Protein 7SZV (pdb70)

Secondary structure (DSSP, 8-state):
---HHHHHHHHHHHHHIIIIIHHHHHHHHHHT---HHHHHHHHHHTGGGTTS-GGGT--S--HHHHHHHHHHHHTT-HHHHHHHHHIIIIIIHHHHHH--HHHHHHHHHHHHTTSSEEEEE---TT--SSSTT---EEEEETTEEEEEEEEEEEETSSSTTEEEEEEEEE---EEEEEEETT-TTEEEPPPP-BSS-TTS-EEEEEEEEEEEEGGGEESSTTBHHHHHHHTHHHHHHHHHHHHHHHHHHHHHHHHHHHHH-EETTEEGGGSHHHHHHHHHHHHHHHHHHHHHHHHHHHHHTT---HHHHHHHHHHHHHHHHHHHHHHHHHHGGGGGBTTSHHHHHHHHGGGGGTSSS-HHHHHHHHHHHHT-/---HHHHHHHHHHHHHIIIIIHHHHHHHHHHT---HHHHHHHHHHTGGGTTS-GGGT--S--HHHHHHHHHHHHTT-HHHHHHHHHIIIIIIHHHHHH--HHHHHHHHHHHHTTS-EEEEE---TT--SSTTT---EEEEETTEEEEEEEEEEEETSSSTTEEEEEEEEB--EEEEEETT-TTEEEPPPP-BSS-TTS-EEEEEEEEEEEEGGGEESSTT-HHHHHHTTHHHHHHHHHHHHHHHHHHHHHHHHHHHHH-EETTEEGGGSHHHHHHHHHHHHHHHHHHHHHHHHHHHHHTTS--HHHHHHHHHHHHHHHHHHHHHHHHHTGGGGGBTTSHHHHHHHHGGGGGTSSS-HHHHHHHH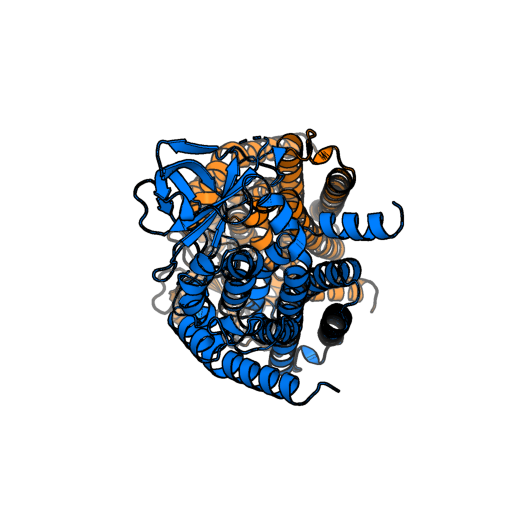HHHHT-

Foldseek 3Di:
DDDPVLVVLLVVLLCCQVPPVQVCQLVCFVVLAAPLVSLLVCLQVQLLQACDDPVLPHDVHRLVSNLSSLLSNLLHHNLSSVQSLQQNLFFLVLCRPFNDPVSSNVPRNCSSSSQAGEKEFQAAPPAPSDLVRAPWAWEDDPFKIWIFGKGFFIWRCDDPRHFWYWYWHVCCQTWTFTGTPPFVQKDWADADPALASSNTGTTMIGGDGGIDGNSRTTHDGRCHVVSSVVRLLSSLLSLLSSLLSLLVSLLVLLVVQQCPPDDPHHRVCVDCVSVVLSVVSVVLSVVLVVLSVVLVVCVVVVHDRNLSSLVSLQSSLVSLQSSLVSSLVSVPPCCCPSVDRSVSSNRHSPCSCPPSAHNVRSVVVNVVVVVD/DDDPVLVVLLVVLLVCQVPPVQVCQLVCFVVLAAPLVSLLVCLQVQLLQACDDCPLQHDPHRLVSNLSNLLSNLLHHLLSSVQSLQQNQAFLVLCVVFNDPVSSNVPVNCSSRSQAGEKEFQAAVPAPSDPVGAPWAWDDDDFKIWTFGKGFFIWRCDDPRHFWYWYAHPCGATFTGGPPFVQKDWADADPALASSNTGTTMIGGDGTIDGNSRTGHDVPCHVVSSVVSLLSSLLNLLSSLLSLLVSLLVLLVVQQCPDDDPHHRNCVDCVSVVLSVVSVVLSVVLVVLSVVLVVCVVVVHDRNLSSLVSLQSSLVSQLSSLVSSLVSVPPCCCPSSDRSVSSNSHSVCSCPPSAHNVRSVVVNVVVVPD

Structure (mmCIF, N/CA/C/O backbone):
data_7SZV
#
_entry.id   7SZV
#
_cell.length_a   120.140
_cell.length_b   120.140
_cell.length_c   93.960
_cell.angle_alpha   90.000
_cell.angle_beta   90.000
_cell.angle_gamma   120.000
#
_symmetry.space_group_name_H-M   'P 64'
#
loop_
_entity.id
_entity.type
_entity.pdbx_description
1 polymer 'Acyl-CoA dehydrogenase'
2 non-polymer 'DIHYDROFLAVINE-ADENINE DINUCLEOTIDE'
3 water water
#
loop_
_atom_site.group_PDB
_atom_site.id
_atom_site.type_symbol
_atom_site.label_atom_id
_atom_site.label_alt_id
_atom_site.label_comp_id
_atom_site.label_asym_id
_atom_site.label_entity_id
_atom_site.label_seq_id
_atom_site.pdbx_PDB_ins_code
_atom_site.Cartn_x
_atom_site.Cartn_y
_atom_site.Cartn_z
_atom_site.occupancy
_atom_site.B_iso_or_equiv
_atom_site.auth_seq_id
_atom_site.auth_comp_id
_atom_site.auth_asym_id
_atom_site.auth_atom_id
_atom_site.pdbx_PDB_model_num
ATOM 1 N N . THR A 1 9 ? -24.115 -55.974 -20.116 1.00 86.42 9 THR A N 1
ATOM 2 C CA . THR A 1 9 ? -22.845 -55.483 -20.649 1.00 92.23 9 THR A CA 1
ATOM 3 C C . THR A 1 9 ? -22.894 -53.993 -21.011 1.00 89.93 9 THR A C 1
ATOM 4 O O . THR A 1 9 ? -23.894 -53.493 -21.535 1.00 88.15 9 THR A O 1
ATOM 6 N N . LEU A 1 10 ? -21.788 -53.292 -20.749 1.00 87.18 10 LEU A N 1
ATOM 7 C CA . LEU A 1 10 ? -21.511 -51.871 -20.938 1.00 83.51 10 LEU A CA 1
ATOM 8 C C . LEU A 1 10 ? -20.985 -51.624 -22.356 1.00 86.63 10 LEU A C 1
ATOM 9 O O . LEU A 1 10 ? -20.132 -52.381 -22.838 1.00 90.23 10 LEU A O 1
ATOM 14 N N . PRO A 1 11 ? -21.467 -50.601 -23.080 1.00 84.23 11 PRO A N 1
ATOM 15 C CA . PRO A 1 11 ? -20.949 -50.353 -24.436 1.00 85.02 11 PRO A CA 1
ATOM 16 C C . PRO A 1 11 ? -19.455 -50.040 -24.419 1.00 85.15 11 PRO A C 1
ATOM 17 O O . PRO A 1 11 ? -18.889 -49.666 -23.390 1.00 82.49 11 PRO A O 1
ATOM 21 N N . LYS A 1 12 ? -18.820 -50.192 -25.591 1.00 89.72 12 LYS A N 1
ATOM 22 C CA . LYS A 1 12 ? -17.360 -50.096 -25.691 1.00 90.71 12 LYS A CA 1
ATOM 23 C C . LYS A 1 12 ? -16.831 -48.753 -25.189 1.00 86.21 12 LYS A C 1
ATOM 24 O O . LYS A 1 12 ? -15.881 -48.711 -24.393 1.00 80.78 12 LYS A O 1
ATOM 26 N N . GLU A 1 13 ? -17.413 -47.643 -25.666 1.00 91.39 13 GLU A N 1
ATOM 27 C CA . GLU A 1 13 ? -16.920 -46.317 -25.283 1.00 90.12 13 GLU A CA 1
ATOM 28 C C . GLU A 1 13 ? -16.898 -46.152 -23.771 1.00 87.97 13 GLU A C 1
ATOM 29 O O . GLU A 1 13 ? -15.915 -45.657 -23.207 1.00 88.51 13 GLU A O 1
ATOM 35 N N . TYR A 1 14 ? -17.962 -46.582 -23.097 1.00 81.54 14 TYR A N 1
ATOM 36 C CA . TYR A 1 14 ? -18.014 -46.428 -21.650 1.00 78.19 14 TYR A CA 1
ATOM 37 C C . TYR A 1 14 ? -17.060 -47.388 -20.948 1.00 74.17 14 TYR A C 1
ATOM 38 O O . TYR A 1 14 ? -16.393 -46.998 -19.986 1.00 71.73 14 TYR A O 1
ATOM 47 N N . GLN A 1 15 ? -16.993 -48.649 -21.386 1.00 73.42 15 GLN A N 1
ATOM 48 C CA . GLN A 1 15 ? -16.058 -49.575 -20.746 1.00 75.69 15 GLN A CA 1
ATOM 49 C C . GLN A 1 15 ? -14.618 -49.108 -20.937 1.00 75.91 15 GLN A C 1
ATOM 50 O O . GLN A 1 15 ? -13.792 -49.238 -20.027 1.00 74.67 15 GLN A O 1
ATOM 52 N N . ASP A 1 16 ? -14.309 -48.525 -22.103 1.00 75.85 16 ASP A N 1
ATOM 53 C CA . ASP A 1 16 ? -12.972 -47.978 -22.337 1.00 75.48 16 ASP A CA 1
ATOM 54 C C . ASP A 1 16 ? -12.644 -46.869 -21.343 1.00 73.44 16 ASP A C 1
ATOM 55 O O . ASP A 1 16 ? -11.551 -46.843 -20.766 1.00 71.95 16 ASP A O 1
ATOM 60 N N . LEU A 1 17 ? -13.565 -45.920 -21.157 1.00 69.50 17 LEU A N 1
ATOM 61 C CA . LEU A 1 17 ? -13.314 -44.839 -20.211 1.00 70.87 17 LEU A CA 1
ATOM 62 C C . LEU A 1 17 ? -13.155 -45.374 -18.797 1.00 69.14 17 LEU A C 1
ATOM 63 O O . LEU A 1 17 ? -12.222 -44.990 -18.080 1.00 68.87 17 LEU A O 1
ATOM 68 N N . ARG A 1 18 ? -14.043 -46.282 -18.390 1.00 67.61 18 ARG A N 1
ATOM 69 C CA . ARG A 1 18 ? -13.957 -46.865 -17.054 1.00 69.85 18 ARG A CA 1
ATOM 70 C C . ARG A 1 18 ? -12.610 -47.529 -16.837 1.00 70.44 18 ARG A C 1
ATOM 71 O O . ARG A 1 18 ? -11.988 -47.354 -15.783 1.00 69.29 18 ARG A O 1
ATOM 79 N N . ASP A 1 19 ? -12.128 -48.275 -17.831 1.00 69.65 19 ASP A N 1
ATOM 80 C CA . ASP A 1 19 ? -10.842 -48.946 -17.666 1.00 72.94 19 ASP A CA 1
ATOM 81 C C . ASP A 1 19 ? -9.708 -47.934 -17.560 1.00 72.66 19 ASP A C 1
ATOM 82 O O . ASP A 1 19 ? -8.799 -48.100 -16.737 1.00 72.37 19 ASP A O 1
ATOM 87 N N . THR A 1 20 ? -9.761 -46.866 -18.358 1.00 71.67 20 THR A N 1
ATOM 88 C CA . THR A 1 20 ? -8.701 -45.864 -18.329 1.00 70.02 20 THR A CA 1
ATOM 89 C C . THR A 1 20 ? -8.675 -45.128 -16.997 1.00 69.88 20 THR A C 1
ATOM 90 O O . THR A 1 20 ? -7.612 -44.960 -16.383 1.00 68.57 20 THR A O 1
ATOM 94 N N . VAL A 1 21 ? -9.842 -44.713 -16.508 1.00 68.22 21 VAL A N 1
ATOM 95 C CA . VAL A 1 21 ? -9.833 -44.001 -15.240 1.00 68.69 21 VAL A CA 1
ATOM 96 C C . VAL A 1 21 ? -9.406 -44.935 -14.117 1.00 67.40 21 VAL A C 1
ATOM 97 O O . VAL A 1 21 ? -8.747 -44.504 -13.164 1.00 70.23 21 VAL A O 1
ATOM 101 N N . ALA A 1 22 ? -9.752 -46.221 -14.211 1.00 66.78 22 ALA A N 1
ATOM 102 C CA . ALA A 1 22 ? -9.329 -47.178 -13.187 1.00 72.65 22 ALA A CA 1
ATOM 103 C C . ALA A 1 22 ? -7.804 -47.315 -13.133 1.00 75.57 22 ALA A C 1
ATOM 104 O O . ALA A 1 22 ? -7.209 -47.296 -12.047 1.00 73.91 22 ALA A O 1
ATOM 106 N N . ASP A 1 23 ? -7.153 -47.451 -14.299 1.00 73.84 23 ASP A N 1
ATOM 107 C CA . ASP A 1 23 ? -5.692 -47.444 -14.343 1.00 73.25 23 ASP A CA 1
ATOM 108 C C . ASP A 1 23 ? -5.138 -46.159 -13.759 1.00 70.78 23 ASP A C 1
ATOM 109 O O . ASP A 1 23 ? -4.182 -46.179 -12.974 1.00 70.88 23 ASP A O 1
ATOM 114 N N . PHE A 1 24 ? -5.710 -45.025 -14.164 1.00 69.53 24 PHE A N 1
ATOM 115 C CA . PHE A 1 24 ? -5.316 -43.745 -13.594 1.00 72.29 24 PHE A CA 1
ATOM 116 C C . PHE A 1 24 ? -5.406 -43.782 -12.079 1.00 71.18 24 PHE A C 1
ATOM 117 O O . PHE A 1 24 ? -4.464 -43.406 -11.374 1.00 71.87 24 PHE A O 1
ATOM 125 N N . ALA A 1 25 ? -6.536 -44.262 -11.564 1.00 71.29 25 ALA A N 1
ATOM 126 C CA . ALA A 1 25 ? -6.757 -44.244 -10.126 1.00 71.66 25 ALA A CA 1
ATOM 127 C C . ALA A 1 25 ? -5.724 -45.103 -9.406 1.00 71.91 25 ALA A C 1
ATOM 128 O O . ALA A 1 25 ? -5.173 -44.689 -8.380 1.00 72.02 25 ALA A O 1
ATOM 130 N N . ARG A 1 26 ? -5.410 -46.278 -9.956 1.00 69.12 26 ARG A N 1
ATOM 131 C CA . ARG A 1 26 ? -4.466 -47.169 -9.293 1.00 72.11 26 ARG A CA 1
ATOM 132 C C . ARG A 1 26 ? -3.021 -46.710 -9.486 1.00 74.80 26 ARG A C 1
ATOM 133 O O . ARG A 1 26 ? -2.200 -46.857 -8.575 1.00 75.11 26 ARG A O 1
ATOM 141 N N . SER A 1 27 ? -2.684 -46.161 -10.656 1.00 71.29 27 SER A N 1
ATOM 142 C CA . SER A 1 27 ? -1.297 -45.832 -10.965 1.00 77.06 27 SER A CA 1
ATOM 143 C C . SER A 1 27 ? -0.902 -44.431 -10.519 1.00 74.74 27 SER A C 1
ATOM 144 O O . SER A 1 27 ? 0.242 -44.215 -10.113 1.00 76.26 27 SER A O 1
ATOM 147 N N . VAL A 1 28 ? -1.809 -43.477 -10.574 1.00 73.74 28 VAL A N 1
ATOM 148 C CA . VAL A 1 28 ? -1.503 -42.085 -10.291 1.00 73.02 28 VAL A CA 1
ATOM 149 C C . VAL A 1 28 ? -2.120 -41.633 -8.970 1.00 73.75 28 VAL A C 1
ATOM 150 O O . VAL A 1 28 ? -1.416 -41.142 -8.086 1.00 73.76 28 VAL A O 1
ATOM 154 N N . VAL A 1 29 ? -3.426 -41.852 -8.789 1.00 71.17 29 VAL A N 1
ATOM 155 C CA . VAL A 1 29 ? -4.108 -41.255 -7.639 1.00 69.92 29 VAL A CA 1
ATOM 156 C C . VAL A 1 29 ? -3.727 -41.964 -6.338 1.00 68.03 29 VAL A C 1
ATOM 157 O O . VAL A 1 29 ? -3.344 -41.316 -5.361 1.00 65.93 29 VAL A O 1
ATOM 161 N N . ALA A 1 30 ? -3.816 -43.296 -6.305 1.00 69.23 30 ALA A N 1
ATOM 162 C CA . ALA A 1 30 ? -3.578 -44.028 -5.058 1.00 66.06 30 ALA A CA 1
ATOM 163 C C . ALA A 1 30 ? -2.206 -43.803 -4.439 1.00 67.92 30 ALA A C 1
ATOM 164 O O . ALA A 1 30 ? -2.147 -43.609 -3.213 1.00 66.84 30 ALA A O 1
ATOM 166 N N . PRO A 1 31 ? -1.081 -43.822 -5.183 1.00 67.06 31 PRO A N 1
ATOM 167 C CA . PRO A 1 31 ? 0.225 -43.687 -4.515 1.00 67.58 31 PRO A CA 1
ATOM 168 C C . PRO A 1 31 ? 0.392 -42.395 -3.738 1.00 69.63 31 PRO A C 1
ATOM 169 O O . PRO A 1 31 ? 1.121 -42.372 -2.733 1.00 68.71 31 PRO A O 1
ATOM 173 N N . VAL A 1 32 ? -0.302 -41.328 -4.126 1.00 69.12 32 VAL A N 1
ATOM 174 C CA . VAL A 1 32 ? -0.153 -40.039 -3.463 1.00 67.84 32 VAL A CA 1
ATOM 175 C C . VAL A 1 32 ? -1.325 -39.724 -2.571 1.00 66.24 32 VAL A C 1
ATOM 176 O O . VAL A 1 32 ? -1.342 -38.650 -1.954 1.00 69.64 32 VAL A O 1
ATOM 180 N N . SER A 1 33 ? -2.303 -40.625 -2.468 1.00 66.05 33 SER A N 1
ATOM 181 C CA . SER A 1 33 ? -3.502 -40.342 -1.686 1.00 63.34 33 SER A CA 1
ATOM 182 C C . SER A 1 33 ? -3.166 -40.141 -0.209 1.00 62.88 33 SER A C 1
ATOM 183 O O . SER A 1 33 ? -3.707 -39.237 0.440 1.00 62.47 33 SER A O 1
ATOM 186 N N . ALA A 1 34 ? -2.248 -40.944 0.336 1.00 62.97 34 ALA A N 1
ATOM 187 C CA . ALA A 1 34 ? -1.959 -40.831 1.764 1.00 63.78 34 ALA A CA 1
ATOM 188 C C . ALA A 1 34 ? -1.261 -39.518 2.082 1.00 62.91 34 ALA A C 1
ATOM 189 O O . ALA A 1 34 ? -1.613 -38.849 3.062 1.00 61.17 34 ALA A O 1
ATOM 191 N N . LYS A 1 35 ? -0.301 -39.112 1.243 1.00 64.45 35 LYS A N 1
ATOM 192 C CA . LYS A 1 35 ? 0.433 -37.871 1.495 1.00 71.86 35 LYS A CA 1
ATOM 193 C C . LYS A 1 35 ? -0.515 -36.670 1.524 1.00 69.61 35 LYS A C 1
ATOM 194 O O . LYS A 1 35 ? -0.452 -35.841 2.439 1.00 71.07 35 LYS A O 1
ATOM 196 N N . HIS A 1 36 ? -1.398 -36.555 0.525 1.00 65.55 36 HIS A N 1
ATOM 197 C CA . HIS A 1 36 ? -2.298 -35.402 0.474 1.00 68.16 36 HIS A CA 1
ATOM 198 C C . HIS A 1 36 ? -3.269 -35.373 1.649 1.00 68.76 36 HIS A C 1
ATOM 199 O O . HIS A 1 36 ? -3.555 -34.297 2.189 1.00 67.48 36 HIS A O 1
ATOM 206 N N . ASP A 1 37 ? -3.769 -36.536 2.078 1.00 66.93 37 ASP A N 1
ATOM 207 C CA . ASP A 1 37 ? -4.661 -36.556 3.234 1.00 63.38 37 ASP A CA 1
ATOM 208 C C . ASP A 1 37 ? -3.942 -36.087 4.495 1.00 64.57 37 ASP A C 1
ATOM 209 O O . ASP A 1 37 ? -4.446 -35.235 5.235 1.00 63.66 37 ASP A O 1
ATOM 214 N N . GLU A 1 38 ? -2.755 -36.631 4.756 1.00 66.46 38 GLU A N 1
ATOM 215 C CA . GLU A 1 38 ? -2.000 -36.203 5.930 1.00 67.53 38 GLU A CA 1
ATOM 216 C C . GLU A 1 38 ? -1.663 -34.724 5.870 1.00 66.43 38 GLU A C 1
ATOM 217 O O . GLU A 1 38 ? -1.764 -34.015 6.877 1.00 67.63 38 GLU A O 1
ATOM 223 N N . GLU A 1 39 ? -1.269 -34.243 4.692 1.00 67.93 39 GLU A N 1
ATOM 224 C CA . GLU A 1 39 ? -0.820 -32.869 4.517 1.00 68.92 39 GLU A CA 1
ATOM 225 C C . GLU A 1 39 ? -1.953 -31.868 4.353 1.00 68.19 39 GLU A C 1
ATOM 226 O O . GLU A 1 39 ? -1.703 -30.663 4.438 1.00 72.84 39 GLU A O 1
ATOM 232 N N . HIS A 1 40 ? -3.170 -32.317 4.067 1.00 67.39 40 HIS A N 1
ATOM 233 C CA . HIS A 1 40 ? -4.246 -31.410 3.662 1.00 67.06 40 HIS A CA 1
ATOM 234 C C . HIS A 1 40 ? -3.835 -30.618 2.417 1.00 66.69 40 HIS A C 1
ATOM 235 O O . HIS A 1 40 ? -4.150 -29.436 2.290 1.00 70.00 40 HIS A O 1
ATOM 242 N N . SER A 1 41 ? -3.103 -31.244 1.501 1.00 65.23 41 SER A N 1
ATOM 243 C CA . SER A 1 41 ? -2.542 -30.526 0.360 1.00 67.57 41 SER A CA 1
ATOM 244 C C . SER A 1 41 ? -3.368 -30.824 -0.877 1.00 68.05 41 SER A C 1
ATOM 245 O O . SER A 1 41 ? -3.686 -31.988 -1.148 1.00 68.49 41 SER A O 1
ATOM 248 N N . PHE A 1 42 ? -3.744 -29.772 -1.596 1.00 68.85 42 PHE A N 1
ATOM 249 C CA . PHE A 1 42 ? -4.538 -29.944 -2.809 1.00 69.28 42 PHE A CA 1
ATOM 250 C C . PHE A 1 42 ? -3.697 -30.674 -3.847 1.00 67.69 42 PHE A C 1
ATOM 251 O O . PHE A 1 42 ? -2.528 -30.322 -4.044 1.00 69.18 42 PHE A O 1
ATOM 259 N N . PRO A 1 43 ? -4.235 -31.701 -4.504 1.00 70.02 43 PRO A N 1
ATOM 260 C CA . PRO A 1 43 ? -3.452 -32.479 -5.498 1.00 70.63 43 PRO A CA 1
ATOM 261 C C . PRO A 1 43 ? -3.440 -31.854 -6.889 1.00 70.58 43 PRO A C 1
ATOM 262 O O . PRO A 1 43 ? -4.051 -32.362 -7.836 1.00 71.22 43 PRO A O 1
ATOM 266 N N . TYR A 1 44 ? -2.694 -30.746 -7.036 1.00 70.06 44 TYR A N 1
ATOM 267 C CA . TYR A 1 44 ? -2.658 -30.042 -8.318 1.00 70.58 44 TYR A CA 1
ATOM 268 C C . TYR A 1 44 ? -2.183 -30.948 -9.442 1.00 70.46 44 TYR A C 1
ATOM 269 O O . TYR A 1 44 ? -2.703 -30.889 -10.563 1.00 72.65 44 TYR A O 1
ATOM 278 N N . GLU A 1 45 ? -1.184 -31.784 -9.166 1.00 73.74 45 GLU A N 1
ATOM 279 C CA . GLU A 1 45 ? -0.637 -32.646 -10.207 1.00 75.25 45 GLU A CA 1
ATOM 280 C C . GLU A 1 45 ? -1.651 -33.707 -10.628 1.00 72.78 45 GLU A C 1
ATOM 281 O O . GLU A 1 45 ? -1.636 -34.149 -11.785 1.00 72.75 45 GLU A O 1
ATOM 287 N N . VAL A 1 46 ? -2.543 -34.119 -9.719 1.00 71.75 46 VAL A N 1
ATOM 288 C CA . VAL A 1 46 ? -3.612 -35.032 -10.112 1.00 73.37 46 VAL A CA 1
ATOM 289 C C . VAL A 1 46 ? -4.683 -34.293 -10.896 1.00 72.89 46 VAL A C 1
ATOM 290 O O . VAL A 1 46 ? -5.193 -34.799 -11.902 1.00 68.78 46 VAL A O 1
ATOM 294 N N . VAL A 1 47 ? -5.040 -33.088 -10.448 1.00 70.66 47 VAL A N 1
ATOM 295 C CA . VAL A 1 47 ? -6.051 -32.317 -11.157 1.00 68.76 47 VAL A CA 1
ATOM 296 C C . VAL A 1 47 ? -5.566 -31.967 -12.560 1.00 69.75 47 VAL A C 1
ATOM 297 O O . VAL A 1 47 ? -6.341 -32.005 -13.523 1.00 67.42 47 VAL A O 1
ATOM 301 N N . ALA A 1 48 ? -4.270 -31.665 -12.714 1.00 71.70 48 ALA A N 1
ATOM 302 C CA . ALA A 1 48 ? -3.743 -31.396 -14.057 1.00 69.96 48 ALA A CA 1
ATOM 303 C C . ALA A 1 48 ? -3.794 -32.646 -14.941 1.00 70.60 48 ALA A C 1
ATOM 304 O O . ALA A 1 48 ? -4.071 -32.551 -16.144 1.00 72.55 48 ALA A O 1
ATOM 306 N N . LYS A 1 49 ? -3.525 -33.828 -14.374 1.00 70.16 49 LYS A N 1
ATOM 307 C CA . LYS A 1 49 ? -3.600 -35.049 -15.177 1.00 68.54 49 LYS A CA 1
ATOM 308 C C . LYS A 1 49 ? -5.041 -35.384 -15.563 1.00 71.53 49 LYS A C 1
ATOM 309 O O . LYS A 1 49 ? -5.294 -35.864 -16.678 1.00 71.18 49 LYS A O 1
ATOM 315 N N . MET A 1 50 ? -6.001 -35.150 -14.655 1.00 69.85 50 MET A N 1
ATOM 316 C CA . MET A 1 50 ? -7.409 -35.365 -14.984 1.00 67.04 50 MET A CA 1
ATOM 317 C C . MET A 1 50 ? -7.868 -34.395 -16.074 1.00 68.31 50 MET A C 1
ATOM 318 O O . MET A 1 50 ? -8.645 -34.764 -16.965 1.00 62.38 50 MET A O 1
ATOM 323 N N . GLY A 1 51 ? -7.400 -33.145 -16.007 1.00 68.77 51 GLY A N 1
ATOM 324 C CA . GLY A 1 51 ? -7.763 -32.171 -17.018 1.00 69.74 51 GLY A CA 1
ATOM 325 C C . GLY A 1 51 ? -7.285 -32.559 -18.404 1.00 70.80 51 GLY A C 1
ATOM 326 O O . GLY A 1 51 ? -8.029 -32.444 -19.377 1.00 70.98 51 GLY A O 1
ATOM 327 N N . GLU A 1 52 ? -6.043 -33.038 -18.516 1.00 68.19 52 GLU A N 1
ATOM 328 C CA . GLU A 1 52 ? -5.563 -33.473 -19.824 1.00 70.77 52 GLU A CA 1
ATOM 329 C C . GLU A 1 52 ? -6.256 -34.747 -20.285 1.00 68.55 52 GLU A C 1
ATOM 330 O O . GLU A 1 52 ? -6.357 -34.984 -21.493 1.00 74.20 52 GLU A O 1
ATOM 332 N N . MET A 1 53 ? -6.721 -35.584 -19.354 1.00 65.45 53 MET A N 1
ATOM 333 C CA . MET A 1 53 ? -7.514 -36.744 -19.738 1.00 67.69 53 MET A CA 1
ATOM 334 C C . MET A 1 53 ? -8.871 -36.358 -20.301 1.00 68.73 53 MET A C 1
ATOM 335 O O . MET A 1 53 ? -9.505 -37.191 -20.960 1.00 65.33 53 MET A O 1
ATOM 340 N N . GLY A 1 54 ? -9.320 -35.125 -20.048 1.00 70.56 54 GLY A N 1
ATOM 341 C CA . GLY A 1 54 ? -10.606 -34.621 -20.492 1.00 65.47 54 GLY A CA 1
ATOM 342 C C . GLY A 1 54 ? -11.728 -34.789 -19.498 1.00 66.93 54 GLY A C 1
ATOM 343 O O . GLY A 1 54 ? -12.877 -34.475 -19.830 1.00 71.47 54 GLY A O 1
ATOM 344 N N . LEU A 1 55 ? -11.436 -35.280 -18.289 1.00 67.01 55 LEU A N 1
ATOM 345 C CA . LEU A 1 55 ? -12.499 -35.631 -17.350 1.00 65.67 55 LEU A CA 1
ATOM 346 C C . LEU A 1 55 ? -13.340 -34.419 -16.951 1.00 67.88 55 LEU A C 1
ATOM 347 O O . LEU A 1 55 ? -14.549 -34.559 -16.705 1.00 68.09 55 LEU A O 1
ATOM 352 N N . PHE A 1 56 ? -12.734 -33.229 -16.856 1.00 66.36 56 PHE A N 1
ATOM 353 C CA . PHE A 1 56 ? -13.531 -32.060 -16.510 1.00 62.15 56 PHE A CA 1
ATOM 354 C C . PHE A 1 56 ? -14.382 -31.588 -17.672 1.00 70.28 56 PHE A C 1
ATOM 355 O O . PHE A 1 56 ? -15.316 -30.807 -17.454 1.00 67.43 56 PHE A O 1
ATOM 363 N N . GLY A 1 57 ? -14.107 -32.074 -18.885 1.00 66.35 57 GLY A N 1
ATOM 364 C CA . GLY A 1 57 ? -14.896 -31.730 -20.044 1.00 70.04 57 GLY A CA 1
ATOM 365 C C . GLY A 1 57 ? -15.771 -32.854 -20.553 1.00 71.84 57 GLY A C 1
ATOM 366 O O . GLY A 1 57 ? -16.427 -32.683 -21.590 1.00 72.20 57 GLY A O 1
ATOM 367 N N . LEU A 1 58 ? -15.836 -33.986 -19.843 1.00 68.03 58 LEU A N 1
ATOM 368 C CA . LEU A 1 58 ? -16.604 -35.150 -20.286 1.00 67.12 58 LEU A CA 1
ATOM 369 C C . LEU A 1 58 ? -18.057 -34.848 -20.645 1.00 69.13 58 LEU A C 1
ATOM 370 O O . LEU A 1 58 ? -18.511 -35.325 -21.696 1.00 70.15 58 LEU A O 1
ATOM 375 N N . PRO A 1 59 ? -18.855 -34.127 -19.827 1.00 66.34 59 PRO A N 1
ATOM 376 C CA . PRO A 1 59 ? -20.265 -33.916 -20.206 1.00 67.53 59 PRO A CA 1
ATOM 377 C C . PRO A 1 59 ? -20.543 -32.618 -20.958 1.00 69.38 59 PRO A C 1
ATOM 378 O O . PRO A 1 59 ? -21.676 -32.122 -20.917 1.00 68.03 59 PRO A O 1
ATOM 382 N N . PHE A 1 60 ? -19.563 -32.077 -21.683 1.00 69.90 60 PHE A N 1
ATOM 383 C CA . PHE A 1 60 ? -19.749 -30.790 -22.338 1.00 72.65 60 PHE A CA 1
ATOM 384 C C . PHE A 1 60 ? -19.408 -30.904 -23.817 1.00 75.59 60 PHE A C 1
ATOM 385 O O . PHE A 1 60 ? -18.467 -31.611 -24.185 1.00 74.62 60 PHE A O 1
ATOM 393 N N . PRO A 1 61 ? -20.127 -30.192 -24.684 1.00 76.86 61 PRO A N 1
ATOM 394 C CA . PRO A 1 61 ? -19.863 -30.300 -26.123 1.00 82.27 61 PRO A CA 1
ATOM 395 C C . PRO A 1 61 ? -18.475 -29.789 -26.491 1.00 85.26 61 PRO A C 1
ATOM 396 O O . PRO A 1 61 ? -17.885 -28.962 -25.785 1.00 82.43 61 PRO A O 1
ATOM 400 N N . GLU A 1 62 ? -17.960 -30.306 -27.620 1.00 86.51 62 GLU A N 1
ATOM 401 C CA . GLU A 1 62 ? -16.635 -29.917 -28.107 1.00 86.76 62 GLU A CA 1
ATOM 402 C C . GLU A 1 62 ? -16.514 -28.421 -28.300 1.00 86.57 62 GLU A C 1
ATOM 403 O O . GLU A 1 62 ? -15.416 -27.875 -28.159 1.00 86.92 62 GLU A O 1
ATOM 409 N N . GLU A 1 63 ? -17.625 -27.751 -28.623 1.00 91.10 63 GLU A N 1
ATOM 410 C CA A GLU A 1 63 ? -17.569 -26.334 -28.980 0.55 95.36 63 GLU A CA 1
ATOM 411 C CA B GLU A 1 63 ? -17.573 -26.337 -28.981 0.45 93.32 63 GLU A CA 1
ATOM 412 C C . GLU A 1 63 ? -16.870 -25.510 -27.907 1.00 92.06 63 GLU A C 1
ATOM 413 O O . GLU A 1 63 ? -16.100 -24.593 -28.220 1.00 87.93 63 GLU A O 1
ATOM 424 N N . TYR A 1 64 ? -17.115 -25.827 -26.638 1.00 88.15 64 TYR A N 1
ATOM 425 C CA . TYR A 1 64 ? -16.591 -25.041 -25.533 1.00 86.43 64 TYR A CA 1
ATOM 426 C C . TYR A 1 64 ? -15.325 -25.642 -24.945 1.00 84.59 64 TYR A C 1
ATOM 427 O O . TYR A 1 64 ? -14.812 -25.127 -23.946 1.00 80.85 64 TYR A O 1
ATOM 436 N N . GLY A 1 65 ? -14.787 -26.692 -25.571 1.00 85.17 65 GLY A N 1
ATOM 437 C CA . GLY A 1 65 ? -13.611 -27.377 -25.079 1.00 82.30 65 GLY A CA 1
ATOM 438 C C . GLY A 1 65 ? -13.881 -28.751 -24.494 1.00 81.60 65 GLY A C 1
ATOM 439 O O . GLY A 1 65 ? -12.938 -29.402 -24.031 1.00 82.71 65 GLY A O 1
ATOM 440 N N . GLY A 1 66 ? -15.134 -29.199 -24.452 1.00 80.90 66 GLY A N 1
ATOM 441 C CA . GLY A 1 66 ? -15.462 -30.470 -23.836 1.00 81.53 66 GLY A CA 1
ATOM 442 C C . GLY A 1 66 ? -15.210 -31.681 -24.719 1.00 79.51 66 GLY A C 1
ATOM 443 O O . GLY A 1 66 ? -14.800 -31.585 -25.871 1.00 82.03 66 GLY A O 1
ATOM 444 N N . MET A 1 67 ? -15.520 -32.852 -24.164 1.00 77.11 67 MET A N 1
ATOM 445 C CA . MET A 1 67 ? -15.259 -34.142 -24.794 1.00 76.48 67 MET A CA 1
ATOM 446 C C . MET A 1 67 ? -16.456 -34.707 -25.550 1.00 78.67 67 MET A C 1
ATOM 447 O O . MET A 1 67 ? -16.363 -35.811 -26.086 1.00 78.43 67 MET A O 1
ATOM 452 N N . GLY A 1 68 ? -17.587 -34.006 -25.566 1.00 81.37 68 GLY A N 1
ATOM 453 C CA . GLY A 1 68 ? -18.788 -34.496 -26.219 1.00 76.34 68 GLY A CA 1
ATOM 454 C C . GLY A 1 68 ? -19.393 -35.745 -25.601 1.00 73.92 68 GLY A C 1
ATOM 455 O O . GLY A 1 68 ? -20.104 -36.483 -26.290 1.00 74.97 68 GLY A O 1
ATOM 456 N N . GLY A 1 69 ? -19.206 -35.956 -24.303 1.00 70.91 69 GLY A N 1
ATOM 457 C CA . GLY A 1 69 ? -19.768 -37.111 -23.616 1.00 70.04 69 GLY A CA 1
ATOM 458 C C . GLY A 1 69 ? -21.025 -36.755 -22.848 1.00 67.21 69 GLY A C 1
ATOM 459 O O . GLY A 1 69 ? -21.825 -35.919 -23.280 1.00 67.02 69 GLY A O 1
ATOM 460 N N . ASP A 1 70 ? -21.217 -37.400 -21.701 1.00 65.46 70 ASP A N 1
ATOM 461 C CA . ASP A 1 70 ? -22.427 -37.197 -20.919 1.00 58.91 70 ASP A CA 1
ATOM 462 C C . ASP A 1 70 ? -22.089 -37.354 -19.445 1.00 66.10 70 ASP A C 1
ATOM 463 O O . ASP A 1 70 ? -20.944 -37.638 -19.078 1.00 67.48 70 ASP A O 1
ATOM 468 N N . TYR A 1 71 ? -23.106 -37.191 -18.593 1.00 60.60 71 TYR A N 1
ATOM 469 C CA . TYR A 1 71 ? -22.893 -37.336 -17.167 1.00 61.61 71 TYR A CA 1
ATOM 470 C C . TYR A 1 71 ? -22.674 -38.777 -16.764 1.00 63.11 71 TYR A C 1
ATOM 471 O O . TYR A 1 71 ? -22.094 -39.025 -15.702 1.00 60.71 71 TYR A O 1
ATOM 480 N N . PHE A 1 72 ? -23.152 -39.734 -17.556 1.00 60.71 72 PHE A N 1
ATOM 481 C CA . PHE A 1 72 ? -22.914 -41.120 -17.184 1.00 61.63 72 PHE A CA 1
ATOM 482 C C . PHE A 1 72 ? -21.439 -41.467 -17.301 1.00 63.09 72 PHE A C 1
ATOM 483 O O . PHE A 1 72 ? -20.871 -42.086 -16.390 1.00 60.27 72 PHE A O 1
ATOM 491 N N . ALA A 1 73 ? -20.792 -41.024 -18.388 1.00 60.52 73 ALA A N 1
ATOM 492 C CA . ALA A 1 73 ? -19.354 -41.222 -18.517 1.00 61.15 73 ALA A CA 1
ATOM 493 C C . ALA A 1 73 ? -18.616 -40.604 -17.341 1.00 60.08 73 ALA A C 1
ATOM 494 O O . ALA A 1 73 ? -17.725 -41.232 -16.763 1.00 60.77 73 ALA A O 1
ATOM 496 N N . LEU A 1 74 ? -19.008 -39.381 -16.949 1.00 59.58 74 LEU A N 1
ATOM 497 C CA . LEU A 1 74 ? -18.432 -38.758 -15.763 1.00 60.15 74 LEU A CA 1
ATOM 498 C C . LEU A 1 74 ? -18.716 -39.586 -14.512 1.00 57.95 74 LEU A C 1
ATOM 499 O O . LEU A 1 74 ? -17.832 -39.768 -13.667 1.00 57.43 74 LEU A O 1
ATOM 504 N N . ALA A 1 75 ? -19.938 -40.108 -14.383 1.00 55.94 75 ALA A N 1
ATOM 505 C CA . ALA A 1 75 ? -20.257 -40.947 -13.232 1.00 57.83 75 ALA A CA 1
ATOM 506 C C . ALA A 1 75 ? -19.356 -42.177 -13.201 1.00 59.07 75 ALA A C 1
ATOM 507 O O . ALA A 1 75 ? -18.813 -42.539 -12.153 1.00 56.13 75 ALA A O 1
ATOM 509 N N . LEU A 1 76 ? -19.166 -42.824 -14.356 1.00 58.23 76 LEU A N 1
ATOM 510 C CA . LEU A 1 76 ? -18.257 -43.960 -14.395 1.00 60.06 76 LEU A CA 1
ATOM 511 C C . LEU A 1 76 ? -16.884 -43.572 -13.881 1.00 60.24 76 LEU A C 1
ATOM 512 O O . LEU A 1 76 ? -16.285 -44.304 -13.082 1.00 59.82 76 LEU A O 1
ATOM 517 N N . ALA A 1 77 ? -16.384 -42.408 -14.301 1.00 57.34 77 ALA A N 1
ATOM 518 C CA . ALA A 1 77 ? -15.064 -41.978 -13.856 1.00 58.43 77 ALA A CA 1
ATOM 519 C C . ALA A 1 77 ? -15.059 -41.702 -12.363 1.00 55.72 77 ALA A C 1
ATOM 520 O O . ALA A 1 77 ? -14.115 -42.079 -11.662 1.00 56.73 77 ALA A O 1
ATOM 522 N N . LEU A 1 78 ? -16.116 -41.077 -11.847 1.00 53.08 78 LEU A N 1
ATOM 523 C CA . LEU A 1 78 ? -16.147 -40.777 -10.419 1.00 54.96 78 LEU A CA 1
ATOM 524 C C . LEU A 1 78 ? -16.195 -42.051 -9.578 1.00 54.82 78 LEU A C 1
ATOM 525 O O . LEU A 1 78 ? -15.573 -42.112 -8.510 1.00 54.46 78 LEU A O 1
ATOM 530 N N . GLU A 1 79 ? -16.905 -43.090 -10.038 1.00 52.94 79 GLU A N 1
ATOM 531 C CA . GLU A 1 79 ? -16.873 -44.345 -9.286 1.00 57.08 79 GLU A CA 1
ATOM 532 C C . GLU A 1 79 ? -15.440 -44.866 -9.155 1.00 54.99 79 GLU A C 1
ATOM 533 O O . GLU A 1 79 ? -15.030 -45.286 -8.068 1.00 55.17 79 GLU A O 1
ATOM 539 N N . GLU A 1 80 ? -14.658 -44.821 -10.246 1.00 55.08 80 GLU A N 1
ATOM 540 C CA . GLU A 1 80 ? -13.282 -45.304 -10.188 1.00 56.25 80 GLU A CA 1
ATOM 541 C C . GLU A 1 80 ? -12.399 -44.427 -9.306 1.00 57.00 80 GLU A C 1
ATOM 542 O O . GLU A 1 80 ? -11.509 -44.940 -8.616 1.00 58.28 80 GLU A O 1
ATOM 548 N N . LEU A 1 81 ? -12.608 -43.109 -9.315 1.00 57.15 81 LEU A N 1
ATOM 549 C CA . LEU A 1 81 ? -11.822 -42.253 -8.427 1.00 55.00 81 LEU A CA 1
ATOM 550 C C . LEU A 1 81 ? -12.252 -42.424 -6.972 1.00 57.27 81 LEU A C 1
ATOM 551 O O . LEU A 1 81 ? -11.405 -42.416 -6.060 1.00 55.11 81 LEU A O 1
ATOM 556 N N . GLY A 1 82 ? -13.566 -42.595 -6.732 1.00 53.44 82 GLY A N 1
ATOM 557 C CA . GLY A 1 82 ? -14.052 -42.747 -5.370 1.00 50.19 82 GLY A CA 1
ATOM 558 C C . GLY A 1 82 ? -13.483 -43.954 -4.648 1.00 51.65 82 GLY A C 1
ATOM 559 O O . GLY A 1 82 ? -13.290 -43.907 -3.431 1.00 47.88 82 GLY A O 1
ATOM 560 N N . LYS A 1 83 ? -13.188 -45.040 -5.388 1.00 54.94 83 LYS A N 1
ATOM 561 C CA . LYS A 1 83 ? -12.607 -46.253 -4.799 1.00 55.58 83 LYS A CA 1
ATOM 562 C C . LYS A 1 83 ? -11.349 -45.953 -4.009 1.00 55.42 83 LYS A C 1
ATOM 563 O O . LYS A 1 83 ? -11.052 -46.644 -3.024 1.00 52.75 83 LYS A O 1
ATOM 569 N N . VAL A 1 84 ? -10.623 -44.925 -4.424 1.00 53.42 84 VAL A N 1
ATOM 570 C CA . VAL A 1 84 ? -9.231 -44.706 -4.061 1.00 51.07 84 VAL A CA 1
ATOM 571 C C . VAL A 1 84 ? -9.053 -43.433 -3.238 1.00 55.25 84 VAL A C 1
ATOM 572 O O . VAL A 1 84 ? -8.321 -43.424 -2.249 1.00 63.10 84 VAL A O 1
ATOM 576 N N . ASP A 1 85 ? -9.656 -42.321 -3.675 1.00 56.72 85 ASP A N 1
ATOM 577 C CA . ASP A 1 85 ? -9.456 -41.043 -2.984 1.00 55.68 85 ASP A CA 1
ATOM 578 C C . ASP A 1 85 ? -10.679 -40.154 -3.191 1.00 55.96 85 ASP A C 1
ATOM 579 O O . ASP A 1 85 ? -10.897 -39.630 -4.293 1.00 55.07 85 ASP A O 1
ATOM 584 N N . GLN A 1 86 ? -11.459 -39.944 -2.128 1.00 53.01 86 GLN A N 1
ATOM 585 C CA . GLN A 1 86 ? -12.691 -39.168 -2.273 1.00 52.07 86 GLN A CA 1
ATOM 586 C C . GLN A 1 86 ? -12.414 -37.688 -2.549 1.00 55.13 86 GLN A C 1
ATOM 587 O O . GLN A 1 86 ? -13.191 -37.039 -3.264 1.00 53.71 86 GLN A O 1
ATOM 593 N N . SER A 1 87 ? -11.347 -37.127 -1.966 1.00 49.22 87 SER A N 1
ATOM 594 C CA . SER A 1 87 ? -11.030 -35.725 -2.210 1.00 55.73 87 SER A CA 1
ATOM 595 C C . SER A 1 87 ? -10.780 -35.469 -3.694 1.00 57.90 87 SER A C 1
ATOM 596 O O . SER A 1 87 ? -11.213 -34.445 -4.232 1.00 59.48 87 SER A O 1
ATOM 599 N N . VAL A 1 88 ? -10.082 -36.383 -4.370 1.00 56.34 88 VAL A N 1
ATOM 600 C CA . VAL A 1 88 ? -9.840 -36.213 -5.799 1.00 56.46 88 VAL A CA 1
ATOM 601 C C . VAL A 1 88 ? -11.141 -36.362 -6.573 1.00 58.56 88 VAL A C 1
ATOM 602 O O . VAL A 1 88 ? -11.393 -35.630 -7.538 1.00 62.52 88 VAL A O 1
ATOM 606 N N . ALA A 1 89 ? -11.974 -37.330 -6.183 1.00 56.20 89 ALA A N 1
ATOM 607 C CA . ALA A 1 89 ? -13.241 -37.528 -6.873 1.00 54.63 89 ALA A CA 1
ATOM 608 C C . ALA A 1 89 ? -14.153 -36.328 -6.698 1.00 56.33 89 ALA A C 1
ATOM 609 O O . ALA A 1 89 ? -14.740 -35.850 -7.667 1.00 58.21 89 ALA A O 1
ATOM 611 N N . ILE A 1 90 ? -14.265 -35.801 -5.478 1.00 57.01 90 ILE A N 1
ATOM 612 C CA . ILE A 1 90 ? -15.172 -34.683 -5.278 1.00 55.97 90 ILE A CA 1
ATOM 613 C C . ILE A 1 90 ? -14.621 -33.414 -5.909 1.00 59.22 90 ILE A C 1
ATOM 614 O O . ILE A 1 90 ? -15.391 -32.501 -6.228 1.00 57.54 90 ILE A O 1
ATOM 619 N N . THR A 1 91 ? -13.304 -33.317 -6.098 1.00 58.16 91 THR A N 1
ATOM 620 C CA . THR A 1 91 ? -12.778 -32.149 -6.801 1.00 58.79 91 THR A CA 1
ATOM 621 C C . THR A 1 91 ? -13.276 -32.133 -8.239 1.00 60.79 91 THR A C 1
ATOM 622 O O . THR A 1 91 ? -13.701 -31.087 -8.755 1.00 57.64 91 THR A O 1
ATOM 626 N N . LEU A 1 92 ? -13.248 -33.297 -8.892 1.00 58.79 92 LEU A N 1
ATOM 627 C CA . LEU A 1 92 ? -13.803 -33.431 -10.229 1.00 58.14 92 LEU A CA 1
ATOM 628 C C . LEU A 1 92 ? -15.316 -33.198 -10.230 1.00 61.42 92 LEU A C 1
ATOM 629 O O . LEU A 1 92 ? -15.851 -32.428 -11.042 1.00 59.14 92 LEU A O 1
ATOM 634 N N . GLU A 1 93 ? -16.024 -33.878 -9.335 1.00 54.32 93 GLU A N 1
ATOM 635 C CA . GLU A 1 93 ? -17.476 -33.781 -9.314 1.00 57.91 93 GLU A CA 1
ATOM 636 C C . GLU A 1 93 ? -17.937 -32.345 -9.080 1.00 59.32 93 GLU A C 1
ATOM 637 O O . GLU A 1 93 ? -18.883 -31.874 -9.726 1.00 58.46 93 GLU A O 1
ATOM 643 N N . ALA A 1 94 ? -17.316 -31.649 -8.127 1.00 57.52 94 ALA A N 1
ATOM 644 C CA . ALA A 1 94 ? -17.744 -30.290 -7.816 1.00 56.52 94 ALA A CA 1
ATOM 645 C C . ALA A 1 94 ? -17.293 -29.324 -8.895 1.00 60.96 94 ALA A C 1
ATOM 646 O O . ALA A 1 94 ? -18.015 -28.382 -9.235 1.00 63.73 94 ALA A O 1
ATOM 648 N N . GLY A 1 95 ? -16.096 -29.545 -9.440 1.00 61.13 95 GLY A N 1
ATOM 649 C CA . GLY A 1 95 ? -15.623 -28.715 -10.527 1.00 55.58 95 GLY A CA 1
ATOM 650 C C . GLY A 1 95 ? -16.585 -28.703 -11.693 1.00 62.07 95 GLY A C 1
ATOM 651 O O . GLY A 1 95 ? -16.895 -27.644 -12.243 1.00 64.01 95 GLY A O 1
ATOM 652 N N . VAL A 1 96 ? -17.046 -29.887 -12.107 1.00 63.83 96 VAL A N 1
ATOM 653 C CA . VAL A 1 96 ? -17.972 -29.978 -13.237 1.00 60.70 96 VAL A CA 1
ATOM 654 C C . VAL A 1 96 ? -19.351 -29.466 -12.838 1.00 63.47 96 VAL A C 1
ATOM 655 O O . VAL A 1 96 ? -19.916 -28.578 -13.490 1.00 66.25 96 VAL A O 1
ATOM 659 N N . GLY A 1 97 ? -19.907 -30.007 -11.753 1.00 61.84 97 GLY A N 1
ATOM 660 C CA . GLY A 1 97 ? -21.306 -29.801 -11.438 1.00 61.58 97 GLY A CA 1
ATOM 661 C C . GLY A 1 97 ? -21.605 -28.434 -10.892 1.00 64.71 97 GLY A C 1
ATOM 662 O O . GLY A 1 97 ? -22.642 -27.832 -11.209 1.00 63.49 97 GLY A O 1
ATOM 663 N N . LEU A 1 98 ? -20.677 -27.908 -10.095 1.00 64.47 98 LEU A N 1
ATOM 664 C CA . LEU A 1 98 ? -20.858 -26.608 -9.474 1.00 62.95 98 LEU A CA 1
ATOM 665 C C . LEU A 1 98 ? -20.008 -25.513 -10.101 1.00 65.30 98 LEU A C 1
ATOM 666 O O . LEU A 1 98 ? -20.319 -24.330 -9.908 1.00 64.61 98 LEU A O 1
ATOM 671 N N . GLY A 1 99 ? -18.970 -25.862 -10.855 1.00 60.76 99 GLY A N 1
ATOM 672 C CA . GLY A 1 99 ? -18.181 -24.817 -11.467 1.00 65.61 99 GLY A CA 1
ATOM 673 C C . GLY A 1 99 ? -18.580 -24.550 -12.903 1.00 66.29 99 GLY A C 1
ATOM 674 O O . GLY A 1 99 ? -19.097 -23.467 -13.219 1.00 69.63 99 GLY A O 1
ATOM 675 N N . ALA A 1 100 ? -18.418 -25.554 -13.767 1.00 64.80 100 ALA A N 1
ATOM 676 C CA . ALA A 1 100 ? -18.657 -25.344 -15.189 1.00 66.45 100 ALA A CA 1
ATOM 677 C C . ALA A 1 100 ? -20.140 -25.411 -15.533 1.00 67.89 100 ALA A C 1
ATOM 678 O O . ALA A 1 100 ? -20.627 -24.587 -16.310 1.00 72.91 100 ALA A O 1
ATOM 680 N N . MET A 1 101 ? -20.880 -26.361 -14.953 1.00 67.59 101 MET A N 1
ATOM 681 C CA . MET A 1 101 ? -22.271 -26.561 -15.354 1.00 66.66 101 MET A CA 1
ATOM 682 C C . MET A 1 101 ? -23.146 -25.328 -15.236 1.00 70.25 101 MET A C 1
ATOM 683 O O . MET A 1 101 ? -23.925 -25.078 -16.173 1.00 70.42 101 MET A O 1
ATOM 688 N N . PRO A 1 102 ? -23.083 -24.529 -14.166 1.00 71.40 102 PRO A N 1
ATOM 689 C CA . PRO A 1 102 ? -23.964 -23.351 -14.106 1.00 72.01 102 PRO A CA 1
ATOM 690 C C . PRO A 1 102 ? -23.656 -22.310 -15.174 1.00 72.77 102 PRO A C 1
ATOM 691 O O . PRO A 1 102 ? -24.556 -21.570 -15.595 1.00 69.05 102 PRO A O 1
ATOM 695 N N . ILE A 1 103 ? -22.413 -22.247 -15.641 1.00 72.19 103 ILE A N 1
ATOM 696 C CA . ILE A 1 103 ? -22.063 -21.321 -16.709 1.00 73.70 103 ILE A CA 1
ATOM 697 C C . ILE A 1 103 ? -22.434 -21.899 -18.066 1.00 72.72 103 ILE A C 1
ATOM 698 O O . ILE A 1 103 ? -22.905 -21.179 -18.954 1.00 75.90 103 ILE A O 1
ATOM 703 N N . TYR A 1 104 ? -22.251 -23.207 -18.245 1.00 72.84 104 TYR A N 1
ATOM 704 C CA . TYR A 1 104 ? -22.642 -23.827 -19.505 1.00 73.93 104 TYR A CA 1
ATOM 705 C C . TYR A 1 104 ? -24.159 -23.813 -19.682 1.00 76.20 104 TYR A C 1
ATOM 706 O O . TYR A 1 104 ? -24.655 -23.632 -20.802 1.00 81.25 104 TYR A O 1
ATOM 715 N N . ARG A 1 105 ? -24.916 -24.017 -18.598 1.00 73.00 105 ARG A N 1
ATOM 716 C CA . ARG A 1 105 ? -26.357 -24.174 -18.741 1.00 76.00 105 ARG A CA 1
ATOM 717 C C . ARG A 1 105 ? -27.139 -22.871 -18.683 1.00 80.32 105 ARG A C 1
ATOM 718 O O . ARG A 1 105 ? -28.261 -22.829 -19.204 1.00 77.45 105 ARG A O 1
ATOM 726 N N . PHE A 1 106 ? -26.571 -21.800 -18.109 1.00 77.45 106 PHE A N 1
ATOM 727 C CA . PHE A 1 106 ? -27.339 -20.570 -17.944 1.00 81.01 106 PHE A CA 1
ATOM 728 C C . PHE A 1 106 ? -26.591 -19.299 -18.339 1.00 83.09 106 PHE A C 1
ATOM 729 O O . PHE A 1 106 ? -27.131 -18.203 -18.153 1.00 83.71 106 PHE A O 1
ATOM 737 N N . GLY A 1 107 ? -25.432 -19.402 -18.980 1.00 83.50 107 GLY A N 1
ATOM 738 C CA . GLY A 1 107 ? -24.618 -18.246 -19.301 1.00 83.06 107 GLY A CA 1
ATOM 739 C C . GLY A 1 107 ? -24.701 -17.996 -20.792 1.00 84.10 107 GLY A C 1
ATOM 740 O O . GLY A 1 107 ? -24.978 -18.914 -21.565 1.00 84.17 107 GLY A O 1
ATOM 741 N N . ASN A 1 108 ? -24.545 -16.732 -21.188 1.00 86.18 108 ASN A N 1
ATOM 742 C CA . ASN A 1 108 ? -24.601 -16.376 -22.602 1.00 89.12 108 ASN A CA 1
ATOM 743 C C . ASN A 1 108 ? -23.328 -16.835 -23.329 1.00 88.25 108 ASN A C 1
ATOM 744 O O . ASN A 1 108 ? -22.415 -17.434 -22.744 1.00 86.78 108 ASN A O 1
ATOM 749 N N . GLU A 1 109 ? -23.287 -16.550 -24.636 1.00 89.12 109 GLU A N 1
ATOM 750 C CA . GLU A 1 109 ? -22.146 -16.935 -25.464 1.00 91.01 109 GLU A CA 1
ATOM 751 C C . GLU A 1 109 ? -20.835 -16.364 -24.930 1.00 87.19 109 GLU A C 1
ATOM 752 O O . GLU A 1 109 ? -19.821 -17.068 -24.889 1.00 90.80 109 GLU A O 1
ATOM 754 N N . GLU A 1 110 ? -20.845 -15.116 -24.461 1.00 84.44 110 GLU A N 1
ATOM 755 C CA . GLU A 1 110 ? -19.608 -14.508 -23.986 1.00 85.06 110 GLU A CA 1
ATOM 756 C C . GLU A 1 110 ? -19.126 -15.184 -22.713 1.00 89.29 110 GLU A C 1
ATOM 757 O O . GLU A 1 110 ? -17.949 -15.540 -22.590 1.00 91.87 110 GLU A O 1
ATOM 759 N N . GLN A 1 111 ? -20.026 -15.365 -21.750 1.00 90.76 111 GLN A N 1
ATOM 760 C CA . GLN A 1 111 ? -19.669 -16.010 -20.492 1.00 83.89 111 GLN A CA 1
ATOM 761 C C . GLN A 1 111 ? -19.086 -17.394 -20.740 1.00 81.87 111 GLN A C 1
ATOM 762 O O . GLN A 1 111 ? -18.076 -17.769 -20.139 1.00 86.08 111 GLN A O 1
ATOM 768 N N . LYS A 1 112 ? -19.720 -18.171 -21.619 1.00 81.62 112 LYS A N 1
ATOM 769 C CA . LYS A 1 112 ? -19.240 -19.516 -21.918 1.00 80.48 112 LYS A CA 1
ATOM 770 C C . LYS A 1 112 ? -17.868 -19.501 -22.581 1.00 83.37 112 LYS A C 1
ATOM 771 O O . LYS A 1 112 ? -16.993 -20.298 -22.225 1.00 80.03 112 LYS A O 1
ATOM 777 N N . SER A 1 113 ? -17.667 -18.620 -23.575 1.00 85.95 113 SER A N 1
ATOM 778 C CA . SER A 1 113 ? -16.381 -18.563 -24.272 1.00 84.51 113 SER A CA 1
ATOM 779 C C . SER A 1 113 ? -15.268 -17.998 -23.405 1.00 83.19 113 SER A C 1
ATOM 780 O O . SER A 1 113 ? -14.093 -18.305 -23.647 1.00 86.63 113 SER A O 1
ATOM 783 N N . LYS A 1 114 ? -15.597 -17.179 -22.411 1.00 80.91 114 LYS A N 1
ATOM 784 C CA . LYS A 1 114 ? -14.541 -16.622 -21.579 1.00 85.55 114 LYS A CA 1
ATOM 785 C C . LYS A 1 114 ? -14.110 -17.574 -20.461 1.00 82.65 114 LYS A C 1
ATOM 786 O O . LYS A 1 114 ? -12.926 -17.605 -20.103 1.00 86.45 114 LYS A O 1
ATOM 792 N N . TRP A 1 115 ? -15.022 -18.380 -19.919 1.00 82.25 115 TRP A N 1
ATOM 793 C CA A TRP A 1 115 ? -14.760 -19.159 -18.713 0.80 82.00 115 TRP A CA 1
ATOM 794 C CA B TRP A 1 115 ? -14.683 -19.156 -18.739 0.20 81.39 115 TRP A CA 1
ATOM 795 C C . TRP A 1 115 ? -14.695 -20.665 -18.929 1.00 77.32 115 TRP A C 1
ATOM 796 O O . TRP A 1 115 ? -13.961 -21.349 -18.212 1.00 82.23 115 TRP A O 1
ATOM 817 N N . LEU A 1 116 ? -15.458 -21.209 -19.878 1.00 76.94 116 LEU A N 1
ATOM 818 C CA . LEU A 1 116 ? -15.529 -22.668 -19.989 1.00 75.33 116 LEU A CA 1
ATOM 819 C C . LEU A 1 116 ? -14.248 -23.363 -20.467 1.00 79.27 116 LEU A C 1
ATOM 820 O O . LEU A 1 116 ? -13.966 -24.470 -19.990 1.00 77.22 116 LEU A O 1
ATOM 825 N N . PRO A 1 117 ? -13.477 -22.819 -21.424 1.00 77.43 117 PRO A N 1
ATOM 826 C CA . PRO A 1 117 ? -12.303 -23.581 -21.902 1.00 79.35 117 PRO A CA 1
ATOM 827 C C . PRO A 1 117 ? -11.301 -23.964 -20.815 1.00 81.65 117 PRO A C 1
ATOM 828 O O . PRO A 1 117 ? -10.871 -25.124 -20.759 1.00 81.28 117 PRO A O 1
ATOM 832 N N . ASP A 1 118 ? -10.966 -23.054 -19.904 1.00 79.12 118 ASP A N 1
ATOM 833 C CA . ASP A 1 118 ? -10.049 -23.406 -18.821 1.00 78.12 118 ASP A CA 1
ATOM 834 C C . ASP A 1 118 ? -10.680 -24.410 -17.860 1.00 80.20 118 ASP A C 1
ATOM 835 O O . ASP A 1 118 ? -10.009 -25.348 -17.409 1.00 81.41 118 ASP A O 1
ATOM 840 N N . LEU A 1 119 ? -11.949 -24.208 -17.490 1.00 79.59 119 LEU A N 1
ATOM 841 C CA . LEU A 1 119 ? -12.613 -25.166 -16.608 1.00 78.18 119 LEU A CA 1
ATOM 842 C C . LEU A 1 119 ? -12.702 -26.543 -17.259 1.00 76.92 119 LEU A C 1
ATOM 843 O O . LEU A 1 119 ? -12.293 -27.550 -16.670 1.00 73.26 119 LEU A O 1
ATOM 848 N N . LEU A 1 120 ? -13.215 -26.600 -18.492 1.00 76.17 120 LEU A N 1
ATOM 849 C CA . LEU A 1 120 ? -13.420 -27.882 -19.157 1.00 74.55 120 LEU A CA 1
ATOM 850 C C . LEU A 1 120 ? -12.112 -28.619 -19.413 1.00 80.12 120 LEU A C 1
ATOM 851 O O . LEU A 1 120 ? -12.116 -29.853 -19.495 1.00 79.36 120 LEU A O 1
ATOM 856 N N . ALA A 1 121 ? -10.989 -27.907 -19.489 1.00 79.41 121 ALA A N 1
ATOM 857 C CA . ALA A 1 121 ? -9.699 -28.541 -19.703 1.00 79.36 121 ALA A CA 1
ATOM 858 C C . ALA A 1 121 ? -8.912 -28.716 -18.403 1.00 78.97 121 ALA A C 1
ATOM 859 O O . ALA A 1 121 ? -7.777 -29.189 -18.438 1.00 79.06 121 ALA A O 1
ATOM 861 N N . GLY A 1 122 ? -9.497 -28.391 -17.256 1.00 77.20 122 GLY A N 1
ATOM 862 C CA . GLY A 1 122 ? -8.788 -28.588 -16.003 1.00 77.51 122 GLY A CA 1
ATOM 863 C C . GLY A 1 122 ? -7.677 -27.604 -15.690 1.00 78.27 122 GLY A C 1
ATOM 864 O O . GLY A 1 122 ? -7.006 -27.777 -14.665 1.00 76.73 122 GLY A O 1
ATOM 865 N N . ARG A 1 123 ? -7.472 -26.569 -16.516 1.00 77.75 123 ARG A N 1
ATOM 866 C CA . ARG A 1 123 ? -6.484 -25.526 -16.226 1.00 82.53 123 ARG A CA 1
ATOM 867 C C . ARG A 1 123 ? -6.939 -24.576 -15.126 1.00 79.86 123 ARG A C 1
ATOM 868 O O . ARG A 1 123 ? -6.115 -23.827 -14.589 1.00 83.36 123 ARG A O 1
ATOM 876 N N . ALA A 1 124 ? -8.228 -24.572 -14.803 1.00 77.77 124 ALA A N 1
ATOM 877 C CA . ALA A 1 124 ? -8.763 -23.737 -13.744 1.00 75.94 124 ALA A CA 1
ATOM 878 C C . ALA A 1 124 ? -9.926 -24.475 -13.092 1.00 75.54 124 ALA A C 1
ATOM 879 O O . ALA A 1 124 ? -10.481 -25.423 -13.654 1.00 74.93 124 ALA A O 1
ATOM 881 N N . LEU A 1 125 ? -10.289 -24.033 -11.893 1.00 72.36 125 LEU A N 1
ATOM 882 C CA . LEU A 1 125 ? -11.403 -24.599 -11.150 1.00 70.37 125 LEU A CA 1
ATOM 883 C C . LEU A 1 125 ? -12.368 -23.484 -10.803 1.00 69.81 125 LEU A C 1
ATOM 884 O O . LEU A 1 125 ? -11.971 -22.326 -10.633 1.00 71.56 125 LEU A O 1
ATOM 889 N N . ALA A 1 126 ? -13.642 -23.835 -10.722 1.00 65.33 126 ALA A N 1
ATOM 890 C CA . ALA A 1 126 ? -14.662 -22.866 -10.383 1.00 68.50 126 ALA A CA 1
ATOM 891 C C . ALA A 1 126 ? -15.498 -23.400 -9.241 1.00 68.46 126 ALA A C 1
ATOM 892 O O . ALA A 1 126 ? -15.643 -24.610 -9.080 1.00 69.79 126 ALA A O 1
ATOM 894 N N . GLY A 1 127 ? -16.064 -22.492 -8.454 1.00 70.61 127 GLY A N 1
ATOM 895 C CA . GLY A 1 127 ? -16.897 -22.885 -7.343 1.00 66.80 127 GLY A CA 1
ATOM 896 C C . GLY A 1 127 ? -18.249 -22.208 -7.426 1.00 66.55 127 GLY A C 1
ATOM 897 O O . GLY A 1 127 ? -18.450 -21.236 -8.159 1.00 72.96 127 GLY A O 1
ATOM 898 N N . PHE A 1 128 ? -19.183 -22.763 -6.670 1.00 64.94 128 PHE A N 1
ATOM 899 C CA . PHE A 1 128 ? -20.534 -22.250 -6.538 1.00 64.53 128 PHE A CA 1
ATOM 900 C C . PHE A 1 128 ? -20.737 -21.899 -5.073 1.00 67.25 128 PHE A C 1
ATOM 901 O O . PHE A 1 128 ? -20.580 -22.761 -4.203 1.00 68.13 128 PHE A O 1
ATOM 909 N N . GLY A 1 129 ? -21.039 -20.632 -4.800 1.00 69.09 129 GLY A N 1
ATOM 910 C CA . GLY A 1 129 ? -21.248 -20.166 -3.445 1.00 70.28 129 GLY A CA 1
ATOM 911 C C . GLY A 1 129 ? -22.698 -19.870 -3.126 1.00 74.46 129 GLY A C 1
ATOM 912 O O . GLY A 1 129 ? -23.196 -18.772 -3.387 1.00 78.67 129 GLY A O 1
ATOM 913 N N . LEU A 1 130 ? -23.386 -20.831 -2.524 1.00 72.43 130 LEU A N 1
ATOM 914 C CA . LEU A 1 130 ? -24.782 -20.675 -2.147 1.00 74.82 130 LEU A CA 1
ATOM 915 C C . LEU A 1 130 ? -24.958 -20.633 -0.637 1.00 72.60 130 LEU A C 1
ATOM 916 O O . LEU A 1 130 ? -25.502 -19.663 -0.100 1.00 74.32 130 LEU A O 1
ATOM 921 N N . THR A 1 131 ? -24.484 -21.666 0.049 1.00 70.47 131 THR A N 1
ATOM 922 C CA . THR A 1 131 ? -24.653 -21.775 1.484 1.00 72.07 131 THR A CA 1
ATOM 923 C C . THR A 1 131 ? -23.993 -20.598 2.192 1.00 72.58 131 THR A C 1
ATOM 924 O O . THR A 1 131 ? -22.905 -20.153 1.819 1.00 75.70 131 THR A O 1
ATOM 928 N N . GLU A 1 132 ? -24.660 -20.103 3.219 1.00 67.75 132 GLU A N 1
ATOM 929 C CA . GLU A 1 132 ? -24.207 -18.997 4.040 1.00 81.79 132 GLU A CA 1
ATOM 930 C C . GLU A 1 132 ? -24.285 -19.410 5.499 1.00 87.67 132 GLU A C 1
ATOM 931 O O . GLU A 1 132 ? -25.004 -20.355 5.844 1.00 91.96 132 GLU A O 1
ATOM 937 N N . PRO A 1 133 ? -23.516 -18.757 6.375 1.00 87.98 133 PRO A N 1
ATOM 938 C CA . PRO A 1 133 ? -23.630 -19.021 7.825 1.00 93.61 133 PRO A CA 1
ATOM 939 C C . PRO A 1 133 ? -25.003 -18.640 8.372 1.00 100.48 133 PRO A C 1
ATOM 940 O O . PRO A 1 133 ? -25.514 -17.549 8.106 1.00 98.69 133 PRO A O 1
ATOM 944 N N . GLY A 1 134 ? -25.610 -19.558 9.130 1.00 107.48 134 GLY A N 1
ATOM 945 C CA . GLY A 1 134 ? -26.888 -19.302 9.774 1.00 115.43 134 GLY A CA 1
ATOM 946 C C . GLY A 1 134 ? -28.116 -19.505 8.912 1.00 122.04 134 GLY A C 1
ATOM 947 O O . GLY A 1 134 ? -29.237 -19.379 9.423 1.00 120.88 134 GLY A O 1
ATOM 948 N N . ALA A 1 135 ? -27.942 -19.824 7.632 1.00 140.41 135 ALA A N 1
ATOM 949 C CA . ALA A 1 135 ? -29.019 -19.919 6.658 1.00 139.71 135 ALA A CA 1
ATOM 950 C C . ALA A 1 135 ? -29.364 -21.373 6.366 1.00 138.82 135 ALA A C 1
ATOM 951 O O . ALA A 1 135 ? -28.525 -22.269 6.489 1.00 138.99 135 ALA A O 1
ATOM 953 N N . GLY A 1 136 ? -30.611 -21.596 5.959 1.00 137.86 136 GLY A N 1
ATOM 954 C CA . GLY A 1 136 ? -31.082 -22.937 5.675 1.00 137.77 136 GLY A CA 1
ATOM 955 C C . GLY A 1 136 ? -31.005 -23.252 4.196 1.00 139.51 136 GLY A C 1
ATOM 956 O O . GLY A 1 136 ? -31.782 -24.066 3.682 1.00 139.71 136 GLY A O 1
ATOM 957 N N . SER A 1 137 ? -30.069 -22.599 3.504 1.00 139.88 137 SER A N 1
ATOM 958 C CA . SER A 1 137 ? -29.816 -22.792 2.077 1.00 137.71 137 SER A CA 1
ATOM 959 C C . SER A 1 137 ? -31.070 -22.605 1.225 1.00 132.43 137 SER A C 1
ATOM 960 O O . SER A 1 137 ? -31.079 -22.968 0.045 1.00 122.96 137 SER A O 1
ATOM 963 N N . ASP A 1 138 ? -32.125 -22.034 1.803 1.00 137.89 138 ASP A N 1
ATOM 964 C CA . ASP A 1 138 ? -33.296 -21.668 1.026 1.00 133.04 138 ASP A CA 1
ATOM 965 C C . ASP A 1 138 ? -33.061 -20.311 0.373 1.00 130.54 138 ASP A C 1
ATOM 966 O O . ASP A 1 138 ? -32.109 -19.597 0.697 1.00 133.29 138 ASP A O 1
ATOM 968 N N . ALA A 1 139 ? -33.932 -19.963 -0.576 1.00 120.99 139 ALA A N 1
ATOM 969 C CA . ALA A 1 139 ? -33.877 -18.621 -1.145 1.00 121.36 139 ALA A CA 1
ATOM 970 C C . ALA A 1 139 ? -34.225 -17.571 -0.097 1.00 124.71 139 ALA A C 1
ATOM 971 O O . ALA A 1 139 ? -33.625 -16.492 -0.070 1.00 121.62 139 ALA A O 1
ATOM 973 N N . GLY A 1 140 ? -35.187 -17.874 0.782 1.00 128.96 140 GLY A N 1
ATOM 974 C CA . GLY A 1 140 ? -35.574 -16.946 1.833 1.00 128.07 140 GLY A CA 1
ATOM 975 C C . GLY A 1 140 ? -34.467 -16.652 2.820 1.00 128.73 140 GLY A C 1
ATOM 976 O O . GLY A 1 140 ? -34.528 -15.639 3.524 1.00 128.49 140 GLY A O 1
ATOM 977 N N . SER A 1 141 ? -33.462 -17.524 2.893 1.00 129.72 141 SER A N 1
ATOM 978 C CA . SER A 1 141 ? -32.365 -17.429 3.844 1.00 130.53 141 SER A CA 1
ATOM 979 C C . SER A 1 141 ? -31.173 -16.631 3.316 1.00 128.05 141 SER A C 1
ATOM 980 O O . SER A 1 141 ? -30.267 -16.315 4.097 1.00 130.70 141 SER A O 1
ATOM 983 N N . THR A 1 142 ? -31.141 -16.309 2.018 1.00 120.57 142 THR A N 1
ATOM 984 C CA . THR A 1 142 ? -29.968 -15.707 1.376 1.00 108.35 142 THR A CA 1
ATOM 985 C C . THR A 1 142 ? -29.819 -14.259 1.840 1.00 103.23 142 THR A C 1
ATOM 986 O O . THR A 1 142 ? -30.593 -13.387 1.436 1.00 106.81 142 THR A O 1
ATOM 990 N N . ARG A 1 143 ? -28.837 -13.989 2.706 1.00 98.95 143 ARG A N 1
ATOM 991 C CA . ARG A 1 143 ? -28.615 -12.639 3.212 1.00 96.79 143 ARG A CA 1
ATOM 992 C C . ARG A 1 143 ? -27.509 -11.891 2.471 1.00 93.70 143 ARG A C 1
ATOM 993 O O . ARG A 1 143 ? -27.259 -10.724 2.783 1.00 101.44 143 ARG A O 1
ATOM 995 N N . THR A 1 144 ? -26.858 -12.514 1.493 1.00 90.14 144 THR A N 1
ATOM 996 C CA . THR A 1 144 ? -25.802 -11.861 0.724 1.00 92.93 144 THR A CA 1
ATOM 997 C C . THR A 1 144 ? -26.439 -10.943 -0.312 1.00 96.91 144 THR A C 1
ATOM 998 O O . THR A 1 144 ? -27.133 -11.402 -1.225 1.00 96.56 144 THR A O 1
ATOM 1002 N N . THR A 1 145 ? -26.224 -9.648 -0.171 1.00 99.15 145 THR A N 1
ATOM 1003 C CA . THR A 1 145 ? -26.826 -8.682 -1.073 1.00 101.08 145 THR A CA 1
ATOM 1004 C C . THR A 1 145 ? -25.823 -8.294 -2.156 1.00 101.30 145 THR A C 1
ATOM 1005 O O . THR A 1 145 ? -24.615 -8.230 -1.906 1.00 101.59 145 THR A O 1
ATOM 1009 N N . ALA A 1 146 ? -26.330 -8.060 -3.366 1.00 101.30 146 ALA A N 1
ATOM 1010 C CA . ALA A 1 146 ? -25.525 -7.565 -4.476 1.00 107.63 146 ALA A CA 1
ATOM 1011 C C . ALA A 1 146 ? -26.267 -6.381 -5.068 1.00 111.48 146 ALA A C 1
ATOM 1012 O O . ALA A 1 146 ? -27.439 -6.504 -5.440 1.00 109.44 146 ALA A O 1
ATOM 1014 N N . ARG A 1 147 ? -25.575 -5.256 -5.209 1.00 115.32 147 ARG A N 1
ATOM 1015 C CA . ARG A 1 147 ? -26.215 -3.993 -5.541 1.00 118.03 147 ARG A CA 1
ATOM 1016 C C . ARG A 1 147 ? -25.598 -3.419 -6.803 1.00 120.41 147 ARG A C 1
ATOM 1017 O O . ARG A 1 147 ? -24.370 -3.404 -6.949 1.00 120.25 147 ARG A O 1
ATOM 1025 N N . LEU A 1 148 ? -26.450 -2.948 -7.706 1.00 120.36 148 LEU A N 1
ATOM 1026 C CA . LEU A 1 148 ? -25.988 -2.368 -8.953 1.00 124.15 148 LEU A CA 1
ATOM 1027 C C . LEU A 1 148 ? -25.764 -0.880 -8.714 1.00 129.32 148 LEU A C 1
ATOM 1028 O O . LEU A 1 148 ? -26.692 -0.157 -8.336 1.00 129.33 148 LEU A O 1
ATOM 1033 N N . ASP A 1 149 ? -24.528 -0.438 -8.939 1.00 130.62 149 ASP A N 1
ATOM 1034 C CA . ASP A 1 149 ? -24.092 0.948 -8.790 1.00 132.44 149 ASP A CA 1
ATOM 1035 C C . ASP A 1 149 ? -23.350 1.308 -10.065 1.00 134.21 149 ASP A C 1
ATOM 1036 O O . ASP A 1 149 ? -22.227 0.844 -10.283 1.00 133.90 149 ASP A O 1
ATOM 1041 N N . GLY A 1 150 ? -23.985 2.108 -10.915 1.00 133.81 150 GLY A N 1
ATOM 1042 C CA . GLY A 1 150 ? -23.415 2.399 -12.210 1.00 132.52 150 GLY A CA 1
ATOM 1043 C C . GLY A 1 150 ? -23.445 1.153 -13.069 1.00 130.14 150 GLY A C 1
ATOM 1044 O O . GLY A 1 150 ? -24.511 0.570 -13.287 1.00 130.89 150 GLY A O 1
ATOM 1045 N N . GLY A 1 151 ? -22.283 0.715 -13.546 1.00 129.88 151 GLY A N 1
ATOM 1046 C CA . GLY A 1 151 ? -22.183 -0.511 -14.308 1.00 128.51 151 GLY A CA 1
ATOM 1047 C C . GLY A 1 151 ? -21.593 -1.695 -13.580 1.00 125.73 151 GLY A C 1
ATOM 1048 O O . GLY A 1 151 ? -21.264 -2.696 -14.231 1.00 125.27 151 GLY A O 1
ATOM 1049 N N . GLU A 1 152 ? -21.464 -1.642 -12.257 1.00 124.54 152 GLU A N 1
ATOM 1050 C CA . GLU A 1 152 ? -20.795 -2.685 -11.493 1.00 121.15 152 GLU A CA 1
ATOM 1051 C C . GLU A 1 152 ? -21.703 -3.213 -10.386 1.00 121.56 152 GLU A C 1
ATOM 1052 O O . GLU A 1 152 ? -22.518 -2.478 -9.821 1.00 124.33 152 GLU A O 1
ATOM 1058 N N . TRP A 1 153 ? -21.560 -4.506 -10.084 1.00 117.00 153 TRP A N 1
ATOM 1059 C CA . TRP A 1 153 ? -22.291 -5.108 -8.981 1.00 113.89 153 TRP A CA 1
ATOM 1060 C C . TRP A 1 153 ? -21.450 -4.972 -7.720 1.00 115.79 153 TRP A C 1
ATOM 1061 O O . TRP A 1 153 ? -20.255 -5.286 -7.726 1.00 111.80 153 TRP A O 1
ATOM 1072 N N . VAL A 1 154 ? -22.089 -4.574 -6.628 1.00 116.10 154 VAL A N 1
ATOM 1073 C CA . VAL A 1 154 ? -21.412 -4.375 -5.356 1.00 114.37 154 VAL A CA 1
ATOM 1074 C C . VAL A 1 154 ? -21.978 -5.408 -4.406 1.00 110.32 154 VAL A C 1
ATOM 1075 O O . VAL A 1 154 ? -23.166 -5.369 -4.063 1.00 109.05 154 VAL A O 1
ATOM 1077 N N . VAL A 1 155 ? -21.132 -6.328 -3.969 1.00 111.25 155 VAL A N 1
ATOM 1078 C CA . VAL A 1 155 ? -21.587 -7.506 -3.254 1.00 106.91 155 VAL A CA 1
ATOM 1079 C C . VAL A 1 155 ? -21.080 -7.418 -1.828 1.00 105.47 155 VAL A C 1
ATOM 1080 O O . VAL A 1 155 ? -19.906 -7.110 -1.593 1.00 109.68 155 VAL A O 1
ATOM 1084 N N . ASN A 1 156 ? -21.974 -7.685 -0.881 1.00 100.70 156 ASN A N 1
ATOM 1085 C CA . ASN A 1 156 ? -21.655 -7.711 0.539 1.00 105.24 156 ASN A CA 1
ATOM 1086 C C . ASN A 1 156 ? -22.332 -8.935 1.129 1.00 99.92 156 ASN A C 1
ATOM 1087 O O . ASN A 1 156 ? -23.554 -9.082 1.025 1.00 98.06 156 ASN A O 1
ATOM 1092 N N . GLY A 1 157 ? -21.538 -9.822 1.706 1.00 98.69 157 GLY A N 1
ATOM 1093 C CA . GLY A 1 157 ? -22.070 -11.032 2.292 1.00 95.61 157 GLY A CA 1
ATOM 1094 C C . GLY A 1 157 ? -20.961 -12.033 2.544 1.00 95.30 157 GLY A C 1
ATOM 1095 O O . GLY A 1 157 ? -19.775 -11.710 2.476 1.00 96.80 157 GLY A O 1
ATOM 1096 N N . SER A 1 158 ? -21.383 -13.266 2.814 1.00 88.26 158 SER A N 1
ATOM 1097 C CA . SER A 1 158 ? -20.462 -14.334 3.173 1.00 84.73 158 SER A CA 1
ATOM 1098 C C . SER A 1 158 ? -21.031 -15.684 2.760 1.00 84.21 158 SER A C 1
ATOM 1099 O O . SER A 1 158 ? -22.239 -15.914 2.853 1.00 83.65 158 SER A O 1
ATOM 1102 N N . LYS A 1 159 ? -20.154 -16.566 2.287 1.00 81.76 159 LYS A N 1
ATOM 1103 C CA . LYS A 1 159 ? -20.530 -17.915 1.902 1.00 77.30 159 LYS A CA 1
ATOM 1104 C C . LYS A 1 159 ? -19.763 -18.904 2.766 1.00 79.07 159 LYS A C 1
ATOM 1105 O O . LYS A 1 159 ? -18.689 -18.594 3.298 1.00 79.87 159 LYS A O 1
ATOM 1111 N N . GLN A 1 160 ? -20.324 -20.099 2.912 1.00 73.03 160 GLN A N 1
ATOM 1112 C CA . GLN A 1 160 ? -19.761 -21.096 3.809 1.00 69.76 160 GLN A CA 1
ATOM 1113 C C . GLN A 1 160 ? -19.604 -22.444 3.119 1.00 65.55 160 GLN A C 1
ATOM 1114 O O . GLN A 1 160 ? -20.470 -22.856 2.344 1.00 67.55 160 GLN A O 1
ATOM 1120 N N . PHE A 1 161 ? -18.504 -23.130 3.423 1.00 64.85 161 PHE A N 1
ATOM 1121 C CA . PHE A 1 161 ? -18.227 -24.480 2.909 1.00 65.47 161 PHE A CA 1
ATOM 1122 C C . PHE A 1 161 ? -18.189 -24.531 1.380 1.00 64.12 161 PHE A C 1
ATOM 1123 O O . PHE A 1 161 ? -18.851 -25.364 0.764 1.00 61.11 161 PHE A O 1
ATOM 1131 N N . ILE A 1 162 ? -17.422 -23.642 0.753 1.00 64.92 162 ILE A N 1
ATOM 1132 C CA . ILE A 1 162 ? -17.401 -23.543 -0.710 1.00 63.52 162 ILE A CA 1
ATOM 1133 C C . ILE A 1 162 ? -16.221 -24.324 -1.266 1.00 61.36 162 ILE A C 1
ATOM 1134 O O . ILE A 1 162 ? -15.060 -23.933 -1.092 1.00 63.93 162 ILE A O 1
ATOM 1139 N N . THR A 1 163 ? -16.520 -25.379 -2.009 1.00 62.74 163 THR A N 1
ATOM 1140 C CA . THR A 1 163 ? -15.494 -26.246 -2.575 1.00 63.33 163 THR A CA 1
ATOM 1141 C C . THR A 1 163 ? -14.795 -25.560 -3.751 1.00 64.22 163 THR A C 1
ATOM 1142 O O . THR A 1 163 ? -15.423 -24.822 -4.518 1.00 67.79 163 THR A O 1
ATOM 1146 N N . ASN A 1 164 ? -13.491 -25.811 -3.901 1.00 63.06 164 ASN A N 1
ATOM 1147 C CA . ASN A 1 164 ? -12.712 -25.347 -5.053 1.00 63.27 164 ASN A CA 1
ATOM 1148 C C . ASN A 1 164 ? -12.661 -23.829 -5.151 1.00 66.53 164 ASN A C 1
ATOM 1149 O O . ASN A 1 164 ? -12.410 -23.279 -6.222 1.00 70.86 164 ASN A O 1
ATOM 1154 N N . SER A 1 165 ? -12.886 -23.126 -4.056 1.00 64.53 165 SER A N 1
ATOM 1155 C CA . SER A 1 165 ? -12.993 -21.685 -4.124 1.00 68.21 165 SER A CA 1
ATOM 1156 C C . SER A 1 165 ? -11.680 -20.971 -3.822 1.00 76.65 165 SER A C 1
ATOM 1157 O O . SER A 1 165 ? -11.605 -19.753 -4.023 1.00 74.63 165 SER A O 1
ATOM 1160 N N . GLY A 1 166 ? -10.637 -21.687 -3.385 1.00 73.18 166 GLY A N 1
ATOM 1161 C CA . GLY A 1 166 ? -9.399 -21.020 -3.015 1.00 72.15 166 GLY A CA 1
ATOM 1162 C C . GLY A 1 166 ? -8.111 -21.696 -3.448 1.00 74.25 166 GLY A C 1
ATOM 1163 O O . GLY A 1 166 ? -7.070 -21.512 -2.806 1.00 76.36 166 GLY A O 1
ATOM 1164 N N . THR A 1 167 ? -8.148 -22.450 -4.547 1.00 77.68 167 THR A N 1
ATOM 1165 C CA . THR A 1 167 ? -6.940 -23.055 -5.091 1.00 79.02 167 THR A CA 1
ATOM 1166 C C . THR A 1 167 ? -6.136 -22.040 -5.892 1.00 79.99 167 THR A C 1
ATOM 1167 O O . THR A 1 167 ? -6.615 -20.954 -6.236 1.00 79.51 167 THR A O 1
ATOM 1171 N N . ASP A 1 168 ? -4.901 -22.429 -6.228 1.00 80.09 168 ASP A N 1
ATOM 1172 C CA . ASP A 1 168 ? -4.062 -21.575 -7.065 1.00 82.02 168 ASP A CA 1
ATOM 1173 C C . ASP A 1 168 ? -4.565 -21.491 -8.488 1.00 77.03 168 ASP A C 1
ATOM 1174 O O . ASP A 1 168 ? -4.011 -20.720 -9.271 1.00 80.28 168 ASP A O 1
ATOM 1179 N N . ILE A 1 169 ? -5.556 -22.300 -8.852 1.00 80.85 169 ILE A N 1
ATOM 1180 C CA . ILE A 1 169 ? -6.136 -22.290 -10.185 1.00 79.27 169 ILE A CA 1
ATOM 1181 C C . ILE A 1 169 ? -7.632 -22.006 -10.151 1.00 78.56 169 ILE A C 1
ATOM 1182 O O . ILE A 1 169 ? -8.311 -22.171 -11.160 1.00 78.62 169 ILE A O 1
ATOM 1187 N N . THR A 1 170 ? -8.160 -21.533 -9.024 1.00 76.66 170 THR A N 1
ATOM 1188 C CA . THR A 1 170 ? -9.556 -21.118 -9.002 1.00 76.67 170 THR A CA 1
ATOM 1189 C C . THR A 1 170 ? -9.696 -19.797 -9.751 1.00 81.87 170 THR A C 1
ATOM 1190 O O . THR A 1 170 ? -9.032 -18.810 -9.412 1.00 82.50 170 THR A O 1
ATOM 1194 N N . SER A 1 171 ? -10.554 -19.777 -10.775 1.00 82.47 171 SER A N 1
ATOM 1195 C CA . SER A 1 171 ? -10.754 -18.585 -11.597 1.00 80.00 171 SER A CA 1
ATOM 1196 C C . SER A 1 171 ? -11.926 -17.740 -11.133 1.00 81.94 171 SER A C 1
ATOM 1197 O O . SER A 1 171 ? -11.861 -16.509 -11.212 1.00 86.82 171 SER A O 1
ATOM 1200 N N . LEU A 1 172 ? -12.994 -18.364 -10.648 1.00 81.19 172 LEU A N 1
ATOM 1201 C CA . LEU A 1 172 ? -14.188 -17.620 -10.278 1.00 83.82 172 LEU A CA 1
ATOM 1202 C C . LEU A 1 172 ? -15.000 -18.440 -9.293 1.00 78.43 172 LEU A C 1
ATOM 1203 O O . LEU A 1 172 ? -14.803 -19.647 -9.145 1.00 75.02 172 LEU A O 1
ATOM 1208 N N . VAL A 1 173 ? -15.942 -17.760 -8.643 1.00 80.04 173 VAL A N 1
ATOM 1209 C CA . VAL A 1 173 ? -16.948 -18.396 -7.800 1.00 78.60 173 VAL A CA 1
ATOM 1210 C C . VAL A 1 173 ? -18.283 -17.726 -8.109 1.00 82.39 173 VAL A C 1
ATOM 1211 O O . VAL A 1 173 ? -18.442 -16.518 -7.887 1.00 81.66 173 VAL A O 1
ATOM 1215 N N . THR A 1 174 ? -19.221 -18.485 -8.665 1.00 80.64 174 THR A N 1
ATOM 1216 C CA . THR A 1 174 ? -20.589 -18.012 -8.822 1.00 79.17 174 THR A CA 1
ATOM 1217 C C . THR A 1 174 ? -21.304 -18.098 -7.483 1.00 78.58 174 THR A C 1
ATOM 1218 O O . THR A 1 174 ? -21.242 -19.131 -6.817 1.00 75.43 174 THR A O 1
ATOM 1222 N N . ILE A 1 175 ? -21.975 -17.012 -7.083 1.00 83.04 175 ILE A N 1
ATOM 1223 C CA . ILE A 1 175 ? -22.653 -16.917 -5.794 1.00 78.88 175 ILE A CA 1
ATOM 1224 C C . ILE A 1 175 ? -24.126 -16.604 -6.025 1.00 80.31 175 ILE A C 1
ATOM 1225 O O . ILE A 1 175 ? -24.515 -16.080 -7.070 1.00 83.22 175 ILE A O 1
ATOM 1230 N N . THR A 1 176 ? -24.945 -16.902 -5.020 1.00 78.95 176 THR A N 1
ATOM 1231 C CA . THR A 1 176 ? -26.342 -16.485 -5.017 1.00 81.35 176 THR A CA 1
ATOM 1232 C C . THR A 1 176 ? -26.453 -15.189 -4.231 1.00 83.90 176 THR A C 1
ATOM 1233 O O . THR A 1 176 ? -25.789 -15.023 -3.206 1.00 83.79 176 THR A O 1
ATOM 1237 N N . ALA A 1 177 ? -27.273 -14.258 -4.719 1.00 83.18 177 ALA A N 1
ATOM 1238 C CA . ALA A 1 177 ? -27.315 -12.956 -4.071 1.00 85.12 177 ALA A CA 1
ATOM 1239 C C . ALA A 1 177 ? -28.685 -12.314 -4.194 1.00 92.97 177 ALA A C 1
ATOM 1240 O O . ALA A 1 177 ? -29.324 -12.370 -5.252 1.00 93.35 177 ALA A O 1
ATOM 1242 N N . VAL A 1 178 ? -29.108 -11.673 -3.105 1.00 91.68 178 VAL A N 1
ATOM 1243 C CA . VAL A 1 178 ? -30.376 -10.960 -3.089 1.00 92.79 178 VAL A CA 1
ATOM 1244 C C . VAL A 1 178 ? -30.229 -9.690 -3.917 1.00 96.19 178 VAL A C 1
ATOM 1245 O O . VAL A 1 178 ? -29.293 -8.902 -3.714 1.00 96.34 178 VAL A O 1
ATOM 1247 N N . THR A 1 179 ? -31.142 -9.497 -4.871 1.00 96.50 179 THR A N 1
ATOM 1248 C CA . THR A 1 179 ? -31.107 -8.347 -5.780 1.00 99.25 179 THR A CA 1
ATOM 1249 C C . THR A 1 179 ? -32.491 -7.731 -6.047 1.00 97.33 179 THR A C 1
ATOM 1250 O O . THR A 1 179 ? -32.774 -6.592 -5.650 1.00 98.37 179 THR A O 1
ATOM 1254 N N . LYS A 1 187 ? -37.820 -10.943 -2.302 1.00 101.41 186 LYS A N 1
ATOM 1255 C CA . LYS A 1 187 ? -36.553 -11.672 -2.250 1.00 99.26 186 LYS A CA 1
ATOM 1256 C C . LYS A 1 187 ? -36.070 -12.094 -3.645 1.00 95.98 186 LYS A C 1
ATOM 1257 O O . LYS A 1 187 ? -36.222 -13.256 -4.025 1.00 97.85 186 LYS A O 1
ATOM 1259 N N . GLU A 1 188 ? -35.480 -11.158 -4.398 1.00 96.35 187 GLU A N 1
ATOM 1260 C CA . GLU A 1 188 ? -34.959 -11.444 -5.734 1.00 94.63 187 GLU A CA 1
ATOM 1261 C C . GLU A 1 188 ? -33.550 -12.019 -5.621 1.00 93.12 187 GLU A C 1
ATOM 1262 O O . GLU A 1 188 ? -32.641 -11.339 -5.137 1.00 94.13 187 GLU A O 1
ATOM 1264 N N . ILE A 1 189 ? -33.364 -13.256 -6.084 1.00 89.79 188 ILE A N 1
ATOM 1265 C CA . ILE A 1 189 ? -32.098 -13.982 -5.944 1.00 90.55 188 ILE A CA 1
ATOM 1266 C C . ILE A 1 189 ? -31.480 -14.206 -7.316 1.00 87.56 188 ILE A C 1
ATOM 1267 O O . ILE A 1 189 ? -32.016 -14.977 -8.122 1.00 89.17 188 ILE A O 1
ATOM 1272 N N . SER A 1 190 ? -30.320 -13.609 -7.563 1.00 85.10 189 SER A N 1
ATOM 1273 C CA . SER A 1 190 ? -29.638 -13.880 -8.816 1.00 87.29 189 SER A CA 1
ATOM 1274 C C . SER A 1 190 ? -28.281 -14.528 -8.555 1.00 86.98 189 SER A C 1
ATOM 1275 O O . SER A 1 190 ? -27.854 -14.709 -7.412 1.00 87.67 189 SER A O 1
ATOM 1278 N N . THR A 1 191 ? -27.616 -14.917 -9.636 1.00 87.99 190 THR A N 1
ATOM 1279 C CA . THR A 1 191 ? -26.295 -15.527 -9.571 1.00 84.55 190 THR A CA 1
ATOM 1280 C C . THR A 1 191 ? -25.299 -14.583 -10.223 1.00 85.10 190 THR A C 1
ATOM 1281 O O . THR A 1 191 ? -25.514 -14.130 -11.354 1.00 87.66 190 THR A O 1
ATOM 1285 N N . ILE A 1 192 ? -24.224 -14.281 -9.507 1.00 83.80 191 ILE A N 1
ATOM 1286 C CA . ILE A 1 192 ? -23.220 -13.329 -9.958 1.00 89.69 191 ILE A CA 1
ATOM 1287 C C . ILE A 1 192 ? -21.889 -14.049 -10.060 1.00 90.97 191 ILE A C 1
ATOM 1288 O O . ILE A 1 192 ? -21.485 -14.746 -9.123 1.00 88.53 191 ILE A O 1
ATOM 1293 N N . ILE A 1 193 ? -21.199 -13.876 -11.183 1.00 90.53 192 ILE A N 1
ATOM 1294 C CA . ILE A 1 193 ? -19.881 -14.478 -11.349 1.00 91.94 192 ILE A CA 1
ATOM 1295 C C . ILE A 1 193 ? -18.863 -13.531 -10.736 1.00 93.35 192 ILE A C 1
ATOM 1296 O O . ILE A 1 193 ? -18.661 -12.418 -11.227 1.00 91.70 192 ILE A O 1
ATOM 1301 N N . VAL A 1 194 ? -18.223 -13.971 -9.658 1.00 88.27 193 VAL A N 1
ATOM 1302 C CA . VAL A 1 194 ? -17.178 -13.191 -9.004 1.00 91.32 193 VAL A CA 1
ATOM 1303 C C . VAL A 1 194 ? -15.831 -13.792 -9.400 1.00 90.16 193 VAL A C 1
ATOM 1304 O O . VAL A 1 194 ? -15.482 -14.878 -8.906 1.00 91.74 193 VAL A O 1
ATOM 1308 N N . PRO A 1 195 ? -15.057 -13.145 -10.267 1.00 93.80 194 PRO A N 1
ATOM 1309 C CA . PRO A 1 195 ? -13.716 -13.649 -10.550 1.00 93.33 194 PRO A CA 1
ATOM 1310 C C . PRO A 1 195 ? -12.855 -13.537 -9.311 1.00 96.06 194 PRO A C 1
ATOM 1311 O O . PRO A 1 195 ? -13.040 -12.651 -8.472 1.00 96.39 194 PRO A O 1
ATOM 1315 N N . SER A 1 196 ? -11.932 -14.481 -9.186 1.00 98.35 195 SER A N 1
ATOM 1316 C CA . SER A 1 196 ? -10.983 -14.451 -8.086 1.00 101.65 195 SER A CA 1
ATOM 1317 C C . SER A 1 196 ? -9.941 -13.371 -8.338 1.00 101.74 195 SER A C 1
ATOM 1318 O O . SER A 1 196 ? -9.480 -13.174 -9.466 1.00 97.92 195 SER A O 1
ATOM 1321 N N . GLY A 1 197 ? -9.597 -12.651 -7.280 1.00 101.54 196 GLY A N 1
ATOM 1322 C CA . GLY A 1 197 ? -8.797 -11.454 -7.378 1.00 101.33 196 GLY A CA 1
ATOM 1323 C C . GLY A 1 197 ? -9.593 -10.172 -7.293 1.00 100.58 196 GLY A C 1
ATOM 1324 O O . GLY A 1 197 ? -8.995 -9.102 -7.163 1.00 107.21 196 GLY A O 1
ATOM 1325 N N . THR A 1 198 ? -10.919 -10.258 -7.316 1.00 101.80 197 THR A N 1
ATOM 1326 C CA . THR A 1 198 ? -11.768 -9.088 -7.149 1.00 103.45 197 THR A CA 1
ATOM 1327 C C . THR A 1 198 ? -11.512 -8.454 -5.781 1.00 106.88 197 THR A C 1
ATOM 1328 O O . THR A 1 198 ? -11.438 -9.179 -4.775 1.00 108.19 197 THR A O 1
ATOM 1332 N N . PRO A 1 199 ? -11.370 -7.121 -5.702 1.00 104.48 198 PRO A N 1
ATOM 1333 C CA . PRO A 1 199 ? -10.849 -6.495 -4.470 1.00 105.98 198 PRO A CA 1
ATOM 1334 C C . PRO A 1 199 ? -11.616 -6.818 -3.196 1.00 113.24 198 PRO A C 1
ATOM 1335 O O . PRO A 1 199 ? -10.986 -7.120 -2.172 1.00 117.48 198 PRO A O 1
ATOM 1339 N N . GLY A 1 200 ? -12.947 -6.770 -3.210 1.00 118.25 199 GLY A N 1
ATOM 1340 C CA . GLY A 1 200 ? -13.682 -7.116 -1.995 1.00 117.92 199 GLY A CA 1
ATOM 1341 C C . GLY A 1 200 ? -13.716 -8.600 -1.645 1.00 109.24 199 GLY A C 1
ATOM 1342 O O . GLY A 1 200 ? -14.139 -8.936 -0.534 1.00 107.09 199 GLY A O 1
ATOM 1343 N N . PHE A 1 201 ? -13.256 -9.477 -2.539 1.00 104.86 200 PHE A N 1
ATOM 1344 C CA . PHE A 1 201 ? -13.418 -10.928 -2.406 1.00 101.78 200 PHE A CA 1
ATOM 1345 C C . PHE A 1 201 ? -12.256 -11.523 -1.609 1.00 99.45 200 PHE A C 1
ATOM 1346 O O . PHE A 1 201 ? -11.133 -11.620 -2.112 1.00 103.32 200 PHE A O 1
ATOM 1354 N N . ILE A 1 202 ? -12.543 -11.986 -0.391 1.00 98.79 201 ILE A N 1
ATOM 1355 C CA . ILE A 1 202 ? -11.549 -12.590 0.497 1.00 97.23 201 ILE A CA 1
ATOM 1356 C C . ILE A 1 202 ? -11.841 -14.085 0.624 1.00 93.18 201 ILE A C 1
ATOM 1357 O O . ILE A 1 202 ? -12.958 -14.487 0.980 1.00 87.29 201 ILE A O 1
ATOM 1362 N N . VAL A 1 203 ? -10.831 -14.901 0.328 1.00 89.51 202 VAL A N 1
ATOM 1363 C CA . VAL A 1 203 ? -10.881 -16.342 0.543 1.00 85.92 202 VAL A CA 1
ATOM 1364 C C . VAL A 1 203 ? -10.269 -16.613 1.914 1.00 85.32 202 VAL A C 1
ATOM 1365 O O . VAL A 1 203 ? -9.057 -16.473 2.094 1.00 86.46 202 VAL A O 1
ATOM 1369 N N . GLU A 1 204 ? -11.104 -17.009 2.877 1.00 82.48 203 GLU A N 1
ATOM 1370 C CA . GLU A 1 204 ? -10.670 -17.232 4.257 1.00 80.95 203 GLU A CA 1
ATOM 1371 C C . GLU A 1 204 ? -9.944 -18.568 4.370 1.00 78.03 203 GLU A C 1
ATOM 1372 O O . GLU A 1 204 ? -9.979 -19.387 3.447 1.00 75.30 203 GLU A O 1
ATOM 1378 N N . PRO A 1 205 ? -9.231 -18.805 5.480 1.00 78.73 204 PRO A N 1
ATOM 1379 C CA . PRO A 1 205 ? -8.466 -20.052 5.603 1.00 73.66 204 PRO A CA 1
ATOM 1380 C C . PRO A 1 205 ? -9.347 -21.292 5.616 1.00 72.10 204 PRO A C 1
ATOM 1381 O O . PRO A 1 205 ? -10.507 -21.267 6.044 1.00 68.50 204 PRO A O 1
ATOM 1385 N N . VAL A 1 206 ? -8.744 -22.393 5.164 1.00 70.06 205 VAL A N 1
ATOM 1386 C CA . VAL A 1 206 ? -9.392 -23.691 5.017 1.00 72.38 205 VAL A CA 1
ATOM 1387 C C . VAL A 1 206 ? -10.027 -24.116 6.331 1.00 70.04 205 VAL A C 1
ATOM 1388 O O . VAL A 1 206 ? -9.637 -23.647 7.407 1.00 67.92 205 VAL A O 1
ATOM 1392 N N . TYR A 1 207 ? -11.006 -25.010 6.246 1.00 69.15 206 TYR A N 1
ATOM 1393 C CA . TYR A 1 207 ? -11.640 -25.565 7.431 1.00 69.00 206 TYR A CA 1
ATOM 1394 C C . TYR A 1 207 ? -10.827 -26.743 7.943 1.00 63.99 206 TYR A C 1
ATOM 1395 O O . TYR A 1 207 ? -10.086 -27.388 7.195 1.00 66.81 206 TYR A O 1
ATOM 1404 N N . ASN A 1 208 ? -10.992 -27.040 9.227 1.00 64.87 207 ASN A N 1
ATOM 1405 C CA . ASN A 1 208 ? -10.491 -28.293 9.790 1.00 60.35 207 ASN A CA 1
ATOM 1406 C C . ASN A 1 208 ? -11.651 -29.286 9.733 1.00 59.28 207 ASN A C 1
ATOM 1407 O O . ASN A 1 208 ? -12.492 -29.324 10.637 1.00 57.44 207 ASN A O 1
ATOM 1412 N N . LYS A 1 209 ? -11.682 -30.114 8.680 1.00 56.50 208 LYS A N 1
ATOM 1413 C CA . LYS A 1 209 ? -12.832 -30.963 8.390 1.00 54.18 208 LYS A CA 1
ATOM 1414 C C . LYS A 1 209 ? -12.582 -32.398 8.822 1.00 55.13 208 LYS A C 1
ATOM 1415 O O . LYS A 1 209 ? -11.444 -32.871 8.871 1.00 52.00 208 LYS A O 1
ATOM 1421 N N . VAL A 1 210 ? -13.684 -33.095 9.109 1.00 51.92 209 VAL A N 1
ATOM 1422 C CA . VAL A 1 210 ? -13.621 -34.511 9.444 1.00 52.57 209 VAL A CA 1
ATOM 1423 C C . VAL A 1 210 ? -12.856 -35.293 8.386 1.00 52.66 209 VAL A C 1
ATOM 1424 O O . VAL A 1 210 ? -11.998 -36.124 8.710 1.00 53.69 209 VAL A O 1
ATOM 1428 N N . GLY A 1 211 ? -13.141 -35.029 7.112 1.00 46.63 210 GLY A N 1
ATOM 1429 C CA . GLY A 1 211 ? -12.543 -35.743 6.001 1.00 46.17 210 GLY A CA 1
ATOM 1430 C C . GLY A 1 211 ? -12.471 -34.856 4.766 1.00 54.43 210 GLY A C 1
ATOM 1431 O O . GLY A 1 211 ? -12.603 -33.625 4.868 1.00 53.45 210 GLY A O 1
ATOM 1432 N N . TRP A 1 212 ? -12.291 -35.461 3.592 1.00 51.33 211 TRP A N 1
ATOM 1433 C CA . TRP A 1 212 ? -11.996 -34.702 2.388 1.00 52.97 211 TRP A CA 1
ATOM 1434 C C . TRP A 1 212 ? -10.858 -33.711 2.674 1.00 57.69 211 TRP A C 1
ATOM 1435 O O . TRP A 1 212 ? -10.932 -32.520 2.356 1.00 54.97 211 TRP A O 1
ATOM 1446 N N . ASN A 1 213 ? -9.809 -34.208 3.343 1.00 54.93 212 ASN A N 1
ATOM 1447 C CA . ASN A 1 213 ? -8.762 -33.314 3.825 1.00 56.17 212 ASN A CA 1
ATOM 1448 C C . ASN A 1 213 ? -8.059 -32.613 2.678 1.00 59.79 212 ASN A C 1
ATOM 1449 O O . ASN A 1 213 ? -7.627 -31.460 2.825 1.00 60.93 212 ASN A O 1
ATOM 1454 N N . ALA A 1 214 ? -7.876 -33.307 1.548 1.00 59.29 213 ALA A N 1
ATOM 1455 C CA . ALA A 1 214 ? -7.160 -32.705 0.422 1.00 62.03 213 ALA A CA 1
ATOM 1456 C C . ALA A 1 214 ? -8.032 -31.807 -0.455 1.00 61.39 213 ALA A C 1
ATOM 1457 O O . ALA A 1 214 ? -7.490 -31.051 -1.273 1.00 63.15 213 ALA A O 1
ATOM 1459 N N . SER A 1 215 ? -9.351 -31.908 -0.350 1.00 54.95 214 SER A N 1
ATOM 1460 C CA . SER A 1 215 ? -10.228 -31.106 -1.189 1.00 58.35 214 SER A CA 1
ATOM 1461 C C . SER A 1 215 ? -10.273 -29.682 -0.660 1.00 61.12 214 SER A C 1
ATOM 1462 O O . SER A 1 215 ? -10.361 -29.462 0.553 1.00 62.76 214 SER A O 1
ATOM 1465 N N . ASP A 1 216 ? -10.234 -28.714 -1.573 1.00 59.22 215 ASP A N 1
ATOM 1466 C CA . ASP A 1 216 ? -10.166 -27.302 -1.199 1.00 58.23 215 ASP A CA 1
ATOM 1467 C C . ASP A 1 216 ? -11.537 -26.809 -0.727 1.00 60.73 215 ASP A C 1
ATOM 1468 O O . ASP A 1 216 ? -12.530 -26.919 -1.459 1.00 60.49 215 ASP A O 1
ATOM 1473 N N . THR A 1 217 ? -11.603 -26.265 0.493 1.00 59.80 216 THR A N 1
ATOM 1474 C CA . THR A 1 217 ? -12.863 -25.775 1.051 1.00 61.20 216 THR A CA 1
ATOM 1475 C C . THR A 1 217 ? -12.597 -24.518 1.863 1.00 66.34 216 THR A C 1
ATOM 1476 O O . THR A 1 217 ? -11.668 -24.492 2.676 1.00 63.37 216 THR A O 1
ATOM 1480 N N . HIS A 1 218 ? -13.422 -23.487 1.669 1.00 67.86 217 HIS A N 1
ATOM 1481 C CA . HIS A 1 218 ? -13.143 -22.188 2.268 1.00 69.64 217 HIS A CA 1
ATOM 1482 C C . HIS A 1 218 ? -14.430 -21.467 2.636 1.00 70.01 217 HIS A C 1
ATOM 1483 O O . HIS A 1 218 ? -15.450 -21.640 1.960 1.00 69.73 217 HIS A O 1
ATOM 1490 N N . PRO A 1 219 ? -14.4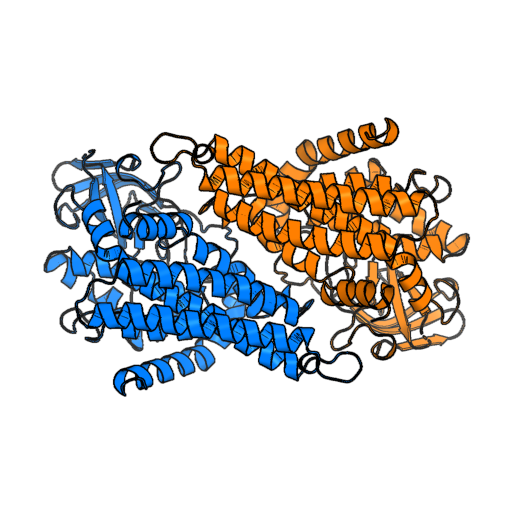12 -20.639 3.679 1.00 71.40 218 PRO A N 1
ATOM 1491 C CA . PRO A 1 219 ? -15.444 -19.607 3.811 1.00 75.39 218 PRO A CA 1
ATOM 1492 C C . PRO A 1 219 ? -15.078 -18.418 2.944 1.00 76.70 218 PRO A C 1
ATOM 1493 O O . PRO A 1 219 ? -13.902 -18.104 2.758 1.00 80.63 218 PRO A O 1
ATOM 1497 N N . LEU A 1 220 ? -16.092 -17.764 2.392 1.00 79.74 219 LEU A N 1
ATOM 1498 C CA . LEU A 1 220 ? -15.875 -16.604 1.534 1.00 84.58 219 LEU A CA 1
ATOM 1499 C C . LEU A 1 220 ? -16.532 -15.378 2.150 1.00 86.19 219 LEU A C 1
ATOM 1500 O O . LEU A 1 220 ? -17.628 -15.466 2.708 1.00 86.96 219 LEU A O 1
ATOM 1505 N N . SER A 1 221 ? -15.883 -14.229 2.031 1.00 90.94 220 SER A N 1
ATOM 1506 C CA . SER A 1 221 ? -16.449 -12.983 2.532 1.00 94.15 220 SER A CA 1
ATOM 1507 C C . SER A 1 221 ? -16.307 -11.896 1.482 1.00 96.70 220 SER A C 1
ATOM 1508 O O . SER A 1 221 ? -15.316 -11.845 0.749 1.00 98.11 220 SER A O 1
ATOM 1511 N N . PHE A 1 222 ? -17.316 -11.042 1.393 1.00 99.80 221 PHE A N 1
ATOM 1512 C CA . PHE A 1 222 ? -17.322 -9.955 0.421 1.00 106.25 221 PHE A CA 1
ATOM 1513 C C . PHE A 1 222 ? -17.593 -8.651 1.158 1.00 106.95 221 PHE A C 1
ATOM 1514 O O . PHE A 1 222 ? -18.683 -8.460 1.702 1.00 108.11 221 PHE A O 1
ATOM 1522 N N . ASP A 1 223 ? -16.613 -7.751 1.163 1.00 114.22 222 ASP A N 1
ATOM 1523 C CA . ASP A 1 223 ? -16.767 -6.417 1.743 1.00 116.60 222 ASP A CA 1
ATOM 1524 C C . ASP A 1 223 ? -16.630 -5.429 0.591 1.00 116.23 222 ASP A C 1
ATOM 1525 O O . ASP A 1 223 ? -15.520 -5.020 0.242 1.00 115.97 222 ASP A O 1
ATOM 1527 N N . ASP A 1 224 ? -17.775 -5.061 0.008 1.00 118.78 223 ASP A N 1
ATOM 1528 C CA . ASP A 1 224 ? -17.864 -4.093 -1.093 1.00 121.30 223 ASP A CA 1
ATOM 1529 C C . ASP A 1 224 ? -17.058 -4.537 -2.319 1.00 120.68 223 ASP A C 1
ATOM 1530 O O . ASP A 1 224 ? -16.293 -3.764 -2.901 1.00 121.41 223 ASP A O 1
ATOM 1535 N N . ALA A 1 225 ? -17.253 -5.789 -2.735 1.00 119.15 224 ALA A N 1
ATOM 1536 C CA . ALA A 1 225 ? -16.607 -6.274 -3.947 1.00 115.61 224 ALA A CA 1
ATOM 1537 C C . ALA A 1 225 ? -17.388 -5.816 -5.169 1.00 117.68 224 ALA A C 1
ATOM 1538 O O . ALA A 1 225 ? -18.606 -6.011 -5.245 1.00 114.37 224 ALA A O 1
ATOM 1540 N N . ARG A 1 226 ? -16.676 -5.264 -6.149 1.00 116.01 225 ARG A N 1
ATOM 1541 C CA . ARG A 1 226 ? -17.283 -4.728 -7.360 1.00 117.33 225 ARG A CA 1
ATOM 1542 C C . ARG A 1 226 ? -16.865 -5.584 -8.547 1.00 112.12 225 ARG A C 1
ATOM 1543 O O . ARG A 1 226 ? -15.677 -5.882 -8.713 1.00 111.50 225 ARG A O 1
ATOM 1545 N N . VAL A 1 227 ? -17.838 -5.964 -9.371 1.00 112.50 226 VAL A N 1
ATOM 1546 C CA . VAL A 1 227 ? -17.599 -6.763 -10.574 1.00 109.97 226 VAL A CA 1
ATOM 1547 C C . VAL A 1 227 ? -18.476 -6.236 -11.697 1.00 112.20 226 VAL A C 1
ATOM 1548 O O . VAL A 1 227 ? -19.537 -5.645 -11.451 1.00 113.56 226 VAL A O 1
ATOM 1552 N N . PRO A 1 228 ? -18.064 -6.450 -12.952 1.00 110.95 227 PRO A N 1
ATOM 1553 C CA . PRO A 1 228 ? -18.820 -5.887 -14.078 1.00 110.52 227 PRO A CA 1
ATOM 1554 C C . PRO A 1 228 ? -20.250 -6.410 -14.117 1.00 110.61 227 PRO A C 1
ATOM 1555 O O . PRO A 1 228 ? -20.557 -7.502 -13.629 1.00 108.56 227 PRO A O 1
ATOM 1559 N N . GLU A 1 229 ? -21.127 -5.613 -14.735 1.00 112.73 228 GLU A N 1
ATOM 1560 C CA . GLU A 1 229 ? -22.524 -6.012 -14.881 1.00 112.61 228 GLU A CA 1
ATOM 1561 C C . GLU A 1 229 ? -22.665 -7.268 -15.738 1.00 112.07 228 GLU A C 1
ATOM 1562 O O . GLU A 1 229 ? -23.569 -8.081 -15.509 1.00 108.68 228 GLU A O 1
ATOM 1564 N N . GLU A 1 230 ? -21.779 -7.452 -16.721 1.00 116.80 229 GLU A N 1
ATOM 1565 C CA . GLU A 1 230 ? -21.846 -8.621 -17.588 1.00 114.39 229 GLU A CA 1
ATOM 1566 C C . GLU A 1 230 ? -21.638 -9.935 -16.839 1.00 111.87 229 GLU A C 1
ATOM 1567 O O . GLU A 1 230 ? -21.806 -10.999 -17.444 1.00 113.14 229 GLU A O 1
ATOM 1569 N N . ASN A 1 231 ? -21.287 -9.897 -15.548 1.00 105.67 230 ASN A N 1
ATOM 1570 C CA . ASN A 1 231 ? -21.063 -11.108 -14.757 1.00 102.32 230 ASN A CA 1
ATOM 1571 C C . ASN A 1 231 ? -22.346 -11.702 -14.185 1.00 97.18 230 ASN A C 1
ATOM 1572 O O . ASN A 1 231 ? -22.279 -12.731 -13.506 1.00 95.30 230 ASN A O 1
ATOM 1577 N N . LEU A 1 232 ? -23.494 -11.060 -14.390 1.00 95.90 231 LEU A N 1
ATOM 1578 C CA . LEU A 1 232 ? -24.763 -11.636 -13.964 1.00 93.08 231 LEU A CA 1
ATOM 1579 C C . LEU A 1 232 ? -25.012 -12.927 -14.717 1.00 93.43 231 LEU A C 1
ATOM 1580 O O . LEU A 1 232 ? -25.096 -12.924 -15.951 1.00 97.56 231 LEU A O 1
ATOM 1585 N N . LEU A 1 233 ? -25.155 -14.018 -13.975 1.00 84.68 232 LEU A N 1
ATOM 1586 C CA . LEU A 1 233 ? -25.408 -15.329 -14.557 1.00 86.83 232 LEU A CA 1
ATOM 1587 C C . LEU A 1 233 ? -26.910 -15.588 -14.619 1.00 88.06 232 LEU A C 1
ATOM 1588 O O . LEU A 1 233 ? -27.576 -15.641 -13.579 1.00 85.95 232 LEU A O 1
ATOM 1593 N N . GLY A 1 234 ? -27.439 -15.750 -15.840 1.00 87.72 233 GLY A N 1
ATOM 1594 C CA . GLY A 1 234 ? -28.853 -16.018 -16.039 1.00 83.23 233 GLY A CA 1
ATOM 1595 C C . GLY A 1 234 ? -29.684 -14.758 -15.909 1.00 85.31 233 GLY A C 1
ATOM 1596 O O . GLY A 1 234 ? -29.167 -13.636 -15.951 1.00 90.80 233 GLY A O 1
ATOM 1597 N N . ILE A 1 235 ? -30.987 -14.939 -15.730 1.00 88.38 234 ILE A N 1
ATOM 1598 C CA . ILE A 1 235 ? -31.859 -13.771 -15.649 1.00 92.11 234 ILE A CA 1
ATOM 1599 C C . ILE A 1 235 ? -31.782 -13.215 -14.234 1.00 91.84 234 ILE A C 1
ATOM 1600 O O . ILE A 1 235 ? -31.698 -1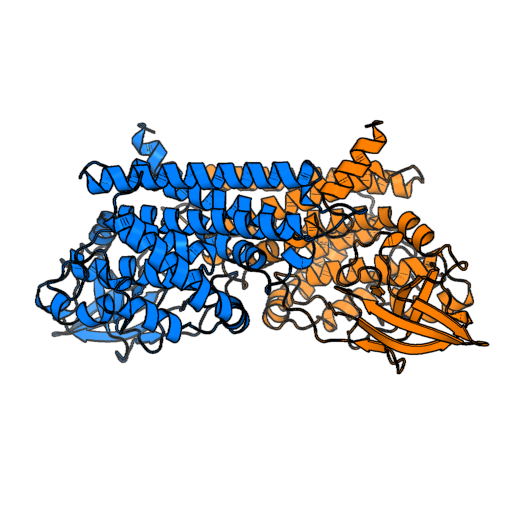3.975 -13.265 1.00 93.02 234 ILE A O 1
ATOM 1605 N N . ARG A 1 236 ? -31.825 -11.889 -14.101 1.00 92.88 235 ARG A N 1
ATOM 1606 C CA . ARG A 1 236 ? -31.888 -11.293 -12.772 1.00 92.36 235 ARG A CA 1
ATOM 1607 C C . ARG A 1 236 ? -33.034 -11.916 -11.987 1.00 91.06 235 ARG A C 1
ATOM 1608 O O . ARG A 1 236 ? -34.187 -11.875 -12.425 1.00 98.32 235 ARG A O 1
ATOM 1610 N N . GLY A 1 237 ? -32.716 -12.533 -10.851 1.00 89.81 236 GLY A N 1
ATOM 1611 C CA . GLY A 1 237 ? -33.727 -13.092 -9.979 1.00 89.04 236 GLY A CA 1
ATOM 1612 C C . GLY A 1 237 ? -33.999 -14.577 -10.139 1.00 86.94 236 GLY A C 1
ATOM 1613 O O . GLY A 1 237 ? -34.801 -15.120 -9.372 1.00 85.80 236 GLY A O 1
ATOM 1614 N N . LYS A 1 238 ? -33.380 -15.251 -11.108 1.00 84.51 237 LYS A N 1
ATOM 1615 C CA . LYS A 1 238 ? -33.711 -16.639 -11.410 1.00 82.53 237 LYS A CA 1
ATOM 1616 C C . LYS A 1 238 ? -32.574 -17.609 -11.100 1.00 78.00 237 LYS A C 1
ATOM 1617 O O . LYS A 1 238 ? -32.668 -18.787 -11.450 1.00 77.17 237 LYS A O 1
ATOM 1619 N N . GLY A 1 239 ? -31.518 -17.147 -10.429 1.00 80.25 238 GLY A N 1
ATOM 1620 C CA . GLY A 1 239 ? -30.324 -17.963 -10.266 1.00 76.72 238 GLY A CA 1
ATOM 1621 C C . GLY A 1 239 ? -30.505 -19.134 -9.317 1.00 80.30 238 GLY A C 1
ATOM 1622 O O . GLY A 1 239 ? -29.951 -20.219 -9.535 1.00 74.36 238 GLY A O 1
ATOM 1623 N N . TYR A 1 240 ? -31.224 -18.922 -8.218 1.00 78.69 239 TYR A N 1
ATOM 1624 C CA . TYR A 1 240 ? -31.517 -20.056 -7.350 1.00 77.64 239 TYR A CA 1
ATOM 1625 C C . TYR A 1 240 ? -32.437 -21.038 -8.054 1.00 74.98 239 TYR A C 1
ATOM 1626 O O . TYR A 1 240 ? -32.220 -22.252 -8.001 1.00 76.82 239 TYR A O 1
ATOM 1635 N N . ALA A 1 241 ? -33.443 -20.528 -8.756 1.00 72.29 240 ALA A N 1
ATOM 1636 C CA . ALA A 1 241 ? -34.322 -21.406 -9.510 1.00 74.33 240 ALA A CA 1
ATOM 1637 C C . ALA A 1 241 ? -33.543 -22.208 -10.542 1.00 74.87 240 ALA A C 1
ATOM 1638 O O . ALA A 1 241 ? -33.786 -23.408 -10.709 1.00 75.04 240 ALA A O 1
ATOM 1640 N N . ASN A 1 242 ? -32.586 -21.574 -11.231 1.00 71.47 241 ASN A N 1
ATOM 1641 C CA . ASN A 1 242 ? -31.773 -22.317 -12.192 1.00 73.39 241 ASN A CA 1
ATOM 1642 C C . ASN A 1 242 ? -30.978 -23.431 -11.517 1.00 74.81 241 ASN A C 1
ATOM 1643 O O . ASN A 1 242 ? -30.879 -24.546 -12.051 1.00 71.76 241 ASN A O 1
ATOM 1648 N N . PHE A 1 243 ? -30.413 -23.148 -10.336 1.00 71.39 242 PHE A N 1
ATOM 1649 C CA . PHE A 1 243 ? -29.645 -24.148 -9.599 1.00 68.63 242 PHE A CA 1
ATOM 1650 C C . PHE A 1 243 ? -30.511 -25.349 -9.256 1.00 71.13 242 PHE A C 1
ATOM 1651 O O . PHE A 1 243 ? -30.087 -26.498 -9.425 1.00 68.64 242 PHE A O 1
ATOM 1659 N N . LEU A 1 244 ? -31.738 -25.098 -8.788 1.00 70.88 243 LEU A N 1
ATOM 1660 C CA . LEU A 1 244 ? -32.648 -26.177 -8.426 1.00 70.84 243 LEU A CA 1
ATOM 1661 C C . LEU A 1 244 ? -32.946 -27.090 -9.603 1.00 71.33 243 LEU A C 1
ATOM 1662 O O . LEU A 1 244 ? -33.163 -28.294 -9.420 1.00 70.75 243 LEU A O 1
ATOM 1667 N N . SER A 1 245 ? -32.926 -26.547 -10.814 1.00 68.36 244 SER A N 1
ATOM 1668 C CA . SER A 1 245 ? -33.320 -27.276 -12.010 1.00 70.33 244 SER A CA 1
ATOM 1669 C C . SER A 1 245 ? -32.282 -28.262 -12.536 1.00 70.31 244 SER A C 1
ATOM 1670 O O . SER A 1 245 ? -32.656 -29.133 -13.329 1.00 73.19 244 SER A O 1
ATOM 1673 N N . ILE A 1 246 ? -31.012 -28.170 -12.124 1.00 66.08 245 ILE A N 1
ATOM 1674 C CA . ILE A 1 246 ? -29.957 -29.047 -12.632 1.00 70.91 245 ILE A CA 1
ATOM 1675 C C . ILE A 1 246 ? -29.366 -29.915 -11.533 1.00 71.89 245 ILE A C 1
ATOM 1676 O O . ILE A 1 246 ? -28.264 -30.438 -11.677 1.00 76.47 245 ILE A O 1
ATOM 1681 N N . LEU A 1 247 ? -30.101 -30.111 -10.449 1.00 69.15 246 LEU A N 1
ATOM 1682 C CA . LEU A 1 247 ? -29.515 -30.813 -9.321 1.00 68.12 246 LEU A CA 1
ATOM 1683 C C . LEU A 1 247 ? -29.396 -32.314 -9.553 1.00 67.56 246 LEU A C 1
ATOM 1684 O O . LEU A 1 247 ? -28.498 -32.955 -8.986 1.00 69.50 246 LEU A O 1
ATOM 1689 N N . ASP A 1 248 ? -30.272 -32.894 -10.371 1.00 63.70 247 ASP A N 1
ATOM 1690 C CA . ASP A 1 248 ? -30.374 -34.352 -10.410 1.00 69.17 247 ASP A CA 1
ATOM 1691 C C . ASP A 1 248 ? -29.120 -35.020 -10.964 1.00 65.33 247 ASP A C 1
ATOM 1692 O O . ASP A 1 248 ? -28.770 -36.103 -10.494 1.00 66.60 247 ASP A O 1
ATOM 1697 N N . GLU A 1 249 ? -28.422 -34.396 -11.927 1.00 69.28 248 GLU A N 1
ATOM 1698 C CA . GLU A 1 249 ? -27.212 -35.011 -12.479 1.00 65.40 248 GLU A CA 1
ATOM 1699 C C . GLU A 1 249 ? -26.145 -35.174 -11.411 1.00 64.65 248 GLU A C 1
ATOM 1700 O O . GLU A 1 249 ? -25.381 -36.142 -11.439 1.00 63.64 248 GLU A O 1
ATOM 1706 N N . GLY A 1 250 ? -26.061 -34.223 -10.482 1.00 65.03 249 GLY A N 1
ATOM 1707 C CA . GLY A 1 250 ? -25.080 -34.307 -9.421 1.00 60.63 249 GLY A CA 1
ATOM 1708 C C . GLY A 1 250 ? -25.405 -35.388 -8.418 1.00 62.83 249 GLY A C 1
ATOM 1709 O O . GLY A 1 250 ? -24.497 -35.946 -7.792 1.00 61.72 249 GLY A O 1
ATOM 1710 N N . ARG A 1 251 ? -26.703 -35.664 -8.213 1.00 62.15 250 ARG A N 1
ATOM 1711 C CA . ARG A 1 251 ? -27.111 -36.792 -7.374 1.00 57.54 250 ARG A CA 1
ATOM 1712 C C . ARG A 1 251 ? -26.618 -38.093 -7.972 1.00 58.32 250 ARG A C 1
ATOM 1713 O O . ARG A 1 251 ? -26.083 -38.952 -7.262 1.00 50.85 250 ARG A O 1
ATOM 1721 N N . ILE A 1 252 ? -26.770 -38.242 -9.293 1.00 58.52 251 ILE A N 1
ATOM 1722 C CA . ILE A 1 252 ? -26.242 -39.421 -9.974 1.00 59.73 251 ILE A CA 1
ATOM 1723 C C . ILE A 1 252 ? -24.720 -39.472 -9.850 1.00 57.64 251 ILE A C 1
ATOM 1724 O O . ILE A 1 252 ? -24.137 -40.515 -9.535 1.00 56.14 251 ILE A O 1
ATOM 1729 N N . ALA A 1 253 ? -24.062 -38.336 -10.076 1.00 55.26 252 ALA A N 1
ATOM 1730 C CA . ALA A 1 253 ? -22.607 -38.295 -10.045 1.00 54.65 252 ALA A CA 1
ATOM 1731 C C . ALA A 1 253 ? -22.071 -38.710 -8.689 1.00 55.30 252 ALA A C 1
ATOM 1732 O O . ALA A 1 253 ? -21.108 -39.481 -8.609 1.00 55.62 252 ALA A O 1
ATOM 1734 N N . ILE A 1 254 ? -22.681 -38.213 -7.608 1.00 52.71 253 ILE A N 1
ATOM 1735 C CA . ILE A 1 254 ? -22.181 -38.548 -6.286 1.00 53.49 253 ILE A CA 1
ATOM 1736 C C . ILE A 1 254 ? -22.649 -39.920 -5.825 1.00 53.82 253 ILE A C 1
ATOM 1737 O O . ILE A 1 254 ? -21.984 -40.531 -4.975 1.00 51.13 253 ILE A O 1
ATOM 1742 N N . ALA A 1 255 ? -23.769 -40.430 -6.351 1.00 51.20 254 ALA A N 1
ATOM 1743 C CA . ALA A 1 255 ? -24.097 -41.824 -6.082 1.00 49.92 254 ALA A CA 1
ATOM 1744 C C . ALA A 1 255 ? -23.017 -42.719 -6.653 1.00 51.72 254 ALA A C 1
ATOM 1745 O O . ALA A 1 255 ? -22.658 -43.744 -6.054 1.00 45.60 254 ALA A O 1
ATOM 1747 N N . ALA A 1 256 ? -22.484 -42.339 -7.819 1.00 53.80 255 ALA A N 1
ATOM 1748 C CA . ALA A 1 256 ? -21.421 -43.123 -8.430 1.00 53.53 255 ALA A CA 1
ATOM 1749 C C . ALA A 1 256 ? -20.157 -43.048 -7.589 1.00 49.07 255 ALA A C 1
ATOM 1750 O O . ALA A 1 256 ? -19.508 -44.068 -7.344 1.00 49.88 255 ALA A O 1
ATOM 1752 N N . LEU A 1 257 ? -19.829 -41.853 -7.093 1.00 51.14 256 LEU A N 1
ATOM 1753 C CA . LEU A 1 257 ? -18.679 -41.699 -6.215 1.00 48.27 256 LEU A CA 1
ATOM 1754 C C . LEU A 1 257 ? -18.837 -42.560 -4.970 1.00 49.20 256 LEU A C 1
ATOM 1755 O O . LEU A 1 257 ? -17.929 -43.324 -4.616 1.00 50.00 256 LEU A O 1
ATOM 1760 N N . ALA A 1 258 ? -19.999 -42.465 -4.303 1.00 48.31 257 ALA A N 1
ATOM 1761 C CA . ALA A 1 258 ? -20.230 -43.246 -3.088 1.00 47.54 257 ALA A CA 1
ATOM 1762 C C . ALA A 1 258 ? -20.228 -44.734 -3.382 1.00 50.08 257 ALA A C 1
ATOM 1763 O O . ALA A 1 258 ? -19.817 -45.541 -2.535 1.00 47.06 257 ALA A O 1
ATOM 1765 N N . THR A 1 259 ? -20.713 -45.114 -4.566 1.00 48.37 258 THR A N 1
ATOM 1766 C CA . THR A 1 259 ? -20.636 -46.499 -5.003 1.00 47.04 258 THR A CA 1
ATOM 1767 C C . THR A 1 259 ? -19.190 -46.961 -5.083 1.00 49.46 258 THR A C 1
ATOM 1768 O O . THR A 1 259 ? -18.867 -48.073 -4.652 1.00 47.09 258 THR A O 1
ATOM 1772 N N . GLY A 1 260 ? -18.307 -46.120 -5.637 1.00 47.29 259 GLY A N 1
ATOM 1773 C CA . GLY A 1 260 ? -16.891 -46.458 -5.676 1.00 49.27 259 GLY A CA 1
ATOM 1774 C C . GLY A 1 260 ? -16.286 -46.589 -4.291 1.00 50.77 259 GLY A C 1
ATOM 1775 O O . GLY A 1 260 ? -15.513 -47.513 -4.014 1.00 49.03 259 GLY A O 1
ATOM 1776 N N . VAL A 1 261 ? -16.615 -45.656 -3.404 1.00 47.53 260 VAL A N 1
ATOM 1777 C CA . VAL A 1 261 ? -16.186 -45.793 -2.025 1.00 49.91 260 VAL A CA 1
ATOM 1778 C C . VAL A 1 261 ? -16.609 -47.156 -1.484 1.00 51.36 260 VAL A C 1
ATOM 1779 O O . VAL A 1 261 ? -15.790 -47.904 -0.925 1.00 48.80 260 VAL A O 1
ATOM 1783 N N . ALA A 1 262 ? -17.882 -47.524 -1.697 1.00 46.98 2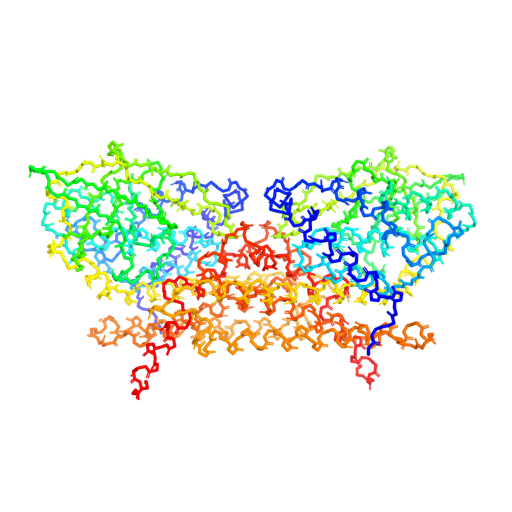61 ALA A N 1
ATOM 1784 C CA . ALA A 1 262 ? -18.368 -48.810 -1.194 1.00 47.20 261 ALA A CA 1
ATOM 1785 C C . ALA A 1 262 ? -17.565 -49.953 -1.773 1.00 46.99 261 ALA A C 1
ATOM 1786 O O . ALA A 1 262 ? -17.205 -50.894 -1.057 1.00 50.19 261 ALA A O 1
ATOM 1788 N N . GLN A 1 263 ? -17.245 -49.867 -3.066 1.00 50.37 262 GLN A N 1
ATOM 1789 C CA . GLN A 1 263 ? -16.487 -50.924 -3.711 1.00 48.94 262 GLN A CA 1
ATOM 1790 C C . GLN A 1 263 ? -15.038 -50.931 -3.237 1.00 50.12 262 GLN A C 1
ATOM 1791 O O . GLN A 1 263 ? -14.432 -52.005 -3.095 1.00 50.20 262 GLN A O 1
ATOM 1797 N N . GLY A 1 264 ? -14.449 -49.742 -3.056 1.00 50.61 263 GLY A N 1
ATOM 1798 C CA . GLY A 1 264 ? -13.077 -49.664 -2.574 1.00 48.52 263 GLY A CA 1
ATOM 1799 C C . GLY A 1 264 ? -12.914 -50.337 -1.229 1.00 52.13 263 GLY A C 1
ATOM 1800 O O . GLY A 1 264 ? -11.942 -51.064 -1.002 1.00 54.49 263 GLY A O 1
ATOM 1801 N N . CYS A 1 265 ? -13.897 -50.147 -0.340 1.00 48.92 264 CYS A N 1
ATOM 1802 C CA . CYS A 1 265 ? -13.883 -50.770 0.979 1.00 46.69 264 CYS A CA 1
ATOM 1803 C C . CYS A 1 265 ? -13.927 -52.291 0.880 1.00 50.45 264 CYS A C 1
ATOM 1804 O O . CYS A 1 265 ? -13.231 -52.997 1.626 1.00 52.29 264 CYS A O 1
ATOM 1807 N N . VAL A 1 266 ? -14.734 -52.815 -0.044 1.00 46.40 265 VAL A N 1
ATOM 1808 C CA . VAL A 1 266 ? -14.716 -54.250 -0.324 1.00 48.91 265 VAL A CA 1
ATOM 1809 C C . VAL A 1 266 ? -13.327 -54.674 -0.787 1.00 54.22 265 VAL A C 1
ATOM 1810 O O . VAL A 1 266 ? -12.689 -55.548 -0.184 1.00 52.10 265 VAL A O 1
ATOM 1814 N N . ASP A 1 267 ? -12.827 -54.035 -1.855 1.00 50.60 266 ASP A N 1
ATOM 1815 C CA . ASP A 1 267 ? -11.549 -54.443 -2.445 1.00 55.04 266 ASP A CA 1
ATOM 1816 C C . ASP A 1 267 ? -10.462 -54.531 -1.383 1.00 52.92 266 ASP A C 1
ATOM 1817 O O . ASP A 1 267 ? -9.766 -55.546 -1.264 1.00 59.16 266 ASP A O 1
ATOM 1822 N N . GLU A 1 268 ? -10.336 -53.482 -0.570 1.00 55.35 267 GLU A N 1
ATOM 1823 C CA . GLU A 1 268 ? -9.306 -53.446 0.463 1.00 53.34 267 GLU A CA 1
ATOM 1824 C C . GLU A 1 268 ? -9.530 -54.541 1.499 1.00 55.26 267 GLU A C 1
ATOM 1825 O O . GLU A 1 268 ? -8.588 -55.241 1.885 1.00 58.88 267 GLU A O 1
ATOM 1831 N N . SE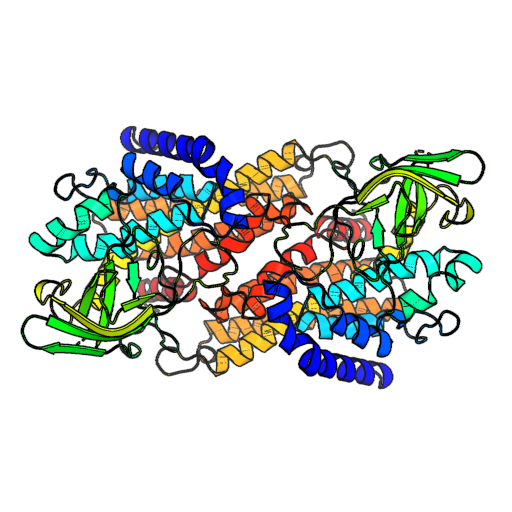R A 1 269 ? -10.783 -54.735 1.926 1.00 53.24 268 SER A N 1
ATOM 1832 C CA . SER A 1 269 ? -11.060 -55.740 2.947 1.00 55.50 268 SER A CA 1
ATOM 1833 C C . SER A 1 269 ? -10.774 -57.134 2.418 1.00 53.95 268 SER A C 1
ATOM 1834 O O . SER A 1 269 ? -10.295 -57.997 3.155 1.00 53.81 268 SER A O 1
ATOM 1837 N N . VAL A 1 270 ? -11.045 -57.370 1.138 1.00 57.69 269 VAL A N 1
ATOM 1838 C CA . VAL A 1 270 ? -10.733 -58.672 0.557 1.00 60.10 269 VAL A CA 1
ATOM 1839 C C . VAL A 1 270 ? -9.226 -58.920 0.559 1.00 60.36 269 VAL A C 1
ATOM 1840 O O . VAL A 1 270 ? -8.763 -59.987 0.976 1.00 65.73 269 VAL A O 1
ATOM 1844 N N . LYS A 1 271 ? -8.430 -57.948 0.086 1.00 60.68 270 LYS A N 1
ATOM 1845 C CA . LYS A 1 271 ? -6.974 -58.136 0.119 1.00 65.36 270 LYS A CA 1
ATOM 1846 C C . LYS A 1 271 ? -6.477 -58.289 1.551 1.00 61.79 270 LYS A C 1
ATOM 1847 O O . LYS A 1 271 ? -5.669 -59.168 1.837 1.00 64.87 270 LYS A O 1
ATOM 1849 N N . TYR A 1 272 ? -6.968 -57.461 2.470 1.00 63.30 271 TYR A N 1
ATOM 1850 C CA . TYR A 1 272 ? -6.494 -57.560 3.847 1.00 64.41 271 TYR A CA 1
ATOM 1851 C C . TYR A 1 272 ? -6.924 -58.880 4.476 1.00 68.15 271 TYR A C 1
ATOM 1852 O O . TYR A 1 272 ? -6.166 -59.482 5.245 1.00 65.30 271 TYR A O 1
ATOM 1861 N N . ALA A 1 273 ? -8.146 -59.339 4.167 1.00 66.72 272 ALA A N 1
ATOM 1862 C CA . ALA A 1 273 ? -8.650 -60.577 4.748 1.00 66.47 272 ALA A CA 1
ATOM 1863 C C . ALA A 1 273 ? -7.908 -61.808 4.254 1.00 73.08 272 ALA A C 1
ATOM 1864 O O . ALA A 1 273 ? -7.909 -62.826 4.955 1.00 77.73 272 ALA A O 1
ATOM 1866 N N . LYS A 1 274 ? -7.279 -61.757 3.075 1.00 71.12 273 LYS A N 1
ATOM 1867 C CA . LYS A 1 274 ? -6.547 -62.937 2.610 1.00 73.42 273 LYS A CA 1
ATOM 1868 C C . LYS A 1 274 ? -5.147 -63.026 3.219 1.00 78.22 273 LYS A C 1
ATOM 1869 O O . LYS A 1 274 ? -4.602 -64.134 3.351 1.00 81.78 273 LYS A O 1
ATOM 1875 N N . GLU A 1 275 ? -4.556 -61.885 3.603 1.00 77.18 274 GLU A N 1
ATOM 1876 C CA . GLU A 1 275 ? -3.212 -61.868 4.184 1.00 83.64 274 GLU A CA 1
ATOM 1877 C C . GLU A 1 275 ? -3.216 -61.970 5.706 1.00 83.63 274 GLU A C 1
ATOM 1878 O O . GLU A 1 275 ? -2.513 -62.817 6.261 1.00 86.51 274 GLU A O 1
ATOM 1880 N N . ARG A 1 276 ? -4.013 -61.144 6.395 1.00 82.26 275 ARG A N 1
ATOM 1881 C CA . ARG A 1 276 ? -3.924 -61.061 7.853 1.00 85.44 275 ARG A CA 1
ATOM 1882 C C . ARG A 1 276 ? -4.370 -62.364 8.499 1.00 89.27 275 ARG A C 1
ATOM 1883 O O . ARG A 1 276 ? -5.421 -62.909 8.147 1.00 85.04 275 ARG A O 1
ATOM 1891 N N . GLN A 1 277 ? -3.576 -62.839 9.469 1.00 95.22 276 GLN A N 1
ATOM 1892 C CA . GLN A 1 277 ? -3.744 -64.132 10.124 1.00 93.78 276 GLN A CA 1
ATOM 1893 C C . GLN A 1 277 ? -4.345 -63.995 11.520 1.00 96.52 276 GLN A C 1
ATOM 1894 O O . GLN A 1 277 ? -4.180 -62.979 12.200 1.00 99.19 276 GLN A O 1
ATOM 1900 N N . SER A 1 278 ? -5.063 -65.039 11.932 1.00 99.40 277 SER A N 1
ATOM 1901 C CA . SER A 1 278 ? -5.603 -65.150 13.284 1.00 100.45 277 SER A CA 1
ATOM 1902 C C . SER A 1 278 ? -5.703 -66.630 13.618 1.00 102.50 277 SER A C 1
ATOM 1903 O O . SER A 1 278 ? -6.422 -67.367 12.937 1.00 102.79 277 SER A O 1
ATOM 1906 N N . PHE A 1 279 ? -4.943 -67.076 14.619 1.00 110.05 278 PHE A N 1
ATOM 1907 C CA . PHE A 1 279 ? -4.951 -68.480 15.052 1.00 110.48 278 PHE A CA 1
ATOM 1908 C C . PHE A 1 279 ? -4.610 -69.429 13.905 1.00 109.12 278 PHE A C 1
ATOM 1909 O O . PHE A 1 279 ? -5.187 -70.512 13.789 1.00 109.13 278 PHE A O 1
ATOM 1917 N N . GLY A 1 280 ? -3.709 -68.996 13.020 1.00 109.24 279 GLY A N 1
ATOM 1918 C CA . GLY A 1 280 ? -3.139 -69.854 11.997 1.00 104.93 279 GLY A CA 1
ATOM 1919 C C . GLY A 1 280 ? -3.799 -69.808 10.631 1.00 106.63 279 GLY A C 1
ATOM 1920 O O . GLY A 1 280 ? -3.233 -70.368 9.680 1.00 104.62 279 GLY A O 1
ATOM 1921 N N . GLN A 1 281 ? -4.979 -69.186 10.502 1.00 99.18 280 GLN A N 1
ATOM 1922 C CA . GLN A 1 281 ? -5.657 -69.051 9.221 1.00 98.65 280 GLN A CA 1
ATOM 1923 C C . GLN A 1 281 ? -5.942 -67.576 8.936 1.00 95.49 280 GLN A C 1
ATOM 1924 O O . GLN A 1 281 ? -6.148 -66.793 9.871 1.00 93.40 280 GLN A O 1
ATOM 1926 N N . PRO A 1 282 ? -5.958 -67.160 7.666 1.00 89.18 281 PRO A N 1
ATOM 1927 C CA . PRO A 1 282 ? -6.310 -65.766 7.366 1.00 90.25 281 PRO A CA 1
ATOM 1928 C C . PRO A 1 282 ? -7.702 -65.435 7.903 1.00 90.10 281 PRO A C 1
ATOM 1929 O O . PRO A 1 282 ? -8.585 -66.298 7.973 1.00 88.03 281 PRO A O 1
ATOM 1933 N N . ILE A 1 283 ? -7.881 -64.179 8.339 1.00 87.43 282 ILE A N 1
ATOM 1934 C CA . ILE A 1 283 ? -9.125 -63.807 9.009 1.00 84.38 282 ILE A CA 1
ATOM 1935 C C . ILE A 1 283 ? -10.315 -63.989 8.075 1.00 83.58 282 ILE A C 1
ATOM 1936 O O . ILE A 1 283 ? -11.442 -64.174 8.543 1.00 81.53 282 ILE A O 1
ATOM 1941 N N . GLY A 1 284 ? -10.081 -64.005 6.759 1.00 90.88 283 GLY A N 1
ATOM 1942 C CA . GLY A 1 284 ? -11.113 -64.256 5.762 1.00 88.90 283 GLY A CA 1
ATOM 1943 C C . GLY A 1 284 ? -11.652 -65.677 5.731 1.00 92.54 283 GLY A C 1
ATOM 1944 O O . GLY A 1 284 ? -12.646 -65.923 5.035 1.00 93.99 283 GLY A O 1
ATOM 1945 N N . SER A 1 285 ? -11.007 -66.614 6.441 1.00 84.91 284 SER A N 1
ATOM 1946 C CA . SER A 1 285 ? -11.504 -67.980 6.592 1.00 85.82 284 SER A CA 1
ATOM 1947 C C . SER A 1 285 ? -12.653 -68.088 7.586 1.00 82.82 284 SER A C 1
ATOM 1948 O O . SER A 1 285 ? -13.374 -69.093 7.583 1.00 84.43 284 SER A O 1
ATOM 1951 N N . TYR A 1 286 ? -12.822 -67.096 8.450 1.00 81.33 285 TYR A N 1
ATOM 1952 C CA . TYR A 1 286 ? -13.893 -67.096 9.430 1.00 77.21 285 TYR A CA 1
ATOM 1953 C C . TYR A 1 286 ? -15.137 -66.434 8.857 1.00 73.00 285 TYR A C 1
ATOM 1954 O O . TYR A 1 286 ? -15.059 -65.358 8.249 1.00 73.56 285 TYR A O 1
ATOM 1963 N N . GLN A 1 287 ? -16.281 -67.100 9.039 1.00 71.27 286 GLN A N 1
ATOM 1964 C CA . GLN A 1 287 ? -17.541 -66.599 8.499 1.00 68.34 286 GLN A CA 1
ATOM 1965 C C . GLN A 1 287 ? -17.824 -65.185 8.958 1.00 62.92 286 GLN A C 1
ATOM 1966 O O . GLN A 1 287 ? -18.388 -64.394 8.201 1.00 66.74 286 GLN A O 1
ATOM 1972 N N . ALA A 1 288 ? -17.474 -64.845 10.203 1.00 68.12 287 ALA A N 1
ATOM 1973 C CA . ALA A 1 288 ? -17.769 -63.489 10.670 1.00 64.66 287 ALA A CA 1
ATOM 1974 C C . ALA A 1 288 ? -17.120 -62.442 9.779 1.00 61.34 287 ALA A C 1
ATOM 1975 O O . ALA A 1 288 ? -17.696 -61.372 9.558 1.00 61.11 287 ALA A O 1
ATOM 1977 N N . ILE A 1 289 ? -15.938 -62.732 9.248 1.00 59.45 288 ILE A N 1
ATOM 1978 C CA . ILE A 1 289 ? -15.278 -61.788 8.357 1.00 62.27 288 ILE A CA 1
ATOM 1979 C C . ILE A 1 289 ? -15.729 -61.975 6.912 1.00 61.65 288 ILE A C 1
ATOM 1980 O O . ILE A 1 289 ? -16.028 -60.993 6.208 1.00 54.26 288 ILE A O 1
ATOM 1985 N N . SER A 1 290 ? -15.809 -63.226 6.451 1.00 60.53 289 SER A N 1
ATOM 1986 C CA . SER A 1 290 ? -16.141 -63.444 5.045 1.00 61.50 289 SER A CA 1
ATOM 1987 C C . SER A 1 290 ? -17.600 -63.079 4.749 1.00 54.82 289 SER A C 1
ATOM 1988 O O . SER A 1 290 ? -17.892 -62.518 3.687 1.00 52.71 289 SER A O 1
ATOM 1991 N N . PHE A 1 291 ? -18.524 -63.342 5.682 1.00 55.01 290 PHE A N 1
ATOM 1992 C CA . PHE A 1 291 ? -19.919 -62.955 5.445 1.00 57.77 290 PHE A CA 1
ATOM 1993 C C . PHE A 1 291 ? -20.065 -61.444 5.488 1.00 51.01 290 PHE A C 1
ATOM 1994 O O . PHE A 1 291 ? -20.771 -60.862 4.662 1.00 50.85 290 PHE A O 1
ATOM 2002 N N . LYS A 1 292 ? -19.377 -60.786 6.420 1.00 51.45 291 LYS A N 1
ATOM 2003 C CA . LYS A 1 292 ? -19.421 -59.331 6.473 1.00 50.61 291 LYS A CA 1
ATOM 2004 C C . LYS A 1 292 ? -18.908 -58.727 5.162 1.00 50.35 291 LYS A C 1
ATOM 2005 O O . LYS A 1 292 ? -19.517 -57.805 4.603 1.00 41.07 291 LYS A O 1
ATOM 2011 N N . ILE A 1 293 ? -17.827 -59.290 4.614 1.00 50.60 292 ILE A N 1
ATOM 2012 C CA . ILE A 1 293 ? -17.317 -58.773 3.351 1.00 50.36 292 ILE A CA 1
ATOM 2013 C C . ILE A 1 293 ? -18.266 -59.125 2.203 1.00 49.92 292 ILE A C 1
ATOM 2014 O O . ILE A 1 293 ? -18.461 -58.326 1.279 1.00 46.10 292 ILE A O 1
ATOM 2019 N N . ALA A 1 294 ? -18.904 -60.295 2.252 1.00 48.81 293 ALA A N 1
ATOM 2020 C CA . ALA A 1 294 ? -19.857 -60.633 1.199 1.00 50.90 293 ALA A CA 1
ATOM 2021 C C . ALA A 1 294 ? -21.039 -59.678 1.214 1.00 46.17 293 ALA A C 1
ATOM 2022 O O . ALA A 1 294 ? -21.479 -59.201 0.161 1.00 46.56 293 ALA A O 1
ATOM 2024 N N . ARG A 1 295 ? -21.560 -59.370 2.398 1.00 43.93 294 ARG A N 1
ATOM 2025 C CA . ARG A 1 295 ? -22.624 -58.383 2.473 1.00 41.79 294 ARG A CA 1
ATOM 2026 C C . ARG A 1 295 ? -22.154 -57.040 1.946 1.00 43.43 294 ARG A C 1
ATOM 2027 O O . ARG A 1 295 ? -22.920 -56.333 1.269 1.00 44.77 294 ARG A O 1
ATOM 2035 N N . MET A 1 296 ? -20.911 -56.651 2.271 1.00 44.49 295 MET A N 1
ATOM 2036 C CA . MET A 1 296 ? -20.385 -55.390 1.752 1.00 45.74 295 MET A CA 1
ATOM 2037 C C . MET A 1 296 ? -20.447 -55.391 0.232 1.00 48.13 295 MET A C 1
ATOM 2038 O O . MET A 1 296 ? -20.812 -54.381 -0.395 1.00 45.48 295 MET A O 1
ATOM 2043 N N . GLU A 1 297 ? -20.098 -56.533 -0.374 1.00 46.25 296 GLU A N 1
ATOM 2044 C CA . GLU A 1 297 ? -20.088 -56.631 -1.826 1.00 47.11 296 GLU A CA 1
ATOM 2045 C C . GLU A 1 297 ? -21.500 -56.558 -2.380 1.00 47.82 296 GLU A C 1
ATOM 2046 O O . GLU A 1 297 ? -21.726 -55.979 -3.446 1.00 49.07 296 GLU A O 1
ATOM 2052 N N . ALA A 1 298 ? -22.469 -57.128 -1.666 1.00 46.04 297 ALA A N 1
ATOM 2053 C CA . ALA A 1 298 ? -23.848 -56.996 -2.097 1.00 43.84 297 ALA A CA 1
ATOM 2054 C C . ALA A 1 298 ? -24.281 -55.531 -2.071 1.00 49.25 297 ALA A C 1
ATOM 2055 O O . ALA A 1 298 ? -24.896 -55.048 -3.029 1.00 47.90 297 ALA A O 1
ATOM 2057 N N . ARG A 1 299 ? -23.936 -54.793 -1.003 1.00 48.01 298 ARG A N 1
ATOM 2058 C CA . ARG A 1 299 ? -24.337 -53.384 -0.926 1.00 45.66 298 ARG A CA 1
ATOM 2059 C C . ARG A 1 299 ? -23.782 -52.577 -2.094 1.00 46.92 298 ARG A C 1
ATOM 2060 O O . ARG A 1 299 ? -24.483 -51.753 -2.682 1.00 42.62 298 ARG A O 1
ATOM 2068 N N . ALA A 1 300 ? -22.503 -52.777 -2.426 1.00 48.71 299 ALA A N 1
ATOM 2069 C CA . ALA A 1 300 ? -21.917 -51.996 -3.509 1.00 45.79 299 ALA A CA 1
ATOM 2070 C C . ALA A 1 300 ? -22.560 -52.336 -4.849 1.00 47.58 299 ALA A C 1
ATOM 2071 O O . ALA A 1 300 ? -22.803 -51.441 -5.663 1.00 50.42 299 ALA A O 1
ATOM 2073 N N . HIS A 1 301 ? -22.876 -53.612 -5.078 1.00 47.31 300 HIS A N 1
ATOM 2074 C CA . HIS A 1 301 ? -23.465 -54.040 -6.344 1.00 49.72 300 HIS A CA 1
ATOM 2075 C C . HIS A 1 301 ? -24.841 -53.397 -6.580 1.00 50.86 300 HIS A C 1
ATOM 2076 O O . HIS A 1 301 ? -25.103 -52.849 -7.659 1.00 51.17 300 HIS A O 1
ATOM 2083 N N . VAL A 1 302 ? -25.738 -53.460 -5.584 1.00 47.00 301 VAL A N 1
ATOM 2084 C CA . VAL A 1 302 ? -27.068 -52.886 -5.759 1.00 48.61 301 VAL A CA 1
ATOM 2085 C C . VAL A 1 302 ? -26.995 -51.368 -5.785 1.00 52.00 301 VAL A C 1
ATOM 2086 O O . VAL A 1 302 ? -27.802 -50.716 -6.462 1.00 52.69 301 VAL A O 1
ATOM 2090 N N . ALA A 1 303 ? -26.055 -50.768 -5.049 1.00 46.35 302 ALA A N 1
ATOM 2091 C CA . ALA A 1 303 ? -25.818 -49.352 -5.263 1.00 50.32 302 ALA A CA 1
ATOM 2092 C C . ALA A 1 303 ? -25.467 -49.086 -6.724 1.00 53.52 302 ALA A C 1
ATOM 2093 O O . ALA A 1 303 ? -25.983 -48.137 -7.332 1.00 52.07 302 ALA A O 1
ATOM 2095 N N . ARG A 1 304 ? -24.640 -49.951 -7.327 1.00 48.56 303 ARG A N 1
ATOM 2096 C CA . ARG A 1 304 ? -24.224 -49.719 -8.705 1.00 51.16 303 ARG A CA 1
ATOM 2097 C C . ARG A 1 304 ? -25.389 -49.929 -9.671 1.00 54.00 303 ARG A C 1
ATOM 2098 O O . ARG A 1 304 ? -25.539 -49.175 -10.637 1.00 52.94 303 ARG A O 1
ATOM 2106 N N . THR A 1 305 ? -26.211 -50.957 -9.450 1.00 51.69 304 THR A N 1
ATOM 2107 C CA . THR A 1 305 ? -27.365 -51.133 -10.322 1.00 53.79 304 THR A CA 1
ATOM 2108 C C . THR A 1 305 ? -28.325 -49.955 -10.173 1.00 56.54 304 THR A C 1
ATOM 2109 O O . THR A 1 305 ? -28.922 -49.507 -11.159 1.00 57.83 304 THR A O 1
ATOM 2113 N N . ALA A 1 306 ? -28.448 -49.408 -8.958 1.00 51.08 305 ALA A N 1
ATOM 2114 C CA . ALA A 1 306 ? -29.337 -48.268 -8.735 1.00 52.65 305 ALA A CA 1
ATOM 2115 C C . ALA A 1 306 ? -28.921 -47.061 -9.567 1.00 52.20 305 ALA A C 1
ATOM 2116 O O . ALA A 1 306 ? -29.747 -46.449 -10.247 1.00 49.19 305 ALA A O 1
ATOM 2118 N N . TYR A 1 307 ? -27.643 -46.684 -9.516 1.00 52.82 306 TYR A N 1
ATOM 2119 C CA . TYR A 1 307 ? -27.261 -45.467 -10.215 1.00 51.84 306 TYR A CA 1
ATOM 2120 C C . TYR A 1 307 ? -27.092 -45.693 -11.710 1.00 55.93 306 TYR A C 1
ATOM 2121 O O . TYR A 1 307 ? -27.269 -44.736 -12.481 1.00 57.01 306 TYR A O 1
ATOM 2130 N N . TYR A 1 308 ? -26.786 -46.929 -12.138 1.00 53.45 307 TYR A N 1
ATOM 2131 C CA . TYR A 1 308 ? -26.842 -47.252 -13.565 1.00 54.66 307 TYR A CA 1
ATOM 2132 C C . TYR A 1 308 ? -28.244 -47.036 -14.107 1.00 55.65 307 TYR A C 1
ATOM 2133 O O . TYR A 1 308 ? -28.423 -46.482 -15.197 1.00 61.56 307 TYR A O 1
ATOM 2142 N N . GLU A 1 309 ? -29.255 -47.486 -13.371 1.00 53.61 308 GLU A N 1
ATOM 2143 C CA . GLU A 1 309 ? -30.611 -47.292 -13.847 1.00 56.85 308 GLU A CA 1
ATOM 2144 C C . GLU A 1 309 ? -30.959 -45.808 -13.903 1.00 57.74 308 GLU A C 1
ATOM 2145 O O . GLU A 1 309 ? -31.531 -45.338 -14.891 1.00 59.49 308 GLU A O 1
ATOM 2151 N N . ALA A 1 310 ? -30.569 -45.041 -12.884 1.00 54.62 309 ALA A N 1
ATOM 2152 C CA . ALA A 1 310 ? -30.835 -43.606 -12.905 1.00 57.58 309 ALA A CA 1
ATOM 2153 C C . ALA A 1 310 ? -30.200 -42.957 -14.133 1.00 61.00 309 ALA A C 1
ATOM 2154 O O . ALA A 1 310 ? -30.869 -42.236 -14.890 1.00 62.14 309 ALA A O 1
ATOM 2156 N N . ALA A 1 311 ? -28.913 -43.234 -14.367 1.00 57.37 310 ALA A N 1
ATOM 2157 C CA . ALA A 1 311 ? -28.255 -42.690 -15.546 1.00 62.60 310 ALA A CA 1
ATOM 2158 C C . ALA A 1 311 ? -28.894 -43.194 -16.834 1.00 62.72 310 ALA A C 1
ATOM 2159 O O . ALA A 1 311 ? -28.997 -42.443 -17.807 1.00 67.16 310 ALA A O 1
ATOM 2161 N N . ALA A 1 312 ? -29.307 -44.464 -16.877 1.00 60.50 311 ALA A N 1
ATOM 2162 C CA . ALA A 1 312 ? -29.914 -44.967 -18.109 1.00 61.24 311 ALA A CA 1
ATOM 2163 C C . ALA A 1 312 ? -31.145 -44.154 -18.462 1.00 67.03 311 ALA A C 1
ATOM 2164 O O . ALA A 1 312 ? -31.351 -43.793 -19.629 1.00 66.47 311 ALA A O 1
ATOM 2166 N N . LYS A 1 313 ? -31.979 -43.862 -17.463 1.00 62.88 312 LYS A N 1
ATOM 2167 C CA . LYS A 1 313 ? -33.178 -43.077 -17.712 1.00 65.17 312 LYS A CA 1
ATOM 2168 C C . LYS A 1 313 ? -32.815 -41.666 -18.146 1.00 69.07 312 LYS A C 1
ATOM 2169 O O . LYS A 1 313 ? -33.393 -41.127 -19.103 1.00 64.93 312 LYS A O 1
ATOM 2175 N N . MET A 1 314 ? -31.824 -41.078 -17.474 1.00 68.22 313 MET A N 1
ATOM 2176 C CA . MET A 1 314 ? -31.343 -39.758 -17.854 1.00 66.33 313 MET A CA 1
ATOM 2177 C C . MET A 1 314 ? -30.919 -39.748 -19.313 1.00 68.50 313 MET A C 1
ATOM 2178 O O . MET A 1 314 ? -31.305 -38.855 -20.078 1.00 71.97 313 MET A O 1
ATOM 2183 N N . LEU A 1 315 ? -30.144 -40.759 -19.719 1.00 68.68 314 LEU A N 1
ATOM 2184 C CA . LEU A 1 315 ? -29.651 -40.818 -21.090 1.00 71.45 314 LEU A CA 1
ATOM 2185 C C . LEU A 1 315 ? -30.770 -41.055 -22.090 1.00 71.97 314 LEU A C 1
ATOM 2186 O O . LEU A 1 315 ? -30.682 -40.594 -23.230 1.00 77.27 314 LEU A O 1
ATOM 2191 N N . ALA A 1 316 ? -31.823 -41.759 -21.698 1.00 71.69 315 ALA A N 1
ATOM 2192 C CA . ALA A 1 316 ? -32.942 -41.940 -22.604 1.00 70.27 315 ALA A CA 1
ATOM 2193 C C . ALA A 1 316 ? -33.838 -40.713 -22.683 1.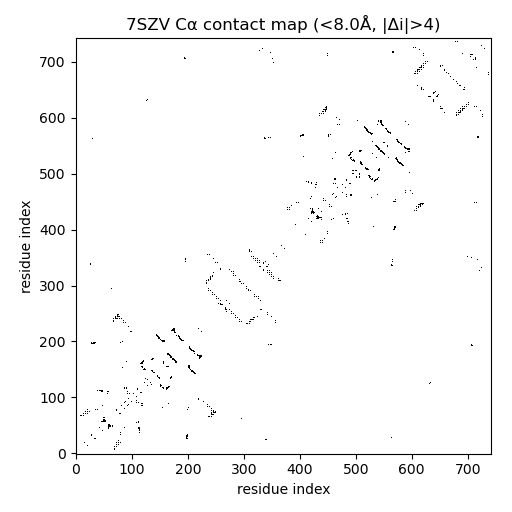00 74.69 315 ALA A C 1
ATOM 2194 O O . ALA A 1 316 ? -34.823 -40.744 -23.422 1.00 80.57 315 ALA A O 1
ATOM 2196 N N . GLY A 1 317 ? -33.528 -39.648 -21.944 1.00 72.96 316 GLY A N 1
ATOM 2197 C CA . GLY A 1 317 ? -34.359 -38.462 -21.908 1.00 74.15 316 GLY A CA 1
ATOM 2198 C C . GLY A 1 317 ? -35.579 -38.570 -21.023 1.00 77.37 316 GLY A C 1
ATOM 2199 O O . GLY A 1 317 ? -36.446 -37.687 -21.074 1.00 79.15 316 GLY A O 1
ATOM 2200 N N . LYS A 1 318 ? -35.678 -39.617 -20.238 1.00 68.70 317 LYS A N 1
ATOM 2201 C CA . LYS A 1 318 ? -36.778 -39.916 -19.343 1.00 74.63 317 LYS A CA 1
ATOM 2202 C C . LYS A 1 318 ? -36.597 -39.218 -18.001 1.00 70.03 317 LYS A C 1
ATOM 2203 O O . LYS A 1 318 ? -35.493 -38.783 -17.659 1.00 71.43 317 LYS A O 1
ATOM 2209 N N . PRO A 1 319 ? -37.664 -39.101 -17.209 1.00 67.74 318 PRO A N 1
ATOM 2210 C CA . PRO A 1 319 ? -37.509 -38.564 -15.855 1.00 64.66 318 PRO A CA 1
ATOM 2211 C C . PRO A 1 319 ? -36.564 -39.439 -15.054 1.00 66.10 318 PRO A C 1
ATOM 2212 O O . PRO A 1 319 ? -36.604 -40.667 -15.137 1.00 63.41 318 PRO A O 1
ATOM 2216 N N . PHE A 1 320 ? -35.702 -38.792 -14.279 1.00 64.30 319 PHE A N 1
ATOM 2217 C CA . PHE A 1 320 ? -34.744 -39.534 -13.486 1.00 60.78 319 PHE A CA 1
ATOM 2218 C C . PHE A 1 320 ? -34.526 -38.898 -12.113 1.00 60.17 319 PHE A C 1
ATOM 2219 O O . PHE A 1 320 ? -33.641 -39.349 -11.369 1.00 56.04 319 PHE A O 1
ATOM 2227 N N . LYS A 1 321 ? -35.356 -37.927 -11.722 1.00 60.17 320 LYS A N 1
ATOM 2228 C CA . LYS A 1 321 ? -35.231 -37.286 -10.409 1.00 57.02 320 LYS A CA 1
ATOM 2229 C C . LYS A 1 321 ? -35.417 -38.288 -9.276 1.00 57.01 320 LYS A C 1
ATOM 2230 O O . LYS A 1 321 ? -34.611 -38.341 -8.338 1.00 54.56 320 LYS A O 1
ATOM 2236 N N . LYS A 1 322 ? -36.503 -39.067 -9.321 1.00 55.50 321 LYS A N 1
ATOM 2237 C CA . LYS A 1 322 ? -36.740 -40.046 -8.263 1.00 58.15 321 LYS A CA 1
ATOM 2238 C C . LYS A 1 322 ? -35.653 -41.113 -8.235 1.00 53.67 321 LYS A C 1
ATOM 2239 O O . LYS A 1 322 ? -35.135 -41.447 -7.164 1.00 47.66 321 LYS A O 1
ATOM 2245 N N . GLU A 1 323 ? -35.272 -41.633 -9.410 1.00 50.30 322 GLU A N 1
ATOM 2246 C CA . GLU A 1 323 ? -34.253 -42.677 -9.461 1.00 52.50 322 GLU A CA 1
ATOM 2247 C C . GLU A 1 323 ? -32.902 -42.162 -8.969 1.00 54.36 322 GLU A C 1
ATOM 2248 O O . GLU A 1 323 ? -32.170 -42.878 -8.273 1.00 48.11 322 GLU A O 1
ATOM 2254 N N . ALA A 1 324 ? -32.556 -40.921 -9.313 1.00 55.11 323 ALA A N 1
ATOM 2255 C CA . ALA A 1 324 ? -31.303 -40.374 -8.820 1.00 55.24 323 ALA A CA 1
ATOM 2256 C C . ALA A 1 324 ? -31.354 -40.229 -7.310 1.00 53.66 323 ALA A C 1
ATOM 2257 O O . ALA A 1 324 ? -30.411 -40.606 -6.613 1.00 50.04 323 ALA A O 1
ATOM 2259 N N . ALA A 1 325 ? -32.477 -39.743 -6.780 1.00 52.19 324 ALA A N 1
ATOM 2260 C CA . ALA A 1 325 ? -32.562 -39.536 -5.337 1.00 51.39 324 ALA A CA 1
ATOM 2261 C C . ALA A 1 325 ? -32.376 -40.850 -4.598 1.00 48.70 324 ALA A C 1
ATOM 2262 O O . ALA A 1 325 ? -31.663 -40.915 -3.594 1.00 45.86 324 ALA A O 1
ATOM 2264 N N . ILE A 1 326 ? -33.008 -41.914 -5.085 1.00 52.19 325 ILE A N 1
ATOM 2265 C CA . ILE A 1 326 ? -32.798 -43.235 -4.495 1.00 50.38 325 ILE A CA 1
ATOM 2266 C C . ILE A 1 326 ? -31.341 -43.663 -4.654 1.00 48.09 325 ILE A C 1
ATOM 2267 O O . ILE A 1 326 ? -30.693 -44.067 -3.682 1.00 45.10 325 ILE A O 1
ATOM 2272 N N . ALA A 1 327 ? -30.786 -43.534 -5.867 1.00 44.32 326 ALA A N 1
ATOM 2273 C CA . ALA A 1 327 ? -29.391 -43.931 -6.071 1.00 49.38 326 ALA A CA 1
ATOM 2274 C C . ALA A 1 327 ? -28.456 -43.235 -5.077 1.00 46.89 326 ALA A C 1
ATOM 2275 O O . ALA A 1 327 ? -27.606 -43.879 -4.460 1.00 42.42 326 ALA A O 1
ATOM 2277 N N . LYS A 1 328 ? -28.630 -41.927 -4.885 1.00 46.47 327 LYS A N 1
ATOM 2278 C CA . LYS A 1 328 ? -27.757 -41.157 -4.009 1.00 47.26 327 LYS A CA 1
ATOM 2279 C C . LYS A 1 328 ? -27.904 -41.592 -2.551 1.00 48.04 327 LYS A C 1
ATOM 2280 O O . LYS A 1 328 ? -26.906 -41.796 -1.847 1.00 46.17 327 LYS A O 1
ATOM 2286 N N . MET A 1 329 ? -29.142 -41.709 -2.068 1.00 44.05 328 MET A N 1
ATOM 2287 C CA . MET A 1 329 ? -29.345 -42.143 -0.691 1.00 45.94 328 MET A CA 1
ATOM 2288 C C . MET A 1 329 ? -28.730 -43.517 -0.443 1.00 47.99 328 MET A C 1
ATOM 2289 O O . MET A 1 329 ? -27.925 -43.696 0.490 1.00 49.20 328 MET A O 1
ATOM 2294 N N . ILE A 1 330 ? -29.102 -44.501 -1.270 1.00 43.47 329 ILE A N 1
ATOM 2295 C CA . ILE A 1 330 ? -28.660 -45.880 -1.066 1.00 45.75 329 ILE A CA 1
ATOM 2296 C C . ILE A 1 330 ? -27.136 -45.984 -1.197 1.00 46.16 329 ILE A C 1
ATOM 2297 O O . ILE A 1 330 ? -26.473 -46.714 -0.442 1.00 41.97 329 ILE A O 1
ATOM 2302 N N . SER A 1 331 ? -26.569 -45.266 -2.168 1.00 43.45 330 SER A N 1
ATOM 2303 C CA . SER A 1 331 ? -25.123 -45.235 -2.374 1.00 46.84 330 SER A CA 1
ATOM 2304 C C . SER A 1 331 ? -24.399 -44.698 -1.151 1.00 45.92 330 SER A C 1
ATOM 2305 O O . SER A 1 331 ? -23.418 -45.277 -0.688 1.00 43.61 330 SER A O 1
ATOM 2308 N N . SER A 1 332 ? -24.833 -43.531 -0.669 1.00 41.15 331 SER A N 1
ATOM 2309 C CA . SER A 1 332 ? -24.188 -42.907 0.472 1.00 46.02 331 SER A CA 1
ATOM 2310 C C . SER A 1 332 ? -24.223 -43.825 1.685 1.00 43.27 331 SER A C 1
ATOM 2311 O O . SER A 1 332 ? -23.298 -43.811 2.495 1.00 41.63 331 SER A O 1
ATOM 2314 N N . GLU A 1 333 ? -25.311 -44.590 1.849 1.00 42.49 332 GLU A N 1
ATOM 2315 C CA . GLU A 1 333 ? -25.409 -45.526 2.962 1.00 42.53 332 GLU A CA 1
ATOM 2316 C C . GLU A 1 333 ? -24.567 -46.767 2.707 1.00 46.48 332 GLU A C 1
ATOM 2317 O O . GLU A 1 333 ? -24.072 -47.389 3.662 1.00 44.38 332 GLU A O 1
ATOM 2323 N N . ALA A 1 334 ? -24.381 -47.147 1.437 1.00 43.16 333 ALA A N 1
ATOM 2324 C CA . ALA A 1 334 ? -23.466 -48.250 1.169 1.00 44.10 333 ALA A CA 1
ATOM 2325 C C . ALA A 1 334 ? -22.033 -47.831 1.464 1.00 46.83 333 ALA A C 1
ATOM 2326 O O . ALA A 1 334 ? -21.242 -48.617 2.014 1.00 45.12 333 ALA A O 1
ATOM 2328 N N . ALA A 1 335 ? -21.683 -46.581 1.162 1.00 41.55 334 ALA A N 1
ATOM 2329 C CA . ALA A 1 335 ? -20.339 -46.135 1.516 1.00 46.40 334 ALA A CA 1
ATOM 2330 C C . ALA A 1 335 ? -20.151 -46.134 3.034 1.00 44.68 334 ALA A C 1
ATOM 2331 O O . ALA A 1 335 ? -19.199 -46.739 3.547 1.00 42.21 334 ALA A O 1
ATOM 2333 N N . MET A 1 336 ? -21.079 -45.502 3.775 1.00 41.84 335 MET A N 1
ATOM 2334 C CA . MET A 1 336 ? -20.946 -45.434 5.238 1.00 42.27 335 MET A CA 1
ATOM 2335 C C . MET A 1 336 ? -20.902 -46.824 5.869 1.00 44.17 335 MET A C 1
ATOM 2336 O O . MET A 1 336 ? -19.994 -47.139 6.660 1.00 42.20 335 MET A O 1
ATOM 2341 N N . ASP A 1 337 ? -21.835 -47.700 5.481 1.00 40.48 336 ASP A N 1
ATOM 2342 C CA . ASP A 1 337 ? -21.836 -49.037 6.054 1.00 41.65 336 ASP A CA 1
ATOM 2343 C C . ASP A 1 337 ? -20.553 -49.800 5.676 1.00 43.71 336 ASP A C 1
ATOM 2344 O O . ASP A 1 337 ? -19.907 -50.395 6.542 1.00 43.34 336 ASP A O 1
ATOM 2349 N N . ASN A 1 338 ? -20.111 -49.719 4.410 1.00 45.45 337 ASN A N 1
ATOM 2350 C CA . ASN A 1 338 ? -18.924 -50.487 4.019 1.00 42.35 337 ASN A CA 1
ATOM 2351 C C . ASN A 1 338 ? -17.652 -49.944 4.657 1.00 45.89 337 ASN A C 1
ATOM 2352 O O . ASN A 1 338 ? -16.724 -50.722 4.938 1.00 44.75 337 ASN A O 1
ATOM 2357 N N . ALA A 1 339 ? -17.598 -48.635 4.931 1.00 44.21 338 ALA A N 1
ATOM 2358 C CA . ALA A 1 339 ? -16.442 -48.078 5.626 1.00 44.66 338 ALA A CA 1
ATOM 2359 C C . ALA A 1 339 ? -16.389 -48.542 7.080 1.00 46.19 338 ALA A C 1
ATOM 2360 O O . ALA A 1 339 ? -15.308 -48.765 7.638 1.00 45.97 338 ALA A O 1
ATOM 2362 N N . ARG A 1 340 ? -17.531 -48.607 7.740 1.00 44.81 339 ARG A N 1
ATOM 2363 C CA . ARG A 1 340 ? -17.527 -49.113 9.097 1.00 45.49 339 ARG A CA 1
ATOM 2364 C C . ARG A 1 340 ? -17.183 -50.594 9.121 1.00 44.28 339 ARG A C 1
ATOM 2365 O O . ARG A 1 340 ? -16.480 -51.048 10.024 1.00 41.56 339 ARG A O 1
ATOM 2373 N N . ASP A 1 341 ? -17.595 -51.347 8.112 1.00 46.66 340 ASP A N 1
ATOM 2374 C CA . ASP A 1 341 ? -17.246 -52.768 8.109 1.00 47.23 340 ASP A CA 1
ATOM 2375 C C . ASP A 1 341 ? -15.792 -52.983 7.714 1.00 48.57 340 ASP A C 1
ATOM 2376 O O . ASP A 1 341 ? -15.097 -53.800 8.336 1.00 49.54 340 ASP A O 1
ATOM 2381 N N . ALA A 1 342 ? -15.308 -52.216 6.719 1.00 42.70 341 ALA A N 1
ATOM 2382 C CA . ALA A 1 342 ? -13.936 -52.373 6.248 1.00 48.85 341 ALA A CA 1
ATOM 2383 C C . ALA A 1 342 ? -12.938 -51.999 7.333 1.00 49.20 341 ALA A C 1
ATOM 2384 O O . ALA A 1 342 ? -11.899 -52.658 7.475 1.00 47.31 341 ALA A O 1
ATOM 2386 N N . THR A 1 343 ? -13.217 -50.936 8.100 1.00 45.65 342 THR A N 1
ATOM 2387 C CA . THR A 1 343 ? -12.308 -50.633 9.197 1.00 48.64 342 THR A CA 1
ATOM 2388 C C . THR A 1 343 ? -12.372 -51.718 10.258 1.00 50.39 342 THR A C 1
ATOM 2389 O O . THR A 1 343 ? -11.344 -52.035 10.869 1.00 50.59 342 THR A O 1
ATOM 2393 N N . GLN A 1 344 ? -13.547 -52.330 10.458 1.00 45.84 343 GLN A N 1
ATOM 2394 C CA . GLN A 1 344 ? -13.635 -53.448 11.395 1.00 51.46 343 GLN A CA 1
ATOM 2395 C C . GLN A 1 344 ? -12.764 -54.606 10.921 1.00 51.28 343 GLN A C 1
ATOM 2396 O O . GLN A 1 344 ? -11.956 -55.140 11.685 1.00 50.36 343 GLN A O 1
ATOM 2402 N N . VAL A 1 345 ? -12.849 -54.941 9.630 1.00 51.24 344 VAL A N 1
ATOM 2403 C CA . VAL A 1 345 ? -12.051 -56.033 9.083 1.00 51.93 344 VAL A CA 1
ATOM 2404 C C . VAL A 1 345 ? -10.568 -55.755 9.280 1.00 55.99 344 VAL A C 1
ATOM 2405 O O . VAL A 1 345 ? -9.791 -56.657 9.617 1.00 56.15 344 VAL A O 1
ATOM 2409 N N . HIS A 1 346 ? -10.159 -54.495 9.133 1.00 54.12 345 HIS A N 1
ATOM 2410 C CA . HIS A 1 346 ? -8.752 -54.154 9.291 1.00 55.82 345 HIS A CA 1
ATOM 2411 C C . HIS A 1 346 ? -8.326 -54.045 10.747 1.00 55.93 345 HIS A C 1
ATOM 2412 O O . HIS A 1 346 ? -7.124 -53.913 11.007 1.00 56.84 345 HIS A O 1
ATOM 2419 N N . GLY A 1 347 ? -9.263 -54.134 11.693 1.00 54.47 346 GLY A N 1
ATOM 2420 C CA . GLY A 1 347 ? -8.874 -54.124 13.095 1.00 57.76 346 GLY A CA 1
ATOM 2421 C C . GLY A 1 347 ? -8.227 -52.810 13.476 1.00 58.51 346 GLY A C 1
ATOM 2422 O O . GLY A 1 347 ? -8.672 -51.724 13.067 1.00 53.78 346 GLY A O 1
ATOM 2423 N N . GLY A 1 348 ? -7.159 -52.900 14.267 1.00 54.74 347 GLY A N 1
ATOM 2424 C CA . GLY A 1 348 ? -6.449 -51.694 14.660 1.00 58.36 347 GLY A CA 1
ATOM 2425 C C . GLY A 1 348 ? -6.010 -50.845 13.477 1.00 61.49 347 GLY A C 1
ATOM 2426 O O . GLY A 1 348 ? -6.061 -49.610 13.542 1.00 59.43 347 GLY A O 1
ATOM 2427 N N . TYR A 1 349 ? -5.649 -51.483 12.354 1.00 58.11 348 TYR A N 1
ATOM 2428 C CA . TYR A 1 349 ? -5.229 -50.707 11.188 1.00 55.54 348 TYR A CA 1
ATOM 2429 C C . TYR A 1 349 ? -6.364 -49.848 10.637 1.00 58.25 348 TYR A C 1
ATOM 2430 O O . TYR A 1 349 ? -6.106 -48.776 10.071 1.00 53.63 348 TYR A O 1
ATOM 2439 N N . GLY A 1 350 ? -7.621 -50.261 10.843 1.00 56.82 349 GLY A N 1
ATOM 2440 C CA . GLY A 1 350 ? -8.772 -49.457 10.441 1.00 50.66 349 GLY A CA 1
ATOM 2441 C C . GLY A 1 350 ? -8.864 -48.102 11.120 1.00 50.27 349 GLY A C 1
ATOM 2442 O O . GLY A 1 350 ? -9.693 -47.273 10.719 1.00 48.68 349 GLY A O 1
ATOM 2443 N N . PHE A 1 351 ? -8.072 -47.876 12.162 1.00 47.98 350 PHE A N 1
ATOM 2444 C CA . PHE A 1 351 ? -8.026 -46.613 12.875 1.00 48.34 350 PHE A CA 1
ATOM 2445 C C . PHE A 1 351 ? -6.789 -45.792 12.515 1.00 53.92 350 PHE A C 1
ATOM 2446 O O . PHE A 1 351 ? -6.400 -44.912 13.288 1.00 56.91 350 PHE A O 1
ATOM 2454 N N . MET A 1 352 ? -6.131 -46.104 11.393 1.00 53.51 351 MET A N 1
ATOM 2455 C CA . MET A 1 352 ? -4.863 -45.492 10.995 1.00 52.59 351 MET A CA 1
ATOM 2456 C C . MET A 1 352 ? -5.030 -44.854 9.619 1.00 55.84 351 MET A C 1
ATOM 2457 O O . MET A 1 352 ? -5.332 -45.550 8.643 1.00 54.22 351 MET A O 1
ATOM 2462 N N . ASN A 1 353 ? -4.829 -43.537 9.539 1.00 53.30 352 ASN A N 1
ATOM 2463 C CA . ASN A 1 353 ? -5.060 -42.822 8.284 1.00 57.72 352 ASN A CA 1
ATOM 2464 C C . ASN A 1 353 ? -4.179 -43.292 7.131 1.00 54.49 352 ASN A C 1
ATOM 2465 O O . ASN A 1 353 ? -4.487 -42.963 5.979 1.00 56.08 352 ASN A O 1
ATOM 2470 N N . GLU A 1 354 ? -3.138 -44.085 7.390 1.00 55.21 353 GLU A N 1
ATOM 2471 C CA . GLU A 1 354 ? -2.346 -44.624 6.289 1.00 55.77 353 GLU A CA 1
ATOM 2472 C C . GLU A 1 354 ? -3.173 -45.590 5.446 1.00 57.98 353 GLU A C 1
ATOM 2473 O O . GLU A 1 354 ? -2.887 -45.769 4.256 1.00 57.40 353 GLU A O 1
ATOM 2475 N N . TYR A 1 355 ? -4.219 -46.210 6.040 1.00 53.36 354 TYR A N 1
ATOM 2476 C CA . TYR A 1 355 ? -4.960 -47.222 5.293 1.00 56.24 354 TYR A CA 1
ATOM 2477 C C . TYR A 1 355 ? -6.133 -46.583 4.554 1.00 57.02 354 TYR A C 1
ATOM 2478 O O . TYR A 1 355 ? -6.855 -45.762 5.139 1.00 53.73 354 TYR A O 1
ATOM 2487 N N . PRO A 1 356 ? -6.350 -46.938 3.279 1.00 58.48 355 PRO A N 1
ATOM 2488 C CA . PRO A 1 356 ? -7.478 -46.340 2.539 1.00 51.61 355 PRO A CA 1
ATOM 2489 C C . PRO A 1 356 ? -8.816 -46.425 3.271 1.00 53.26 355 PRO A C 1
ATOM 2490 O O . PRO A 1 356 ? -9.537 -45.416 3.330 1.00 51.80 355 PRO A O 1
ATOM 2494 N N . VAL A 1 357 ? -9.162 -47.575 3.862 1.00 50.18 356 VAL A N 1
ATOM 2495 C CA . VAL A 1 357 ? -10.509 -47.701 4.425 1.00 48.91 356 VAL A CA 1
ATOM 2496 C C . VAL A 1 357 ? -10.691 -46.766 5.611 1.00 47.78 356 VAL A C 1
ATOM 2497 O O . VAL A 1 357 ? -11.811 -46.314 5.879 1.00 43.60 356 VAL A O 1
ATOM 2501 N N . ALA A 1 358 ? -9.604 -46.444 6.325 1.00 50.12 357 ALA A N 1
ATOM 2502 C CA . ALA A 1 358 ? -9.696 -45.501 7.441 1.00 48.39 357 ALA A CA 1
ATOM 2503 C C . ALA A 1 358 ? -10.059 -44.117 6.942 1.00 48.22 357 ALA A C 1
ATOM 2504 O O . ALA A 1 358 ? -10.887 -43.422 7.552 1.00 49.43 357 ALA A O 1
ATOM 2506 N N . ARG A 1 359 ? -9.428 -43.695 5.843 1.00 45.86 358 ARG A N 1
ATOM 2507 C CA . ARG A 1 359 ? -9.795 -42.437 5.212 1.00 50.38 358 ARG A CA 1
ATOM 2508 C C . ARG A 1 359 ? -11.219 -42.500 4.658 1.00 49.86 358 ARG A C 1
ATOM 2509 O O . ARG A 1 359 ? -11.973 -41.524 4.767 1.00 45.94 358 ARG A O 1
ATOM 2517 N N . HIS A 1 360 ? -11.636 -43.659 4.131 1.00 46.34 359 HIS A N 1
ATOM 2518 C CA . HIS A 1 360 ? -13.016 -43.755 3.662 1.00 50.44 359 HIS A CA 1
ATOM 2519 C C . HIS A 1 360 ? -14.009 -43.618 4.825 1.00 47.84 359 HIS A C 1
ATOM 2520 O O . HIS A 1 360 ? -15.078 -43.009 4.666 1.00 41.80 359 HIS A O 1
ATOM 2527 N N . TYR A 1 361 ? -13.660 -44.127 6.006 1.00 45.82 360 TYR A N 1
ATOM 2528 C CA . TYR A 1 361 ? -14.550 -43.965 7.151 1.00 42.77 360 TYR A CA 1
ATOM 2529 C C . TYR A 1 361 ? -14.720 -42.494 7.525 1.00 43.47 360 TYR A C 1
ATOM 2530 O O . TYR A 1 361 ? -15.826 -42.069 7.860 1.00 44.45 360 TYR A O 1
ATOM 2539 N N . ARG A 1 362 ? -13.638 -41.701 7.491 1.00 44.77 361 ARG A N 1
ATOM 2540 C CA . ARG A 1 362 ? -13.765 -40.272 7.797 1.00 46.11 361 ARG A CA 1
ATOM 2541 C C . ARG A 1 362 ? -14.480 -39.521 6.673 1.00 48.58 361 ARG A C 1
ATOM 2542 O O . ARG A 1 362 ? -15.412 -38.749 6.932 1.00 45.16 361 ARG A O 1
ATOM 2550 N N . ASP A 1 363 ? -14.072 -39.765 5.415 1.00 45.38 362 ASP A N 1
ATOM 2551 C CA . ASP A 1 363 ? -14.564 -38.990 4.285 1.00 48.01 362 ASP A CA 1
ATOM 2552 C C . ASP A 1 363 ? -16.061 -39.186 4.061 1.00 49.71 362 ASP A C 1
ATOM 2553 O O . ASP A 1 363 ? -16.772 -38.231 3.709 1.00 47.72 362 ASP A O 1
ATOM 2558 N N . SER A 1 364 ? -16.573 -40.392 4.306 1.00 47.70 363 SER A N 1
ATOM 2559 C CA . SER A 1 364 ? -17.880 -40.750 3.779 1.00 44.47 363 SER A CA 1
ATOM 2560 C C . SER A 1 364 ? -19.037 -40.059 4.490 1.00 46.88 363 SER A C 1
ATOM 2561 O O . SER A 1 364 ? -20.139 -40.005 3.913 1.00 46.20 363 SER A O 1
ATOM 2564 N N . LYS A 1 365 ? -18.826 -39.504 5.693 1.00 43.00 364 LYS A N 1
ATOM 2565 C CA . LYS A 1 365 ? -19.961 -38.949 6.440 1.00 45.75 364 LYS A CA 1
ATOM 2566 C C . LYS A 1 365 ? -20.660 -37.833 5.657 1.00 47.89 364 LYS A C 1
ATOM 2567 O O . LYS A 1 365 ? -21.892 -37.707 5.704 1.00 43.75 364 LYS A O 1
ATOM 2573 N N . ILE A 1 366 ? -19.891 -37.013 4.932 1.00 45.08 365 ILE A N 1
ATOM 2574 C CA . ILE A 1 366 ? -20.483 -35.928 4.172 1.00 47.84 365 ILE A CA 1
ATOM 2575 C C . ILE A 1 366 ? -21.295 -36.455 2.974 1.00 49.18 365 ILE A C 1
ATOM 2576 O O . ILE A 1 366 ? -22.123 -35.717 2.425 1.00 49.28 365 ILE A O 1
ATOM 2581 N N . LEU A 1 367 ? -21.114 -37.724 2.573 1.00 45.07 366 LEU A N 1
ATOM 2582 C CA . LEU A 1 367 ? -21.921 -38.281 1.488 1.00 44.74 366 LEU A CA 1
ATOM 2583 C C . LEU A 1 367 ? -23.396 -38.398 1.869 1.00 45.58 366 LEU A C 1
ATOM 2584 O O . LEU A 1 367 ? -24.249 -38.422 0.971 1.00 46.67 366 LEU A O 1
ATOM 2589 N N . GLU A 1 368 ? -23.722 -38.473 3.165 1.00 42.27 367 GLU A N 1
ATOM 2590 C CA . GLU A 1 368 ? -25.107 -38.503 3.641 1.00 44.21 367 GLU A CA 1
ATOM 2591 C C . GLU A 1 368 ? -25.697 -37.113 3.805 1.00 47.64 367 GLU A C 1
ATOM 2592 O O . GLU A 1 368 ? -26.893 -36.980 4.108 1.00 45.33 367 GLU A O 1
ATOM 2598 N N . ILE A 1 369 ? -24.885 -36.077 3.611 1.00 47.96 368 ILE A N 1
ATOM 2599 C CA . ILE A 1 369 ? -25.256 -34.711 3.933 1.00 52.58 368 ILE A CA 1
ATOM 2600 C C . ILE A 1 369 ? -25.283 -33.817 2.695 1.00 51.91 368 ILE A C 1
ATOM 2601 O O . ILE A 1 369 ? -26.229 -33.045 2.506 1.00 53.62 368 ILE A O 1
ATOM 2606 N N . GLY A 1 370 ? -24.267 -33.918 1.826 1.00 49.64 369 GLY A N 1
ATOM 2607 C CA . GLY A 1 370 ? -24.201 -33.094 0.640 1.00 51.61 369 GLY A CA 1
ATOM 2608 C C . GLY A 1 370 ? -25.045 -33.659 -0.487 1.00 52.95 369 GLY A C 1
ATOM 2609 O O . GLY A 1 370 ? -25.604 -34.756 -0.392 1.00 50.42 369 GLY A O 1
ATOM 2610 N N . GLU A 1 371 ? -25.157 -32.875 -1.562 1.00 55.06 370 GLU A N 1
ATOM 2611 C CA . GLU A 1 371 ? -25.987 -33.261 -2.698 1.00 53.24 370 GLU A CA 1
ATOM 2612 C C . GLU A 1 371 ? -27.385 -33.657 -2.224 1.00 51.31 370 GLU A C 1
ATOM 2613 O O . GLU A 1 371 ? -27.970 -34.643 -2.679 1.00 50.92 370 GLU A O 1
ATOM 2619 N N . GLY A 1 372 ? -27.889 -32.923 -1.241 1.00 48.74 371 GLY A N 1
ATOM 2620 C CA . GLY A 1 372 ? -29.188 -33.203 -0.672 1.00 51.56 371 GLY A CA 1
ATOM 2621 C C . GLY A 1 372 ? -29.094 -34.261 0.404 1.00 49.61 371 GLY A C 1
ATOM 2622 O O . GLY A 1 372 ? -28.731 -35.409 0.105 1.00 49.48 371 GLY A O 1
ATOM 2623 N N . THR A 1 373 ? -29.415 -33.889 1.646 1.00 46.98 372 THR A N 1
ATOM 2624 C CA . THR A 1 373 ? -29.309 -34.804 2.773 1.00 52.25 372 THR A CA 1
ATOM 2625 C C . THR A 1 373 ? -30.231 -36.002 2.572 1.00 51.22 372 THR A C 1
ATOM 2626 O O . THR A 1 373 ? -31.182 -35.960 1.792 1.00 52.01 372 THR A O 1
ATOM 2630 N N . THR A 1 374 ? -29.941 -37.081 3.307 1.00 48.63 373 THR A N 1
ATOM 2631 C CA . THR A 1 374 ? -30.830 -38.232 3.297 1.00 48.22 373 THR A CA 1
ATOM 2632 C C . THR A 1 374 ? -32.273 -37.807 3.551 1.00 46.88 373 THR A C 1
ATOM 2633 O O . THR A 1 374 ? -33.198 -38.248 2.860 1.00 45.98 373 THR A O 1
ATOM 2637 N N . GLU A 1 375 ? -32.479 -36.909 4.502 1.00 46.21 374 GLU A N 1
ATOM 2638 C CA . GLU A 1 375 ? -33.835 -36.494 4.798 1.00 49.43 374 GLU A CA 1
ATOM 2639 C C . GLU A 1 375 ? -34.464 -35.792 3.592 1.00 56.06 374 GLU A C 1
ATOM 2640 O O . GLU A 1 375 ? -35.654 -35.988 3.306 1.00 57.64 374 GLU A O 1
ATOM 2646 N N . VAL A 1 376 ? -33.665 -35.030 2.825 1.00 51.24 375 VAL A N 1
ATOM 2647 C CA . VAL A 1 376 ? -34.183 -34.351 1.630 1.00 55.03 375 VAL A CA 1
ATOM 2648 C C . VAL A 1 376 ? -34.526 -35.364 0.538 1.00 54.49 375 VAL A C 1
ATOM 2649 O O . VAL A 1 376 ? -35.539 -35.218 -0.167 1.00 52.84 375 VAL A O 1
ATOM 2653 N N . GLN A 1 377 ? -33.696 -36.404 0.374 1.00 53.22 376 GLN A N 1
ATOM 2654 C CA . GLN A 1 377 ? -34.003 -37.429 -0.618 1.00 48.58 376 GLN A CA 1
ATOM 2655 C C . GLN A 1 377 ? -35.284 -38.156 -0.251 1.00 51.35 376 GLN A C 1
ATOM 2656 O O . GLN A 1 377 ? -36.123 -38.433 -1.122 1.00 50.60 376 GLN A O 1
ATOM 2662 N N . LEU A 1 378 ? -35.470 -38.439 1.043 1.00 51.46 377 LEU A N 1
ATOM 2663 C CA . LEU A 1 378 ? -36.682 -39.122 1.478 1.00 50.50 377 LEU A CA 1
ATOM 2664 C C . LEU A 1 378 ? -37.898 -38.241 1.241 1.00 56.39 377 LEU A C 1
ATOM 2665 O O . LEU A 1 378 ? -38.968 -38.742 0.865 1.00 54.18 377 LEU A O 1
ATOM 2670 N N . MET A 1 379 ? -37.745 -36.925 1.438 1.00 54.09 378 MET A N 1
ATOM 2671 C CA . MET A 1 379 ? -38.834 -36.003 1.155 1.00 55.90 378 MET A CA 1
ATOM 2672 C C . MET A 1 379 ? -39.232 -36.073 -0.308 1.00 54.21 378 MET A C 1
ATOM 2673 O O . MET A 1 379 ? -40.416 -36.212 -0.630 1.00 52.72 378 MET A O 1
ATOM 2678 N N . LEU A 1 380 ? -38.241 -36.025 -1.207 1.00 53.00 379 LEU A N 1
ATOM 2679 C CA . LEU A 1 380 ? -38.515 -36.097 -2.643 1.00 52.11 379 LEU A CA 1
ATOM 2680 C C . LEU A 1 380 ? -39.213 -37.406 -3.003 1.00 56.84 379 LEU A C 1
ATOM 2681 O O . LEU A 1 380 ? -40.234 -37.407 -3.707 1.00 60.54 379 LEU A O 1
ATOM 2686 N N . ILE A 1 381 ? -38.661 -38.540 -2.542 1.00 55.68 380 ILE A N 1
ATOM 2687 C CA . ILE A 1 381 ? -39.285 -39.833 -2.815 1.00 57.17 380 ILE A CA 1
ATOM 2688 C C . ILE A 1 381 ? -40.708 -39.846 -2.285 1.00 53.84 380 ILE A C 1
ATOM 2689 O O . ILE A 1 381 ? -41.637 -40.278 -2.972 1.00 56.86 380 ILE A O 1
ATOM 2694 N N . ALA A 1 382 ? -40.906 -39.330 -1.076 1.00 48.67 381 ALA A N 1
ATOM 2695 C CA . ALA A 1 382 ? -42.246 -39.282 -0.513 1.00 59.25 381 ALA A CA 1
ATOM 2696 C C . ALA A 1 382 ? -43.170 -38.459 -1.392 1.00 63.20 381 ALA A C 1
ATOM 2697 O O . ALA A 1 382 ? -44.289 -38.890 -1.700 1.00 61.03 381 ALA A O 1
ATOM 2699 N N . ARG A 1 383 ? -42.731 -37.260 -1.798 1.00 60.32 382 ARG A N 1
ATOM 2700 C CA . ARG A 1 383 ? -43.608 -36.446 -2.627 1.00 66.52 382 ARG A CA 1
ATOM 2701 C C . ARG A 1 383 ? -43.956 -37.191 -3.909 1.00 64.56 382 ARG A C 1
ATOM 2702 O O . ARG A 1 383 ? -45.118 -37.221 -4.304 1.00 55.82 382 ARG A O 1
ATOM 2704 N N . SER A 1 384 ? -43.001 -37.938 -4.477 1.00 63.21 383 SER A N 1
ATOM 2705 C CA . SER A 1 384 ? -43.302 -38.667 -5.712 1.00 63.43 383 SER A CA 1
ATOM 2706 C C . SER A 1 384 ? -44.408 -39.707 -5.539 1.00 64.75 383 SER A C 1
ATOM 2707 O O . SER A 1 384 ? -44.980 -40.152 -6.537 1.00 65.36 383 SER A O 1
ATOM 2710 N N . LEU A 1 385 ? -44.701 -40.129 -4.306 1.00 65.39 384 LEU A N 1
ATOM 2711 C CA . LEU A 1 385 ? -45.770 -41.080 -4.033 1.00 62.80 384 LEU A CA 1
ATOM 2712 C C . LEU A 1 385 ? -47.091 -40.420 -3.698 1.00 64.90 384 LEU A C 1
ATOM 2713 O O . LEU A 1 385 ? -48.106 -41.116 -3.629 1.00 69.89 384 LEU A O 1
ATOM 2718 N N . GLY A 1 386 ? -47.108 -39.109 -3.487 1.00 68.01 385 GLY A N 1
ATOM 2719 C CA . GLY A 1 386 ? -48.300 -38.402 -3.075 1.00 67.04 385 GLY A CA 1
ATOM 2720 C C . GLY A 1 386 ? -48.361 -38.133 -1.593 1.00 69.52 385 GLY A C 1
ATOM 2721 O O . GLY A 1 386 ? -49.457 -37.981 -1.054 1.00 72.48 385 GLY A O 1
ATOM 2722 N N . LEU A 1 387 ? -47.221 -38.090 -0.924 1.00 67.96 386 LEU A N 1
ATOM 2723 C CA . LEU A 1 387 ? -47.110 -37.859 0.511 1.00 71.15 386 LEU A CA 1
ATOM 2724 C C . LEU A 1 387 ? -46.430 -36.516 0.800 1.00 67.82 386 LEU A C 1
ATOM 2725 O O . LEU A 1 387 ? -47.043 -35.603 1.330 1.00 77.51 386 LEU A O 1
ATOM 2730 N N . THR B 1 9 ? -31.878 -45.868 41.473 1.00 112.05 9 THR B N 1
ATOM 2731 C CA . THR B 1 9 ? -31.313 -44.595 41.911 1.00 114.10 9 THR B CA 1
ATOM 2732 C C . THR B 1 9 ? -29.894 -44.766 42.465 1.00 115.58 9 THR B C 1
ATOM 2733 O O . THR B 1 9 ? -29.584 -45.760 43.125 1.00 120.05 9 THR B O 1
ATOM 2735 N N . LEU B 1 10 ? -29.040 -43.773 42.207 1.00 107.53 10 LEU B N 1
ATOM 2736 C CA . LEU B 1 10 ? -27.623 -43.795 42.561 1.00 100.63 10 LEU B CA 1
ATOM 2737 C C . LEU B 1 10 ? -27.397 -43.277 43.980 1.00 102.28 10 LEU B C 1
ATOM 2738 O O . LEU B 1 10 ? -27.932 -42.221 44.335 1.00 104.09 10 LEU B O 1
ATOM 2743 N N . PRO B 1 11 ? -26.600 -43.980 44.794 1.00 100.05 11 PRO B N 1
ATOM 2744 C CA . PRO B 1 11 ? -26.299 -43.511 46.155 1.00 96.68 11 PRO B CA 1
ATOM 2745 C C . PRO B 1 11 ? -25.561 -42.179 46.165 1.00 96.01 11 PRO B C 1
ATOM 2746 O O . PRO B 1 11 ? -24.991 -41.748 45.162 1.00 100.12 11 PRO B O 1
ATOM 2750 N N . LYS B 1 12 ? -25.568 -41.530 47.334 1.00 97.41 12 LYS B N 1
ATOM 2751 C CA . LYS B 1 12 ? -25.005 -40.187 47.446 1.00 96.46 12 LYS B CA 1
ATOM 2752 C C . LYS B 1 12 ? -23.551 -40.163 47.003 1.00 98.27 12 LYS B C 1
ATOM 2753 O O . LYS B 1 12 ? -23.164 -39.346 46.159 1.00 96.63 12 LYS B O 1
ATOM 2755 N N . GLU B 1 13 ? -22.735 -41.074 47.547 1.00 99.05 13 GLU B N 1
ATOM 2756 C CA . GLU B 1 13 ? -21.304 -41.058 47.251 1.00 96.13 13 GLU B CA 1
ATOM 2757 C C . GLU B 1 13 ? -21.059 -41.094 45.747 1.00 97.54 13 GLU B C 1
ATOM 2758 O O . GLU B 1 13 ? -20.237 -40.334 45.222 1.00 96.05 13 GLU B O 1
ATOM 2760 N N . TYR B 1 14 ? -21.790 -41.951 45.030 1.00 97.27 14 TYR B N 1
ATOM 2761 C CA . TYR B 1 14 ? -21.618 -42.036 43.583 1.00 91.81 14 TYR B CA 1
ATOM 2762 C C . TYR B 1 14 ? -22.216 -40.823 42.874 1.00 93.99 14 TYR B C 1
ATOM 2763 O O . TYR B 1 14 ? -21.584 -40.252 41.973 1.00 90.80 14 TYR B O 1
ATOM 2772 N N . GLN B 1 15 ? -23.423 -40.401 43.279 1.00 93.90 15 GLN B N 1
ATOM 2773 C CA . GLN B 1 15 ? -24.058 -39.252 42.638 1.00 93.56 15 GLN B CA 1
ATOM 2774 C C . GLN B 1 15 ? -23.230 -37.982 42.827 1.00 94.82 15 GLN B C 1
ATOM 2775 O O . GLN B 1 15 ? -23.145 -37.148 41.915 1.00 93.59 15 GLN B O 1
ATOM 2777 N N . ASP B 1 16 ? -22.604 -37.824 44.001 1.00 93.96 16 ASP B N 1
ATOM 2778 C CA . ASP B 1 16 ? -21.724 -36.681 44.224 1.00 94.15 16 ASP B CA 1
ATOM 2779 C C . ASP B 1 16 ? -20.539 -36.710 43.265 1.00 91.38 16 ASP B C 1
ATOM 2780 O O . ASP B 1 16 ? -20.202 -35.695 42.641 1.00 88.44 16 ASP B O 1
ATOM 2785 N N . LEU B 1 17 ? -19.885 -37.870 43.141 1.00 92.50 17 LEU B N 1
ATOM 2786 C CA . LEU B 1 17 ? -18.763 -37.980 42.213 1.00 90.31 17 LEU B CA 1
ATOM 2787 C C . LEU B 1 17 ? -19.202 -37.716 40.783 1.00 83.23 17 LEU B C 1
ATOM 2788 O O . LEU B 1 17 ? -18.507 -37.014 40.045 1.00 85.81 17 LEU B O 1
ATOM 2793 N N . ARG B 1 18 ? -20.346 -38.268 40.371 1.00 85.70 18 ARG B N 1
ATOM 2794 C CA . ARG B 1 18 ? -20.818 -38.020 39.010 1.00 87.95 18 ARG B CA 1
ATOM 2795 C C . ARG B 1 18 ? -20.970 -36.529 38.760 1.00 84.93 18 ARG B C 1
ATOM 2796 O O . ARG B 1 18 ? -20.581 -36.025 37.704 1.00 84.33 18 ARG B O 1
ATOM 2798 N N . ASP B 1 19 ? -21.513 -35.805 39.733 1.00 84.24 19 ASP B N 1
ATOM 2799 C CA . ASP B 1 19 ? -21.716 -34.371 39.561 1.00 85.62 19 ASP B CA 1
ATOM 2800 C C . ASP B 1 19 ? -20.393 -33.619 39.467 1.00 83.38 19 ASP B C 1
ATOM 2801 O O . ASP B 1 19 ? -20.262 -32.691 38.658 1.00 83.93 19 ASP B O 1
ATOM 2806 N N . THR B 1 20 ? -19.399 -34.011 40.271 1.00 80.52 20 THR B N 1
ATOM 2807 C CA . THR B 1 20 ? -18.117 -33.317 40.255 1.00 79.50 20 THR B CA 1
ATOM 2808 C C . THR B 1 20 ? -17.373 -33.524 38.939 1.00 81.18 20 THR B C 1
ATOM 2809 O O . THR B 1 20 ? -16.846 -32.564 38.366 1.00 78.62 20 THR B O 1
ATOM 2813 N N . VAL B 1 21 ? -17.314 -34.764 38.438 1.00 82.20 21 VAL B N 1
ATOM 2814 C CA . VAL B 1 21 ? -16.597 -34.987 37.189 1.00 77.29 21 VAL B CA 1
ATOM 2815 C C . VAL B 1 21 ? -17.342 -34.335 36.038 1.00 74.89 21 VAL B C 1
ATOM 2816 O O . VAL B 1 21 ? -16.731 -33.702 35.170 1.00 75.37 21 VAL B O 1
ATOM 2820 N N . ALA B 1 22 ? -18.675 -34.407 36.054 1.00 77.12 22 ALA B N 1
ATOM 2821 C CA . ALA B 1 22 ? -19.455 -33.771 34.997 1.00 76.38 22 ALA B CA 1
ATOM 2822 C C . ALA B 1 22 ? -19.202 -32.273 34.986 1.00 80.06 22 ALA B C 1
ATOM 2823 O O . ALA B 1 22 ? -18.996 -31.672 33.924 1.00 76.26 22 ALA B O 1
ATOM 2825 N N . ASP B 1 23 ? -19.185 -31.661 36.174 1.00 80.14 23 ASP B N 1
ATOM 2826 C CA . ASP B 1 23 ? -18.798 -30.260 36.299 1.00 79.21 23 ASP B CA 1
ATOM 2827 C C . ASP B 1 23 ? -17.393 -30.023 35.750 1.00 78.87 23 ASP B C 1
ATOM 2828 O O . ASP B 1 23 ? -17.159 -29.069 35.000 1.00 78.84 23 ASP B O 1
ATOM 2833 N N . PHE B 1 24 ? -16.445 -30.884 36.123 1.00 77.49 24 PHE B N 1
ATOM 2834 C CA . PHE B 1 24 ? -15.103 -30.841 35.552 1.00 75.63 24 PHE B CA 1
ATOM 2835 C C . PHE B 1 24 ? -15.149 -30.899 34.031 1.00 78.06 24 PHE B C 1
ATOM 2836 O O . PHE B 1 24 ? -14.479 -30.121 33.339 1.00 73.73 24 PHE B O 1
ATOM 2844 N N . ALA B 1 25 ? -15.959 -31.819 33.496 1.00 75.59 25 ALA B N 1
ATOM 2845 C CA . ALA B 1 25 ? -15.991 -32.058 32.058 1.00 70.47 25 ALA B CA 1
ATOM 2846 C C . ALA B 1 25 ? -16.457 -30.826 31.290 1.00 74.40 25 ALA B C 1
ATOM 2847 O O . ALA B 1 25 ? -15.927 -30.518 30.213 1.00 71.35 25 ALA B O 1
ATOM 2849 N N . ARG B 1 26 ? -17.463 -30.118 31.811 1.00 75.55 26 ARG B N 1
ATOM 2850 C CA . ARG B 1 26 ? -17.994 -28.955 31.103 1.00 74.85 26 ARG B CA 1
ATOM 2851 C C . ARG B 1 26 ? -17.103 -27.719 31.260 1.00 77.22 26 ARG B C 1
ATOM 2852 O O . ARG B 1 26 ? -16.908 -26.979 30.286 1.00 74.09 26 ARG B O 1
ATOM 2860 N N . SER B 1 27 ? -16.517 -27.508 32.453 1.00 71.10 27 SER B N 1
ATOM 2861 C CA . SER B 1 27 ? -15.785 -26.283 32.770 1.00 78.93 27 SER B CA 1
ATOM 2862 C C . SER B 1 27 ? -14.308 -26.329 32.415 1.00 82.10 27 SER B C 1
ATOM 2863 O O . SER B 1 27 ? -13.739 -25.297 32.034 1.00 86.29 27 SER B O 1
ATOM 2866 N N . VAL B 1 28 ? -13.666 -27.482 32.544 1.00 77.53 28 VAL B N 1
ATOM 2867 C CA . VAL B 1 28 ? -12.231 -27.614 32.337 1.00 75.03 28 VAL B CA 1
ATOM 2868 C C . VAL B 1 28 ? -11.921 -28.342 31.034 1.00 75.46 28 VAL B C 1
ATOM 2869 O O . VAL B 1 28 ? -11.121 -27.869 30.228 1.00 74.72 28 VAL B O 1
ATOM 2873 N N . VAL B 1 29 ? -12.540 -29.505 30.816 1.00 72.89 29 VAL B N 1
ATOM 2874 C CA . VAL B 1 29 ? -12.140 -30.340 29.687 1.00 69.81 29 VAL B CA 1
ATOM 2875 C C . VAL B 1 29 ? -12.682 -29.790 28.370 1.00 71.56 29 VAL B C 1
ATOM 2876 O O . VAL B 1 29 ? -11.941 -29.665 27.389 1.00 69.43 29 VAL B O 1
ATOM 2880 N N . ALA B 1 30 ? -13.984 -29.490 28.313 1.00 70.93 30 ALA B N 1
ATOM 2881 C CA . ALA B 1 30 ? -14.592 -29.047 27.056 1.00 69.00 30 ALA B CA 1
ATOM 2882 C C . ALA B 1 30 ? -13.960 -27.789 26.461 1.00 68.02 30 ALA B C 1
ATOM 2883 O O . ALA B 1 30 ? -13.850 -27.723 25.225 1.00 68.82 30 ALA B O 1
ATOM 2885 N N . PRO B 1 31 ? -13.599 -26.753 27.224 1.00 65.52 31 PRO B N 1
ATOM 2886 C CA . PRO B 1 31 ? -13.033 -25.560 26.580 1.00 69.18 31 PRO B CA 1
ATOM 2887 C C . PRO B 1 31 ? -11.755 -25.817 25.791 1.00 71.91 31 PRO B C 1
ATOM 2888 O O . PRO B 1 31 ? -11.515 -25.116 24.797 1.00 72.19 31 PRO B O 1
ATOM 2892 N N . VAL B 1 32 ? -10.962 -26.830 26.148 1.00 67.08 32 VAL B N 1
ATOM 2893 C CA . VAL B 1 32 ? -9.693 -27.095 25.470 1.00 66.16 32 VAL B CA 1
ATOM 2894 C C . VAL B 1 32 ? -9.755 -28.309 24.545 1.00 66.32 32 VAL B C 1
ATOM 2895 O O . VAL B 1 32 ? -8.756 -28.598 23.861 1.00 66.11 32 VAL B O 1
ATOM 2899 N N . SER B 1 33 ? -10.904 -28.988 24.446 1.00 66.46 33 SER B N 1
ATOM 2900 C CA . SER B 1 33 ? -10.976 -30.218 23.654 1.00 62.95 33 SER B CA 1
ATOM 2901 C C . SER B 1 33 ? -10.692 -29.963 22.176 1.00 63.61 33 SER B C 1
ATOM 2902 O O . SER B 1 33 ? -10.024 -30.771 21.511 1.00 61.67 33 SER B O 1
ATOM 2905 N N . ALA B 1 34 ? -11.214 -28.865 21.631 1.00 63.41 34 ALA B N 1
ATOM 2906 C CA . ALA B 1 34 ? -10.992 -28.610 20.217 1.00 63.79 34 ALA B CA 1
ATOM 2907 C C . ALA B 1 34 ? -9.525 -28.296 19.955 1.00 62.29 34 ALA B C 1
ATOM 2908 O O . ALA B 1 34 ? -8.962 -28.749 18.950 1.00 61.99 34 ALA B O 1
ATOM 2910 N N . LYS B 1 35 ? -8.883 -27.547 20.865 1.00 62.74 35 LYS B N 1
ATOM 2911 C CA . LYS B 1 35 ? -7.476 -27.181 20.685 1.00 63.48 35 LYS B CA 1
ATOM 2912 C C . LYS B 1 35 ? -6.578 -28.413 20.614 1.00 65.68 35 LYS B C 1
ATOM 2913 O O . LYS B 1 35 ? -5.826 -28.589 19.647 1.00 66.16 35 LYS B O 1
ATOM 2919 N N . HIS B 1 36 ? -6.667 -29.299 21.612 1.00 62.49 36 HIS B N 1
ATOM 2920 C CA . HIS B 1 36 ? -5.813 -30.486 21.611 1.00 65.05 36 HIS B CA 1
ATOM 2921 C C . HIS B 1 36 ? -6.140 -31.405 20.434 1.00 61.71 36 HIS B C 1
ATOM 2922 O O . HIS B 1 36 ? -5.250 -32.055 19.875 1.00 60.02 36 HIS B O 1
ATOM 2929 N N . ASP B 1 37 ? -7.410 -31.494 20.049 1.00 62.06 37 ASP B N 1
ATOM 2930 C CA . ASP B 1 37 ? -7.732 -32.333 18.905 1.00 60.79 37 ASP B CA 1
ATOM 2931 C C . ASP B 1 37 ? -7.078 -31.797 17.643 1.00 59.58 37 ASP B C 1
ATOM 2932 O O . ASP B 1 37 ? -6.473 -32.553 16.874 1.00 54.33 37 ASP B O 1
ATOM 2937 N N . GLU B 1 38 ? -7.205 -30.492 17.402 1.00 63.11 38 GLU B N 1
ATOM 2938 C CA . GLU B 1 38 ? -6.566 -29.899 16.233 1.00 62.83 38 GLU B CA 1
ATOM 2939 C C . GLU B 1 38 ? -5.050 -30.041 16.304 1.00 63.01 38 GLU B C 1
ATOM 2940 O O . GLU B 1 38 ? -4.414 -30.470 15.339 1.00 61.01 38 GLU B O 1
ATOM 2946 N N . GLU B 1 39 ? -4.464 -29.796 17.469 1.00 64.38 39 GLU B N 1
ATOM 2947 C CA . GLU B 1 39 ? -3.017 -29.796 17.570 1.00 63.93 39 GLU B CA 1
ATOM 2948 C C . GLU B 1 39 ? -2.420 -31.186 17.723 1.00 64.48 39 GLU B C 1
ATOM 2949 O O . GLU B 1 39 ? -1.203 -31.317 17.591 1.00 65.68 39 GLU B O 1
ATOM 2955 N N . HIS B 1 40 ? -3.224 -32.213 18.028 1.00 62.74 40 HIS B N 1
ATOM 2956 C CA . HIS B 1 40 ? -2.698 -33.528 18.426 1.00 61.19 40 HIS B CA 1
ATOM 2957 C C . HIS B 1 40 ? -1.809 -33.411 19.664 1.00 63.91 40 HIS B C 1
ATOM 2958 O O . HIS B 1 40 ? -0.796 -34.108 19.788 1.00 63.86 40 HIS B O 1
ATOM 2965 N N . SER B 1 41 ? -2.149 -32.503 20.572 1.00 64.80 41 SER B N 1
ATOM 2966 C CA . SER B 1 41 ? -1.294 -32.236 21.725 1.00 63.08 41 SER B CA 1
ATOM 2967 C C . SER B 1 41 ? -1.895 -32.864 22.973 1.00 63.66 41 SER B C 1
ATOM 2968 O O . SER B 1 41 ? -3.076 -32.667 23.274 1.00 65.02 41 SER B O 1
ATOM 2971 N N . PHE B 1 42 ? -1.080 -33.609 23.689 1.00 65.92 42 PHE B N 1
ATOM 2972 C CA . PHE B 1 42 ? -1.533 -34.282 24.884 1.00 66.06 42 PHE B CA 1
ATOM 2973 C C . PHE B 1 42 ? -1.969 -33.253 25.921 1.00 68.10 42 PHE B C 1
ATOM 2974 O O . PHE B 1 42 ? -1.259 -32.261 26.146 1.00 73.54 42 PHE B O 1
ATOM 2982 N N . PRO B 1 43 ? -3.111 -33.426 26.537 1.00 68.28 43 PRO B N 1
ATOM 2983 C CA . PRO B 1 43 ? -3.626 -32.440 27.513 1.00 72.13 43 PRO B CA 1
ATOM 2984 C C . PRO B 1 43 ? -3.065 -32.637 28.919 1.00 74.01 43 PRO B C 1
ATOM 2985 O O . PRO B 1 43 ? -3.747 -33.125 29.839 1.00 72.11 43 PRO B O 1
ATOM 2989 N N . TYR B 1 44 ? -1.789 -32.262 29.103 1.00 70.45 44 TYR B N 1
ATOM 2990 C CA . TYR B 1 44 ? -1.154 -32.430 30.411 1.00 73.38 44 TYR B CA 1
ATOM 2991 C C . TYR B 1 44 ? -1.914 -31.682 31.496 1.00 73.86 44 TYR B C 1
ATOM 2992 O O . TYR B 1 44 ? -2.054 -32.174 32.625 1.00 73.27 44 TYR B O 1
ATOM 3001 N N . GLU B 1 45 ? -2.399 -30.483 31.181 1.00 72.55 45 GLU B N 1
ATOM 3002 C CA . GLU B 1 45 ? -3.086 -29.693 32.193 1.00 71.74 45 GLU B CA 1
ATOM 3003 C C . GLU B 1 45 ? -4.394 -30.346 32.627 1.00 77.13 45 GLU B C 1
ATOM 3004 O O . GLU B 1 45 ? -4.767 -30.256 33.805 1.00 74.66 45 GLU B O 1
ATOM 3010 N N . VAL B 1 46 ? -5.065 -31.069 31.724 1.00 76.77 46 VAL B N 1
ATOM 3011 C CA . VAL B 1 46 ? -6.271 -31.783 32.125 1.00 74.46 46 VAL B CA 1
ATOM 3012 C C . VAL B 1 46 ? -5.920 -33.026 32.932 1.00 78.65 46 VAL B C 1
ATOM 3013 O O . VAL B 1 46 ? -6.569 -33.333 33.938 1.00 80.59 46 VAL B O 1
ATOM 3017 N N . VAL B 1 47 ? -4.874 -33.745 32.520 1.00 78.89 47 VAL B N 1
ATOM 3018 C CA . VAL B 1 47 ? -4.460 -34.954 33.231 1.00 78.01 47 VAL B CA 1
ATOM 3019 C C . VAL B 1 47 ? -3.996 -34.631 34.647 1.00 77.82 47 VAL B C 1
ATOM 3020 O O . VAL B 1 47 ? -4.259 -35.393 35.584 1.00 79.01 47 VAL B O 1
ATOM 3024 N N . ALA B 1 48 ? -3.291 -33.512 34.835 1.00 82.68 48 ALA B N 1
ATOM 3025 C CA . ALA B 1 48 ? -2.832 -33.165 36.187 1.00 84.33 48 ALA B CA 1
ATOM 3026 C C . ALA B 1 48 ? -4.005 -32.811 37.100 1.00 86.26 48 ALA B C 1
ATOM 3027 O O . ALA B 1 48 ? -4.024 -33.192 38.280 1.00 85.52 48 ALA B O 1
ATOM 3029 N N . LYS B 1 49 ? -5.004 -32.103 36.567 1.00 81.70 49 LYS B N 1
ATOM 3030 C CA . LYS B 1 49 ? -6.176 -31.772 37.371 1.00 85.37 49 LYS B CA 1
ATOM 3031 C C . LYS B 1 49 ? -7.014 -33.016 37.664 1.00 84.38 49 LYS B C 1
ATOM 3032 O O . LYS B 1 49 ? -7.551 -33.153 38.771 1.00 81.92 49 LYS B O 1
ATOM 3038 N N . MET B 1 50 ? -7.114 -33.949 36.704 1.00 84.19 50 MET B N 1
ATOM 3039 C CA . MET B 1 50 ? -7.773 -35.221 37.001 1.00 85.44 50 MET B CA 1
ATOM 3040 C C . MET B 1 50 ? -7.015 -35.967 38.087 1.00 84.05 50 MET B C 1
ATOM 3041 O O . MET B 1 50 ? -7.620 -36.575 38.978 1.00 82.95 50 MET B O 1
ATOM 3046 N N . GLY B 1 51 ? -5.684 -35.933 38.021 1.00 94.86 51 GLY B N 1
ATOM 3047 C CA . GLY B 1 51 ? -4.879 -36.599 39.030 1.00 94.40 51 GLY B CA 1
ATOM 3048 C C . GLY B 1 51 ? -5.100 -36.025 40.415 1.00 94.43 51 GLY B C 1
ATOM 3049 O O . GLY B 1 51 ? -5.239 -36.771 41.389 1.00 93.23 51 GLY B O 1
ATOM 3050 N N . GLU B 1 52 ? -5.172 -34.693 40.516 1.00 86.26 52 GLU B N 1
ATOM 3051 C CA . GLU B 1 52 ? -5.401 -34.058 41.813 1.00 89.89 52 GLU B CA 1
ATOM 3052 C C . GLU B 1 52 ? -6.809 -34.313 42.340 1.00 93.61 52 GLU B C 1
ATOM 3053 O O . GLU B 1 52 ? -7.008 -34.348 43.566 1.00 93.43 52 GLU B O 1
ATOM 3059 N N . MET B 1 53 ? -7.788 -34.502 41.445 1.00 85.89 53 MET B N 1
ATOM 3060 C CA . MET B 1 53 ? -9.102 -34.978 41.859 1.00 87.17 53 MET B CA 1
ATOM 3061 C C . MET B 1 53 ? -9.034 -36.404 42.384 1.00 89.39 53 MET B C 1
ATOM 3062 O O . MET B 1 53 ? -9.920 -36.823 43.137 1.00 90.19 53 MET B O 1
ATOM 3067 N N A GLY B 1 54 ? -8.005 -37.157 42.008 0.57 90.25 54 GLY B N 1
ATOM 3068 N N B GLY B 1 54 ? -8.005 -37.157 42.009 0.43 88.44 54 GLY B N 1
ATOM 3069 C CA A GLY B 1 54 ? -7.871 -38.531 42.433 0.57 88.55 54 GLY B CA 1
ATOM 3070 C CA B GLY B 1 54 ? -7.875 -38.532 42.433 0.43 88.26 54 GLY B CA 1
ATOM 3071 C C A GLY B 1 54 ? -8.512 -39.552 41.524 0.57 87.29 54 GLY B C 1
ATOM 3072 C C B GLY B 1 54 ? -8.526 -39.550 41.528 0.43 87.31 54 GLY B C 1
ATOM 3073 O O A GLY B 1 54 ? -8.608 -40.722 41.917 0.57 87.66 54 GLY B O 1
ATOM 3074 O O B GLY B 1 54 ? -8.648 -40.714 41.929 0.43 88.64 54 GLY B O 1
ATOM 3075 N N . LEU B 1 55 ? -8.943 -39.151 40.320 1.00 83.55 55 LEU B N 1
ATOM 3076 C CA . LEU B 1 55 ? -9.579 -40.088 39.394 1.00 85.03 55 LEU B CA 1
ATOM 3077 C C . LEU B 1 55 ? -8.660 -41.254 39.033 1.00 83.30 55 LEU B C 1
ATOM 3078 O O . LEU B 1 55 ? -9.138 -42.373 38.812 1.00 82.31 55 LEU B O 1
ATOM 3083 N N . PHE B 1 56 ? -7.348 -41.023 38.967 1.00 83.29 56 PHE B N 1
ATOM 3084 C CA . PHE B 1 56 ? -6.432 -42.124 38.694 1.00 82.28 56 PHE B CA 1
ATOM 3085 C C . PHE B 1 56 ? -6.297 -43.064 39.883 1.00 87.67 56 PHE B C 1
ATOM 3086 O O . PHE B 1 56 ? -5.776 -44.172 39.722 1.00 88.61 56 PHE B O 1
ATOM 3094 N N . GLY B 1 57 ? -6.786 -42.668 41.056 1.00 86.23 57 GLY B N 1
ATOM 3095 C CA . GLY B 1 57 ? -6.746 -43.520 42.222 1.00 91.78 57 GLY B CA 1
ATOM 3096 C C . GLY B 1 57 ? -8.089 -44.058 42.649 1.00 92.81 57 GLY B C 1
ATOM 3097 O O . GLY B 1 57 ? -8.173 -44.702 43.704 1.00 93.95 57 GLY B O 1
ATOM 3098 N N . LEU B 1 58 ? -9.148 -43.833 41.864 1.00 90.99 58 LEU B N 1
ATOM 3099 C CA . LEU B 1 58 ? -10.490 -44.246 42.270 1.00 85.14 58 LEU B CA 1
ATOM 3100 C C . LEU B 1 58 ? -10.618 -45.725 42.615 1.00 89.36 58 LEU B C 1
ATOM 3101 O O . LEU B 1 58 ? -11.173 -46.030 43.681 1.00 92.44 58 LEU B O 1
ATOM 3106 N N . PRO B 1 59 ? -10.147 -46.682 41.812 1.00 88.46 59 PRO B N 1
ATOM 3107 C CA . PRO B 1 59 ? -10.418 -48.084 42.169 1.00 88.09 59 PRO B CA 1
ATOM 3108 C C . PRO B 1 59 ? -9.317 -48.735 42.996 1.00 94.28 59 PRO B C 1
ATOM 3109 O O . PRO B 1 59 ? -9.144 -49.963 42.937 1.00 88.39 59 PRO B O 1
ATOM 3113 N N . PHE B 1 60 ? -8.576 -47.929 43.770 1.00 96.21 60 PHE B N 1
ATOM 3114 C CA . PHE B 1 60 ? -7.436 -48.410 44.540 1.00 100.15 60 PHE B CA 1
ATOM 3115 C C . PHE B 1 60 ? -7.507 -47.947 45.991 1.00 103.05 60 PHE B C 1
ATOM 3116 O O . PHE B 1 60 ? -7.929 -46.819 46.272 1.00 103.18 60 PHE B O 1
ATOM 3124 N N . PRO B 1 61 ? -7.070 -48.781 46.929 1.00 107.90 61 PRO B N 1
ATOM 3125 C CA . PRO B 1 61 ? -7.104 -48.389 48.343 1.00 116.18 61 PRO B CA 1
ATOM 3126 C C . PRO B 1 61 ? -6.141 -47.249 48.652 1.00 117.86 61 PRO B C 1
ATOM 3127 O O . PRO B 1 61 ? -5.097 -47.092 48.010 1.00 112.48 61 PRO B O 1
ATOM 3131 N N . GLU B 1 62 ? -6.486 -46.474 49.690 1.00 124.53 62 GLU B N 1
ATOM 3132 C CA . GLU B 1 62 ? -5.628 -45.380 50.139 1.00 123.35 62 GLU B CA 1
ATOM 3133 C C . GLU B 1 62 ? -4.236 -45.859 50.500 1.00 124.18 62 GLU B C 1
ATOM 3134 O O . GLU B 1 62 ? -3.327 -45.036 50.629 1.00 124.49 62 GLU B O 1
ATOM 3140 N N . GLU B 1 63 ? -4.059 -47.171 50.645 1.00 121.82 63 GLU B N 1
ATOM 3141 C CA . GLU B 1 63 ? -2.775 -47.749 51.016 1.00 124.49 63 GLU B CA 1
ATOM 3142 C C . GLU B 1 63 ? -1.692 -47.406 49.999 1.00 120.90 63 GLU B C 1
ATOM 3143 O O . GLU B 1 63 ? -0.686 -46.771 50.333 1.00 120.43 63 GLU B O 1
ATOM 3149 N N . TYR B 1 64 ? -1.878 -47.823 48.750 1.00 119.35 64 TYR B N 1
ATOM 3150 C CA . TYR B 1 64 ? -0.889 -47.595 47.701 1.00 112.78 64 TYR B CA 1
ATOM 3151 C C . TYR B 1 64 ? -0.965 -46.193 47.092 1.00 112.38 64 TYR B C 1
ATOM 3152 O O . TYR B 1 64 ? -0.316 -45.940 46.063 1.00 107.88 64 TYR B O 1
ATOM 3161 N N . GLY B 1 65 ? -1.752 -45.290 47.675 1.00 114.36 65 GLY B N 1
ATOM 3162 C CA . GLY B 1 65 ? -1.893 -43.940 47.164 1.00 109.67 65 GLY B CA 1
ATOM 3163 C C . GLY B 1 65 ? -3.223 -43.651 46.500 1.00 112.65 65 GLY B C 1
ATOM 3164 O O . GLY B 1 65 ? -3.477 -42.493 46.144 1.00 107.85 65 GLY B O 1
ATOM 3165 N N . GLY B 1 66 ? -4.090 -44.653 46.349 1.00 119.68 66 GLY B N 1
ATOM 3166 C CA . GLY B 1 66 ? -5.372 -44.475 45.703 1.00 115.53 66 GLY B CA 1
ATOM 3167 C C . GLY B 1 66 ? -6.394 -43.838 46.630 1.00 117.16 66 GLY B C 1
ATOM 3168 O O . GLY B 1 66 ? -6.110 -43.485 47.775 1.00 118.77 66 GLY B O 1
ATOM 3169 N N . MET B 1 67 ? -7.613 -43.679 46.111 1.00 104.49 67 MET B N 1
ATOM 3170 C CA . MET B 1 67 ? -8.677 -42.988 46.828 1.00 101.81 67 MET B CA 1
ATOM 3171 C C . MET B 1 67 ? -9.628 -43.924 47.558 1.00 106.33 67 MET B C 1
ATOM 3172 O O . MET B 1 67 ? -10.557 -43.446 48.212 1.00 106.46 67 MET B O 1
ATOM 3177 N N . GLY B 1 68 ? -9.423 -45.234 47.476 1.00 105.24 68 GLY B N 1
ATOM 3178 C CA . GLY B 1 68 ? -10.322 -46.156 48.145 1.00 106.06 68 GLY B CA 1
ATOM 3179 C C . GLY B 1 68 ? -11.737 -46.242 47.603 1.00 102.23 68 GLY B C 1
ATOM 3180 O O . GLY B 1 68 ? -12.669 -46.462 48.376 1.00 104.23 68 GLY B O 1
ATOM 3181 N N . GLY B 1 69 ? -11.925 -46.078 46.301 1.00 97.33 69 GLY B N 1
ATOM 3182 C CA . GLY B 1 69 ? -13.228 -46.231 45.660 1.00 91.92 69 GLY B CA 1
ATOM 3183 C C . GLY B 1 69 ? -13.314 -47.582 44.982 1.00 91.78 69 GLY B C 1
ATOM 3184 O O . GLY B 1 69 ? -12.768 -48.575 45.477 1.00 93.08 69 GLY B O 1
ATOM 3185 N N . ASP B 1 70 ? -13.984 -47.631 43.832 1.00 89.84 70 ASP B N 1
ATOM 3186 C CA . ASP B 1 70 ? -14.144 -48.891 43.110 1.00 87.64 70 ASP B CA 1
ATOM 3187 C C . ASP B 1 70 ? -14.149 -48.613 41.612 1.00 84.14 70 ASP B C 1
ATOM 3188 O O . ASP B 1 70 ? -14.102 -47.460 41.174 1.00 83.65 70 ASP B O 1
ATOM 3193 N N . TYR B 1 71 ? -14.244 -49.689 40.821 1.00 82.89 71 TYR B N 1
ATOM 3194 C CA . TYR B 1 71 ? -14.225 -49.529 39.372 1.00 82.56 71 TYR B CA 1
ATOM 3195 C C . TYR B 1 71 ? -15.517 -48.913 38.862 1.00 81.27 71 TYR B C 1
ATOM 3196 O O . TYR B 1 71 ? -15.508 -48.253 37.817 1.00 77.99 71 TYR B O 1
ATOM 3205 N N . PHE B 1 72 ? -16.627 -49.099 39.581 1.00 79.93 72 PHE B N 1
ATOM 3206 C CA . PHE B 1 72 ? -17.865 -48.445 39.170 1.00 77.21 72 PHE B CA 1
ATOM 3207 C C . PHE B 1 72 ? -17.747 -46.944 39.328 1.00 77.63 72 PHE B C 1
ATOM 3208 O O . PHE B 1 72 ? -18.219 -46.185 38.470 1.00 77.61 72 PHE B O 1
ATOM 3216 N N . ALA B 1 73 ? -17.116 -46.502 40.422 1.00 80.58 73 ALA B N 1
ATOM 3217 C CA . ALA B 1 73 ? -16.843 -45.081 40.595 1.00 77.90 73 ALA B CA 1
ATOM 3218 C C . ALA B 1 73 ? -16.004 -44.551 39.442 1.00 74.51 73 ALA B C 1
ATOM 3219 O O . ALA B 1 73 ? -16.326 -43.508 38.858 1.00 73.19 73 ALA B O 1
ATOM 3221 N N . LEU B 1 74 ? -14.962 -45.291 39.057 1.00 72.13 74 LEU B N 1
ATOM 3222 C CA . LEU B 1 74 ? -14.202 -44.898 37.881 1.00 73.05 74 LEU B CA 1
ATOM 3223 C C . LEU B 1 74 ? -15.087 -44.876 36.642 1.00 73.67 74 LEU B C 1
ATOM 3224 O O . LEU B 1 74 ? -14.962 -43.981 35.799 1.00 74.27 74 LEU B O 1
ATOM 3229 N N . ALA B 1 75 ? -15.996 -45.851 36.522 1.00 69.50 75 ALA B N 1
ATOM 3230 C CA . ALA B 1 75 ? -16.865 -45.933 35.350 1.00 71.72 75 ALA B CA 1
ATOM 3231 C C . ALA B 1 75 ? -17.733 -44.691 35.217 1.00 69.33 75 ALA B C 1
ATOM 3232 O O . ALA B 1 75 ? -17.886 -44.142 34.119 1.00 65.75 75 ALA B O 1
ATOM 3234 N N . LEU B 1 76 ? -18.329 -44.246 36.334 1.00 72.93 76 LEU B N 1
ATOM 3235 C CA . LEU B 1 76 ? -19.127 -43.023 36.329 1.00 69.96 76 LEU B CA 1
ATOM 3236 C C . LEU B 1 76 ? -18.311 -41.829 35.848 1.00 66.87 76 LEU B C 1
ATOM 3237 O O . LEU B 1 76 ? -18.816 -40.985 35.103 1.00 69.85 76 LEU B O 1
ATOM 3242 N N . ALA B 1 77 ? -17.054 -41.733 36.274 1.00 65.91 77 ALA B N 1
ATOM 3243 C CA . ALA B 1 77 ? -16.219 -40.624 35.835 1.00 68.79 77 ALA B CA 1
ATOM 3244 C C . ALA B 1 77 ? -15.932 -40.719 34.348 1.00 67.22 77 ALA B C 1
ATOM 3245 O O . ALA B 1 77 ? -15.932 -39.702 33.640 1.00 63.76 77 ALA B O 1
ATOM 3247 N N . LEU B 1 78 ? -15.672 -41.933 33.858 1.00 64.59 78 LEU B N 1
ATOM 3248 C CA . LEU B 1 78 ? -15.353 -42.091 32.444 1.00 63.12 78 LEU B CA 1
ATOM 3249 C C . LEU B 1 78 ? -16.548 -41.759 31.564 1.00 62.72 78 LEU B C 1
ATOM 3250 O O . LEU B 1 78 ? -16.378 -41.221 30.460 1.00 60.11 78 LEU B O 1
ATOM 3255 N N . GLU B 1 79 ? -17.763 -42.097 32.014 1.00 59.22 79 GLU B N 1
ATOM 3256 C CA . GLU B 1 79 ? -18.940 -41.697 31.247 1.00 61.68 79 GLU B CA 1
ATOM 3257 C C . GLU B 1 79 ? -19.021 -40.183 31.131 1.00 61.97 79 GLU B C 1
ATOM 3258 O O . GLU B 1 79 ? -19.229 -39.648 30.039 1.00 57.30 79 GLU B O 1
ATOM 3264 N N . GLU B 1 80 ? -18.804 -39.470 32.244 1.00 63.12 80 GLU B N 1
ATOM 3265 C CA . GLU B 1 80 ? -18.890 -38.016 32.197 1.00 62.93 80 GLU B CA 1
ATOM 3266 C C . GLU B 1 80 ? -17.793 -37.427 31.323 1.00 64.03 80 GLU B C 1
ATOM 3267 O O . GLU B 1 80 ? -18.038 -36.478 30.568 1.00 66.59 80 GLU B O 1
ATOM 3273 N N . LEU B 1 81 ? -16.590 -37.992 31.374 1.00 62.01 81 LEU B N 1
ATOM 3274 C CA . LEU B 1 81 ? -15.525 -37.498 30.506 1.00 62.06 81 LEU B CA 1
ATOM 3275 C C . LEU B 1 81 ? -15.755 -37.916 29.054 1.00 64.03 81 LEU B C 1
ATOM 3276 O O . LEU B 1 81 ? -15.494 -37.134 28.125 1.00 61.02 81 LEU B O 1
ATOM 3281 N N . GLY B 1 82 ? -16.265 -39.136 28.837 1.00 59.53 82 GLY B N 1
ATOM 3282 C CA . GLY B 1 82 ? -16.537 -39.586 27.479 1.00 58.82 82 GLY B CA 1
ATOM 3283 C C . GLY B 1 82 ? -17.535 -38.707 26.749 1.00 59.51 82 GLY B C 1
ATOM 3284 O O . GLY B 1 82 ? -17.446 -38.542 25.529 1.00 53.61 82 GLY B O 1
ATOM 3285 N N . LYS B 1 83 ? -18.473 -38.105 27.486 1.00 63.29 83 LYS B N 1
ATOM 3286 C CA . LYS B 1 83 ? -19.444 -37.211 26.869 1.00 58.72 83 LYS B CA 1
ATOM 3287 C C . LYS B 1 83 ? -18.766 -36.097 26.093 1.00 60.08 83 LYS B C 1
ATOM 3288 O O . LYS B 1 83 ? -19.283 -35.664 25.056 1.00 54.03 83 LYS B O 1
ATOM 3294 N N . VAL B 1 84 ? -17.587 -35.668 26.542 1.00 57.17 84 VAL B N 1
ATOM 3295 C CA . VAL B 1 84 ? -16.997 -34.398 26.138 1.00 59.35 84 VAL B CA 1
ATOM 3296 C C . VAL B 1 84 ? -15.745 -34.597 25.274 1.00 59.67 84 VAL B C 1
ATOM 3297 O O . VAL B 1 84 ? -15.540 -33.881 24.293 1.00 60.67 84 VAL B O 1
ATOM 3301 N N . ASP B 1 85 ? -14.848 -35.500 25.680 1.00 62.31 85 ASP B N 1
ATOM 3302 C CA . ASP B 1 85 ? -13.568 -35.679 24.987 1.00 59.03 85 ASP B CA 1
ATOM 3303 C C . ASP B 1 85 ? -13.048 -37.097 25.217 1.00 58.50 85 ASP B C 1
ATOM 3304 O O . ASP B 1 85 ? -12.599 -37.424 26.322 1.00 55.99 85 ASP B O 1
ATOM 3309 N N . GLN B 1 86 ? -13.053 -37.913 24.160 1.00 57.73 86 GLN B N 1
ATOM 3310 C CA . GLN B 1 86 ? -12.675 -39.317 24.290 1.00 56.19 86 GLN B CA 1
ATOM 3311 C C . GLN B 1 86 ? -11.199 -39.468 24.610 1.00 55.66 86 GLN B C 1
ATOM 3312 O O . GLN B 1 86 ? -10.812 -40.355 25.377 1.00 56.75 86 GLN B O 1
ATOM 3318 N N . SER B 1 87 ? -10.360 -38.602 24.032 1.00 58.30 87 SER B N 1
ATOM 3319 C CA . SER B 1 87 ? -8.930 -38.672 24.292 1.00 59.93 87 SER B CA 1
ATOM 3320 C C . SER B 1 87 ? -8.637 -38.520 25.776 1.00 58.91 87 SER B C 1
ATOM 3321 O O . SER B 1 87 ? -7.794 -39.244 26.322 1.00 57.69 87 SER B O 1
ATOM 3324 N N . VAL B 1 88 ? -9.344 -37.612 26.454 1.00 59.44 88 VAL B N 1
ATOM 3325 C CA . VAL B 1 88 ? -9.114 -37.444 27.889 1.00 64.86 88 VAL B CA 1
ATOM 3326 C C . VAL B 1 88 ? -9.614 -38.663 28.650 1.00 60.97 88 VAL B C 1
ATOM 3327 O O . VAL B 1 88 ? -8.913 -39.208 29.511 1.00 65.68 88 VAL B O 1
ATOM 3331 N N . ALA B 1 89 ? -10.798 -39.149 28.295 1.00 61.93 89 ALA B N 1
ATOM 3332 C CA . ALA B 1 89 ? -11.353 -40.319 28.960 1.00 60.89 89 ALA B CA 1
ATOM 3333 C C . ALA B 1 89 ? -10.475 -41.546 28.741 1.00 59.91 89 ALA B C 1
ATOM 3334 O O . ALA B 1 89 ? -10.206 -42.294 29.686 1.00 63.36 89 ALA B O 1
ATOM 3336 N N . ILE B 1 90 ? -9.999 -41.768 27.511 1.00 57.83 90 ILE B N 1
ATOM 3337 C CA . ILE B 1 90 ? -9.220 -42.982 27.288 1.00 61.26 90 ILE B CA 1
ATOM 3338 C C . ILE B 1 90 ? -7.865 -42.882 27.967 1.00 63.33 90 ILE B C 1
ATOM 3339 O O . ILE B 1 90 ? -7.269 -43.903 28.322 1.00 65.26 90 ILE B O 1
ATOM 3344 N N . THR B 1 91 ? -7.349 -41.669 28.167 1.00 63.97 91 THR B N 1
ATOM 3345 C CA . THR B 1 91 ? -6.101 -41.541 28.906 1.00 63.14 91 THR B CA 1
ATOM 3346 C C . THR B 1 91 ? -6.292 -41.992 30.341 1.00 68.74 91 THR B C 1
ATOM 3347 O O . THR B 1 91 ? -5.459 -42.727 30.882 1.00 64.60 91 THR B O 1
ATOM 3351 N N . LEU B 1 92 ? -7.397 -41.573 30.963 1.00 67.98 92 LEU B N 1
ATOM 3352 C CA . LEU B 1 92 ? -7.704 -42.039 32.307 1.00 69.61 92 LEU B CA 1
ATOM 3353 C C . LEU B 1 92 ? -7.952 -43.539 32.299 1.00 70.41 92 LEU B C 1
ATOM 3354 O O . LEU B 1 92 ? -7.326 -44.287 33.062 1.00 66.94 92 LEU B O 1
ATOM 3359 N N . GLU B 1 93 ? -8.811 -43.997 31.377 1.00 65.89 93 GLU B N 1
ATOM 3360 C CA . GLU B 1 93 ? -9.181 -45.407 31.306 1.00 64.92 93 GLU B CA 1
ATOM 3361 C C . GLU B 1 93 ? -7.957 -46.296 31.130 1.00 66.46 93 GLU B C 1
ATOM 3362 O O . GLU B 1 93 ? -7.789 -47.290 31.843 1.00 66.23 93 GLU B O 1
ATOM 3368 N N . ALA B 1 94 ? -7.081 -45.943 30.186 1.00 66.85 94 ALA B N 1
ATOM 3369 C CA . ALA B 1 94 ? -5.937 -46.801 29.888 1.00 67.29 94 ALA B CA 1
ATOM 3370 C C . ALA B 1 94 ? -4.887 -46.707 30.985 1.00 69.87 94 ALA B C 1
ATOM 3371 O O . ALA B 1 94 ? -4.192 -47.689 31.270 1.00 71.57 94 ALA B O 1
ATOM 3373 N N . GLY B 1 95 ? -4.717 -45.519 31.565 1.00 68.28 95 GLY B N 1
ATOM 3374 C CA . GLY B 1 95 ? -3.780 -45.376 32.665 1.00 70.53 95 GLY B CA 1
ATOM 3375 C C . GLY B 1 95 ? -4.118 -46.302 33.814 1.00 74.02 95 GLY B C 1
ATOM 3376 O O . GLY B 1 95 ? -3.285 -47.098 34.251 1.00 78.89 95 GLY B O 1
ATOM 3377 N N . VAL B 1 96 ? -5.375 -46.275 34.250 1.00 73.90 96 VAL B N 1
ATOM 3378 C CA . VAL B 1 96 ? -5.802 -47.106 35.368 1.00 76.62 96 VAL B CA 1
ATOM 3379 C C . VAL B 1 96 ? -5.794 -48.575 34.967 1.00 79.75 96 VAL B C 1
ATOM 3380 O O . VAL B 1 96 ? -5.183 -49.415 35.636 1.00 81.38 96 VAL B O 1
ATOM 3384 N N . GLY B 1 97 ? -6.470 -48.907 33.865 1.00 77.25 97 GLY B N 1
ATOM 3385 C CA . GLY B 1 97 ? -6.673 -50.300 33.529 1.00 74.57 97 GLY B CA 1
ATOM 3386 C C . GLY B 1 97 ? -5.464 -50.998 32.952 1.00 79.89 97 GLY B C 1
ATOM 3387 O O . GLY B 1 97 ? -5.251 -52.178 33.227 1.00 82.82 97 GLY B O 1
ATOM 3388 N N . LEU B 1 98 ? -4.648 -50.302 32.158 1.00 79.51 98 LEU B N 1
ATOM 3389 C CA . LEU B 1 98 ? -3.511 -50.947 31.514 1.00 75.99 98 LEU B CA 1
ATOM 3390 C C . LEU B 1 98 ? -2.168 -50.589 32.129 1.00 81.35 98 LEU B C 1
ATOM 3391 O O . LEU B 1 98 ? -1.186 -51.294 31.871 1.00 79.64 98 LEU B O 1
ATOM 3396 N N . GLY B 1 99 ? -2.091 -49.522 32.919 1.00 76.89 99 GLY B N 1
ATOM 3397 C CA . GLY B 1 99 ? -0.826 -49.155 33.517 1.00 84.79 99 GLY B CA 1
ATOM 3398 C C . GLY B 1 99 ? -0.697 -49.633 34.947 1.00 87.36 99 GLY B C 1
ATOM 3399 O O . GLY B 1 99 ? 0.206 -50.416 35.295 1.00 85.14 99 GLY B O 1
ATOM 3400 N N . ALA B 1 100 ? -1.627 -49.156 35.779 1.00 84.99 100 ALA B N 1
ATOM 3401 C CA . ALA B 1 100 ? -1.578 -49.408 37.215 1.00 89.39 100 ALA B CA 1
ATOM 3402 C C . ALA B 1 100 ? -2.148 -50.774 37.577 1.00 93.01 100 ALA B C 1
ATOM 3403 O O . ALA B 1 100 ? -1.589 -51.472 38.434 1.00 92.62 100 ALA B O 1
ATOM 3405 N N . MET B 1 101 ? -3.260 -51.164 36.949 1.00 90.57 101 MET B N 1
ATOM 3406 C CA . MET B 1 101 ? -3.932 -52.403 37.340 1.00 92.89 101 MET B CA 1
ATOM 3407 C C . MET B 1 101 ? -3.057 -53.650 37.262 1.00 92.77 101 MET B C 1
ATOM 3408 O O . MET B 1 101 ? -3.175 -54.498 38.163 1.00 93.16 101 MET B O 1
ATOM 3413 N N . PRO B 1 102 ? -2.226 -53.862 36.235 1.00 94.02 102 PRO B N 1
ATOM 3414 C CA . PRO B 1 102 ? -1.385 -55.069 36.238 1.00 89.54 102 PRO B CA 1
ATOM 3415 C C . PRO B 1 102 ? -0.338 -55.065 37.346 1.00 103.57 102 PRO B C 1
ATOM 3416 O O . PRO B 1 102 ? 0.080 -56.138 37.803 1.00 98.27 102 PRO B O 1
ATOM 3420 N N . ILE B 1 103 ? 0.100 -53.885 37.785 1.00 100.53 103 ILE B N 1
ATOM 3421 C CA . ILE B 1 103 ? 1.034 -53.785 38.899 1.00 98.86 103 ILE B CA 1
ATOM 3422 C C . ILE B 1 103 ? 0.305 -53.885 40.229 1.00 101.25 103 ILE B C 1
ATOM 3423 O O . ILE B 1 103 ? 0.830 -54.450 41.193 1.00 108.02 103 ILE B O 1
ATOM 3428 N N . TYR B 1 104 ? -0.897 -53.309 40.323 1.00 100.33 104 TYR B N 1
ATOM 3429 C CA . TYR B 1 104 ? -1.625 -53.358 41.587 1.00 105.34 104 TYR B CA 1
ATOM 3430 C C . TYR B 1 104 ? -2.089 -54.769 41.904 1.00 105.42 104 TYR B C 1
ATOM 3431 O O . TYR B 1 104 ? -2.081 -55.188 43.065 1.00 107.30 104 TYR B O 1
ATOM 3440 N N . ARG B 1 105 ? -2.527 -55.494 40.892 1.00 107.18 105 ARG B N 1
ATOM 3441 C CA . ARG B 1 105 ? -3.121 -56.798 41.098 1.00 109.33 105 ARG B CA 1
ATOM 3442 C C . ARG B 1 105 ? -2.092 -57.910 41.090 1.00 109.01 105 ARG B C 1
ATOM 3443 O O . ARG B 1 105 ? -2.423 -59.028 41.496 1.00 111.24 105 ARG B O 1
ATOM 3445 N N . PHE B 1 106 ? -0.866 -57.649 40.605 1.00 110.95 106 PHE B N 1
ATOM 3446 C CA . PHE B 1 106 ? 0.115 -58.727 40.512 1.00 113.82 106 PHE B CA 1
ATOM 3447 C C . PHE B 1 106 ? 1.520 -58.342 40.978 1.00 115.37 106 PHE B C 1
ATOM 3448 O O . PHE B 1 106 ? 2.471 -59.102 40.747 1.00 117.63 106 PHE B O 1
ATOM 3456 N N . GLY B 1 107 ? 1.674 -57.218 41.671 1.00 115.58 107 GLY B N 1
ATOM 3457 C CA . GLY B 1 107 ? 2.976 -56.737 42.084 1.00 113.42 107 GLY B CA 1
ATOM 3458 C C . GLY B 1 107 ? 3.129 -56.861 43.586 1.00 115.41 107 GLY B C 1
ATOM 3459 O O . GLY B 1 107 ? 2.158 -56.710 44.331 1.00 112.37 107 GLY B O 1
ATOM 3460 N N . ASN B 1 108 ? 4.369 -57.108 44.026 1.00 118.20 108 ASN B N 1
ATOM 3461 C CA . ASN B 1 108 ? 4.676 -57.301 45.440 1.00 118.31 108 ASN B CA 1
ATOM 3462 C C . ASN B 1 108 ? 4.567 -55.967 46.175 1.00 120.12 108 ASN B C 1
ATOM 3463 O O . ASN B 1 108 ? 4.236 -54.931 45.591 1.00 123.88 108 ASN B O 1
ATOM 3468 N N . GLU B 1 109 ? 4.812 -55.994 47.488 1.00 121.09 109 GLU B N 1
ATOM 3469 C CA . GLU B 1 109 ? 4.754 -54.749 48.243 1.00 123.52 109 GLU B CA 1
ATOM 3470 C C . GLU B 1 109 ? 5.726 -53.720 47.675 1.00 124.82 109 GLU B C 1
ATOM 3471 O O . GLU B 1 109 ? 5.400 -52.531 47.583 1.00 122.70 109 GLU B O 1
ATOM 3477 N N . GLU B 1 110 ? 6.913 -54.166 47.254 1.00 135.83 110 GLU B N 1
ATOM 3478 C CA . GLU B 1 110 ? 7.920 -53.241 46.742 1.00 135.58 110 GLU B CA 1
ATOM 3479 C C . GLU B 1 110 ? 7.515 -52.667 45.387 1.00 131.46 110 GLU B C 1
ATOM 3480 O O . GLU B 1 110 ? 7.557 -51.448 45.187 1.00 129.82 110 GLU B O 1
ATOM 3482 N N . GLN B 1 111 ? 7.131 -53.527 44.434 1.00 123.28 111 GLN B N 1
ATOM 3483 C CA . GLN B 1 111 ? 6.725 -53.038 43.111 1.00 119.06 111 GLN B CA 1
ATOM 3484 C C . GLN B 1 111 ? 5.548 -52.079 43.213 1.00 110.84 111 GLN B C 1
ATOM 3485 O O . GLN B 1 111 ? 5.550 -51.006 42.602 1.00 107.13 111 GLN B O 1
ATOM 3491 N N . LYS B 1 112 ? 4.524 -52.455 43.975 1.00 111.35 112 LYS B N 1
ATOM 3492 C CA . LYS B 1 112 ? 3.388 -51.560 44.147 1.00 111.65 112 LYS B CA 1
ATOM 3493 C C . LYS B 1 112 ? 3.824 -50.263 44.819 1.00 114.30 112 LYS B C 1
ATOM 3494 O O . LYS B 1 112 ? 3.448 -49.173 44.379 1.00 107.74 112 LYS B O 1
ATOM 3496 N N . SER B 1 113 ? 4.664 -50.356 45.858 1.00 119.02 113 SER B N 1
ATOM 3497 C CA . SER B 1 113 ? 5.100 -49.157 46.569 1.00 112.83 113 SER B CA 1
ATOM 3498 C C . SER B 1 113 ? 6.045 -48.292 45.745 1.00 111.57 113 SER B C 1
ATOM 3499 O O . SER B 1 113 ? 6.145 -47.092 46.015 1.00 111.26 113 SER B O 1
ATOM 3502 N N . LYS B 1 114 ? 6.745 -48.864 44.759 1.00 111.34 114 LYS B N 1
ATOM 3503 C CA . LYS B 1 114 ? 7.657 -48.059 43.946 1.00 110.66 114 LYS B CA 1
ATOM 3504 C C . LYS B 1 114 ? 6.931 -47.313 42.823 1.00 111.49 114 LYS B C 1
ATOM 3505 O O . LYS B 1 114 ? 7.235 -46.145 42.557 1.00 115.47 114 LYS B O 1
ATOM 3507 N N . TRP B 1 115 ? 5.969 -47.949 42.157 1.00 104.17 115 TRP B N 1
ATOM 3508 C CA . TRP B 1 115 ? 5.381 -47.372 40.947 1.00 107.19 115 TRP B CA 1
ATOM 3509 C C . TRP B 1 115 ? 3.965 -46.841 41.114 1.00 99.02 115 TRP B C 1
ATOM 3510 O O . TRP B 1 115 ? 3.676 -45.732 40.662 1.00 98.48 115 TRP B O 1
ATOM 3521 N N . LEU B 1 116 ? 3.085 -47.583 41.780 1.00 98.31 116 LEU B N 1
ATOM 3522 C CA . LEU B 1 116 ? 1.686 -47.179 41.900 1.00 101.58 116 LEU B CA 1
ATOM 3523 C C . LEU B 1 116 ? 1.446 -45.770 42.449 1.00 101.37 116 LEU B C 1
ATOM 3524 O O . LEU B 1 116 ? 0.556 -45.085 41.910 1.00 99.44 116 LEU B O 1
ATOM 3529 N N . PRO B 1 117 ? 2.163 -45.271 43.476 1.00 102.40 117 PRO B N 1
ATOM 3530 C CA . PRO B 1 117 ? 1.785 -43.958 44.037 1.00 101.25 117 PRO B CA 1
ATOM 3531 C C . PRO B 1 117 ? 1.737 -42.847 43.012 1.00 95.67 117 PRO B C 1
ATOM 3532 O O . PRO B 1 117 ? 0.843 -41.998 43.085 1.00 93.78 117 PRO B O 1
ATOM 3536 N N . ASP B 1 118 ? 2.695 -42.815 42.078 1.00 99.99 118 ASP B N 1
ATOM 3537 C CA . ASP B 1 118 ? 2.682 -41.809 41.020 1.00 92.43 118 ASP B CA 1
ATOM 3538 C C . ASP B 1 118 ? 1.548 -42.072 40.028 1.00 94.81 118 ASP B C 1
ATOM 3539 O O . ASP B 1 118 ? 0.813 -41.151 39.645 1.00 90.66 118 ASP B O 1
ATOM 3544 N N . LEU B 1 119 ? 1.380 -43.332 39.609 1.00 93.15 119 LEU B N 1
ATOM 3545 C CA . LEU B 1 119 ? 0.300 -43.659 38.683 1.00 92.48 119 LEU B CA 1
ATOM 3546 C C . LEU B 1 119 ? -1.040 -43.294 39.295 1.00 90.59 119 LEU B C 1
ATOM 3547 O O . LEU B 1 119 ? -1.850 -42.577 38.687 1.00 86.27 119 LEU B O 1
ATOM 3552 N N . LEU B 1 120 ? -1.270 -43.752 40.525 1.00 92.96 120 LEU B N 1
ATOM 3553 C CA . LEU B 1 120 ? -2.542 -43.543 41.199 1.00 92.47 120 LEU B CA 1
ATOM 3554 C C . LEU B 1 120 ? -2.805 -42.068 41.479 1.00 91.06 120 LEU B C 1
ATOM 3555 O O . LEU B 1 120 ? -3.961 -41.690 41.700 1.00 90.60 120 LEU B O 1
ATOM 3560 N N . ALA B 1 121 ? -1.768 -41.230 41.475 1.00 86.73 121 ALA B N 1
ATOM 3561 C CA . ALA B 1 121 ? -1.926 -39.807 41.740 1.00 87.81 121 ALA B CA 1
ATOM 3562 C C . ALA B 1 121 ? -1.917 -38.947 40.479 1.00 87.59 121 ALA B C 1
ATOM 3563 O O . ALA B 1 121 ? -1.916 -37.717 40.585 1.00 88.21 121 ALA B O 1
ATOM 3565 N N . GLY B 1 122 ? -1.892 -39.550 39.294 1.00 86.88 122 GLY B N 1
ATOM 3566 C CA . GLY B 1 122 ? -1.896 -38.758 38.080 1.00 86.41 122 GLY B CA 1
ATOM 3567 C C . GLY B 1 122 ? -0.602 -38.022 37.791 1.00 87.17 122 GLY B C 1
ATOM 3568 O O . GLY B 1 122 ? -0.557 -37.244 36.832 1.00 89.64 122 GLY B O 1
ATOM 3569 N N . ARG B 1 123 ? 0.438 -38.215 38.606 1.00 84.10 123 ARG B N 1
ATOM 3570 C CA . ARG B 1 123 ? 1.751 -37.624 38.370 1.00 90.06 123 ARG B CA 1
ATOM 3571 C C . ARG B 1 123 ? 2.530 -38.338 37.276 1.00 85.84 123 ARG B C 1
ATOM 3572 O O . ARG B 1 123 ? 3.500 -37.769 36.754 1.00 84.29 123 ARG B O 1
ATOM 3580 N N . ALA B 1 124 ? 2.145 -39.572 36.950 1.00 83.27 124 ALA B N 1
ATOM 3581 C CA . ALA B 1 124 ? 2.795 -40.384 35.931 1.00 82.87 124 ALA B CA 1
ATOM 3582 C C . ALA B 1 124 ? 1.767 -41.300 35.277 1.00 83.38 124 ALA B C 1
ATOM 3583 O O . ALA B 1 124 ? 0.694 -41.562 35.827 1.00 83.82 124 ALA B O 1
ATOM 3585 N N . LEU B 1 125 ? 2.128 -41.817 34.107 1.00 79.54 125 LEU B N 1
ATOM 3586 C CA . LEU B 1 125 ? 1.283 -42.732 33.358 1.00 80.33 125 LEU B CA 1
ATOM 3587 C C . LEU B 1 125 ? 2.086 -43.977 33.020 1.00 79.68 125 LEU B C 1
ATOM 3588 O O . LEU B 1 125 ? 3.299 -43.906 32.804 1.00 81.71 125 LEU B O 1
ATOM 3593 N N . ALA B 1 126 ? 1.408 -45.117 32.966 1.00 80.41 126 ALA B N 1
ATOM 3594 C CA . ALA B 1 126 ? 2.037 -46.358 32.549 1.00 79.77 126 ALA B CA 1
ATOM 3595 C C . ALA B 1 126 ? 1.197 -46.985 31.447 1.00 81.79 126 ALA B C 1
ATOM 3596 O O . ALA B 1 126 ? -0.015 -46.793 31.401 1.00 77.39 126 ALA B O 1
ATOM 3598 N N . GLY B 1 127 ? 1.850 -47.753 30.568 1.00 81.66 127 GLY B N 1
ATOM 3599 C CA . GLY B 1 127 ? 1.174 -48.402 29.468 1.00 75.33 127 GLY B CA 1
ATOM 3600 C C . GLY B 1 127 ? 1.461 -49.894 29.473 1.00 80.36 127 GLY B C 1
ATOM 3601 O O . GLY B 1 127 ? 2.353 -50.377 30.176 1.00 87.86 127 GLY B O 1
ATOM 3602 N N . PHE B 1 128 ? 0.668 -50.623 28.695 1.00 81.08 128 PHE B N 1
ATOM 3603 C CA . PHE B 1 128 ? 0.804 -52.066 28.559 1.00 79.79 128 PHE B CA 1
ATOM 3604 C C . PHE B 1 128 ? 1.118 -52.395 27.111 1.00 81.14 128 PHE B C 1
ATOM 3605 O O . PHE B 1 128 ? 0.330 -52.070 26.212 1.00 77.72 128 PHE B O 1
ATOM 3613 N N . GLY B 1 129 ? 2.250 -53.055 26.889 1.00 82.24 129 GLY B N 1
ATOM 3614 C CA . GLY B 1 129 ? 2.655 -53.397 25.541 1.00 85.63 129 GLY B CA 1
ATOM 3615 C C . GLY B 1 129 ? 2.480 -54.859 25.195 1.00 88.06 129 GLY B C 1
ATOM 3616 O O . GLY B 1 129 ? 3.334 -55.694 25.518 1.00 88.44 129 GLY B O 1
ATOM 3617 N N . LEU B 1 130 ? 1.369 -55.188 24.542 1.00 83.62 130 LEU B N 1
ATOM 3618 C CA . LEU B 1 130 ? 1.109 -56.568 24.162 1.00 85.58 130 LEU B CA 1
ATOM 3619 C C . LEU B 1 130 ? 1.079 -56.746 22.652 1.00 87.15 130 LEU B C 1
ATOM 3620 O O . LEU B 1 130 ? 1.822 -57.581 22.118 1.00 87.65 130 LEU B O 1
ATOM 3625 N N . THR B 1 131 ? 0.262 -55.956 21.949 1.00 87.34 131 THR B N 1
ATOM 3626 C CA . THR B 1 131 ? 0.135 -56.053 20.500 1.00 86.24 131 THR B CA 1
ATOM 3627 C C . THR B 1 131 ? 1.486 -55.848 19.818 1.00 85.11 131 THR B C 1
ATOM 3628 O O . THR B 1 131 ? 2.297 -55.024 20.250 1.00 84.23 131 THR B O 1
ATOM 3632 N N . GLU B 1 132 ? 1.733 -56.603 18.754 1.00 84.92 132 GLU B N 1
ATOM 3633 C CA . GLU B 1 132 ? 2.958 -56.477 17.984 1.00 95.50 132 GLU B CA 1
ATOM 3634 C C . GLU B 1 132 ? 2.634 -56.351 16.505 1.00 100.73 132 GLU B C 1
ATOM 3635 O O . GLU B 1 132 ? 1.576 -56.803 16.052 1.00 100.15 132 GLU B O 1
ATOM 3641 N N . PRO B 1 133 ? 3.532 -55.746 15.720 1.00 98.32 133 PRO B N 1
ATOM 3642 C CA . PRO B 1 133 ? 3.323 -55.694 14.266 1.00 98.76 133 PRO B CA 1
ATOM 3643 C C . PRO B 1 133 ? 3.313 -57.099 13.690 1.00 106.22 133 PRO B C 1
ATOM 3644 O O . PRO B 1 133 ? 4.217 -57.898 13.944 1.00 106.58 133 PRO B O 1
ATOM 3648 N N . GLY B 1 134 ? 2.270 -57.408 12.930 1.00 111.46 134 GLY B N 1
ATOM 3649 C CA . GLY B 1 134 ? 2.189 -58.705 12.302 1.00 114.58 134 GLY B CA 1
ATOM 3650 C C . GLY B 1 134 ? 1.704 -59.821 13.201 1.00 119.87 134 GLY B C 1
ATOM 3651 O O . GLY B 1 134 ? 1.522 -60.945 12.718 1.00 122.52 134 GLY B O 1
ATOM 3652 N N . ALA B 1 135 ? 1.492 -59.556 14.486 1.00 131.73 135 ALA B N 1
ATOM 3653 C CA . ALA B 1 135 ? 1.131 -60.595 15.436 1.00 137.39 135 ALA B CA 1
ATOM 3654 C C . ALA B 1 135 ? -0.358 -60.515 15.737 1.00 138.43 135 ALA B C 1
ATOM 3655 O O . ALA B 1 135 ? -0.967 -59.443 15.665 1.00 134.43 135 ALA B O 1
ATOM 3657 N N . GLY B 1 136 ? -0.938 -61.664 16.076 1.00 139.61 136 GLY B N 1
ATOM 3658 C CA . GLY B 1 136 ? -2.364 -61.738 16.310 1.00 142.67 136 GLY B CA 1
ATOM 3659 C C . GLY B 1 136 ? -2.740 -61.668 17.773 1.00 146.43 136 GLY B C 1
ATOM 3660 O O . GLY B 1 136 ? -3.798 -62.164 18.177 1.00 147.83 136 GLY B O 1
ATOM 3661 N N . SER B 1 137 ? -1.872 -61.055 18.577 1.00 145.88 137 SER B N 1
ATOM 3662 C CA . SER B 1 137 ? -2.121 -60.829 19.997 1.00 144.79 137 SER B CA 1
ATOM 3663 C C . SER B 1 137 ? -2.495 -62.109 20.742 1.00 142.51 137 SER B C 1
ATOM 3664 O O . SER B 1 137 ? -2.965 -62.056 21.884 1.00 143.62 137 SER B O 1
ATOM 3667 N N . ASP B 1 138 ? -2.283 -63.260 20.114 1.00 141.63 138 ASP B N 1
ATOM 3668 C CA . ASP B 1 138 ? -2.449 -64.525 20.799 1.00 138.29 138 ASP B CA 1
ATOM 3669 C C . ASP B 1 138 ? -1.186 -64.825 21.581 1.00 140.66 138 ASP B C 1
ATOM 3670 O O . ASP B 1 138 ? -0.168 -64.141 21.449 1.00 139.49 138 ASP B O 1
ATOM 3672 N N . ALA B 1 139 ? -1.260 -65.855 22.419 1.00 140.00 139 ALA B N 1
ATOM 3673 C CA . ALA B 1 139 ? -0.051 -66.309 23.089 1.00 147.26 139 ALA B CA 1
ATOM 3674 C C . ALA B 1 139 ? 0.967 -66.802 22.070 1.00 150.56 139 ALA B C 1
ATOM 3675 O O . ALA B 1 139 ? 2.170 -66.558 22.211 1.00 150.37 139 ALA B O 1
ATOM 3677 N N . GLY B 1 140 ? 0.497 -67.477 21.020 1.00 151.79 140 GLY B N 1
ATOM 3678 C CA . GLY B 1 140 ? 1.376 -67.972 19.976 1.00 151.79 140 GLY B CA 1
ATOM 3679 C C . GLY B 1 140 ? 2.063 -66.906 19.144 1.00 148.89 140 GLY B C 1
ATOM 3680 O O . GLY B 1 140 ? 3.082 -67.199 18.510 1.00 151.50 140 GLY B O 1
ATOM 3681 N N . SER B 1 141 ? 1.536 -65.684 19.122 1.00 143.63 141 SER B N 1
ATOM 3682 C CA . SER B 1 141 ? 2.040 -64.681 18.191 1.00 143.13 141 SER B CA 1
ATOM 3683 C C . SER B 1 141 ? 3.178 -63.823 18.731 1.00 140.90 141 SER B C 1
ATOM 3684 O O . SER B 1 141 ? 3.839 -63.143 17.936 1.00 142.17 141 SER B O 1
ATOM 3687 N N . THR B 1 142 ? 3.433 -63.830 20.040 1.00 130.07 142 THR B N 1
ATOM 3688 C CA . THR B 1 142 ? 4.338 -62.845 20.634 1.00 119.70 142 THR B CA 1
ATOM 3689 C C . THR B 1 142 ? 5.788 -63.148 20.263 1.00 112.08 142 THR B C 1
ATOM 3690 O O . THR B 1 142 ? 6.400 -64.076 20.794 1.00 113.33 142 THR B O 1
ATOM 3694 N N . ARG B 1 143 ? 6.353 -62.338 19.378 1.00 109.84 143 ARG B N 1
ATOM 3695 C CA . ARG B 1 143 ? 7.706 -62.546 18.899 1.00 102.88 143 ARG B CA 1
ATOM 3696 C C . ARG B 1 143 ? 8.749 -61.753 19.687 1.00 109.14 143 ARG B C 1
ATOM 3697 O O . ARG B 1 143 ? 9.942 -61.853 19.379 1.00 112.68 143 ARG B O 1
ATOM 3699 N N . THR B 1 144 ? 8.338 -60.983 20.698 1.00 108.96 144 THR B N 1
ATOM 3700 C CA . THR B 1 144 ? 9.259 -60.195 21.524 1.00 106.82 144 THR B CA 1
ATOM 3701 C C . THR B 1 144 ? 9.914 -61.096 22.570 1.00 109.20 144 THR B C 1
ATOM 3702 O O . THR B 1 144 ? 9.247 -61.583 23.487 1.00 108.67 144 THR B O 1
ATOM 3706 N N . THR B 1 145 ? 11.226 -61.293 22.462 1.00 111.20 145 THR B N 1
ATOM 3707 C CA . THR B 1 145 ? 11.949 -62.226 23.320 1.00 111.63 145 THR B CA 1
ATOM 3708 C C . THR B 1 145 ? 12.615 -61.519 24.505 1.00 110.09 145 THR B C 1
ATOM 3709 O O . THR B 1 145 ? 13.033 -60.362 24.410 1.00 112.58 145 THR B O 1
ATOM 3713 N N . ALA B 1 146 ? 12.674 -62.218 25.643 1.00 115.21 146 ALA B N 1
ATOM 3714 C CA . ALA B 1 146 ? 13.338 -61.712 26.846 1.00 123.69 146 ALA B CA 1
ATOM 3715 C C . ALA B 1 146 ? 14.225 -62.769 27.509 1.00 120.96 146 ALA B C 1
ATOM 3716 O O . ALA B 1 146 ? 13.805 -63.918 27.673 1.00 119.14 146 ALA B O 1
ATOM 3718 N N . ARG B 1 147 ? 15.456 -62.382 27.878 1.00 131.16 147 ARG B N 1
ATOM 3719 C CA . ARG B 1 147 ? 16.452 -63.295 28.437 1.00 133.28 147 ARG B CA 1
ATOM 3720 C C . ARG B 1 147 ? 16.991 -62.744 29.754 1.00 135.36 147 ARG B C 1
ATOM 3721 O O . ARG B 1 147 ? 17.334 -61.563 29.846 1.00 134.29 147 ARG B O 1
ATOM 3723 N N . LEU B 1 148 ? 17.085 -63.608 30.764 1.00 134.51 148 LEU B N 1
ATOM 3724 C CA . LEU B 1 148 ? 17.544 -63.218 32.094 1.00 139.14 148 LEU B CA 1
ATOM 3725 C C . LEU B 1 148 ? 19.055 -63.403 32.234 1.00 147.10 148 LEU B C 1
ATOM 3726 O O . LEU B 1 148 ? 19.576 -64.487 31.954 1.00 148.42 148 LEU B O 1
ATOM 3728 N N . ASP B 1 149 ? 19.763 -62.345 32.642 1.00 154.08 149 ASP B N 1
ATOM 3729 C CA . ASP B 1 149 ? 21.205 -62.439 32.887 1.00 157.21 149 ASP B CA 1
ATOM 3730 C C . ASP B 1 149 ? 21.552 -61.838 34.246 1.00 158.07 149 ASP B C 1
ATOM 3731 O O . ASP B 1 149 ? 21.613 -60.614 34.392 1.00 157.16 149 ASP B O 1
ATOM 3736 N N . GLY B 1 150 ? 21.826 -62.692 35.225 1.00 147.84 150 GLY B N 1
ATOM 3737 C CA . GLY B 1 150 ? 22.143 -62.215 36.556 1.00 149.79 150 GLY B CA 1
ATOM 3738 C C . GLY B 1 150 ? 20.983 -61.584 37.297 1.00 149.58 150 GLY B C 1
ATOM 3739 O O . GLY B 1 150 ? 19.969 -62.237 37.571 1.00 145.64 150 GLY B O 1
ATOM 3740 N N . GLY B 1 151 ? 21.139 -60.311 37.650 1.00 150.50 151 GLY B N 1
ATOM 3741 C CA . GLY B 1 151 ? 20.088 -59.544 38.281 1.00 147.48 151 GLY B CA 1
ATOM 3742 C C . GLY B 1 151 ? 19.363 -58.578 37.370 1.00 142.63 151 GLY B C 1
ATOM 3743 O O . GLY B 1 151 ? 18.670 -57.690 37.880 1.00 140.31 151 GLY B O 1
ATOM 3744 N N . GLU B 1 152 ? 19.535 -58.688 36.043 1.00 140.09 152 GLU B N 1
ATOM 3745 C CA . GLU B 1 152 ? 18.899 -57.792 35.081 1.00 136.90 152 GLU B CA 1
ATOM 3746 C C . GLU B 1 152 ? 18.207 -58.591 33.975 1.00 135.29 152 GLU B C 1
ATOM 3747 O O . GLU B 1 152 ? 18.656 -59.681 33.604 1.00 139.35 152 GLU B O 1
ATOM 3753 N N . TRP B 1 153 ? 17.102 -58.034 33.457 1.00 131.83 153 TRP B N 1
ATOM 3754 C CA . TRP B 1 153 ? 16.391 -58.552 32.285 1.00 122.62 153 TRP B CA 1
ATOM 3755 C C . TRP B 1 153 ? 16.864 -57.856 31.006 1.00 120.94 153 TRP B C 1
ATOM 3756 O O . TRP B 1 153 ? 17.171 -56.663 31.026 1.00 121.44 153 TRP B O 1
ATOM 3767 N N . VAL B 1 154 ? 16.971 -58.616 29.906 1.00 121.62 154 VAL B N 1
ATOM 3768 C CA . VAL B 1 154 ? 17.383 -58.096 28.592 1.00 119.45 154 VAL B CA 1
ATOM 3769 C C . VAL B 1 154 ? 16.307 -58.391 27.540 1.00 120.61 154 VAL B C 1
ATOM 3770 O O . VAL B 1 154 ? 16.036 -59.562 27.245 1.00 119.40 154 VAL B O 1
ATOM 3772 N N . VAL B 1 155 ? 15.739 -57.333 26.935 1.00 119.88 155 VAL B N 1
ATOM 3773 C CA . VAL B 1 155 ? 14.553 -57.418 26.075 1.00 111.05 155 VAL B CA 1
ATOM 3774 C C . VAL B 1 155 ? 14.887 -57.006 24.641 1.00 110.97 155 VAL B C 1
ATOM 3775 O O . VAL B 1 155 ? 15.615 -56.032 24.418 1.00 112.43 155 VAL B O 1
ATOM 3777 N N . ASN B 1 156 ? 14.344 -57.753 23.671 1.00 105.67 156 ASN B N 1
ATOM 3778 C CA . ASN B 1 156 ? 14.514 -57.482 22.241 1.00 106.14 156 ASN B CA 1
ATOM 3779 C C . ASN B 1 156 ? 13.169 -57.661 21.538 1.00 113.20 156 ASN B C 1
ATOM 3780 O O . ASN B 1 156 ? 12.596 -58.756 21.584 1.00 111.64 156 ASN B O 1
ATOM 3785 N N . GLY B 1 157 ? 12.665 -56.615 20.885 1.00 107.35 157 GLY B N 1
ATOM 3786 C CA . GLY B 1 157 ? 11.387 -56.739 20.207 1.00 110.70 157 GLY B CA 1
ATOM 3787 C C . GLY B 1 157 ? 10.773 -55.402 19.818 1.00 106.52 157 GLY B C 1
ATOM 3788 O O . GLY B 1 157 ? 11.438 -54.361 19.780 1.00 101.83 157 GLY B O 1
ATOM 3789 N N . SER B 1 158 ? 9.482 -55.469 19.488 1.00 104.30 158 SER B N 1
ATOM 3790 C CA . SER B 1 158 ? 8.740 -54.305 19.024 1.00 101.26 158 SER B CA 1
ATOM 3791 C C . SER B 1 158 ? 7.261 -54.444 19.367 1.00 97.11 158 SER B C 1
ATOM 3792 O O . SER B 1 158 ? 6.683 -55.528 19.249 1.00 98.01 158 SER B O 1
ATOM 3795 N N . LYS B 1 159 ? 6.655 -53.337 19.790 1.00 97.45 159 LYS B N 1
ATOM 3796 C CA . LYS B 1 159 ? 5.239 -53.279 20.129 1.00 93.12 159 LYS B CA 1
ATOM 3797 C C . LYS B 1 159 ? 4.537 -52.234 19.266 1.00 89.45 159 LYS B C 1
ATOM 3798 O O . LYS B 1 159 ? 5.173 -51.320 18.724 1.00 85.05 159 LYS B O 1
ATOM 3804 N N . GLN B 1 160 ? 3.207 -52.390 19.139 1.00 83.64 160 GLN B N 1
ATOM 3805 C CA . GLN B 1 160 ? 2.387 -51.553 18.274 1.00 79.58 160 GLN B CA 1
ATOM 3806 C C . GLN B 1 160 ? 1.169 -51.010 19.016 1.00 78.47 160 GLN B C 1
ATOM 3807 O O . GLN B 1 160 ? 0.569 -51.713 19.836 1.00 77.30 160 GLN B O 1
ATOM 3813 N N . PHE B 1 161 ? 0.823 -49.746 18.720 1.00 72.34 161 PHE B N 1
ATOM 3814 C CA . PHE B 1 161 ? -0.368 -49.061 19.240 1.00 71.79 161 PHE B CA 1
ATOM 3815 C C . PHE B 1 161 ? -0.433 -49.011 20.765 1.00 71.23 161 PHE B C 1
ATOM 3816 O O . PHE B 1 161 ? -1.487 -49.254 21.345 1.00 69.98 161 PHE B O 1
ATOM 3824 N N . ILE B 1 162 ? 0.648 -48.612 21.429 1.00 71.54 162 ILE B N 1
ATOM 3825 C CA . ILE B 1 162 ? 0.678 -48.646 22.894 1.00 69.66 162 ILE B CA 1
ATOM 3826 C C . ILE B 1 162 ? 0.286 -47.280 23.444 1.00 70.11 162 ILE B C 1
ATOM 3827 O O . ILE B 1 162 ? 0.991 -46.287 23.219 1.00 68.17 162 ILE B O 1
ATOM 3832 N N . THR B 1 163 ? -0.835 -47.235 24.173 1.00 71.12 163 THR B N 1
ATOM 3833 C CA . THR B 1 163 ? -1.351 -45.985 24.733 1.00 67.52 163 THR B CA 1
ATOM 3834 C C . THR B 1 163 ? -0.496 -45.541 25.925 1.00 72.37 163 THR B C 1
ATOM 3835 O O . THR B 1 163 ? 0.029 -46.357 26.685 1.00 70.75 163 THR B O 1
ATOM 3839 N N . ASN B 1 164 ? -0.339 -44.224 26.071 1.00 74.78 164 ASN B N 1
ATOM 3840 C CA . ASN B 1 164 ? 0.328 -43.618 27.229 1.00 72.94 164 ASN B CA 1
ATOM 3841 C C . ASN B 1 164 ? 1.804 -44.001 27.328 1.00 73.24 164 ASN B C 1
ATOM 3842 O O . ASN B 1 164 ? 2.423 -43.860 28.383 1.00 72.56 164 ASN B O 1
ATOM 3847 N N . SER B 1 165 ? 2.414 -44.430 26.227 1.00 73.68 165 SER B N 1
ATOM 3848 C CA . SER B 1 165 ? 3.746 -45.001 26.311 1.00 75.73 165 SER B CA 1
ATOM 3849 C C . SER B 1 165 ? 4.851 -43.990 26.064 1.00 78.01 165 SER B C 1
ATOM 3850 O O . SER B 1 165 ? 6.019 -44.325 26.263 1.00 76.27 165 SER B O 1
ATOM 3853 N N . GLY B 1 166 ? 4.519 -42.778 25.630 1.00 75.36 166 GLY B N 1
ATOM 3854 C CA . GLY B 1 166 ? 5.563 -41.843 25.266 1.00 74.74 166 GLY B CA 1
ATOM 3855 C C . GLY B 1 166 ? 5.288 -40.407 25.643 1.00 76.72 166 GLY B C 1
ATOM 3856 O O . GLY B 1 166 ? 5.703 -39.491 24.928 1.00 76.75 166 GLY B O 1
ATOM 3857 N N . THR B 1 167 ? 4.541 -40.194 26.721 1.00 78.15 167 THR B N 1
ATOM 3858 C CA . THR B 1 167 ? 4.334 -38.842 27.217 1.00 80.41 167 THR B CA 1
ATOM 3859 C C . THR B 1 167 ? 5.534 -38.383 28.043 1.00 78.68 167 THR B C 1
ATOM 3860 O O . THR B 1 167 ? 6.390 -39.178 28.443 1.00 77.27 167 THR B O 1
ATOM 3864 N N . ASP B 1 168 ? 5.567 -37.078 28.337 1.00 79.91 168 ASP B N 1
ATOM 3865 C CA . ASP B 1 168 ? 6.612 -36.553 29.211 1.00 82.96 168 ASP B CA 1
ATOM 3866 C C . ASP B 1 168 ? 6.462 -37.038 30.640 1.00 81.68 168 ASP B C 1
ATOM 3867 O O . ASP B 1 168 ? 7.360 -36.792 31.446 1.00 81.73 168 ASP B O 1
ATOM 3872 N N . ILE B 1 169 ? 5.365 -37.718 30.973 1.00 83.53 169 ILE B N 1
ATOM 3873 C CA . ILE B 1 169 ? 5.159 -38.197 32.329 1.00 79.91 169 ILE B CA 1
ATOM 3874 C C . ILE B 1 169 ? 5.032 -39.719 32.360 1.00 80.41 169 ILE B C 1
ATOM 3875 O O . ILE B 1 169 ? 4.587 -40.285 33.351 1.00 81.48 169 ILE B O 1
ATOM 3880 N N . THR B 1 170 ? 5.424 -40.398 31.288 1.00 79.78 170 THR B N 1
ATOM 3881 C CA . THR B 1 170 ? 5.404 -41.854 31.309 1.00 80.73 170 THR B CA 1
ATOM 3882 C C . THR B 1 170 ? 6.592 -42.385 32.103 1.00 88.07 170 THR B C 1
ATOM 3883 O O . THR B 1 170 ? 7.754 -42.079 31.803 1.00 88.70 170 THR B O 1
ATOM 3887 N N . SER B 1 171 ? 6.292 -43.193 33.109 1.00 88.13 171 SER B N 1
ATOM 3888 C CA . SER B 1 171 ? 7.280 -43.771 34.004 1.00 89.19 171 SER B CA 1
ATOM 3889 C C . SER B 1 171 ? 7.727 -45.157 33.572 1.00 90.36 171 SER B C 1
ATOM 3890 O O . SER B 1 171 ? 8.903 -45.495 33.705 1.00 93.03 171 SER B O 1
ATOM 3893 N N . LEU B 1 172 ? 6.822 -45.962 33.034 1.00 89.86 172 LEU B N 1
ATOM 3894 C CA . LEU B 1 172 ? 7.153 -47.332 32.688 1.00 90.91 172 LEU B CA 1
ATOM 3895 C C . LEU B 1 172 ? 6.152 -47.839 31.665 1.00 89.47 172 LEU B C 1
ATOM 3896 O O . LEU B 1 172 ? 5.065 -47.285 31.492 1.00 87.79 172 LEU B O 1
ATOM 3901 N N . VAL B 1 173 ? 6.511 -48.947 31.037 1.00 89.93 173 VAL B N 1
ATOM 3902 C CA . VAL B 1 173 ? 5.611 -49.698 30.186 1.00 87.77 173 VAL B CA 1
ATOM 3903 C C . VAL B 1 173 ? 5.790 -51.149 30.585 1.00 94.72 173 VAL B C 1
ATOM 3904 O O . VAL B 1 173 ? 6.875 -51.712 30.403 1.00 90.10 173 VAL B O 1
ATOM 3908 N N . THR B 1 174 ? 4.742 -51.745 31.154 1.00 96.00 174 THR B N 1
ATOM 3909 C CA . THR B 1 174 ? 4.725 -53.184 31.377 1.00 92.47 174 THR B CA 1
ATOM 3910 C C . THR B 1 174 ? 4.498 -53.868 30.039 1.00 89.90 174 THR B C 1
ATOM 3911 O O . THR B 1 174 ? 3.602 -53.481 29.287 1.00 88.97 174 THR B O 1
ATOM 3915 N N . ILE B 1 175 ? 5.341 -54.847 29.714 1.00 93.30 175 ILE B N 1
ATOM 3916 C CA . ILE B 1 175 ? 5.308 -55.483 28.404 1.00 93.39 175 ILE B CA 1
ATOM 3917 C C . ILE B 1 175 ? 5.145 -56.990 28.568 1.00 98.15 175 ILE B C 1
ATOM 3918 O O . ILE B 1 175 ? 5.371 -57.561 29.638 1.00 97.01 175 ILE B O 1
ATOM 3923 N N . THR B 1 176 ? 4.702 -57.630 27.492 1.00 97.33 176 THR B N 1
ATOM 3924 C CA . THR B 1 176 ? 4.704 -59.079 27.394 1.00 96.67 176 THR B CA 1
ATOM 3925 C C . THR B 1 176 ? 5.900 -59.528 26.575 1.00 103.87 176 THR B C 1
ATOM 3926 O O . THR B 1 176 ? 6.238 -58.910 25.559 1.00 103.54 176 THR B O 1
ATOM 3930 N N . ALA B 1 177 ? 6.538 -60.605 27.022 1.00 109.78 177 ALA B N 1
ATOM 3931 C CA . ALA B 1 177 ? 7.716 -61.128 26.346 1.00 116.36 177 ALA B CA 1
ATOM 3932 C C . ALA B 1 177 ? 7.790 -62.634 26.570 1.00 117.15 177 ALA B C 1
ATOM 3933 O O . ALA B 1 177 ? 7.582 -63.118 27.687 1.00 117.96 177 ALA B O 1
ATOM 3935 N N . VAL B 1 178 ? 8.116 -63.361 25.505 1.00 117.69 178 VAL B N 1
ATOM 3936 C CA . VAL B 1 178 ? 8.188 -64.817 25.551 1.00 116.70 178 VAL B CA 1
ATOM 3937 C C . VAL B 1 178 ? 9.452 -65.258 26.279 1.00 115.27 178 VAL B C 1
ATOM 3938 O O . VAL B 1 178 ? 10.566 -64.844 25.933 1.00 113.35 178 VAL B O 1
ATOM 3940 N N . THR B 1 179 ? 9.278 -66.093 27.303 1.00 121.94 179 THR B N 1
ATOM 3941 C CA . THR B 1 179 ? 10.397 -66.667 28.041 1.00 119.14 179 THR B CA 1
ATOM 3942 C C . THR B 1 179 ? 10.089 -68.115 28.435 1.00 121.45 179 THR B C 1
ATOM 3943 O O . THR B 1 179 ? 10.891 -69.020 28.205 1.00 122.27 179 THR B O 1
ATOM 3947 N N . ILE B 1 189 ? 6.110 -66.839 28.961 1.00 122.44 188 ILE B N 1
ATOM 3948 C CA . ILE B 1 189 ? 5.708 -65.457 28.698 1.00 118.01 188 ILE B CA 1
ATOM 3949 C C . ILE B 1 189 ? 5.109 -64.823 29.950 1.00 119.50 188 ILE B C 1
ATOM 3950 O O . ILE B 1 189 ? 4.012 -65.193 30.377 1.00 119.34 188 ILE B O 1
ATOM 3952 N N . SER B 1 190 ? 5.819 -63.855 30.525 1.00 114.13 189 SER B N 1
ATOM 3953 C CA . SER B 1 190 ? 5.347 -63.098 31.681 1.00 113.21 189 SER B CA 1
ATOM 3954 C C . SER B 1 190 ? 5.353 -61.598 31.367 1.00 113.53 189 SER B C 1
ATOM 3955 O O . SER B 1 190 ? 5.544 -61.167 30.225 1.00 108.49 189 SER B O 1
ATOM 3958 N N . THR B 1 191 ? 5.100 -60.809 32.403 1.00 111.15 190 THR B N 1
ATOM 3959 C CA . THR B 1 191 ? 5.013 -59.364 32.303 1.00 107.29 190 THR B CA 1
ATOM 3960 C C . THR B 1 191 ? 6.241 -58.727 32.947 1.00 106.66 190 THR B C 1
ATOM 3961 O O . THR B 1 191 ? 6.597 -59.068 34.084 1.00 109.70 190 THR B O 1
ATOM 3965 N N . ILE B 1 192 ? 6.904 -57.840 32.196 1.00 104.09 191 ILE B N 1
ATOM 3966 C CA . ILE B 1 192 ? 8.127 -57.157 32.612 1.00 102.44 191 ILE B CA 1
ATOM 3967 C C . ILE B 1 192 ? 7.924 -55.646 32.577 1.00 101.84 191 ILE B C 1
ATOM 3968 O O . ILE B 1 192 ? 7.471 -55.091 31.567 1.00 101.46 191 ILE B O 1
ATOM 3973 N N . ILE B 1 193 ? 8.293 -54.984 33.668 1.00 101.55 192 ILE B N 1
ATOM 3974 C CA . ILE B 1 193 ? 8.182 -53.536 33.789 1.00 99.75 192 ILE B CA 1
ATOM 3975 C C . ILE B 1 193 ? 9.460 -52.892 33.257 1.00 103.60 192 ILE B C 1
ATOM 3976 O O . ILE B 1 193 ? 10.528 -53.025 33.860 1.00 104.05 192 ILE B O 1
ATOM 3981 N N . VAL B 1 194 ? 9.346 -52.183 32.135 1.00 98.05 193 VAL B N 1
ATOM 3982 C CA . VAL B 1 194 ? 10.464 -51.476 31.513 1.00 98.65 193 VAL B CA 1
ATOM 3983 C C . VAL B 1 194 ? 10.309 -49.987 31.817 1.00 97.15 193 VAL B C 1
ATOM 3984 O O . VAL B 1 194 ? 9.406 -49.345 31.257 1.00 101.12 193 VAL B O 1
ATOM 3988 N N . PRO B 1 195 ? 11.146 -49.403 32.667 1.00 99.51 194 PRO B N 1
ATOM 3989 C CA . PRO B 1 195 ? 11.045 -47.961 32.899 1.00 101.19 194 PRO B CA 1
ATOM 3990 C C . PRO B 1 195 ? 11.380 -47.173 31.644 1.00 100.33 194 PRO B C 1
ATOM 3991 O O . PRO B 1 195 ? 12.206 -47.578 30.823 1.00 101.69 194 PRO B O 1
ATOM 3995 N N . SER B 1 196 ? 10.721 -46.030 31.501 1.00 95.36 195 SER B N 1
ATOM 3996 C CA . SER B 1 196 ? 11.023 -45.157 30.378 1.00 100.03 195 SER B CA 1
ATOM 3997 C C . SER B 1 196 ? 12.365 -44.479 30.616 1.00 103.68 195 SER B C 1
ATOM 3998 O O . SER B 1 196 ? 12.673 -44.048 31.730 1.00 103.47 195 SER B O 1
ATOM 4001 N N . GLY B 1 197 ? 13.177 -44.415 29.562 1.00 104.57 196 GLY B N 1
ATOM 4002 C CA . GLY B 1 197 ? 14.561 -44.013 29.668 1.00 105.56 196 GLY B CA 1
ATOM 4003 C C . GLY B 1 197 ? 15.555 -45.160 29.643 1.00 105.66 196 GLY B C 1
ATOM 4004 O O . GLY B 1 197 ? 16.764 -44.907 29.620 1.00 107.98 196 GLY B O 1
ATOM 4005 N N . THR B 1 198 ? 15.084 -46.402 29.665 1.00 105.05 197 THR B N 1
ATOM 4006 C CA . THR B 1 198 ? 15.972 -47.547 29.528 1.00 103.66 197 THR B CA 1
ATOM 4007 C C . THR B 1 198 ? 16.675 -47.502 28.173 1.00 107.55 197 THR B C 1
ATOM 4008 O O . THR B 1 198 ? 16.004 -47.329 27.141 1.00 102.22 197 THR B O 1
ATOM 4012 N N . PRO B 1 199 ? 18.007 -47.689 28.128 1.00 106.72 198 PRO B N 1
ATOM 4013 C CA . PRO B 1 199 ? 18.758 -47.401 26.891 1.00 106.69 198 PRO B CA 1
ATOM 4014 C C . PRO B 1 199 ? 18.252 -48.143 25.671 1.00 109.67 198 PRO B C 1
ATOM 4015 O O . PRO B 1 199 ? 18.115 -47.537 24.597 1.00 112.27 198 PRO B O 1
ATOM 4019 N N . GLY B 1 200 ? 17.955 -49.434 25.798 1.00 107.24 199 GLY B N 1
ATOM 4020 C CA . GLY B 1 200 ? 17.403 -50.134 24.650 1.00 113.14 199 GLY B CA 1
ATOM 4021 C C . GLY B 1 200 ? 15.968 -49.766 24.303 1.00 99.70 199 GLY B C 1
ATOM 4022 O O . GLY B 1 200 ? 15.489 -50.197 23.250 1.00 100.42 199 GLY B O 1
ATOM 4023 N N . PHE B 1 201 ? 15.280 -49.002 25.158 1.00 98.23 200 PHE B N 1
ATOM 4024 C CA . PHE B 1 201 ? 13.852 -48.696 25.003 1.00 99.89 200 PHE B CA 1
ATOM 4025 C C . PHE B 1 201 ? 13.696 -47.416 24.189 1.00 91.89 200 PHE B C 1
ATOM 4026 O O . PHE B 1 201 ? 14.020 -46.328 24.671 1.00 92.11 200 PHE B O 1
ATOM 4034 N N . ILE B 1 202 ? 13.177 -47.547 22.969 1.00 91.77 201 ILE B N 1
ATOM 4035 C CA . ILE B 1 202 ? 12.958 -46.429 22.051 1.00 91.39 201 ILE B CA 1
ATOM 4036 C C . ILE B 1 202 ? 11.459 -46.232 21.818 1.00 90.60 201 ILE B C 1
ATOM 4037 O O . ILE B 1 202 ? 10.747 -47.178 21.457 1.00 84.66 201 ILE B O 1
ATOM 4042 N N . VAL B 1 203 ? 10.987 -45.001 22.012 1.00 87.68 202 VAL B N 1
ATOM 4043 C CA . VAL B 1 203 ? 9.607 -44.612 21.722 1.00 84.44 202 VAL B CA 1
ATOM 4044 C C . VAL B 1 203 ? 9.537 -44.021 20.314 1.00 84.92 202 VAL B C 1
ATOM 4045 O O . VAL B 1 203 ? 10.003 -42.900 20.083 1.00 82.13 202 VAL B O 1
ATOM 4049 N N . GLU B 1 204 ? 8.919 -44.753 19.373 1.00 82.92 203 GLU B N 1
ATOM 4050 C CA . GLU B 1 204 ? 8.851 -44.271 17.996 1.00 80.39 203 GLU B CA 1
ATOM 4051 C C . GLU B 1 204 ? 7.770 -43.204 17.887 1.00 77.17 203 GLU B C 1
ATOM 4052 O O . GLU B 1 204 ? 6.917 -43.084 18.767 1.00 73.51 203 GLU B O 1
ATOM 4058 N N . PRO B 1 205 ? 7.787 -42.402 16.822 1.00 77.77 204 PRO B N 1
ATOM 4059 C CA . PRO B 1 205 ? 6.828 -41.299 16.735 1.00 70.64 204 PRO B CA 1
ATOM 4060 C C . PRO B 1 205 ? 5.384 -41.760 16.641 1.00 73.62 204 PRO B C 1
ATOM 4061 O O . PRO B 1 205 ? 5.078 -42.860 16.170 1.00 70.24 204 PRO B O 1
ATOM 4065 N N . VAL B 1 206 ? 4.505 -40.865 17.108 1.00 68.43 205 VAL B N 1
ATOM 4066 C CA . VAL B 1 206 ? 3.077 -41.087 17.193 1.00 67.05 205 VAL B CA 1
ATOM 4067 C C . VAL B 1 206 ? 2.505 -41.475 15.839 1.00 69.59 205 VAL B C 1
ATOM 4068 O O . VAL B 1 206 ? 3.098 -41.233 14.779 1.00 71.71 205 VAL B O 1
ATOM 4072 N N . TYR B 1 207 ? 1.330 -42.088 15.882 1.00 66.72 206 TYR B N 1
ATOM 4073 C CA . TYR B 1 207 ? 0.620 -42.465 14.679 1.00 62.99 206 TYR B CA 1
ATOM 4074 C C . TYR B 1 207 ? -0.244 -41.309 14.212 1.00 61.64 206 TYR B C 1
ATOM 4075 O O . TYR B 1 207 ? -0.602 -40.411 14.981 1.00 57.01 206 TYR B O 1
ATOM 4084 N N . ASN B 1 208 ? -0.576 -41.335 12.931 1.00 60.24 207 ASN B N 1
ATOM 4085 C CA . ASN B 1 208 ? -1.634 -40.476 12.411 1.00 61.00 207 ASN B CA 1
ATOM 4086 C C . ASN B 1 208 ? -2.904 -41.326 12.433 1.00 55.59 207 ASN B C 1
ATOM 4087 O O . ASN B 1 208 ? -3.083 -42.221 11.603 1.00 57.32 207 ASN B O 1
ATOM 4092 N N . LYS B 1 209 ? -3.746 -41.112 13.443 1.00 57.88 208 LYS B N 1
ATOM 4093 C CA . LYS B 1 209 ? -4.898 -41.973 13.694 1.00 57.10 208 LYS B CA 1
ATOM 4094 C C . LYS B 1 209 ? -6.172 -41.305 13.219 1.00 51.79 208 LYS B C 1
ATOM 4095 O O . LYS B 1 209 ? -6.256 -40.077 13.166 1.00 57.19 208 LYS B O 1
ATOM 4101 N N . VAL B 1 210 ? -7.177 -42.127 12.880 1.00 52.70 209 VAL B N 1
ATOM 4102 C CA . VAL B 1 210 ? -8.488 -41.594 12.502 1.00 50.82 209 VAL B CA 1
ATOM 4103 C C . VAL B 1 210 ? -8.985 -40.628 13.565 1.00 51.23 209 VAL B C 1
ATOM 4104 O O . VAL B 1 210 ? -9.594 -39.587 13.259 1.00 51.79 209 VAL B O 1
ATOM 4108 N N . GLY B 1 211 ? -8.792 -40.993 14.837 1.00 49.14 210 GLY B N 1
ATOM 4109 C CA . GLY B 1 211 ? -9.263 -40.209 15.962 1.00 50.60 210 GLY B CA 1
ATOM 4110 C C . GLY B 1 211 ? -8.419 -40.367 17.210 1.00 54.24 210 GLY B C 1
ATOM 4111 O O . GLY B 1 211 ? -7.280 -40.856 17.136 1.00 55.32 210 GLY B O 1
ATOM 4112 N N . TRP B 1 212 ? -8.966 -39.987 18.367 1.00 52.58 211 TRP B N 1
ATOM 4113 C CA . TRP B 1 212 ? -8.186 -39.930 19.600 1.00 54.21 211 TRP B CA 1
ATOM 4114 C C . TRP B 1 212 ? -6.896 -39.154 19.355 1.00 55.56 211 TRP B C 1
ATOM 4115 O O . TRP B 1 212 ? -5.797 -39.614 19.664 1.00 58.10 211 TRP B O 1
ATOM 4126 N N . ASN B 1 213 ? -7.031 -37.995 18.705 1.00 54.59 212 ASN B N 1
ATOM 4127 C CA . ASN B 1 213 ? -5.844 -37.279 18.258 1.00 55.99 212 ASN B CA 1
ATOM 4128 C C . ASN B 1 213 ? -4.990 -36.849 19.441 1.00 56.15 212 ASN B C 1
ATOM 4129 O O . ASN B 1 213 ? -3.757 -36.919 19.381 1.00 57.30 212 ASN B O 1
ATOM 4134 N N . ALA B 1 214 ? -5.629 -36.437 20.541 1.00 57.88 213 ALA B N 1
ATOM 4135 C CA . ALA B 1 214 ? -4.913 -35.958 21.718 1.00 60.99 213 ALA B CA 1
ATOM 4136 C C . ALA B 1 214 ? -4.361 -37.088 22.578 1.00 59.48 213 ALA B C 1
ATOM 4137 O O . ALA B 1 214 ? -3.553 -36.820 23.475 1.00 59.32 213 ALA B O 1
ATOM 4139 N N . SER B 1 215 ? -4.814 -38.321 22.357 1.00 56.77 214 SER B N 1
ATOM 4140 C CA . SER B 1 215 ? -4.370 -39.470 23.134 1.00 57.68 214 SER B CA 1
ATOM 4141 C C . SER B 1 215 ? -2.997 -39.931 22.660 1.00 61.10 214 SER B C 1
ATOM 4142 O O . SER B 1 215 ? -2.734 -39.998 21.459 1.00 62.77 214 SER B O 1
ATOM 4145 N N . ASP B 1 216 ? -2.122 -40.255 23.609 1.00 61.33 215 ASP B N 1
ATOM 4146 C CA . ASP B 1 216 ? -0.750 -40.649 23.293 1.00 61.39 215 ASP B CA 1
ATOM 4147 C C . ASP B 1 216 ? -0.697 -42.112 22.834 1.00 64.39 215 ASP B C 1
ATOM 4148 O O . ASP B 1 216 ? -1.137 -43.019 23.555 1.00 63.20 215 ASP B O 1
ATOM 4153 N N . THR B 1 217 ? -0.154 -42.345 21.637 1.00 60.60 216 THR B N 1
ATOM 4154 C CA . THR B 1 217 ? -0.052 -43.687 21.073 1.00 60.94 216 THR B CA 1
ATOM 4155 C C . THR B 1 217 ? 1.248 -43.801 20.288 1.00 67.50 216 THR B C 1
ATOM 4156 O O . THR B 1 217 ? 1.567 -42.906 19.499 1.00 60.57 216 THR B O 1
ATOM 4160 N N . HIS B 1 218 ? 1.984 -44.899 20.488 1.00 68.08 217 HIS B N 1
ATOM 4161 C CA . HIS B 1 218 ? 3.323 -45.054 19.932 1.00 70.36 217 HIS B CA 1
ATOM 4162 C C . HIS B 1 218 ? 3.611 -46.508 19.582 1.00 73.64 217 HIS B C 1
ATOM 4163 O O . HIS B 1 218 ? 3.116 -47.423 20.258 1.00 70.42 217 HIS B O 1
ATOM 4170 N N . PRO B 1 219 ? 4.438 -46.749 18.568 1.00 76.37 218 PRO B N 1
ATOM 4171 C CA . PRO B 1 219 ? 5.122 -48.040 18.456 1.00 77.65 218 PRO B CA 1
ATOM 4172 C C . PRO B 1 219 ? 6.346 -48.037 19.354 1.00 81.55 218 PRO B C 1
ATOM 4173 O O . PRO B 1 219 ? 6.978 -46.999 19.563 1.00 82.33 218 PRO B O 1
ATOM 4177 N N . LEU B 1 220 ? 6.670 -49.210 19.911 1.00 87.46 219 LEU B N 1
ATOM 4178 C CA . LEU B 1 220 ? 7.800 -49.366 20.827 1.00 86.43 219 LEU B CA 1
ATOM 4179 C C . LEU B 1 220 ? 8.818 -50.338 20.248 1.00 92.42 219 LEU B C 1
ATOM 4180 O O . LEU B 1 220 ? 8.448 -51.320 19.600 1.00 94.39 219 LEU B O 1
ATOM 4185 N N . SER B 1 221 ? 10.103 -50.066 20.480 1.00 96.01 220 SER B N 1
ATOM 4186 C CA . SER B 1 221 ? 11.163 -50.964 20.038 1.00 99.28 220 SER B CA 1
ATOM 4187 C C . SER B 1 221 ? 12.186 -51.170 21.147 1.00 98.65 220 SER B C 1
ATOM 4188 O O . SER B 1 221 ? 12.557 -50.228 21.852 1.00 97.69 220 SER B O 1
ATOM 4191 N N . PHE B 1 222 ? 12.663 -52.405 21.276 1.00 102.33 221 PHE B N 1
ATOM 4192 C CA . PHE B 1 222 ? 13.607 -52.776 22.325 1.00 106.27 221 PHE B CA 1
ATOM 4193 C C . PHE B 1 222 ? 14.815 -53.453 21.694 1.00 108.17 221 PHE B C 1
ATOM 4194 O O . PHE B 1 222 ? 14.673 -54.504 21.057 1.00 104.86 221 PHE B O 1
ATOM 4202 N N . ASP B 1 223 ? 15.988 -52.825 21.828 1.00 108.73 222 ASP B N 1
ATOM 4203 C CA . ASP B 1 223 ? 17.275 -53.382 21.393 1.00 111.56 222 ASP B CA 1
ATOM 4204 C C . ASP B 1 223 ? 18.198 -53.505 22.604 1.00 112.64 222 ASP B C 1
ATOM 4205 O O . ASP B 1 223 ? 18.903 -52.553 22.946 1.00 113.48 222 ASP B O 1
ATOM 4207 N N . ASP B 1 224 ? 18.198 -54.680 23.241 1.00 114.26 223 ASP B N 1
ATOM 4208 C CA . ASP B 1 224 ? 19.081 -54.981 24.377 1.00 118.60 223 ASP B CA 1
ATOM 4209 C C . ASP B 1 224 ? 18.887 -53.992 25.528 1.00 117.41 223 ASP B C 1
ATOM 4210 O O . ASP B 1 224 ? 19.842 -53.439 26.075 1.00 115.81 223 ASP B O 1
ATOM 4212 N N . ALA B 1 225 ? 17.634 -53.780 25.904 1.00 117.19 224 ALA B N 1
ATOM 4213 C CA . ALA B 1 225 ? 17.329 -52.944 27.055 1.00 116.95 224 ALA B CA 1
ATOM 4214 C C . ALA B 1 225 ? 17.490 -53.742 28.347 1.00 118.83 224 ALA B C 1
ATOM 4215 O O . ALA B 1 225 ? 17.107 -54.914 28.418 1.00 117.66 224 ALA B O 1
ATOM 4217 N N . ARG B 1 226 ? 18.085 -53.114 29.364 1.00 115.30 225 ARG B N 1
ATOM 4218 C CA . ARG B 1 226 ? 18.342 -53.755 30.649 1.00 118.15 225 ARG B CA 1
ATOM 4219 C C . ARG B 1 226 ? 17.484 -53.130 31.746 1.00 116.71 225 ARG B C 1
ATOM 4220 O O . ARG B 1 226 ? 17.385 -51.902 31.835 1.00 115.02 225 ARG B O 1
ATOM 4222 N N . VAL B 1 227 ? 16.852 -53.974 32.561 1.00 117.47 226 VAL B N 1
ATOM 4223 C CA . VAL B 1 227 ? 16.065 -53.547 33.720 1.00 117.13 226 VAL B CA 1
ATOM 4224 C C . VAL B 1 227 ? 16.293 -54.526 34.865 1.00 120.90 226 VAL B C 1
ATOM 4225 O O . VAL B 1 227 ? 16.621 -55.699 34.642 1.00 122.33 226 VAL B O 1
ATOM 4229 N N . PRO B 1 228 ? 16.096 -54.076 36.109 1.00 125.60 227 PRO B N 1
ATOM 4230 C CA . PRO B 1 228 ? 16.391 -54.929 37.273 1.00 129.28 227 PRO B CA 1
ATOM 4231 C C . PRO B 1 228 ? 15.573 -56.216 37.315 1.00 129.25 227 PRO B C 1
ATOM 4232 O O . PRO B 1 228 ? 14.495 -56.329 36.723 1.00 127.94 227 PRO B O 1
ATOM 4236 N N . GLU B 1 229 ? 16.114 -57.202 38.049 1.00 133.46 228 GLU B N 1
ATOM 4237 C CA . GLU B 1 229 ? 15.418 -58.474 38.234 1.00 133.36 228 GLU B CA 1
ATOM 4238 C C . GLU B 1 229 ? 14.114 -58.288 38.988 1.00 127.15 228 GLU B C 1
ATOM 4239 O O . GLU B 1 229 ? 13.124 -58.966 38.698 1.00 125.45 228 GLU B O 1
ATOM 4241 N N . GLU B 1 230 ? 14.090 -57.356 39.939 1.00 127.33 229 GLU B N 1
ATOM 4242 C CA . GLU B 1 230 ? 12.899 -57.091 40.728 1.00 125.67 229 GLU B CA 1
ATOM 4243 C C . GLU B 1 230 ? 11.739 -56.562 39.893 1.00 125.28 229 GLU B C 1
ATOM 4244 O O . GLU B 1 230 ? 10.644 -56.413 40.440 1.00 126.42 229 GLU B O 1
ATOM 4246 N N . ASN B 1 231 ? 11.945 -56.292 38.592 1.00 125.62 230 ASN B N 1
ATOM 4247 C CA . ASN B 1 231 ? 10.932 -55.726 37.698 1.00 120.92 230 ASN B CA 1
ATOM 4248 C C . ASN B 1 231 ? 9.967 -56.749 37.112 1.00 117.98 230 ASN B C 1
ATOM 4249 O O . ASN B 1 231 ? 9.045 -56.351 36.392 1.00 111.08 230 ASN B O 1
ATOM 4254 N N . LEU B 1 232 ? 10.160 -58.040 37.368 1.00 124.58 231 LEU B N 1
ATOM 4255 C CA . LEU B 1 232 ? 9.210 -59.043 36.904 1.00 114.42 231 LEU B CA 1
ATOM 4256 C C . LEU B 1 232 ? 7.844 -58.809 37.534 1.00 117.37 231 LEU B C 1
ATOM 4257 O O . LEU B 1 232 ? 7.723 -58.739 38.761 1.00 113.68 231 LEU B O 1
ATOM 4262 N N . LEU B 1 233 ? 6.818 -58.657 36.693 1.00 114.22 232 LEU B N 1
ATOM 4263 C CA . LEU B 1 233 ? 5.457 -58.445 37.176 1.00 115.21 232 LEU B CA 1
ATOM 4264 C C . LEU B 1 233 ? 4.781 -59.803 37.300 1.00 116.46 232 LEU B C 1
ATOM 4265 O O . LEU B 1 233 ? 4.563 -60.494 36.295 1.00 107.92 232 LEU B O 1
ATOM 4267 N N . GLY B 1 234 ? 4.454 -60.182 38.539 1.00 118.30 233 GLY B N 1
ATOM 4268 C CA . GLY B 1 234 ? 3.825 -61.455 38.805 1.00 112.46 233 GLY B CA 1
ATOM 4269 C C . GLY B 1 234 ? 4.835 -62.584 38.719 1.00 118.52 233 GLY B C 1
ATOM 4270 O O . GLY B 1 234 ? 6.054 -62.373 38.701 1.00 116.04 233 GLY B O 1
ATOM 4271 N N . ILE B 1 235 ? 4.309 -63.804 38.629 1.00 121.30 234 ILE B N 1
ATOM 4272 C CA . ILE B 1 235 ? 5.143 -64.999 38.562 1.00 121.71 234 ILE B CA 1
ATOM 4273 C C . ILE B 1 235 ? 5.609 -65.212 37.133 1.00 120.99 234 ILE B C 1
ATOM 4274 O O . ILE B 1 235 ? 4.876 -64.931 36.177 1.00 117.43 234 ILE B O 1
ATOM 4279 N N . ARG B 1 236 ? 6.839 -65.703 36.987 1.00 122.86 235 ARG B N 1
ATOM 4280 C CA . ARG B 1 236 ? 7.350 -66.082 35.678 1.00 123.84 235 ARG B CA 1
ATOM 4281 C C . ARG B 1 236 ? 6.383 -67.040 34.992 1.00 119.74 235 ARG B C 1
ATOM 4282 O O . ARG B 1 236 ? 6.005 -68.074 35.551 1.00 120.79 235 ARG B O 1
ATOM 4284 N N . GLY B 1 237 ? 5.928 -66.651 33.810 1.00 115.41 236 GLY B N 1
ATOM 4285 C CA . GLY B 1 237 ? 5.074 -67.475 32.990 1.00 121.53 236 GLY B CA 1
ATOM 4286 C C . GLY B 1 237 ? 3.594 -67.198 33.125 1.00 111.00 236 GLY B C 1
ATOM 4287 O O . GLY B 1 237 ? 2.816 -67.731 32.329 1.00 108.52 236 GLY B O 1
ATOM 4288 N N . LYS B 1 238 ? 3.190 -66.346 34.070 1.00 115.97 237 LYS B N 1
ATOM 4289 C CA . LYS B 1 238 ? 1.785 -66.124 34.391 1.00 115.95 237 LYS B CA 1
ATOM 4290 C C . LYS B 1 238 ? 1.279 -64.731 34.003 1.00 111.73 237 LYS B C 1
ATOM 4291 O O . LYS B 1 238 ? 0.156 -64.370 34.370 1.00 108.33 237 LYS B O 1
ATOM 4293 N N . GLY B 1 239 ? 2.074 -63.950 33.261 1.00 112.16 238 GLY B N 1
ATOM 4294 C CA . GLY B 1 239 ? 1.723 -62.559 32.994 1.00 107.41 238 GLY B CA 1
ATOM 4295 C C . GLY B 1 239 ? 0.567 -62.391 32.023 1.00 108.50 238 GLY B C 1
ATOM 4296 O O . GLY B 1 239 ? -0.270 -61.495 32.185 1.00 103.23 238 GLY B O 1
ATOM 4297 N N . TYR B 1 240 ? 0.530 -63.209 30.970 1.00 104.09 239 TYR B N 1
ATOM 4298 C CA . TYR B 1 240 ? -0.613 -63.169 30.065 1.00 102.67 239 TYR B CA 1
ATOM 4299 C C . TYR B 1 240 ? -1.878 -63.660 30.762 1.00 103.23 239 TYR B C 1
ATOM 4300 O O . TYR B 1 240 ? -2.953 -63.069 30.597 1.00 98.59 239 TYR B O 1
ATOM 4309 N N . ALA B 1 241 ? -1.763 -64.730 31.557 1.00 101.16 240 ALA B N 1
ATOM 4310 C CA . ALA B 1 241 ? -2.901 -65.202 32.339 1.00 103.02 240 ALA B CA 1
ATOM 4311 C C . ALA B 1 241 ? -3.388 -64.122 33.297 1.00 104.57 240 ALA B C 1
ATOM 4312 O O . ALA B 1 241 ? -4.599 -63.951 33.491 1.00 100.69 240 ALA B O 1
ATOM 4314 N N . ASN B 1 242 ? -2.450 -63.391 33.917 1.00 106.25 241 ASN B N 1
ATOM 4315 C CA . ASN B 1 242 ? -2.825 -62.274 34.782 1.00 106.18 241 ASN B CA 1
ATOM 4316 C C . ASN B 1 242 ? -3.607 -61.215 34.007 1.00 100.62 241 ASN B C 1
ATOM 4317 O O . ASN B 1 242 ? -4.551 -60.619 34.538 1.00 101.42 241 ASN B O 1
ATOM 4322 N N . PHE B 1 243 ? -3.200 -60.944 32.763 1.00 96.58 242 PHE B N 1
ATOM 4323 C CA . PHE B 1 243 ? -3.857 -59.917 31.959 1.00 99.75 242 PHE B CA 1
ATOM 4324 C C . PHE B 1 243 ? -5.302 -60.298 31.664 1.00 97.56 242 PHE B C 1
ATOM 4325 O O . PHE B 1 243 ? -6.224 -59.499 31.867 1.00 97.65 242 PHE B O 1
ATOM 4333 N N . LEU B 1 244 ? -5.517 -61.544 31.229 1.00 97.69 243 LEU B N 1
ATOM 4334 C CA . LEU B 1 244 ? -6.854 -62.011 30.884 1.00 99.54 243 LEU B CA 1
ATOM 4335 C C . LEU B 1 244 ? -7.803 -61.936 32.076 1.00 98.07 243 LEU B C 1
ATOM 4336 O O . LEU B 1 244 ? -8.991 -61.627 31.907 1.00 96.58 243 LEU B O 1
ATOM 4341 N N . SER B 1 245 ? -7.283 -62.137 33.283 1.00 96.84 244 SER B N 1
ATOM 4342 C CA . SER B 1 245 ? -8.089 -62.172 34.495 1.00 100.87 244 SER B CA 1
ATOM 4343 C C . SER B 1 245 ? -8.530 -60.790 34.956 1.00 104.73 244 SER B C 1
ATOM 4344 O O . SER B 1 245 ? -9.368 -60.703 35.861 1.00 106.76 244 SER B O 1
ATOM 4347 N N . ILE B 1 246 ? -7.949 -59.718 34.420 1.00 111.93 245 ILE B N 1
ATOM 4348 C CA . ILE B 1 246 ? -8.413 -58.373 34.738 1.00 110.70 245 ILE B CA 1
ATOM 4349 C C . ILE B 1 246 ? -8.889 -57.647 33.484 1.00 106.11 245 ILE B C 1
ATOM 4350 O O . ILE B 1 246 ? -8.980 -56.421 33.461 1.00 106.15 245 ILE B O 1
ATOM 4355 N N . LEU B 1 247 ? -9.201 -58.400 32.430 1.00 93.09 246 LEU B N 1
ATOM 4356 C CA . LEU B 1 247 ? -9.696 -57.752 31.226 1.00 88.75 246 LEU B CA 1
ATOM 4357 C C . LEU B 1 247 ? -11.121 -57.274 31.421 1.00 78.45 246 LEU B C 1
ATOM 4358 O O . LEU B 1 247 ? -11.521 -56.250 30.850 1.00 76.29 246 LEU B O 1
ATOM 4363 N N . ASP B 1 248 ? -11.889 -57.985 32.245 1.00 75.47 247 ASP B N 1
ATOM 4364 C CA . ASP B 1 248 ? -13.322 -57.730 32.299 1.00 76.93 247 ASP B CA 1
ATOM 4365 C C . ASP B 1 248 ? -13.629 -56.367 32.896 1.00 73.84 247 ASP B C 1
ATOM 4366 O O . ASP B 1 248 ? -14.625 -55.748 32.515 1.00 66.95 247 ASP B O 1
ATOM 4371 N N . GLU B 1 249 ? -12.809 -55.887 33.834 1.00 72.18 248 GLU B N 1
ATOM 4372 C CA . GLU B 1 249 ? -13.044 -54.548 34.367 1.00 71.97 248 GLU B CA 1
ATOM 4373 C C . GLU B 1 249 ? -12.897 -53.489 33.281 1.00 70.17 248 GLU B C 1
ATOM 4374 O O . GLU B 1 249 ? -13.622 -52.489 33.287 1.00 70.41 248 GLU B O 1
ATOM 4380 N N . GLY B 1 250 ? -11.991 -53.700 32.326 1.00 65.90 249 GLY B N 1
ATOM 4381 C CA . GLY B 1 250 ? -11.799 -52.721 31.274 1.00 61.01 249 GLY B CA 1
ATOM 4382 C C . GLY B 1 250 ? -12.965 -52.657 30.303 1.00 66.58 249 GLY B C 1
ATOM 4383 O O . GLY B 1 250 ? -13.248 -51.597 29.738 1.00 63.10 249 GLY B O 1
ATOM 4384 N N . ARG B 1 251 ? -13.645 -53.786 30.083 1.00 62.78 250 ARG B N 1
ATOM 4385 C CA . ARG B 1 251 ? -14.848 -53.787 29.254 1.00 63.29 250 ARG B CA 1
ATOM 4386 C C . ARG B 1 251 ? -15.918 -52.887 29.862 1.00 61.28 250 ARG B C 1
ATOM 4387 O O . ARG B 1 251 ? -16.546 -52.092 29.156 1.00 50.71 250 ARG B O 1
ATOM 4395 N N . ILE B 1 252 ? -16.094 -52.966 31.186 1.00 62.30 251 ILE B N 1
ATOM 4396 C CA . ILE B 1 252 ? -17.018 -52.075 31.888 1.00 63.56 251 ILE B CA 1
ATOM 4397 C C . ILE B 1 252 ? -16.572 -50.622 31.731 1.00 61.00 251 ILE B C 1
ATOM 4398 O O . ILE B 1 252 ? -17.373 -49.730 31.420 1.00 60.95 251 ILE B O 1
ATOM 4403 N N . ALA B 1 253 ? -15.279 -50.373 31.933 1.00 54.98 252 ALA B N 1
ATOM 4404 C CA . ALA B 1 253 ? -14.764 -49.009 31.896 1.00 60.86 252 ALA B CA 1
ATOM 4405 C C . ALA B 1 253 ? -14.971 -48.374 30.527 1.00 57.63 252 ALA B C 1
ATOM 4406 O O . ALA B 1 253 ? -15.378 -47.210 30.425 1.00 59.77 252 ALA B O 1
ATOM 4408 N N . ILE B 1 254 ? -14.701 -49.121 29.459 1.00 54.74 253 ILE B N 1
ATOM 4409 C CA . ILE B 1 254 ? -14.880 -48.557 28.134 1.00 57.16 253 ILE B CA 1
ATOM 4410 C C . ILE B 1 254 ? -16.347 -48.564 27.728 1.00 58.00 253 ILE B C 1
ATOM 4411 O O . ILE B 1 254 ? -16.765 -47.757 26.880 1.00 53.36 253 ILE B O 1
ATOM 4416 N N . ALA B 1 255 ? -17.148 -49.469 28.299 1.00 53.61 254 ALA B N 1
ATOM 4417 C CA . ALA B 1 255 ? -18.584 -49.401 28.071 1.00 54.27 254 ALA B CA 1
ATOM 4418 C C . ALA B 1 255 ? -19.134 -48.108 28.630 1.00 55.87 254 ALA B C 1
ATOM 4419 O O . ALA B 1 255 ? -20.039 -47.504 28.041 1.00 48.18 254 ALA B O 1
ATOM 4421 N N . ALA B 1 256 ? -18.605 -47.674 29.784 1.00 58.19 255 ALA B N 1
ATOM 4422 C CA . ALA B 1 256 ? -19.051 -46.416 30.370 1.00 56.13 255 ALA B CA 1
ATOM 4423 C C . ALA B 1 256 ? -18.589 -45.234 29.527 1.00 56.41 255 ALA B C 1
ATOM 4424 O O . ALA B 1 256 ? -19.348 -44.282 29.308 1.00 56.50 255 ALA B O 1
ATOM 4426 N N . LEU B 1 257 ? -17.343 -45.282 29.053 1.00 53.18 256 LEU B N 1
ATOM 4427 C CA . LEU B 1 257 ? -16.842 -44.253 28.155 1.00 53.97 256 LEU B CA 1
ATOM 4428 C C . LEU B 1 257 ? -17.689 -44.184 26.897 1.00 52.31 256 LEU B C 1
ATOM 4429 O O . LEU B 1 257 ? -18.090 -43.095 26.465 1.00 53.12 256 LEU B O 1
ATOM 4434 N N . ALA B 1 258 ? -17.958 -45.342 26.280 1.00 49.26 257 ALA B N 1
ATOM 4435 C CA . ALA B 1 258 ? -18.745 -45.350 25.049 1.00 50.98 257 ALA B CA 1
ATOM 4436 C C . ALA B 1 258 ? -20.165 -44.860 25.300 1.00 51.78 257 ALA B C 1
ATOM 4437 O O . ALA B 1 258 ? -20.755 -44.178 24.452 1.00 45.57 257 ALA B O 1
ATOM 4439 N N . THR B 1 259 ? -20.725 -45.193 26.464 1.00 51.23 258 THR B N 1
ATOM 4440 C CA . THR B 1 259 ? -22.034 -44.672 26.839 1.00 51.00 258 THR B CA 1
ATOM 4441 C C . THR B 1 259 ? -22.011 -43.153 26.955 1.00 53.89 258 THR B C 1
ATOM 4442 O O . THR B 1 259 ? -22.970 -42.477 26.562 1.00 50.55 258 THR B O 1
ATOM 4446 N N . GLY B 1 260 ? -20.951 -42.602 27.546 1.00 51.43 259 GLY B N 1
ATOM 4447 C CA . GLY B 1 260 ? -20.851 -41.155 27.635 1.00 52.72 259 GLY B CA 1
ATOM 4448 C C . GLY B 1 260 ? -20.837 -40.516 26.266 1.00 53.34 259 GLY B C 1
ATOM 4449 O O . GLY B 1 260 ? -21.533 -39.529 26.025 1.00 55.93 259 GLY B O 1
ATOM 4450 N N . VAL B 1 261 ? -20.070 -41.099 25.340 1.00 50.65 260 VAL B N 1
ATOM 4451 C CA . VAL B 1 261 ? -20.048 -40.631 23.958 1.00 50.42 260 VAL B CA 1
ATOM 4452 C C . VAL B 1 261 ? -21.459 -40.576 23.392 1.00 53.30 260 VAL B C 1
ATOM 4453 O O . VAL B 1 261 ? -21.868 -39.580 22.777 1.00 50.37 260 VAL B O 1
ATOM 4457 N N . ALA B 1 262 ? -22.208 -41.678 23.559 1.00 51.49 261 ALA B N 1
ATOM 4458 C CA . ALA B 1 262 ? -23.564 -41.753 23.024 1.00 49.81 261 ALA B CA 1
ATOM 4459 C C . ALA B 1 262 ? -24.430 -40.653 23.602 1.00 48.02 261 ALA B C 1
ATOM 4460 O O . ALA B 1 262 ? -25.218 -40.032 22.884 1.00 52.20 261 ALA B O 1
ATOM 4462 N N . GLN B 1 263 ? -24.279 -40.390 24.897 1.00 50.21 262 GLN B N 1
ATOM 4463 C CA . GLN B 1 263 ? -25.061 -39.352 25.557 1.00 52.43 262 GLN B CA 1
ATOM 4464 C C . GLN B 1 263 ? -24.615 -37.963 25.120 1.00 52.68 262 GLN B C 1
ATOM 4465 O O . GLN B 1 263 ? -25.451 -37.073 24.913 1.00 52.15 262 GLN B O 1
ATOM 4471 N N . GLY B 1 264 ? -23.305 -37.758 24.996 1.00 53.09 263 GLY B N 1
ATOM 4472 C CA . GLY B 1 264 ? -22.806 -36.483 24.515 1.00 52.57 263 GLY B CA 1
ATOM 4473 C C . GLY B 1 264 ? -23.368 -36.136 23.153 1.00 50.35 263 GLY B C 1
ATOM 4474 O O . GLY B 1 264 ? -23.744 -34.984 22.900 1.00 53.95 263 GLY B O 1
ATOM 4475 N N . CYS B 1 265 ? -23.471 -37.139 22.276 1.00 48.14 264 CYS B N 1
ATOM 4476 C CA . CYS B 1 265 ? -24.086 -36.951 20.964 1.00 48.57 264 CYS B CA 1
ATOM 4477 C C . CYS B 1 265 ? -25.562 -36.556 21.076 1.00 52.79 264 CYS B C 1
ATOM 4478 O O . CYS B 1 265 ? -26.034 -35.706 20.309 1.00 51.99 264 CYS B O 1
ATOM 4481 N N . VAL B 1 266 ? -26.305 -37.151 22.019 1.00 49.04 265 VAL B N 1
ATOM 4482 C CA . VAL B 1 266 ? -27.677 -36.692 22.276 1.00 52.85 265 VAL B CA 1
ATOM 4483 C C . VAL B 1 266 ? -27.661 -35.242 22.731 1.00 55.80 265 VAL B C 1
ATOM 4484 O O . VAL B 1 266 ? -28.331 -34.376 22.147 1.00 55.51 265 VAL B O 1
ATOM 4488 N N . ASP B 1 267 ? -26.909 -34.969 23.804 1.00 52.35 266 ASP B N 1
ATOM 4489 C CA . ASP B 1 267 ? -26.843 -33.625 24.375 1.00 53.46 266 ASP B CA 1
ATOM 4490 C C . ASP B 1 267 ? -26.555 -32.571 23.315 1.00 51.82 266 ASP B C 1
ATOM 4491 O O . ASP B 1 267 ? -27.257 -31.564 23.217 1.00 57.85 266 ASP B O 1
ATOM 4496 N N . GLU B 1 268 ? -25.516 -32.786 22.510 1.00 53.78 267 GLU B N 1
ATOM 4497 C CA . GLU B 1 268 ? -25.192 -31.822 21.465 1.00 54.64 267 GLU B CA 1
ATOM 4498 C C . GLU B 1 268 ? -26.307 -31.739 20.432 1.00 56.44 267 GLU B C 1
ATOM 4499 O O . GLU B 1 268 ? -26.688 -30.641 20.012 1.00 56.33 267 GLU B O 1
ATOM 4505 N N . SER B 1 269 ? -26.861 -32.889 20.026 1.00 50.53 268 SER B N 1
ATOM 4506 C CA . SER B 1 269 ? -27.900 -32.855 19.010 1.00 56.29 268 SER B CA 1
ATOM 4507 C C . SER B 1 269 ? -29.143 -32.161 19.537 1.00 57.75 268 SER B C 1
ATOM 4508 O O . SER B 1 269 ? -29.791 -31.412 18.804 1.00 56.15 268 SER B O 1
ATOM 4511 N N . VAL B 1 270 ? -29.467 -32.364 20.816 1.00 60.81 269 VAL B N 1
ATOM 4512 C CA . VAL B 1 270 ? -30.602 -31.656 21.414 1.00 60.22 269 VAL B CA 1
ATOM 4513 C C . VAL B 1 270 ? -30.329 -30.164 21.424 1.00 61.58 269 VAL B C 1
ATOM 4514 O O . VAL B 1 270 ? -31.166 -29.357 21.007 1.00 67.37 269 VAL B O 1
ATOM 4518 N N . LYS B 1 271 ? -29.131 -29.779 21.865 1.00 62.58 270 LYS B N 1
ATOM 4519 C CA . LYS B 1 271 ? -28.753 -28.373 21.842 1.00 63.71 270 LYS B CA 1
ATOM 4520 C C . LYS B 1 271 ? -28.845 -27.812 20.428 1.00 65.31 270 LYS B C 1
ATOM 4521 O O . LYS B 1 271 ? -29.410 -26.736 20.210 1.00 70.09 270 LYS B O 1
ATOM 4527 N N . TYR B 1 272 ? -28.310 -28.544 19.446 1.00 63.57 271 TYR B N 1
ATOM 4528 C CA . TYR B 1 272 ? -28.283 -28.039 18.077 1.00 65.48 271 TYR B CA 1
ATOM 4529 C C . TYR B 1 272 ? -29.682 -27.975 17.475 1.00 67.57 271 TYR B C 1
ATOM 4530 O O . TYR B 1 272 ? -29.997 -27.039 16.730 1.00 69.91 271 TYR B O 1
ATOM 4539 N N . ALA B 1 273 ? -30.534 -28.956 17.785 1.00 66.24 272 ALA B N 1
ATOM 4540 C CA . ALA B 1 273 ? -31.869 -28.983 17.203 1.00 69.12 272 ALA B CA 1
ATOM 4541 C C . ALA B 1 273 ? -32.749 -27.842 17.709 1.00 77.45 272 ALA B C 1
ATOM 4542 O O . ALA B 1 273 ? -33.683 -27.441 17.004 1.00 79.09 272 ALA B O 1
ATOM 4544 N N . LYS B 1 274 ? -32.461 -27.287 18.892 1.00 70.39 273 LYS B N 1
ATOM 4545 C CA . LYS B 1 274 ? -33.267 -26.170 19.382 1.00 77.45 273 LYS B CA 1
ATOM 4546 C C . LYS B 1 274 ? -32.829 -24.843 18.773 1.00 81.38 273 LYS B C 1
ATOM 4547 O O . LYS B 1 274 ? -33.637 -23.910 18.689 1.00 88.87 273 LYS B O 1
ATOM 4553 N N . GLU B 1 275 ? -31.574 -24.740 18.332 1.00 81.49 274 GLU B N 1
ATOM 4554 C CA . GLU B 1 275 ? -31.075 -23.500 17.745 1.00 85.19 274 GLU B CA 1
ATOM 4555 C C . GLU B 1 275 ? -31.310 -23.442 16.235 1.00 87.59 274 GLU B C 1
ATOM 4556 O O . GLU B 1 275 ? -31.809 -22.436 15.721 1.00 95.94 274 GLU B O 1
ATOM 4562 N N . ARG B 1 276 ? -30.952 -24.507 15.518 1.00 87.67 275 ARG B N 1
ATOM 4563 C CA . ARG B 1 276 ? -30.978 -24.488 14.060 1.00 93.67 275 ARG B CA 1
ATOM 4564 C C . ARG B 1 276 ? -32.403 -24.471 13.528 1.00 97.02 275 ARG B C 1
ATOM 4565 O O . ARG B 1 276 ? -33.238 -25.284 13.933 1.00 93.77 275 ARG B O 1
ATOM 4573 N N . GLN B 1 277 ? -32.657 -23.575 12.580 1.00 117.32 276 GLN B N 1
ATOM 4574 C CA . GLN B 1 277 ? -33.969 -23.370 11.985 1.00 116.37 276 GLN B CA 1
ATOM 4575 C C . GLN B 1 277 ? -34.011 -23.967 10.580 1.00 118.30 276 GLN B C 1
ATOM 4576 O O . GLN B 1 277 ? -32.995 -24.024 9.880 1.00 117.15 276 GLN B O 1
ATOM 4582 N N . SER B 1 278 ? -35.201 -24.405 10.167 1.00 109.61 277 SER B N 1
ATOM 4583 C CA . SER B 1 278 ? -35.434 -24.834 8.788 1.00 106.37 277 SER B CA 1
ATOM 4584 C C . SER B 1 278 ? -36.891 -24.551 8.446 1.00 108.05 277 SER B C 1
ATOM 4585 O O . SER B 1 278 ? -37.796 -25.137 9.048 1.00 104.75 277 SER B O 1
ATOM 4588 N N . PHE B 1 279 ? -37.104 -23.655 7.475 1.00 112.45 278 PHE B N 1
ATOM 4589 C CA . PHE B 1 279 ? -38.435 -23.216 7.033 1.00 110.93 278 PHE B CA 1
ATOM 4590 C C . PHE B 1 279 ? -39.227 -22.570 8.172 1.00 109.29 278 PHE B C 1
ATOM 4591 O O . PHE B 1 279 ? -40.455 -22.669 8.224 1.00 109.26 278 PHE B O 1
ATOM 4599 N N . GLY B 1 280 ? -38.518 -21.877 9.074 1.00 107.91 279 GLY B N 1
ATOM 4600 C CA . GLY B 1 280 ? -39.118 -21.080 10.128 1.00 106.61 279 GLY B CA 1
ATOM 4601 C C . GLY B 1 280 ? -39.237 -21.749 11.486 1.00 108.31 279 GLY B C 1
ATOM 4602 O O . GLY B 1 280 ? -39.569 -21.063 12.463 1.00 106.06 279 GLY B O 1
ATOM 4603 N N . GLN B 1 281 ? -38.981 -23.057 11.581 1.00 102.00 280 GLN B N 1
ATOM 4604 C CA . GLN B 1 281 ? -39.084 -23.775 12.842 1.00 100.29 280 GLN B CA 1
ATOM 4605 C C . GLN B 1 281 ? -37.769 -24.459 13.200 1.00 103.23 280 GLN B C 1
ATOM 4606 O O . GLN B 1 281 ? -36.982 -24.806 12.308 1.00 101.37 280 GLN B O 1
ATOM 4612 N N . PRO B 1 282 ? -37.489 -24.650 14.490 1.00 99.40 281 PRO B N 1
ATOM 4613 C CA . PRO B 1 282 ? -36.306 -25.432 14.857 1.00 96.65 281 PRO B CA 1
ATOM 4614 C C . PRO B 1 282 ? -36.390 -26.828 14.239 1.00 93.40 281 PRO B C 1
ATOM 4615 O O . PRO B 1 282 ? -37.474 -27.402 14.092 1.00 89.45 281 PRO B O 1
ATOM 4619 N N . ILE B 1 283 ? -35.235 -27.360 13.831 1.00 87.35 282 ILE B N 1
ATOM 4620 C CA . ILE B 1 283 ? -35.248 -28.624 13.102 1.00 88.41 282 ILE B CA 1
ATOM 4621 C C . ILE B 1 283 ? -35.786 -29.765 13.965 1.00 85.04 282 ILE B C 1
ATOM 4622 O O . ILE B 1 283 ? -36.277 -30.766 13.428 1.00 82.40 282 ILE B O 1
ATOM 4627 N N . GLY B 1 284 ? -35.743 -29.625 15.294 1.00 87.73 283 GLY B N 1
ATOM 4628 C CA . GLY B 1 284 ? -36.345 -30.614 16.177 1.00 85.24 283 GLY B CA 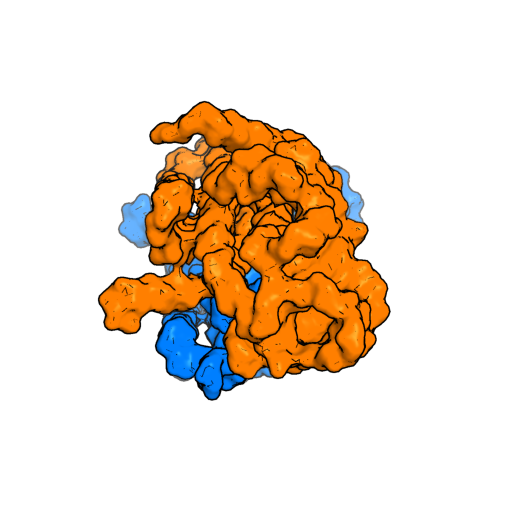1
ATOM 4629 C C . GLY B 1 284 ? -37.863 -30.655 16.140 1.00 87.90 283 GLY B C 1
ATOM 4630 O O . GLY B 1 284 ? -38.454 -31.610 16.660 1.00 87.34 283 GLY B O 1
ATOM 4631 N N . SER B 1 285 ? -38.500 -29.657 15.518 1.00 85.08 284 SER B N 1
ATOM 4632 C CA . SER B 1 285 ? -39.945 -29.672 15.303 1.00 86.41 284 SER B CA 1
ATOM 4633 C C . SER B 1 285 ? -40.365 -30.655 14.216 1.00 83.54 284 SER B C 1
ATOM 4634 O O . SER B 1 285 ? -41.555 -30.995 14.120 1.00 79.85 284 SER B O 1
ATOM 4637 N N . TYR B 1 286 ? -39.430 -31.073 13.370 1.00 79.07 285 TYR B N 1
ATOM 4638 C CA . TYR B 1 286 ? -39.713 -32.050 12.339 1.00 75.53 285 TYR B CA 1
ATOM 4639 C C . TYR B 1 286 ? -39.469 -33.435 12.910 1.00 71.79 285 TYR B C 1
ATOM 4640 O O . TYR B 1 286 ? -38.417 -33.694 13.502 1.00 70.89 285 TYR B O 1
ATOM 4649 N N . GLN B 1 287 ? -40.446 -34.325 12.736 1.00 69.90 286 GLN B N 1
ATOM 4650 C CA . GLN B 1 287 ? -40.347 -35.633 13.373 1.00 67.44 286 GLN B CA 1
ATOM 4651 C C . GLN B 1 287 ? -39.078 -36.367 12.973 1.00 63.67 286 GLN B C 1
ATOM 4652 O O . GLN B 1 287 ? -38.464 -37.047 13.805 1.00 66.19 286 GLN B O 1
ATOM 4658 N N . ALA B 1 288 ? -38.654 -36.244 11.715 1.00 65.02 287 ALA B N 1
ATOM 4659 C CA . ALA B 1 288 ? -37.467 -36.986 11.303 1.00 60.17 287 ALA B CA 1
ATOM 4660 C C . ALA B 1 288 ? -36.263 -36.627 12.159 1.00 61.78 287 ALA B C 1
ATOM 4661 O O . ALA B 1 288 ? -35.418 -37.491 12.408 1.00 64.84 287 ALA B O 1
ATOM 4663 N N . ILE B 1 289 ? -36.160 -35.377 12.627 1.00 59.80 288 ILE B N 1
ATOM 4664 C CA . ILE B 1 289 ? -35.033 -35.054 13.493 1.00 59.72 288 ILE B CA 1
ATOM 4665 C C . ILE B 1 289 ? -35.346 -35.426 14.937 1.00 61.55 288 ILE B C 1
ATOM 4666 O O . ILE B 1 289 ? -34.523 -36.068 15.607 1.00 53.45 288 ILE B O 1
ATOM 4671 N N . SER B 1 290 ? -36.549 -35.090 15.430 1.00 61.63 289 SER B N 1
ATOM 4672 C CA . SER B 1 290 ? -36.828 -35.323 16.846 1.00 58.97 289 SER B CA 1
ATOM 4673 C C . SER B 1 290 ? -36.909 -36.812 17.148 1.00 55.89 289 SER B C 1
ATOM 4674 O O . SER B 1 290 ? -36.426 -37.256 18.197 1.00 53.76 289 SER B O 1
ATOM 4677 N N . PHE B 1 291 ? -37.455 -37.605 16.220 1.00 55.71 290 PHE B N 1
ATOM 4678 C CA . PHE B 1 291 ? -37.491 -39.054 16.431 1.00 55.67 290 PHE B CA 1
ATOM 4679 C C . PHE B 1 291 ? -36.086 -39.645 16.391 1.00 50.32 290 PHE B C 1
ATOM 4680 O O . PHE B 1 291 ? -35.747 -40.496 17.219 1.00 51.87 290 PHE B O 1
ATOM 4688 N N . LYS B 1 292 ? -35.234 -39.178 15.475 1.00 48.53 291 LYS B N 1
ATOM 4689 C CA . LYS B 1 292 ? -33.858 -39.679 15.430 1.00 49.46 291 LYS B CA 1
ATOM 4690 C C . LYS B 1 292 ? -33.128 -39.385 16.746 1.00 49.37 291 LYS B C 1
ATOM 4691 O O . LYS B 1 292 ? -32.404 -40.246 17.288 1.00 42.25 291 LYS B O 1
ATOM 4697 N N . ILE B 1 293 ? -33.339 -38.190 17.307 1.00 49.63 292 ILE B N 1
ATOM 4698 C CA . ILE B 1 293 ? -32.687 -37.876 18.571 1.00 50.31 292 ILE B CA 1
ATOM 4699 C C . ILE B 1 293 ? -33.301 -38.697 19.700 1.00 51.42 292 ILE B C 1
ATOM 4700 O O . ILE B 1 293 ? -32.590 -39.168 20.601 1.00 48.37 292 ILE B O 1
ATOM 4705 N N . ALA B 1 294 ? -34.620 -38.939 19.637 1.00 46.06 293 ALA B N 1
ATOM 4706 C CA . ALA B 1 294 ? -35.246 -39.750 20.673 1.00 48.46 293 ALA B CA 1
ATOM 4707 C C . ALA B 1 294 ? -34.688 -41.162 20.657 1.00 45.53 293 ALA B C 1
ATOM 4708 O O . ALA B 1 294 ? -34.340 -41.711 21.704 1.00 46.59 293 ALA B O 1
ATOM 4710 N N . ARG B 1 295 ? -34.520 -41.745 19.477 1.00 45.40 294 ARG B N 1
ATOM 4711 C CA . ARG B 1 295 ? -33.881 -43.048 19.421 1.00 44.37 294 ARG B CA 1
ATOM 4712 C C . ARG B 1 295 ? -32.457 -43.002 19.993 1.00 46.39 294 ARG B C 1
ATOM 4713 O O . ARG B 1 295 ? -32.048 -43.914 20.722 1.00 46.14 294 ARG B O 1
ATOM 4721 N N . MET B 1 296 ? -31.689 -41.948 19.686 1.00 45.45 295 MET B N 1
ATOM 4722 C CA . MET B 1 296 ? -30.330 -41.829 20.233 1.00 45.50 295 MET B CA 1
ATOM 4723 C C . MET B 1 296 ? -30.333 -41.865 21.755 1.00 47.88 295 MET B C 1
ATOM 4724 O O . MET B 1 296 ? -29.434 -42.450 22.378 1.00 45.20 295 MET B O 1
ATOM 4729 N N . GLU B 1 297 ? -31.310 -41.200 22.371 1.00 48.25 296 GLU B N 1
ATOM 4730 C CA . GLU B 1 297 ? -31.388 -41.165 23.830 1.00 49.03 296 GLU B CA 1
ATOM 4731 C C . GLU B 1 297 ? -31.728 -42.541 24.376 1.00 50.19 296 GLU B C 1
ATOM 4732 O O . GLU B 1 297 ? -31.214 -42.947 25.425 1.00 45.26 296 GLU B O 1
ATOM 4738 N N . ALA B 1 298 ? -32.577 -43.281 23.656 1.00 49.17 297 ALA B N 1
ATOM 4739 C CA . ALA B 1 298 ? -32.859 -44.655 24.038 1.00 48.78 297 ALA B CA 1
ATOM 4740 C C . ALA B 1 298 ? -31.598 -45.508 23.959 1.00 47.65 297 ALA B C 1
ATOM 4741 O O . ALA B 1 298 ? -31.307 -46.272 24.884 1.00 50.03 297 ALA B O 1
ATOM 4743 N N . ARG B 1 299 ? -30.817 -45.384 22.878 1.00 45.90 298 ARG B N 1
ATOM 4744 C CA . ARG B 1 299 ? -29.591 -46.184 22.792 1.00 48.03 298 ARG B CA 1
ATOM 4745 C C . ARG B 1 299 ? -28.655 -45.890 23.972 1.00 50.78 298 ARG B C 1
ATOM 4746 O O . ARG B 1 299 ? -28.137 -46.808 24.618 1.00 47.34 298 ARG B O 1
ATOM 4754 N N . ALA B 1 300 ? -28.468 -44.614 24.299 1.00 50.65 299 ALA B N 1
ATOM 4755 C CA . ALA B 1 300 ? -27.559 -44.265 25.374 1.00 50.92 299 ALA B CA 1
ATOM 4756 C C . ALA B 1 300 ? -28.073 -44.795 26.705 1.00 54.14 299 ALA B C 1
ATOM 4757 O O . ALA B 1 300 ? -27.296 -45.283 27.538 1.00 51.60 299 ALA B O 1
ATOM 4759 N N . HIS B 1 301 ? -29.390 -44.746 26.896 1.00 53.18 300 HIS B N 1
ATOM 4760 C CA . HIS B 1 301 ? -29.994 -45.185 28.146 1.00 51.15 300 HIS B CA 1
ATOM 4761 C C . HIS B 1 301 ? -29.793 -46.689 28.360 1.00 54.36 300 HIS B C 1
ATOM 4762 O O . HIS B 1 301 ? -29.363 -47.117 29.441 1.00 55.60 300 HIS B O 1
ATOM 4769 N N . VAL B 1 302 ? -30.096 -47.515 27.350 1.00 50.42 301 VAL B N 1
ATOM 4770 C CA . VAL B 1 302 ? -29.924 -48.949 27.570 1.00 51.66 301 VAL B CA 1
ATOM 4771 C C . VAL B 1 302 ? -28.443 -49.313 27.657 1.00 55.08 301 VAL B C 1
ATOM 4772 O O . VAL B 1 302 ? -28.066 -50.193 28.449 1.00 53.72 301 VAL B O 1
ATOM 4776 N N . ALA B 1 303 ? -27.570 -48.616 26.911 1.00 46.61 302 ALA B N 1
ATOM 4777 C CA . ALA B 1 303 ? -26.144 -48.798 27.144 1.00 52.00 302 ALA B CA 1
ATOM 4778 C C . ALA B 1 303 ? -25.805 -48.537 28.611 1.00 54.14 302 ALA B C 1
ATOM 4779 O O . ALA B 1 303 ? -25.067 -49.312 29.228 1.00 51.16 302 ALA B O 1
ATOM 4781 N N . ARG B 1 304 ? -26.404 -47.498 29.211 1.00 55.57 303 ARG B N 1
ATOM 4782 C CA . ARG B 1 304 ? -26.100 -47.166 30.604 1.00 55.50 303 ARG B CA 1
ATOM 4783 C C . ARG B 1 304 ? -26.644 -48.212 31.572 1.00 52.71 303 ARG B C 1
ATOM 4784 O O . ARG B 1 304 ? -25.967 -48.559 32.546 1.00 54.84 303 ARG B O 1
ATOM 4792 N N . THR B 1 305 ? -27.867 -48.706 31.355 1.00 52.75 304 THR B N 1
ATOM 4793 C CA . THR B 1 305 ? -28.350 -49.788 32.217 1.00 56.55 304 THR B CA 1
ATOM 4794 C C . THR B 1 305 ? -27.492 -51.036 32.053 1.00 57.20 304 THR B C 1
ATOM 4795 O O . THR B 1 305 ? -27.233 -51.739 33.039 1.00 61.25 304 THR B O 1
ATOM 4799 N N . ALA B 1 306 ? -27.006 -51.298 30.834 1.00 53.16 305 ALA B N 1
ATOM 4800 C CA . ALA B 1 306 ? -26.175 -52.478 30.596 1.00 54.78 305 ALA B CA 1
ATOM 4801 C C . ALA B 1 306 ? -24.915 -52.443 31.446 1.00 55.38 305 ALA B C 1
ATOM 4802 O O . ALA B 1 306 ? -24.608 -53.404 32.153 1.00 52.99 305 ALA B O 1
ATOM 4804 N N . TYR B 1 307 ? -24.182 -51.330 31.418 1.00 56.12 306 TYR B N 1
ATOM 4805 C CA . TYR B 1 307 ? -22.935 -51.331 32.167 1.00 58.59 306 TYR B CA 1
ATOM 4806 C C . TYR B 1 307 ? -23.166 -51.121 33.662 1.00 60.53 306 TYR B C 1
ATOM 4807 O O . TYR B 1 307 ? -22.401 -51.662 34.473 1.00 60.86 306 TYR B O 1
ATOM 4816 N N . TYR B 1 308 ? -24.247 -50.437 34.064 1.00 58.62 307 TYR B N 1
ATOM 4817 C CA . TYR B 1 308 ? -24.566 -50.416 35.492 1.00 60.70 307 TYR B CA 1
ATOM 4818 C C . TYR B 1 308 ? -24.775 -51.830 35.998 1.00 60.53 307 TYR B C 1
ATOM 4819 O O . TYR B 1 308 ? -24.222 -52.220 37.028 1.00 65.42 307 TYR B O 1
ATOM 4828 N N . GLU B 1 309 ? -25.526 -52.632 35.252 1.00 60.15 308 GLU B N 1
ATOM 4829 C CA . GLU B 1 309 ? -25.739 -54.008 35.655 1.00 60.41 308 GLU B CA 1
ATOM 4830 C C . GLU B 1 309 ? -24.424 -54.767 35.725 1.00 64.20 308 GLU B C 1
ATOM 4831 O O . GLU B 1 309 ? -24.183 -55.522 36.675 1.00 68.16 308 GLU B O 1
ATOM 4837 N N . ALA B 1 310 ? -23.554 -54.573 34.735 1.00 63.63 309 ALA B N 1
ATOM 4838 C CA . ALA B 1 310 ? -22.254 -55.232 3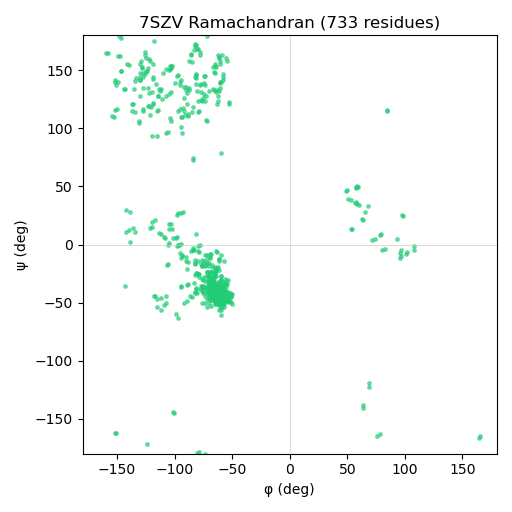4.756 1.00 65.14 309 ALA B CA 1
ATOM 4839 C C . ALA B 1 310 ? -21.468 -54.841 36.005 1.00 67.33 309 ALA B C 1
ATOM 4840 O O . ALA B 1 310 ? -20.965 -55.704 36.729 1.00 69.78 309 ALA B O 1
ATOM 4842 N N . ALA B 1 311 ? -21.375 -53.540 36.290 1.00 65.05 310 ALA B N 1
ATOM 4843 C CA . ALA B 1 311 ? -20.660 -53.103 37.485 1.00 68.98 310 ALA B CA 1
ATOM 4844 C C . ALA B 1 311 ? -21.307 -53.627 38.758 1.00 75.00 310 ALA B C 1
ATOM 4845 O O . ALA B 1 311 ? -20.611 -53.959 39.729 1.00 78.95 310 ALA B O 1
ATOM 4847 N N . ALA B 1 312 ? -22.637 -53.692 38.791 1.00 71.14 311 ALA B N 1
ATOM 4848 C CA . ALA B 1 312 ? -23.294 -54.177 40.002 1.00 73.08 311 ALA B CA 1
ATOM 4849 C C . ALA B 1 312 ? -22.832 -55.586 40.335 1.00 74.86 311 ALA B C 1
ATOM 4850 O O . ALA B 1 312 ? -22.529 -55.890 41.494 1.00 84.99 311 ALA B O 1
ATOM 4852 N N . LYS B 1 313 ? -22.747 -56.456 39.328 1.00 73.42 312 LYS B N 1
ATOM 4853 C CA . LYS B 1 313 ? -22.293 -57.816 39.579 1.00 78.87 312 LYS B CA 1
ATOM 4854 C C . LYS B 1 313 ? -20.849 -57.841 40.064 1.00 81.77 312 LYS B C 1
ATOM 4855 O O . LYS B 1 313 ? -20.517 -58.551 41.026 1.00 83.16 312 LYS B O 1
ATOM 4861 N N . MET B 1 314 ? -19.987 -57.053 39.422 1.00 76.92 313 MET B N 1
ATOM 4862 C CA . MET B 1 314 ? -18.588 -56.971 39.814 1.00 79.98 313 MET B CA 1
ATOM 4863 C C . MET B 1 314 ? -18.437 -56.521 41.264 1.00 84.92 313 MET B C 1
ATOM 4864 O O . MET B 1 314 ? -17.656 -57.098 42.034 1.00 82.65 313 MET B O 1
ATOM 4869 N N . LEU B 1 315 ? -19.159 -55.464 41.645 1.00 84.06 314 LEU B N 1
ATOM 4870 C CA . LEU B 1 315 ? -19.031 -54.939 42.998 1.00 83.68 314 LEU B CA 1
ATOM 4871 C C . LEU B 1 315 ? -19.559 -55.920 44.029 1.00 84.24 314 LEU B C 1
ATOM 4872 O O . LEU B 1 315 ? -19.074 -55.940 45.162 1.00 87.07 314 LEU B O 1
ATOM 4877 N N . ALA B 1 316 ? -20.551 -56.729 43.664 1.00 84.34 315 ALA B N 1
ATOM 4878 C CA . ALA B 1 316 ? -21.058 -57.759 44.559 1.00 84.46 315 ALA B CA 1
ATOM 4879 C C . ALA B 1 316 ? -20.181 -59.007 44.596 1.00 87.55 315 ALA B C 1
ATOM 4880 O O . ALA B 1 316 ? -20.509 -59.942 45.330 1.00 93.99 315 ALA B O 1
ATOM 4882 N N . GLY B 1 317 ? -19.092 -59.064 43.828 1.00 89.97 316 GLY B N 1
ATOM 4883 C CA . GLY B 1 317 ? -18.254 -60.251 43.786 1.00 85.89 316 GLY B CA 1
ATOM 4884 C C . GLY B 1 317 ? -18.792 -61.385 42.939 1.00 89.45 316 GLY B C 1
ATOM 4885 O O . GLY B 1 317 ? -18.236 -62.491 42.974 1.00 87.53 316 GLY B O 1
ATOM 4886 N N . LYS B 1 318 ? -19.860 -61.155 42.194 1.00 89.79 317 LYS B N 1
ATOM 4887 C CA . LYS B 1 318 ? -20.426 -62.181 41.342 1.00 89.40 317 LYS B CA 1
ATOM 4888 C C . LYS B 1 318 ? -19.699 -62.187 39.999 1.00 87.30 317 LYS B C 1
ATOM 4889 O O . LYS B 1 318 ? -18.966 -61.254 39.679 1.00 85.56 317 LYS B O 1
ATOM 4891 N N . PRO B 1 319 ? -19.847 -63.246 39.206 1.00 84.87 318 PRO B N 1
ATOM 4892 C CA . PRO B 1 319 ? -19.282 -63.226 37.855 1.00 79.61 318 PRO B CA 1
ATOM 4893 C C . PRO B 1 319 ? -19.879 -62.087 37.045 1.00 79.20 318 PRO B C 1
ATOM 4894 O O . PRO B 1 319 ? -21.077 -61.808 37.137 1.00 78.86 318 PRO B O 1
ATOM 4898 N N . PHE B 1 320 ? -19.032 -61.419 36.252 1.00 76.47 319 PHE B N 1
ATOM 4899 C CA . PHE B 1 320 ? -19.497 -60.312 35.423 1.00 72.29 319 PHE B CA 1
ATOM 4900 C C . PHE B 1 320 ? -18.875 -60.297 34.030 1.00 71.50 319 PHE B C 1
ATOM 4901 O O . PHE B 1 320 ? -19.064 -59.320 33.288 1.00 69.36 319 PHE B O 1
ATOM 4909 N N . LYS B 1 321 ? -18.207 -61.370 33.623 1.00 69.78 320 LYS B N 1
ATOM 4910 C CA . LYS B 1 321 ? -17.570 -61.409 32.309 1.00 68.18 320 LYS B CA 1
ATOM 4911 C C . LYS B 1 321 ? -18.594 -61.264 31.194 1.00 66.88 320 LYS B C 1
ATOM 4912 O O . LYS B 1 321 ? -18.425 -60.450 30.275 1.00 66.20 320 LYS B O 1
ATOM 4918 N N . LYS B 1 322 ? -19.664 -62.061 31.248 1.00 66.92 321 LYS B N 1
ATOM 4919 C CA . LYS B 1 322 ? -20.665 -62.002 30.194 1.00 66.48 321 LYS B CA 1
ATOM 4920 C C . LYS B 1 322 ? -21.337 -60.643 30.149 1.00 62.33 321 LYS B C 1
ATOM 4921 O O . LYS B 1 322 ? -21.549 -60.080 29.073 1.00 58.06 321 LYS B O 1
ATOM 4927 N N . GLU B 1 323 ? -21.677 -60.105 31.313 1.00 62.68 322 GLU B N 1
ATOM 4928 C CA . GLU B 1 323 ? -22.371 -58.829 31.363 1.00 61.59 322 GLU B CA 1
ATOM 4929 C C . GLU B 1 323 ? -21.484 -57.706 30.836 1.00 61.98 322 GLU B C 1
ATOM 4930 O O . GLU B 1 323 ? -21.953 -56.821 30.107 1.00 58.45 322 GLU B O 1
ATOM 4936 N N . ALA B 1 324 ? -20.190 -57.756 31.161 1.00 61.97 323 ALA B N 1
ATOM 4937 C CA . ALA B 1 324 ? -19.249 -56.755 30.676 1.00 60.67 323 ALA B CA 1
ATOM 4938 C C . ALA B 1 324 ? -19.093 -56.837 29.170 1.00 56.04 323 ALA B C 1
ATOM 4939 O O . ALA B 1 324 ? -19.030 -55.805 28.496 1.00 57.09 323 ALA B O 1
ATOM 4941 N N . ALA B 1 325 ? -19.002 -58.054 28.625 1.00 57.89 324 ALA B N 1
ATOM 4942 C CA . ALA B 1 325 ? -18.847 -58.212 27.179 1.00 55.88 324 ALA B CA 1
ATOM 4943 C C . ALA B 1 325 ? -20.054 -57.642 26.440 1.00 54.76 324 ALA B C 1
ATOM 4944 O O . ALA B 1 325 ? -19.907 -56.903 25.453 1.00 49.34 324 ALA B O 1
ATOM 4946 N N . ILE B 1 326 ? -21.262 -57.953 26.923 1.00 53.38 325 ILE B N 1
ATOM 4947 C CA . ILE B 1 326 ? -22.465 -57.361 26.347 1.00 52.59 325 ILE B CA 1
ATOM 4948 C C . ILE B 1 326 ? -22.444 -55.849 26.525 1.00 51.32 325 ILE B C 1
ATOM 4949 O O . ILE B 1 326 ? -22.693 -55.097 25.577 1.00 47.36 325 ILE B O 1
ATOM 4954 N N . ALA B 1 327 ? -22.145 -55.378 27.741 1.00 51.00 326 ALA B N 1
ATOM 4955 C CA . ALA B 1 327 ? -22.103 -53.939 27.978 1.00 52.37 326 ALA B CA 1
ATOM 4956 C C . ALA B 1 327 ? -21.138 -53.240 27.015 1.00 53.99 326 ALA B C 1
ATOM 4957 O O . ALA B 1 327 ? -21.468 -52.203 26.424 1.00 47.62 326 ALA B O 1
ATOM 4959 N N . LYS B 1 328 ? -19.942 -53.803 26.818 1.00 53.02 327 LYS B N 1
ATOM 4960 C CA . LYS B 1 328 ? -18.978 -53.135 25.945 1.00 53.48 327 LYS B CA 1
ATOM 4961 C C . LYS B 1 328 ? -19.440 -53.132 24.490 1.00 49.91 327 LYS B C 1
ATOM 4962 O O . LYS B 1 328 ? -19.382 -52.100 23.814 1.00 49.73 327 LYS B O 1
ATOM 4968 N N . MET B 1 329 ? -19.878 -54.282 23.977 1.00 49.26 328 MET B N 1
ATOM 4969 C CA . MET B 1 329 ? -20.339 -54.320 22.591 1.00 49.72 328 MET B CA 1
ATOM 4970 C C . MET B 1 329 ? -21.476 -53.327 22.356 1.00 48.18 328 MET B C 1
ATOM 4971 O O . MET B 1 329 ? -21.399 -52.467 21.468 1.00 49.15 328 MET B O 1
ATOM 4976 N N . ILE B 1 330 ? -22.528 -53.418 23.170 1.00 46.59 329 ILE B N 1
ATOM 4977 C CA . ILE B 1 330 ? -23.725 -52.612 22.964 1.00 45.15 329 ILE B CA 1
ATOM 4978 C C . ILE B 1 330 ? -23.401 -51.130 23.095 1.00 49.42 329 ILE B C 1
ATOM 4979 O O . ILE B 1 330 ? -23.864 -50.301 22.289 1.00 43.94 329 ILE B O 1
ATOM 4984 N N . SER B 1 331 ? -22.583 -50.778 24.102 1.00 45.53 330 SER B N 1
ATOM 4985 C CA . SER B 1 331 ? -22.164 -49.389 24.295 1.00 47.38 330 SER B CA 1
ATOM 4986 C C . SER B 1 331 ? -21.421 -48.868 23.081 1.00 45.64 330 SER B C 1
ATOM 4987 O O . SER B 1 331 ? -21.732 -47.794 22.558 1.00 45.05 330 SER B O 1
ATOM 4990 N N . SER B 1 332 ? -20.412 -49.619 22.636 1.00 43.43 331 SER B N 1
ATOM 4991 C CA . SER B 1 332 ? -19.623 -49.185 21.491 1.00 48.06 331 SER B CA 1
ATOM 4992 C C . SER B 1 332 ? -20.516 -48.955 20.291 1.00 43.68 331 SER B C 1
ATOM 4993 O O . SER B 1 332 ? -20.279 -48.031 19.508 1.00 44.79 331 SER B O 1
ATOM 4996 N N . GLU B 1 333 ? -21.574 -49.767 20.149 1.00 44.95 332 GLU B N 1
ATOM 4997 C CA . GLU B 1 333 ? -22.495 -49.592 19.024 1.00 45.90 332 GLU B CA 1
ATOM 4998 C C . GLU B 1 333 ? -23.414 -48.395 19.236 1.00 45.43 332 GLU B C 1
ATOM 4999 O O . GLU B 1 333 ? -23.781 -47.723 18.260 1.00 43.64 332 GLU B O 1
ATOM 5005 N N . ALA B 1 334 ? -23.745 -48.072 20.499 1.00 44.20 333 ALA B N 1
ATOM 5006 C CA . ALA B 1 334 ? -24.527 -46.869 20.761 1.00 42.85 333 ALA B CA 1
ATOM 5007 C C . ALA B 1 334 ? -23.719 -45.619 20.439 1.00 47.57 333 ALA B C 1
ATOM 5008 O O . ALA B 1 334 ? -24.267 -44.658 19.874 1.00 44.15 333 ALA B O 1
ATOM 5010 N N . ALA B 1 335 ? -22.409 -45.632 20.735 1.00 39.96 334 ALA B N 1
ATOM 5011 C CA . ALA B 1 335 ? -21.549 -44.491 20.400 1.00 45.01 334 ALA B CA 1
ATOM 5012 C C . ALA B 1 335 ? -21.441 -44.289 18.889 1.00 45.15 334 ALA B C 1
ATOM 5013 O O . ALA B 1 335 ? -21.633 -43.172 18.382 1.00 44.06 334 ALA B O 1
ATOM 5015 N N . MET B 1 336 ? -21.104 -45.354 18.155 1.00 45.63 335 MET B N 1
ATOM 5016 C CA . MET B 1 336 ? -20.994 -45.256 16.698 1.00 40.21 335 MET B CA 1
ATOM 5017 C C . MET B 1 336 ? -22.309 -44.815 16.080 1.00 44.14 335 MET B C 1
ATOM 5018 O O . MET B 1 336 ? -22.339 -43.909 15.230 1.00 40.75 335 MET B O 1
ATOM 5023 N N . ASP B 1 337 ? -23.421 -45.455 16.486 1.00 39.80 336 ASP B N 1
ATOM 5024 C CA . ASP B 1 337 ? -24.702 -45.100 15.880 1.00 43.03 336 ASP B CA 1
ATOM 5025 C C . ASP B 1 337 ? -25.096 -43.666 16.230 1.00 42.89 336 ASP B C 1
ATOM 5026 O O . ASP B 1 337 ? -25.528 -42.915 15.351 1.00 39.71 336 ASP B O 1
ATOM 5031 N N . ASN B 1 338 ? -24.910 -43.261 17.495 1.00 42.55 337 ASN B N 1
ATOM 5032 C CA . ASN B 1 338 ? -25.278 -41.910 17.898 1.00 44.05 337 ASN B CA 1
ATOM 5033 C C . ASN B 1 338 ? -24.351 -40.878 17.281 1.00 44.37 337 ASN B C 1
ATOM 5034 O O . ASN B 1 338 ? -24.783 -39.752 17.020 1.00 42.66 337 ASN B O 1
ATOM 5039 N N . ALA B 1 339 ? -23.090 -41.238 17.014 1.00 43.81 338 ALA B N 1
ATOM 5040 C CA . ALA B 1 339 ? -22.212 -40.276 16.357 1.00 43.85 338 ALA B CA 1
ATOM 5041 C C . ALA B 1 339 ? -22.613 -40.062 14.901 1.00 44.15 338 ALA B C 1
ATOM 5042 O O . ALA B 1 339 ? -22.581 -38.933 14.396 1.00 48.06 338 ALA B O 1
ATOM 5044 N N . ARG B 1 340 ? -22.979 -41.131 14.201 1.00 41.41 339 ARG B N 1
ATOM 5045 C CA . ARG B 1 340 ? -23.425 -40.979 12.821 1.00 42.81 339 ARG B CA 1
ATOM 5046 C C . ARG B 1 340 ? -24.741 -40.213 12.762 1.00 42.84 339 ARG B C 1
ATOM 5047 O O . ARG B 1 340 ? -24.954 -39.398 11.860 1.00 43.05 339 ARG B O 1
ATOM 5055 N N . ASP B 1 341 ? -25.611 -40.409 13.745 1.00 44.70 340 ASP B N 1
ATOM 5056 C CA . ASP B 1 341 ? -26.854 -39.652 13.758 1.00 43.35 340 ASP B CA 1
ATOM 5057 C C . ASP B 1 341 ? -26.612 -38.225 14.221 1.00 48.23 340 ASP B C 1
ATOM 5058 O O . ASP B 1 341 ? -27.215 -37.291 13.683 1.00 46.88 340 ASP B O 1
ATOM 5063 N N . ALA B 1 342 ? -25.718 -38.035 15.197 1.00 42.31 341 ALA B N 1
ATOM 5064 C CA . ALA B 1 342 ? -25.470 -36.693 15.702 1.00 47.37 341 ALA B CA 1
ATOM 5065 C C . ALA B 1 342 ? -24.883 -35.806 14.613 1.00 49.90 341 ALA B C 1
ATOM 5066 O O . ALA B 1 342 ? -25.299 -34.646 14.454 1.00 49.40 341 ALA B O 1
ATOM 5068 N N . THR B 1 343 ? -23.943 -36.341 13.828 1.00 42.35 342 THR B N 1
ATOM 5069 C CA . THR B 1 343 ? -23.401 -35.548 12.732 1.00 49.74 342 THR B CA 1
ATOM 5070 C C . THR B 1 343 ? -24.449 -35.274 11.653 1.00 46.46 342 THR B C 1
ATOM 5071 O O . THR B 1 343 ? -24.399 -34.218 11.017 1.00 47.65 342 THR B O 1
ATOM 5075 N N . GLN B 1 344 ? -25.394 -36.199 11.427 1.00 45.56 343 GLN B N 1
ATOM 5076 C CA . GLN B 1 344 ? -26.490 -35.918 10.493 1.00 49.71 343 GLN B CA 1
ATOM 5077 C C . GLN B 1 344 ? -27.333 -34.745 10.990 1.00 53.24 343 GLN B C 1
ATOM 5078 O O . GLN B 1 344 ? -27.677 -33.849 10.211 1.00 51.04 343 GLN B O 1
ATOM 5084 N N . VAL B 1 345 ? -27.639 -34.717 12.299 1.00 51.81 344 VAL B N 1
ATOM 5085 C CA . VAL B 1 345 ? -28.436 -33.637 12.881 1.00 54.07 344 VAL B CA 1
ATOM 5086 C C . VAL B 1 345 ? -27.746 -32.286 12.685 1.00 54.68 344 VAL B C 1
ATOM 5087 O O . VAL B 1 345 ? -28.402 -31.281 12.381 1.00 54.83 344 VAL B O 1
ATOM 5091 N N . HIS B 1 346 ? -26.410 -32.251 12.801 1.00 55.06 345 HIS B N 1
ATOM 5092 C CA . HIS B 1 346 ? -25.625 -31.019 12.666 1.00 53.73 345 HIS B CA 1
ATOM 5093 C C . HIS B 1 346 ? -25.392 -30.597 11.220 1.00 54.08 345 HIS B C 1
ATOM 5094 O O . HIS B 1 346 ? -24.844 -29.513 10.996 1.00 53.38 345 HIS B O 1
ATOM 5101 N N . GLY B 1 347 ? -25.801 -31.397 10.241 1.00 53.30 346 GLY B N 1
ATOM 5102 C CA . GLY B 1 347 ? -25.652 -30.945 8.870 1.00 54.34 346 GLY B CA 1
ATOM 5103 C C . GLY B 1 347 ? -24.190 -30.762 8.526 1.00 56.06 346 GLY B C 1
ATOM 5104 O O . GLY B 1 347 ? -23.323 -31.528 8.965 1.00 54.29 346 GLY B O 1
ATOM 5105 N N . GLY B 1 348 ? -23.901 -29.707 7.766 1.00 55.73 347 GLY B N 1
ATOM 5106 C CA . GLY B 1 348 ? -22.527 -29.435 7.379 1.00 55.16 347 GLY B CA 1
ATOM 5107 C C . GLY B 1 348 ? -21.589 -29.322 8.562 1.00 55.52 347 GLY B C 1
ATOM 5108 O O . GLY B 1 348 ? -20.420 -29.706 8.477 1.00 57.33 347 GLY B O 1
ATOM 5109 N N . TYR B 1 349 ? -22.082 -28.803 9.680 1.00 54.03 348 TYR B N 1
ATOM 5110 C CA . TYR B 1 349 ? -21.251 -28.695 10.867 1.00 56.11 348 TYR B CA 1
ATOM 5111 C C . TYR B 1 349 ? -20.855 -30.072 11.406 1.00 57.46 348 TYR B C 1
ATOM 5112 O O . TYR B 1 349 ? -19.818 -30.187 12.071 1.00 53.07 348 TYR B O 1
ATOM 5121 N N . GLY B 1 350 ? -21.644 -31.115 11.116 1.00 55.16 349 GLY B N 1
ATOM 5122 C CA . GLY B 1 350 ? -21.269 -32.472 11.478 1.00 51.09 349 GLY B CA 1
ATOM 5123 C C . GLY B 1 350 ? -19.991 -32.944 10.826 1.00 48.88 349 GLY B C 1
ATOM 5124 O O . GLY B 1 350 ? -19.436 -33.961 11.256 1.00 48.94 349 GLY B O 1
ATOM 5125 N N . PHE B 1 351 ? -19.512 -32.230 9.806 1.00 47.88 350 PHE B N 1
ATOM 5126 C CA . PHE B 1 351 ? -18.280 -32.559 9.108 1.00 48.48 350 PHE B CA 1
ATOM 5127 C C . PHE B 1 351 ? -17.134 -31.621 9.499 1.00 49.52 350 PHE B C 1
ATOM 5128 O O . PHE B 1 351 ? -16.124 -31.556 8.788 1.00 49.13 350 PHE B O 1
ATOM 5136 N N . MET B 1 352 ? -17.259 -30.900 10.617 1.00 48.57 351 MET B N 1
ATOM 5137 C CA . MET B 1 352 ? -16.266 -29.911 11.037 1.00 50.73 351 MET B CA 1
ATOM 5138 C C . MET B 1 352 ? -15.713 -30.300 12.403 1.00 53.06 351 MET B C 1
ATOM 5139 O O . MET B 1 352 ? -16.461 -30.346 13.392 1.00 52.71 351 MET B O 1
ATOM 5144 N N . ASN B 1 353 ? -14.398 -30.556 12.466 1.00 53.09 352 ASN B N 1
ATOM 5145 C CA . ASN B 1 353 ? -13.747 -30.994 13.710 1.00 55.53 352 ASN B CA 1
ATOM 5146 C C . ASN B 1 353 ? -13.900 -29.997 14.847 1.00 55.27 352 ASN B C 1
ATOM 5147 O O . ASN B 1 353 ? -13.530 -30.317 15.984 1.00 59.58 352 ASN B O 1
ATOM 5152 N N . GLU B 1 354 ? -14.415 -28.802 14.559 1.00 54.32 353 GLU B N 1
ATOM 5153 C CA . GLU B 1 354 ? -14.688 -27.798 15.578 1.00 58.13 353 GLU B CA 1
ATOM 5154 C C . GLU B 1 354 ? -15.811 -28.244 16.511 1.00 58.66 353 GLU B C 1
ATOM 5155 O O . GLU B 1 354 ? -15.857 -27.830 17.680 1.00 56.01 353 GLU B O 1
ATOM 5161 N N . TYR B 1 355 ? -16.728 -29.071 16.012 1.00 51.91 354 TYR B N 1
ATOM 5162 C CA . TYR B 1 355 ? -17.907 -29.471 16.791 1.00 55.85 354 TYR B CA 1
ATOM 5163 C C . TYR B 1 355 ? -17.663 -30.800 17.487 1.00 52.19 354 TYR B C 1
ATOM 5164 O O . TYR B 1 355 ? -17.131 -31.726 16.872 1.00 54.70 354 TYR B O 1
ATOM 5173 N N . PRO B 1 356 ? -18.067 -30.921 18.755 1.00 54.38 355 PRO B N 1
ATOM 5174 C CA . PRO B 1 356 ? -17.858 -32.188 19.475 1.00 46.96 355 PRO B CA 1
ATOM 5175 C C . PRO B 1 356 ? -18.353 -33.430 18.734 1.00 52.52 355 PRO B C 1
ATOM 5176 O O . PRO B 1 356 ? -17.608 -34.424 18.659 1.00 49.85 355 PRO B O 1
ATOM 5180 N N . VAL B 1 357 ? -19.562 -33.410 18.152 1.00 49.36 356 VAL B N 1
ATOM 5181 C CA . VAL B 1 357 ? -20.074 -34.658 17.579 1.00 50.28 356 VAL B CA 1
ATOM 5182 C C . VAL B 1 357 ? -19.221 -35.098 16.387 1.00 48.03 356 VAL B C 1
ATOM 5183 O O . VAL B 1 357 ? -19.088 -36.300 16.125 1.00 42.64 356 VAL B O 1
ATOM 5187 N N . ALA B 1 358 ? -18.598 -34.150 15.679 1.00 49.21 357 ALA B N 1
ATOM 5188 C CA . ALA B 1 358 ? -17.703 -34.520 14.587 1.00 46.21 357 ALA B CA 1
ATOM 5189 C C . ALA B 1 358 ? -16.506 -35.304 15.111 1.00 49.58 357 ALA B C 1
ATOM 5190 O O . ALA B 1 358 ? -16.166 -36.377 14.590 1.00 47.35 357 ALA B O 1
ATOM 5192 N N . ARG B 1 359 ? -15.894 -34.816 16.197 1.00 45.42 358 ARG B N 1
ATOM 5193 C CA . ARG B 1 359 ? -14.785 -35.553 16.783 1.00 51.80 358 ARG B CA 1
ATOM 5194 C C . ARG B 1 359 ? -15.249 -36.922 17.296 1.00 50.11 358 ARG B C 1
ATOM 5195 O O . ARG B 1 359 ? -14.514 -37.912 17.164 1.00 46.94 358 ARG B O 1
ATOM 5203 N N . HIS B 1 360 ? -16.488 -37.004 17.813 1.00 47.52 359 HIS B N 1
ATOM 5204 C CA . HIS B 1 360 ? -17.030 -38.285 18.263 1.00 46.77 359 HIS B CA 1
ATOM 5205 C C . HIS B 1 360 ? -17.208 -39.254 17.102 1.00 43.30 359 HIS B C 1
ATOM 5206 O O . HIS B 1 360 ? -16.979 -40.457 17.256 1.00 43.07 359 HIS B O 1
ATOM 5213 N N . TYR B 1 361 ? -17.591 -38.756 15.923 1.00 46.62 360 TYR B N 1
ATOM 5214 C CA . TYR B 1 361 ? -17.729 -39.656 14.779 1.00 44.74 360 TYR B CA 1
ATOM 5215 C C . TYR B 1 361 ? -16.392 -40.290 14.414 1.00 46.50 360 TYR B C 1
ATOM 5216 O O . TYR B 1 361 ? -16.323 -41.504 14.167 1.00 44.88 360 TYR B O 1
ATOM 5225 N N . ARG B 1 362 ? -15.312 -39.494 14.414 1.00 42.72 361 ARG B N 1
ATOM 5226 C CA . ARG B 1 362 ? -13.996 -40.044 14.119 1.00 44.51 361 ARG B CA 1
ATOM 5227 C C . ARG B 1 362 ? -13.535 -40.941 15.266 1.00 50.27 361 ARG B C 1
ATOM 5228 O O . ARG B 1 362 ? -13.139 -42.094 15.048 1.00 47.00 361 ARG B O 1
ATOM 5236 N N . ASP B 1 363 ? -13.665 -40.460 16.506 1.00 47.22 362 ASP B N 1
ATOM 5237 C CA . ASP B 1 363 ? -13.077 -41.178 17.626 1.00 49.26 362 ASP B CA 1
ATOM 5238 C C . ASP B 1 363 ? -13.707 -42.556 17.822 1.00 49.61 362 ASP B C 1
ATOM 5239 O O . ASP B 1 363 ? -13.001 -43.523 18.120 1.00 51.07 362 ASP B O 1
ATOM 5244 N N . SER B 1 364 ? -15.008 -42.688 17.582 1.00 46.01 363 SER B N 1
ATOM 5245 C CA . SER B 1 364 ? -15.730 -43.846 18.085 1.00 45.99 363 SER B CA 1
ATOM 5246 C C . SER B 1 364 ? -15.406 -45.142 17.352 1.00 45.95 363 SER B C 1
ATOM 5247 O O . SER B 1 364 ? -15.734 -46.213 17.872 1.00 48.10 363 SER B O 1
ATOM 5250 N N . LYS B 1 365 ? -14.783 -45.096 16.172 1.00 41.76 364 LYS B N 1
ATOM 5251 C CA . LYS B 1 365 ? -14.554 -46.353 15.461 1.00 46.38 364 LYS B CA 1
ATOM 5252 C C . LYS B 1 365 ? -13.729 -47.330 16.300 1.00 48.72 364 LYS B C 1
ATOM 5253 O O . LYS B 1 365 ? -13.956 -48.551 16.249 1.00 45.65 364 LYS B O 1
ATOM 5259 N N . ILE B 1 366 ? -12.762 -46.811 17.065 1.00 43.64 365 ILE B N 1
ATOM 5260 C CA . ILE B 1 366 ? -11.880 -47.664 17.840 1.00 47.93 365 ILE B CA 1
ATOM 5261 C C . ILE B 1 366 ? -12.621 -48.313 18.999 1.00 48.05 365 ILE B C 1
ATOM 5262 O O . ILE B 1 366 ? -12.204 -49.363 19.479 1.00 55.03 365 ILE B O 1
ATOM 5267 N N . LEU B 1 367 ? -13.772 -47.778 19.398 1.00 47.87 366 LEU B N 1
ATOM 5268 C CA . LEU B 1 367 ? -14.524 -48.398 20.482 1.00 47.71 366 LEU B CA 1
ATOM 5269 C C . LEU B 1 367 ? -15.056 -49.786 20.112 1.00 49.03 366 LEU B C 1
ATOM 5270 O O . LEU B 1 367 ? -15.237 -50.616 21.002 1.00 47.47 366 LEU B O 1
ATOM 5275 N N . GLU B 1 368 ? -15.281 -50.073 18.822 1.00 48.16 367 GLU B N 1
ATOM 5276 C CA . GLU B 1 368 ? -15.728 -51.393 18.366 1.00 45.56 367 GLU B CA 1
ATOM 5277 C C . GLU B 1 368 ? -14.578 -52.359 18.192 1.00 50.21 367 GLU B C 1
ATOM 5278 O O . GLU B 1 368 ? -14.806 -53.536 17.867 1.00 46.66 367 GLU B O 1
ATOM 5284 N N . ILE B 1 369 ? -13.349 -51.874 18.367 1.00 47.95 368 ILE B N 1
ATOM 5285 C CA . ILE B 1 369 ? -12.157 -52.627 18.040 1.00 52.31 368 ILE B CA 1
ATOM 5286 C C . ILE B 1 369 ? -11.289 -52.893 19.266 1.00 53.44 368 ILE B C 1
ATOM 5287 O O . ILE B 1 369 ? -10.791 -54.015 19.445 1.00 58.37 368 ILE B O 1
ATOM 5292 N N . GLY B 1 370 ? -11.068 -51.874 20.125 1.00 50.75 369 GLY B N 1
ATOM 5293 C CA . GLY B 1 370 ? -10.216 -52.064 21.283 1.00 54.74 369 GLY B CA 1
ATOM 5294 C C . GLY B 1 370 ? -10.973 -52.738 22.421 1.00 57.20 369 GLY B C 1
ATOM 5295 O O . GLY B 1 370 ? -12.185 -52.931 22.352 1.00 52.60 369 GLY B O 1
ATOM 5296 N N . GLU B 1 371 ? -10.242 -53.120 23.476 1.00 60.73 370 GLU B N 1
ATOM 5297 C CA . GLU B 1 371 ? -10.855 -53.826 24.608 1.00 61.62 370 GLU B CA 1
ATOM 5298 C C . GLU B 1 371 ? -11.644 -55.051 24.142 1.00 59.52 370 GLU B C 1
ATOM 5299 O O . GLU B 1 371 ? -12.731 -55.350 24.647 1.00 60.09 370 GLU B O 1
ATOM 5305 N N . GLY B 1 372 ? -11.102 -55.746 23.143 1.00 57.41 371 GLY B N 1
ATOM 5306 C CA . GLY B 1 372 ? -11.753 -56.904 22.562 1.00 56.41 371 GLY B CA 1
ATOM 5307 C C . GLY B 1 372 ? -12.745 -56.479 21.492 1.00 55.80 371 GLY B C 1
ATOM 5308 O O . GLY B 1 372 ? -13.762 -55.840 21.812 1.00 54.40 371 GLY B O 1
ATOM 5309 N N . THR B 1 373 ? -12.479 -56.852 20.234 1.00 47.77 372 THR B N 1
ATOM 5310 C CA . THR B 1 373 ? -13.331 -56.459 19.122 1.00 54.66 372 THR B CA 1
ATOM 5311 C C . THR B 1 373 ? -14.742 -56.969 19.347 1.00 53.79 372 THR B C 1
ATOM 5312 O O . THR B 1 373 ? -14.995 -57.848 20.184 1.00 54.94 372 THR B O 1
ATOM 5316 N N . THR B 1 374 ? -15.674 -56.392 18.597 1.00 53.61 373 THR B N 1
ATOM 5317 C CA . THR B 1 374 ? -17.039 -56.904 18.604 1.00 53.95 373 THR B CA 1
ATOM 5318 C C . THR B 1 374 ? -17.074 -58.403 18.352 1.00 51.14 373 THR B C 1
ATOM 5319 O O . THR B 1 374 ? -17.813 -59.142 19.015 1.00 50.45 373 THR B O 1
ATOM 5323 N N . GLU B 1 375 ? -16.264 -58.868 17.403 1.00 49.89 374 GLU B N 1
ATOM 5324 C CA . GLU B 1 375 ? -16.221 -60.287 17.106 1.00 53.89 374 GLU B CA 1
ATOM 5325 C C . GLU B 1 375 ? -15.764 -61.074 18.332 1.00 58.19 374 GLU B C 1
ATOM 5326 O O . GLU B 1 375 ? -16.285 -62.159 18.611 1.00 56.23 374 GLU B O 1
ATOM 5332 N N . VAL B 1 376 ? -14.838 -60.507 19.115 1.00 55.89 375 VAL B N 1
ATOM 5333 C CA . VAL B 1 376 ? -14.369 -61.179 20.326 1.00 55.83 375 VAL B CA 1
ATOM 5334 C C . VAL B 1 376 ? -15.474 -61.218 21.374 1.00 55.69 375 VAL B C 1
ATOM 5335 O O . VAL B 1 376 ? -15.661 -62.234 22.054 1.00 56.67 375 VAL B O 1
ATOM 5339 N N . GLN B 1 377 ? -16.242 -60.129 21.515 1.00 55.00 376 GLN B N 1
ATOM 5340 C CA . GLN B 1 377 ? -17.333 -60.139 22.491 1.00 54.14 376 GLN B CA 1
ATOM 5341 C C . GLN B 1 377 ? -18.395 -61.157 22.118 1.00 53.79 376 GLN B C 1
ATOM 5342 O O . GLN B 1 377 ? -18.930 -61.854 22.987 1.00 55.64 376 GLN B O 1
ATOM 5348 N N . LEU B 1 378 ? -18.704 -61.265 20.826 1.00 55.62 377 LEU B N 1
ATOM 5349 C CA . LEU B 1 378 ? -19.692 -62.242 20.381 1.00 53.91 377 LEU B CA 1
ATOM 5350 C C . LEU B 1 378 ? -19.192 -63.663 20.604 1.00 56.35 377 LEU B C 1
ATOM 5351 O O . LEU B 1 378 ? -19.977 -64.545 20.978 1.00 55.98 377 LEU B O 1
ATOM 5356 N N . MET B 1 379 ? -17.893 -63.909 20.388 1.00 55.27 378 MET B N 1
ATOM 5357 C CA . MET B 1 379 ? -17.356 -65.231 20.680 1.00 62.06 378 MET B CA 1
ATOM 5358 C C . MET B 1 379 ? -17.534 -65.571 22.149 1.00 60.09 378 MET B C 1
ATOM 5359 O O . MET B 1 379 ? -17.979 -66.671 22.489 1.00 61.39 378 MET B O 1
ATOM 5364 N N . LEU B 1 380 ? -17.207 -64.622 23.035 1.00 60.11 379 LEU B N 1
ATOM 5365 C CA . LEU B 1 380 ? -17.363 -64.848 24.469 1.00 61.47 379 LEU B CA 1
ATOM 5366 C C . LEU B 1 380 ? -18.816 -65.133 24.813 1.00 62.66 379 LEU B C 1
ATOM 5367 O O . LEU B 1 380 ? -19.119 -66.105 25.512 1.00 58.08 379 LEU B O 1
ATOM 5372 N N . ILE B 1 381 ? -19.735 -64.276 24.346 1.00 60.63 380 ILE B N 1
ATOM 5373 C CA . ILE B 1 381 ? -21.142 -64.519 24.633 1.00 60.08 380 ILE B CA 1
ATOM 5374 C C . ILE B 1 381 ? -21.552 -65.881 24.100 1.00 59.53 380 ILE B C 1
ATOM 5375 O O . ILE B 1 381 ? -22.235 -66.650 24.786 1.00 58.64 380 ILE B O 1
ATOM 5380 N N . ALA B 1 382 ? -21.101 -66.222 22.889 1.00 57.05 381 ALA B N 1
ATOM 5381 C CA . ALA B 1 382 ? -21.466 -67.513 22.308 1.00 61.91 381 ALA B CA 1
ATOM 5382 C C . ALA B 1 382 ? -20.998 -68.678 23.183 1.00 63.97 381 ALA B C 1
ATOM 5383 O O . ALA B 1 382 ? -21.795 -69.561 23.519 1.00 67.67 381 ALA B O 1
ATOM 5385 N N . ARG B 1 383 ? -19.718 -68.677 23.600 1.00 59.73 382 ARG B N 1
ATOM 5386 C CA . ARG B 1 383 ? -19.216 -69.738 24.478 1.00 65.67 382 ARG B CA 1
ATOM 5387 C C . ARG B 1 383 ? -20.021 -69.825 25.764 1.00 63.23 382 ARG B C 1
ATOM 5388 O O . ARG B 1 383 ? -20.189 -70.915 26.316 1.00 61.89 382 ARG B O 1
ATOM 5396 N N . SER B 1 384 ? -20.503 -68.691 26.276 1.00 61.19 383 SER B N 1
ATOM 5397 C CA . SER B 1 384 ? -21.267 -68.736 27.518 1.00 60.46 383 SER B CA 1
ATOM 5398 C C . SER B 1 384 ? -22.574 -69.516 27.367 1.00 64.78 383 SER B C 1
ATOM 5399 O O . SER B 1 384 ? -23.115 -69.992 28.370 1.00 66.22 383 SER B O 1
ATOM 5402 N N . LEU B 1 385 ? -23.079 -69.681 26.139 1.00 65.34 384 LEU B N 1
ATOM 5403 C CA . LEU B 1 385 ? -24.284 -70.457 25.872 1.00 65.01 384 LEU B CA 1
ATOM 5404 C C . LEU B 1 385 ? -23.982 -71.895 25.484 1.00 68.69 384 LEU B C 1
ATOM 5405 O O . LEU B 1 385 ? -24.908 -72.719 25.434 1.00 68.69 384 LEU B O 1
ATOM 5410 N N . GLY B 1 386 ? -22.721 -72.214 25.208 1.00 71.24 385 GLY B N 1
ATOM 5411 C CA . GLY B 1 386 ? -22.321 -73.540 24.780 1.00 66.58 385 GLY B CA 1
ATOM 5412 C C . GLY B 1 386 ? -22.165 -73.706 23.283 1.00 69.50 385 GLY B C 1
ATOM 5413 O O . GLY B 1 386 ? -22.261 -74.838 22.791 1.00 67.90 385 GLY B O 1
ATOM 5414 N N . LEU B 1 387 ? -21.887 -72.626 22.554 1.00 69.07 386 LEU B N 1
ATOM 5415 C CA . LEU B 1 387 ? -21.797 -72.654 21.097 1.00 70.52 386 LEU B CA 1
ATOM 5416 C C . LEU B 1 387 ? -20.360 -72.479 20.613 1.00 70.25 386 LEU B C 1
ATOM 5417 O O . LEU B 1 387 ? -19.425 -72.596 21.395 1.00 73.11 386 LEU B O 1
#

Sequence (742 aa):
TLPKEYQDLRDTVADFARSVVAPVSAKHDEEHSFPYEVVAKMGEMGLFGLPFPEEEYGGMGGDYFALALALEELGKVDQSVAITLEAGVGLGAMPIYRFGNEEQKSKWWLPDLLAGRALAGFGLTEPGAGSDAGSTRTTARLDGGEWVVNGSKQFITNSGTDITSLVTITAVTKEISTIIVPSGTPGFIVEPVYNKVGWNASDTHPLSFDDARVPEENLLGIRGKGYANFLSILDEGRIAIAALATGVAQGCVDESVKYAKERQSFGQPIGSYQAISFKIARMEARAHVARTAYYEAAAKMLAGKPFKKEAAIAKMISSEAAMDNARDATQVHGGYGFMNEYPVARHYRDSKILEIGEGTTEVQLMLIARSLGLTLPKEYQDLRDTVADFARSVVAPVSAKHDEEHSFPYEVVAKMGEMGGLFGLPFPEEYGGMGGDYFALALALEELGKVDQSVAITLEAGVGLGAMPIYRFGNEEQKSKWLPDLLAGRALAGFGLTEPGAGSDAGSTRTTARLDGGEWVVNGSKQFITNSGTDITSLVTITAVTISTIIVPSGTPGFIVEPVYNKVGWNASDTHPLSFDDARVPEENLLGIRGKGYANFLSILDEGRIAIAALATGVAQGCVDESVKYAKERQSFGQPIGSYQAISFKIARMEARAHVARTAYYEAAAKMLAGKPFKKEAAIAKMISSEAAMDNARDATQVHGGYGFMNEYPVARHYRDSKILEIGEGTTEVQLMLIARSLGL

Radius of gyration: 27.81 Å; Cα contacts (8 Å, |Δi|>4): 1615; chains: 2; bounding box: 70×76×80 Å

InterPro domains:
  IPR006089 Acyl-CoA dehydrogenase, conserved site [PS00072] (129-141)
  IPR006089 Acyl-CoA dehydrogenase, conserved site [PS00073] (344-363)
  IPR006091 Acyl-CoA dehydrogenase/oxidase, middle domain [PF02770] (128-224)
  IPR009075 Acyl-CoA dehydrogenase/oxidase, C-terminal [PF00441] (237-385)
  IPR009100 Acyl-CoA dehydrogenase/oxidase, N-terminal and middle domain superfamily [SSF56645] (10-250)
  IPR013786 Acyl-CoA dehydrogenase/oxidase, N-terminal [PF02771] (12-122)
  IPR036250 Acyl-CoA dehydrogenase-like, C-terminal [SSF47203] (237-385)
  IPR037069 Acyl-CoA dehydrogenase/oxidase, N-terminal domain superfamily [G3DSA:1.10.540.10] (5-124)
  IPR046373 Acyl-CoA oxidase/dehydrogenase, middle domain superfamily [G3DSA:2.40.110.10] (127-242)

B-factor: mean 74.57, std 23.01, range [35.13, 167.24]

Organism: Mycobacterium marinum (NCBI:txid1781)

Nearest PDB structures (foldseek):
  7szv-assembly1_A-2  TM=1.003E+00  e=1.008E-61  Mycobacterium marinum
  7szv-assembly1_B-2  TM=1.000E+00  e=1.015E-57  Mycobacterium marinum
  2vig-assembly2_H  TM=9.612E-01  e=3.060E-35  Homo sapiens
  4m9a-assembly1_C  TM=9.512E-01  e=4.976E-34  Burkholderia thailandensis E264
  3nf4-assembly1_B-2  TM=9.489E-01  e=2.842E-30  Mycolicibacterium thermoresistibile

Solvent-accessible surface area: 27270 Å² total; per-residue (Å²): 159,44,82,76,108,35,23,91,25,90,71,72,0,12,76,15,2,152,80,32,0,42,94,49,2,43,52,23,12,113,115,89,32,23,1,77,82,0,1,64,108,0,5,95,54,8,1,4,0,5,15,1,44,126,136,25,45,8,100,43,36,31,12,13,1,0,0,2,0,0,7,13,0,0,48,28,12,0,5,3,0,8,0,0,7,4,6,1,16,54,1,2,10,4,0,59,112,50,11,89,72,72,12,36,75,145,36,0,47,65,7,2,29,5,150,9,2,1,1,14,0,20,40,8,71,66,10,41,42,32,32,75,33,16,79,1,72,6,132,94,60,78,55,82,21,13,0,57,23,45,1,25,44,5,26,0,1,27,14,127,50,13,25,0,0,1,0,0,0,24,68,124,51,6,0,4,0,0,0,32,50,73,12,125,7,18,79,58,57,109,92,39,47,14,2,0,22,22,5,6,14,10,15,33,2,27,7,67,97,0,40,3,78,45,80,14,41,2,19,132,66,34,27,2,39,63,30,31,81,75,14,37,22,16,9,26,0,0,5,0,0,0,2,0,0,0,0,19,2,0,6,64,58,0,51,65,34,4,152,74,54,84,30,162,72,31,46,22,24,70,91,123,57,18,39,131,50,15,62,152,0,80,50,60,0,103,77,0,51,70,26,0,61,80,0,0,57,59,28,79,69,70,116,118,36,101,78,38,0,2,58,0,1,20,62,0,1,48,4,0,7,44,0,0,54,22,0,0,16,5,5,17,24,28,0,4,15,13,70,70,40,0,0,16,3,3,5,10,0,1,20,1,10,15,25,41,17,39,14,32,62,1,88,110,48,25,32,70,60,115,67,168,159,58,78,75,79,48,32,91,34,16,96,74,0,12,73,18,2,147,73,35,0,43,92,36,2,38,111,13,13,113,106,94,33,23,1,80,79,0,1,50,94,0,5,150,55,6,1,3,0,15,15,1,44,135,123,32,41,6,104,43,36,29,12,15,6,0,0,6,0,0,6,20,0,0,50,28,12,1,6,3,0,7,0,0,6,3,5,1,16,46,0,2,16,6,0,69,44,50,17,81,106,71,8,0,58,74,41,0,41,62,7,2,26,6,148,7,2,0,1,11,0,23,40,7,68,67,9,39,43,24,76,80,31,24,81,1,78,12,58,67,91,87,52,84,30,34,6,86,24,49,1,23,46,5,23,0,0,27,14,128,47,12,35,0,0,0,0,5,1,41,112,53,5,5,6,1,1,39,46,73,12,124,6,16,80,58,62,108,92,41,48,13,1,0,22,21,5,5,13,10,13,30,1,24,5,64,82,2,46,9,76,50,76,9,42,1,17,134,72,54,31,0,63,63,25,27,74,71,27,33,17,33,7,19,0,1,4,0,0,0,1,0,0,0,0,18,3,0,5,66,30,0,51,114,24,5,148,114,54,85,30,156,56,89,51,18,23,69,88,121,61,20,40,130,48,15,61,154,0,81,49,60,0,102,77,0,48,72,24,0,66,86,0,1,61,69,27,81,85,70,38,116,33,95,79,32,0,2,59,0,1,19,64,0,1,48,5,0,7,46,0,0,53,21,0,0,16,6,3,20,22,28,0,3,14,11,130,60,38,0,0,17,4,3,5,10,0,1,21,0,10,15,25,38,18,38,14,30,61,1,90,100,23,28,33,154,59,115,66,163